Protein AF-0000000085372656 (afdb_homodimer)

Secondary structure (DSSP, 8-state):
-------------------------------------------------SS-HHHHHHHHHHHHHHHHHHHHHHHHHHS-TT-HHHHHHHHSTTHHHHHHHHHHHHHHHHHHHHHHHHHHHHHHHHHHTT-EEGGGHHHHHHHTT----TTTTHHHHHH-TTS-HHHHHHHHHHHHHHHHGGGHHHHHHTTEEEEEEEPPPEEEE-EEE--SGGGGGTPPPHHHH-----GGGS-------EEEEE-PPPP-TTEEE--SEEEEE-----HHHHHHEEEEEEEEEEEE--EEEEPEEEEEEEEESEEEEEEEE-TT-THHHHTT----TT--EEEEE-----TT----EEEEEEEEEE----SSSS-SS--EEEEEEEE-HHHHHTT--S--TT-EEEEEEEEEETTEEEEEEEEEEE-SSS-EEEEEEEEEEEEEEE----TTS--EEEEEEE-SS-------EEETTTTEEE-HHHHHHHT-STTGGGS-TTTTT-EEE-HHHHHHHHHHHHT-TTGGGTS--GGGHHHHHHHH-SSSTT--EEE-TT----TTSS-EE--HHHHHHHHHHHHHH--HHHHHHHHHHHHHHHHHHHTGGG-EE-TTSTTSSEEEEEEEEEEEEE---HHHHHHHHHHHHHHHHHHHHHHHHHT-SS--TT-HHHHHHHHHT-GGGHHHHHHGGG--HHHHHHHHHTS-S-EEEEETTEEEE--TTHHHHHHHHHHHHHHHHHHTTT-/-------------------------------------------------SS-HHHHHHHHHHHHHHHHHHHHHHHHHHS-TT-HHHHHHHHSTTHHHHHHHHHHHHHHHHHHHHHHHHHHHHHHHHHHTT-EEGGGHHHHHHHTT----TTTTHHHHHH-TTS-HHHHHHHHHHHHHHHHGGGHHHHHHTTEEEEEEEPPPEEEE---B---GGGGGTPPPHHHH-----GGGSPP-----EEEEE-PPPP-TTEEE--SEEEEE-----HHHHHHEEEEEEEEEEEE--EEEEPEEEEEEEEESEEEEEEEE-TT-THHHHTT----TT--EEEEEE----TT----EEEEEEEEEE----SSSSBSS--EEEEEEEE-THHHHTT--S--TT-EEEEEEEEEETTEEEEEEEEEEE-SSS-EEEEEEEEEEEEEEE----TTB--EEEEEEE-SS-------EEETTTTEEE-HHHHHHHT-STTGGGS-TTTTT-EEE-HHHHHHHHHHHHT-TTGGGTS--TTHHHHHHHHH-SSSTT--EEE-TT----TTSS-EE--HHHHHHHHHHHHHH--HHHHHHHHHHHHHHHHHHHTGGG-B--TTSTTSSEEEEEEEEEEEEE---HHHHHHHHHHHHHHHHHHHHHHHHHT-SS--TT-HHHHHHHHHT-GGGHHHHHHGGG--HHHHHHHHHTTTT-EEEEETTEEEE--TTHHHHHHHHHHHHHHHHHHTTT-

Solvent-accessible surface area (backbone atoms only — not comparable to full-atom values): 78106 Å² total; per-residue (Å²): 133,88,76,79,88,74,89,76,72,94,74,78,81,76,92,80,89,76,86,73,90,77,87,86,82,86,71,79,84,72,80,76,78,69,84,67,71,80,62,72,78,65,72,75,81,66,77,65,75,51,66,52,71,66,58,52,49,53,49,53,50,27,52,48,48,33,51,51,38,50,51,50,52,48,44,67,60,65,50,58,84,80,38,65,70,58,40,57,47,50,70,37,84,70,41,54,62,43,49,44,36,49,36,32,41,46,40,43,52,25,49,50,55,49,39,23,52,34,38,13,32,40,33,41,34,40,34,47,62,75,9,28,34,74,70,45,43,45,50,45,41,46,25,18,42,33,30,46,24,32,64,69,48,40,60,50,52,71,68,44,83,42,52,54,68,70,60,31,52,42,42,50,48,43,31,51,32,58,57,54,45,62,43,38,41,43,34,44,56,67,14,48,39,80,41,77,40,75,50,69,77,41,80,40,81,26,31,54,39,69,61,63,74,52,57,76,72,71,53,71,49,48,88,66,40,43,48,30,58,55,60,53,30,46,75,80,80,71,49,78,64,39,27,37,31,77,49,76,46,64,84,47,76,46,39,32,41,58,15,56,28,41,36,31,49,60,64,60,88,49,65,69,58,54,26,26,42,29,32,40,38,29,55,22,38,43,41,54,55,30,20,40,18,28,32,48,37,81,40,75,63,37,58,43,70,26,44,30,28,35,37,32,73,42,78,83,49,64,50,42,49,72,74,42,48,73,78,56,92,81,59,64,41,77,39,54,35,62,50,72,76,28,80,81,42,71,21,57,38,28,41,26,34,61,48,79,39,83,40,74,72,63,83,83,46,62,50,72,75,81,36,52,30,37,35,32,34,38,32,37,44,22,60,36,48,78,61,55,72,83,62,28,80,68,34,49,66,44,83,73,47,81,46,75,57,49,30,29,24,39,40,32,34,40,32,39,32,36,40,93,69,82,52,72,44,83,38,77,43,58,39,45,34,30,34,30,38,34,47,54,69,50,78,71,14,51,36,38,37,57,39,54,28,39,44,92,56,76,43,68,69,49,56,67,39,49,36,75,89,79,39,40,76,41,50,64,59,46,27,44,49,65,48,36,46,70,63,33,89,77,47,47,49,66,76,30,44,32,26,35,33,48,67,68,50,51,51,52,33,48,52,59,50,62,69,48,83,63,35,71,73,21,29,59,60,92,66,39,57,50,58,51,35,52,60,60,32,44,100,48,71,63,47,26,37,34,35,27,50,56,24,50,62,42,77,88,40,79,51,39,45,31,19,50,66,54,35,49,47,33,49,53,20,34,71,66,50,66,40,64,17,41,21,49,32,45,45,52,48,52,45,42,50,48,60,54,62,69,44,48,63,56,28,29,44,37,76,85,44,84,76,40,30,35,23,40,36,23,35,52,41,82,37,67,39,63,71,51,56,66,25,56,49,51,49,52,50,42,48,49,54,35,50,52,35,41,49,51,24,52,58,54,30,68,76,52,86,77,58,49,51,70,19,36,41,25,43,46,16,18,54,54,67,10,74,85,44,45,67,56,36,66,64,19,31,83,34,51,48,71,56,46,34,59,62,38,54,76,68,58,91,55,28,32,15,49,54,96,44,22,51,39,77,51,64,80,57,64,64,45,53,60,47,40,54,54,43,52,54,51,52,57,59,58,58,59,68,74,108,132,86,87,74,87,85,80,90,78,87,85,79,77,78,88,72,87,72,87,77,82,78,72,81,76,82,71,76,81,76,80,76,76,71,82,68,69,78,62,73,75,65,72,76,80,64,78,64,74,51,66,50,70,65,59,54,48,51,50,52,49,28,53,48,48,31,51,51,38,49,50,50,52,47,45,67,62,64,50,58,84,82,38,65,69,57,40,58,46,49,68,36,84,69,41,53,62,44,49,45,36,50,37,32,40,47,40,43,52,25,50,51,54,50,41,21,53,33,38,14,33,39,35,42,32,40,34,46,62,76,9,28,32,73,72,46,42,45,51,45,40,45,25,19,40,34,30,46,24,33,64,70,50,39,59,51,52,70,68,45,84,42,53,53,68,70,59,31,52,42,43,50,48,44,30,52,32,57,58,54,46,62,42,39,42,44,34,46,57,68,14,48,39,80,41,75,39,74,51,68,77,40,82,39,80,26,31,56,38,69,60,62,73,51,57,76,72,71,54,70,50,47,88,66,40,41,47,31,57,56,60,50,31,45,74,80,78,73,51,79,66,39,28,37,32,77,50,78,45,64,84,46,74,46,40,32,42,60,16,57,28,42,37,30,49,60,63,59,86,48,66,69,57,53,26,27,42,29,32,40,37,29,53,22,39,44,43,54,54,30,21,40,18,28,32,48,36,80,41,75,62,37,56,45,63,29,43,30,28,34,37,31,73,43,78,85,50,63,51,44,50,72,74,37,46,76,77,56,94,80,58,63,43,77,39,52,36,62,43,68,75,28,80,80,40,72,22,55,39,29,41,25,34,58,47,80,39,83,41,75,66,57,86,78,49,68,52,74,77,84,38,51,30,39,36,34,33,40,31,36,43,24,65,35,45,80,69,59,72,79,64,25,79,69,33,49,62,42,81,73,46,80,46,75,56,50,30,29,23,38,39,31,34,39,33,40,34,36,41,90,69,83,54,71,42,84,41,82,43,59,40,43,34,29,34,30,38,35,47,56,71,51,75,72,14,51,35,39,36,56,41,54,28,37,42,95,56,77,42,67,69,48,56,67,39,50,35,77,88,79,40,40,76,42,49,64,59,46,28,44,50,66,47,36,44,73,65,34,90,77,47,49,48,67,77,28,45,32,25,34,34,49,70,68,50,50,53,51,32,49,50,59,52,60,69,46,86,61,37,72,73,21,27,54,59,90,65,39,56,51,57,52,35,52,59,60,36,40,102,48,69,62,47,26,38,34,35,24,50,56,25,51,62,41,74,89,39,79,49,39,44,30,18,48,66,53,34,48,47,32,50,53,20,34,70,67,50,67,40,64,19,42,21,50,32,47,46,52,48,52,45,41,52,49,60,54,62,70,44,48,63,56,29,30,43,37,75,86,45,85,78,40,30,36,24,39,36,23,35,51,41,82,37,69,38,64,71,51,56,66,24,55,50,52,49,52,48,42,49,51,55,35,52,52,36,42,48,51,24,54,60,54,31,67,75,53,84,76,58,49,52,69,19,36,41,24,45,46,15,18,53,54,67,8,74,85,42,44,69,56,36,68,63,20,30,81,35,51,48,68,57,46,34,58,61,37,54,77,69,56,89,52,29,32,14,49,53,95,44,21,51,38,76,50,63,80,54,66,64,43,52,59,45,41,53,52,43,51,52,50,52,56,57,56,58,57,69,73,106

Organism: NCBI:txid359342

Foldseek 3Di:
DDDDDDPPDDDDPDDDDDDDDDDDDPDDPPPPPDPPPPPPPDPPPPQPDQADPVLVVLLVVLVVLQVVLLVVVCCQQPPDLPDPVNQVQFPDPCNVLVSQVVSLVSNLVSLQSLQLQLQLLLLLLQFFPLFFAPLCQLVSLQSNAGNSGLVSCLVVLVPPPGGDPVSSVLSPLSVVLSVVSNCLSVLQVVLKDWDWGWDDWDKDFAFAFFACVCVVVVDFDPVLNDPPAALQAPDQFFQAFKAKDFDDFFDDQFKFKRGWMKIWDGLDQDQVFRLFFFKKWFKTFIWGLIKMKGEWDWDPWADALATKTKIDGDPVRPCCVVQQNDGDPPPIDIFGAHLPPQVVFQFFKKWAFKDKDFGADRVPFLAQHTWIKIKIKMKGSSQVSVFDDNQAPPKDKDWDDWDGGHRKTKTWIWIFGCHPPRDTDITIGIMIMMMMIGGTAPQRGQGMWRFIWGHDDGAHTDGQDADPVVRATDCVLVCLLLLLAQPSVVADNVNSSHTYTDPVRVVVRSVVCNVPPPVPVRGDPVNVCSLCCNLQPDVHNTEMETATPNGDPPPVHSHHYGHNVLSCQLVVSCVRHVRNRSSSSSNSVSSSNCSSSVCSVSGAAHPVDPPNRIMITMGIDTGIGRDGCSSVVSSVVSVVSNVVSSVVSVVSSVPRSQHRRNDSCLSVVQACPAPVCPVLVVVCPPDDSVVSVVVSCVVPDWGWHDDPSHTDTSPPCVVVVVVVVVVVVVVVVVVVVVD/DDDDDDDDDDDDDDDDDDDDDDDPDPDDPDPPPPPPPPPPPDPPPPQPDQADPVLVVLLVVLVVLLVVLLVVVCCQQPPDLPDPVNQVQQPDPCNVLVSQVVSLVSNLVSLQSLQLQLQLLLLLLQFFPQFFAPLCQLVSLQSNAGNSGLVSCLVVLVPPPRGDPVSSVLSPLSVVLSVVSNCLSVLQVVLKDWDWGWDDWDKDFAFAFFACVVVVVVDDDPVLNDPPAALQAPDQFFQAFKAKDFDDFFDDQFKFKRGWMKIWDGLDQDQVFRLFFFKKWFKTFIWGLIKMKGEWDWDPWADALATKTKIDGDPVRPCCVVQQNDGDPPPIDIFDAHLPPLVVFQFFKKWAFKDKDFRADRPDFLAQHTWIKIKIKMKGSSQVSVFDDRQAPPKDKDWDDWDGGHRKTKTWIWIFGCHPPRDTDITIGIMIMMMMIGGTAPQRGFGMWRFIWGHDDGADTDGQDADPVVRATDCVLVCLLLLLAQPSVVDDNVNSSHTYTDPVRVVVRSVVCNVPPPVVVRGDPVCVCSLCCNLQPDVHNTEMETATPSGDPPPVDSHHYGHNVLSCQLVVSCVRHVRNRSSSSSNSVSSSNCSSSVCSVSGAAHPVDPPNRIMITMGIDTGIGRDGCSSVVSSVVSVVSNVVSSVVSVVSSVPRSQRRRNDSCLSVVQACPAPVCPVLVVVCPPDDSVVSCVVSCVVPDWGWHDDPSHTDTPPPCVVVVVVVVVVVVVVVVVVVVVD

Sequence (1478 aa):
MYQPLDRDTSNRSPLNTNKSQQLSQVRPIEGQHGDASRKSKRIPNQAPKRLSLFLKSSLVASLLFLAGAVAFISWLWWAPHQDVRWRKWVLAPNRLQLSITLSAVVIRTAIGILATAATAMITSVAVERRGVYLHDIAQVSVARFSSDGPLSLSLLALTSSSLQPLVRVVFALLAITTIATQFTSTLLVADLEQRRVVTFPDSVSNAYTFMTGNLLSGRPPEAVSGYAHNYWIQRPRLTETFAEYTGTAAEGKELDDTGPTVRAFLPVASQQERESLLEFQGMARVLDTRFVCTRPQLSNVRPCNGTDGSIRLDPDVDVAAAVGLMWTDNMNFNFSCPVTGYMGSQYDWQICAYETLNWTSFDWSLHNTTRMTTMRIVWDAGRLQRNMSSDSLRSTVKVLSSTGIGPWTRESLHIRLVDSDTAEKDQYINFNMTMCAQFYNYPDSVQYLNVSATSSSNRTEPTYEWDVEREIYDTSAVRRQLGAVKDASSLSHEDRQILSISKDSLDSALSEARDGSQWQQYAADRSLTWFFDRVTYFRMPSMPIAFCLYCAPNFDSQDGTSDVVYERLFGDTIDETGYPARAMQAVYFTLARLVYYDFLSAFSPNYAAPGTDTADVVTFELTSIPWRFRGYLAVVGILVVFLASFAAAAVLFRSTRYSLPENAWHTVAQISESPELANLLHDARVATDDDVGRLAKASKSDRFAVRDGVFTRASGVGLDMELESNQSRHRLTTHEQVLMYQPLDRDTSNRSPLNTNKSQQLSQVRPIEGQHGDASRKSKRIPNQAPKRLSLFLKSSLVASLLFLAGAVAFISWLWWAPHQDVRWRKWVLAPNRLQLSITLSAVVIRTAIGILATAATAMITSVAVERRGVYLHDIAQVSVARFSSDGPLSLSLLALTSSSLQPLVRVVFALLAITTIATQFTSTLLVADLEQRRVVTFPDSVSNAYTFMTGNLLSGRPPEAVSGYAHNYWIQRPRLTETFAEYTGTAAEGKELDDTGPTVRAFLPVASQQERESLLEFQGMARVLDTRFVCTRPQLSNVRPCNGTDGSIRLDPDVDVAAAVGLMWTDNMNFNFSCPVTGYMGSQYDWQICAYETLNWTSFDWSLHNTTRMTTMRIVWDAGRLQRNMSSDSLRSTVKVLSSTGIGPWTRESLHIRLVDSDTAEKDQYINFNMTMCAQFYNYPDSVQYLNVSATSSSNRTEPTYEWDVEREIYDTSAVRRQLGAVKDASSLSHEDRQILSISKDSLDSALSEARDGSQWQQYAADRSLTWFFDRVTYFRMPSMPIAFCLYCAPNFDSQDGTSDVVYERLFGDTIDETGYPARAMQAVYFTLARLVYYDFLSAFSPNYAAPGTDTADVVTFELTSIPWRFRGYLAVVGILVVFLASFAAAAVLFRSTRYSLPENAWHTVAQISESPELANLLHDARVATDDDVGRLAKASKSDRFAVRDGVFTRASGVGLDMELESNQSRHRLTTHEQVL

Radius of gyration: 49.95 Å; Cα contacts (8 Å, |Δi|>4): 2845; chains: 2; bounding box: 103×166×126 Å

Structure (mmCIF, N/CA/C/O backbone):
data_AF-0000000085372656-model_v1
#
loop_
_entity.id
_entity.type
_entity.pdbx_description
1 polymer 'Uncharacterized protein'
#
loop_
_atom_site.group_PDB
_atom_site.id
_atom_site.type_symbol
_atom_site.label_atom_id
_atom_site.label_alt_id
_atom_site.label_comp_id
_atom_site.label_asym_id
_atom_site.label_entity_id
_atom_site.label_seq_id
_atom_site.pdbx_PDB_ins_code
_atom_site.Cartn_x
_atom_site.Cartn_y
_atom_site.Cartn_z
_atom_site.occupancy
_atom_site.B_iso_or_equiv
_atom_site.auth_seq_id
_atom_site.auth_comp_id
_atom_site.auth_asym_id
_atom_site.auth_atom_id
_atom_site.pdbx_PDB_model_num
ATOM 1 N N . MET A 1 1 ? -28.875 26.906 -33.656 1 18.41 1 MET A N 1
ATOM 2 C CA . MET A 1 1 ? -28.938 28.188 -34.344 1 18.41 1 MET A CA 1
ATOM 3 C C . MET A 1 1 ? -29.719 29.203 -33.5 1 18.41 1 MET A C 1
ATOM 5 O O . MET A 1 1 ? -29.578 30.406 -33.688 1 18.41 1 MET A O 1
ATOM 9 N N . TYR A 1 2 ? -30.844 28.797 -32.812 1 16.97 2 TYR A N 1
ATOM 10 C CA . TYR A 1 2 ? -32.031 29.609 -32.688 1 16.97 2 TYR A CA 1
ATOM 11 C C . TYR A 1 2 ? -31.766 30.859 -31.859 1 16.97 2 TYR A C 1
ATOM 13 O O . TYR A 1 2 ? -30.859 30.875 -31.047 1 16.97 2 TYR A O 1
ATOM 21 N N . GLN A 1 3 ? -32.531 31.891 -32.062 1 18.41 3 GLN A N 1
ATOM 22 C CA . GLN A 1 3 ? -32.844 33.312 -32.25 1 18.41 3 GLN A CA 1
ATOM 23 C C . GLN A 1 3 ? -33.344 33.969 -30.969 1 18.41 3 GLN A C 1
ATOM 25 O O . GLN A 1 3 ? -33.688 35.156 -30.969 1 18.41 3 GLN A O 1
ATOM 30 N N . PRO A 1 4 ? -33.438 33.312 -29.891 1 16.28 4 PRO A N 1
ATOM 31 C CA . PRO A 1 4 ? -34.625 33.781 -29.172 1 16.28 4 PRO A CA 1
ATOM 32 C C . PRO A 1 4 ? -34.562 35.281 -28.859 1 16.28 4 PRO A C 1
ATOM 34 O O . PRO A 1 4 ? -33.5 35.875 -28.922 1 16.28 4 PRO A O 1
ATOM 37 N N . LEU A 1 5 ? -35.125 35.688 -27.688 1 16.36 5 LEU A N 1
ATOM 38 C CA . LEU A 1 5 ? -36.281 36.531 -27.344 1 16.36 5 LEU A CA 1
ATOM 39 C C . LEU A 1 5 ? -35.844 37.938 -27.062 1 16.36 5 LEU A C 1
ATOM 41 O O . LEU A 1 5 ? -34.75 38.188 -26.531 1 16.36 5 LEU A O 1
ATOM 45 N N . ASP A 1 6 ? -36.562 39.031 -27.375 1 17.86 6 ASP A N 1
ATOM 46 C CA . ASP A 1 6 ? -36.906 40.375 -27.781 1 17.86 6 ASP A CA 1
ATOM 47 C C . ASP A 1 6 ? -37.062 41.281 -26.562 1 17.86 6 ASP A C 1
ATOM 49 O O . ASP A 1 6 ? -37.312 42.5 -26.703 1 17.86 6 ASP A O 1
ATOM 53 N N . ARG A 1 7 ? -37 40.812 -25.281 1 16.64 7 ARG A N 1
ATOM 54 C CA . ARG A 1 7 ? -38.031 41.469 -24.469 1 16.64 7 ARG A CA 1
ATOM 55 C C . ARG A 1 7 ? -37.719 42.969 -24.281 1 16.64 7 ARG A C 1
ATOM 57 O O . ARG A 1 7 ? -36.656 43.312 -23.781 1 16.64 7 ARG A O 1
ATOM 64 N N . ASP A 1 8 ? -38.375 43.938 -24.859 1 17.22 8 ASP A N 1
ATOM 65 C CA . ASP A 1 8 ? -38.531 45.344 -25.188 1 17.22 8 ASP A CA 1
ATOM 66 C C . ASP A 1 8 ? -38.844 46.156 -23.938 1 17.22 8 ASP A C 1
ATOM 68 O O . ASP A 1 8 ? -38.688 47.375 -23.938 1 17.22 8 ASP A O 1
ATOM 72 N N . THR A 1 9 ? -39.531 45.594 -22.922 1 15.65 9 THR A N 1
ATOM 73 C CA . THR A 1 9 ? -40.75 46.312 -22.516 1 15.65 9 THR A CA 1
ATOM 74 C C . THR A 1 9 ? -40.375 47.656 -21.875 1 15.65 9 THR A C 1
ATOM 76 O O . THR A 1 9 ? -41 48.688 -22.188 1 15.65 9 THR A O 1
ATOM 79 N N . SER A 1 10 ? -39.812 47.812 -20.625 1 16.45 10 SER A N 1
ATOM 80 C CA . SER A 1 10 ? -40.688 48.438 -19.625 1 16.45 10 SER A CA 1
ATOM 81 C C . SER A 1 10 ? -40.625 49.969 -19.719 1 16.45 10 SER A C 1
ATOM 83 O O . SER A 1 10 ? -39.594 50.531 -20.094 1 16.45 10 SER A O 1
ATOM 85 N N . ASN A 1 11 ? -41.75 50.719 -19.594 1 16.88 11 ASN A N 1
ATOM 86 C CA . ASN A 1 11 ? -42.625 51.875 -19.766 1 16.88 11 ASN A CA 1
ATOM 87 C C . ASN A 1 11 ? -42.156 53.094 -18.953 1 16.88 11 ASN A C 1
ATOM 89 O O . ASN A 1 11 ? -42.031 54.188 -19.469 1 16.88 11 ASN A O 1
ATOM 93 N N . ARG A 1 12 ? -42.188 53.125 -17.641 1 17.28 12 ARG A N 1
ATOM 94 C CA . ARG A 1 12 ? -43.094 54.094 -17.016 1 17.28 12 ARG A CA 1
ATOM 95 C C . ARG A 1 12 ? -42.406 55.406 -16.734 1 17.28 12 ARG A C 1
ATOM 97 O O . ARG A 1 12 ? -41.938 55.625 -15.609 1 17.28 12 ARG A O 1
ATOM 104 N N . SER A 1 13 ? -41.562 55.875 -17.406 1 17.69 13 SER A N 1
ATOM 105 C CA . SER A 1 13 ? -40.875 56.906 -16.609 1 17.69 13 SER A CA 1
ATOM 106 C C . SER A 1 13 ? -41.812 58.062 -16.312 1 17.69 13 SER A C 1
ATOM 108 O O . SER A 1 13 ? -42.25 58.781 -17.234 1 17.69 13 SER A O 1
ATOM 110 N N . PRO A 1 14 ? -42.594 58.031 -15.273 1 15.76 14 PRO A N 1
ATOM 111 C CA . PRO A 1 14 ? -43.75 58.875 -14.945 1 15.76 14 PRO A CA 1
ATOM 112 C C . PRO A 1 14 ? -43.406 60.375 -14.859 1 15.76 14 PRO A C 1
ATOM 114 O O . PRO A 1 14 ? -43.812 61.156 -15.719 1 15.76 14 PRO A O 1
ATOM 117 N N . LEU A 1 15 ? -43.375 60.969 -13.617 1 16.47 15 LEU A N 1
ATOM 118 C CA . LEU A 1 15 ? -44.375 61.844 -12.992 1 16.47 15 LEU A CA 1
ATOM 119 C C . LEU A 1 15 ? -44 63.312 -13.156 1 16.47 15 LEU A C 1
ATOM 121 O O . LEU A 1 15 ? -42.812 63.656 -13.242 1 16.47 15 LEU A O 1
ATOM 125 N N . ASN A 1 16 ? -45 64.25 -13.102 1 16.22 16 ASN A N 1
ATOM 126 C CA . ASN A 1 16 ? -45.625 65.562 -13.445 1 16.22 16 ASN A CA 1
ATOM 127 C C . ASN A 1 16 ? -45.125 66.688 -12.523 1 16.22 16 ASN A C 1
ATOM 129 O O . ASN A 1 16 ? -44.938 67.812 -12.969 1 16.22 16 ASN A O 1
ATOM 133 N N . THR A 1 17 ? -45 66.562 -11.188 1 16.61 17 THR A N 1
ATOM 134 C CA . THR A 1 17 ? -45.875 67.562 -10.484 1 16.61 17 THR A CA 1
ATOM 135 C C . THR A 1 17 ? -45.25 68.938 -10.508 1 16.61 17 THR A C 1
ATOM 137 O O . THR A 1 17 ? -44.031 69.062 -10.609 1 16.61 17 THR A O 1
ATOM 140 N N . ASN A 1 18 ? -46.094 70.062 -10.25 1 17.09 18 ASN A N 1
ATOM 141 C CA . ASN A 1 18 ? -46.5 71.438 -10.445 1 17.09 18 ASN A CA 1
ATOM 142 C C . ASN A 1 18 ? -45.812 72.375 -9.438 1 17.09 18 ASN A C 1
ATOM 144 O O . ASN A 1 18 ? -45.75 73.625 -9.625 1 17.09 18 ASN A O 1
ATOM 148 N N . LYS A 1 19 ? -45.312 72.062 -8.289 1 18.41 19 LYS A N 1
ATOM 149 C CA . LYS A 1 19 ? -45.75 73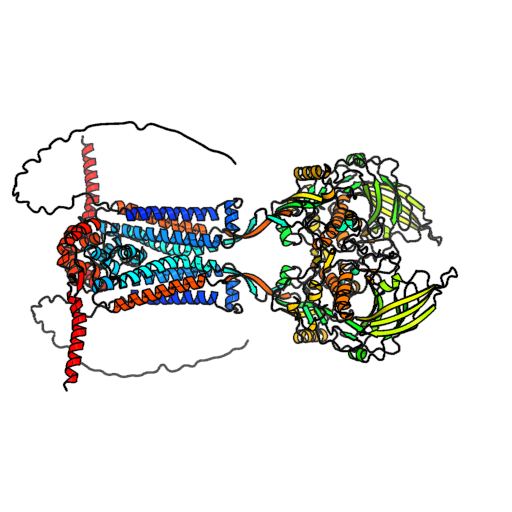 -7.254 1 18.41 19 LYS A CA 1
ATOM 150 C C . LYS A 1 19 ? -45.062 74.375 -7.402 1 18.41 19 LYS A C 1
ATOM 152 O O . LYS A 1 19 ? -43.906 74.438 -7.742 1 18.41 19 LYS A O 1
ATOM 157 N N . SER A 1 20 ? -45.781 75.5 -7.195 1 18.81 20 SER A N 1
ATOM 158 C CA . SER A 1 20 ? -45.906 76.938 -7.375 1 18.81 20 SER A CA 1
ATOM 159 C C . SER A 1 20 ? -45.094 77.688 -6.34 1 18.81 20 SER A C 1
ATOM 161 O O . SER A 1 20 ? -44.906 78.875 -6.441 1 18.81 20 SER A O 1
ATOM 163 N N . GLN A 1 21 ? -44.531 77.062 -5.199 1 17.14 21 GLN A N 1
ATOM 164 C CA . GLN A 1 21 ? -44.719 77.938 -4.035 1 17.14 21 GLN A CA 1
ATOM 165 C C . GLN A 1 21 ? -43.875 79.188 -4.168 1 17.14 21 GLN A C 1
ATOM 167 O O . GLN A 1 21 ? -42.781 79.188 -4.746 1 17.14 21 GLN A O 1
ATOM 172 N N . GLN A 1 22 ? -44.344 80.438 -3.631 1 18.38 22 GLN A N 1
ATOM 173 C CA . GLN A 1 22 ? -44.438 81.875 -3.648 1 18.38 22 GLN A CA 1
ATOM 174 C C . GLN A 1 22 ? -43.25 82.5 -2.939 1 18.38 22 GLN A C 1
ATOM 176 O O . GLN A 1 22 ? -42.719 83.5 -3.408 1 18.38 22 GLN A O 1
ATOM 181 N N . LEU A 1 23 ? -42.938 82.062 -1.646 1 16.45 23 LEU A N 1
ATOM 182 C CA . LEU A 1 23 ? -43.031 83.125 -0.607 1 16.45 23 LEU A CA 1
ATOM 183 C C . LEU A 1 23 ? -41.938 84.188 -0.747 1 16.45 23 LEU A C 1
ATOM 185 O O . LEU A 1 23 ? -40.938 83.938 -1.432 1 16.45 23 LEU A O 1
ATOM 189 N N . SER A 1 24 ? -41.312 84.688 0.539 1 18.86 24 SER A N 1
ATOM 190 C CA . SER A 1 24 ? -41.375 85.812 1.454 1 18.86 24 SER A CA 1
ATOM 191 C C . SER A 1 24 ? -40.125 86.688 1.318 1 18.86 24 SER A C 1
ATOM 193 O O . SER A 1 24 ? -39.062 86.25 0.875 1 18.86 24 SER A O 1
ATOM 195 N N . GLN A 1 25 ? -40.25 88 1.643 1 22.09 25 GLN A N 1
ATOM 196 C CA . GLN A 1 25 ? -39.75 89.375 1.578 1 22.09 25 GLN A CA 1
ATOM 197 C C . GLN A 1 25 ? -38.5 89.5 2.412 1 22.09 25 GLN A C 1
ATOM 199 O O . GLN A 1 25 ? -38.5 89.25 3.611 1 22.09 25 GLN A O 1
ATOM 204 N N . VAL A 1 26 ? -37.344 89.375 1.861 1 21.5 26 VAL A N 1
ATOM 205 C CA . VAL A 1 26 ? -36.031 89.5 2.523 1 21.5 26 VAL A CA 1
ATOM 206 C C . VAL A 1 26 ? -35.844 90.875 3.119 1 21.5 26 VAL A C 1
ATOM 208 O O . VAL A 1 26 ? -35.844 91.875 2.391 1 21.5 26 VAL A O 1
ATOM 211 N N . ARG A 1 27 ? -36.438 91.125 4.355 1 25.23 27 ARG A N 1
ATOM 212 C CA . ARG A 1 27 ? -36.375 92.312 5.172 1 25.23 27 ARG A CA 1
ATOM 213 C C . ARG A 1 27 ? -34.938 92.812 5.305 1 25.23 27 ARG A C 1
ATOM 215 O O . ARG A 1 27 ? -34 92.062 5.188 1 25.23 27 ARG A O 1
ATOM 222 N N . PRO A 1 28 ? -34.969 94.062 5.672 1 25 28 PRO A N 1
ATOM 223 C CA . PRO A 1 28 ? -33.938 95.125 5.676 1 25 28 PRO A CA 1
ATOM 224 C C . PRO A 1 28 ? -32.844 94.875 6.723 1 25 28 PRO A C 1
ATOM 226 O O . PRO A 1 28 ? -33.156 94.5 7.867 1 25 28 PRO A O 1
ATOM 229 N N . ILE A 1 29 ? -31.719 94.375 6.422 1 23.69 29 ILE A N 1
ATOM 230 C CA . ILE A 1 29 ? -30.625 94 7.297 1 23.69 29 ILE A CA 1
ATOM 231 C C . ILE A 1 29 ? -30.094 95.188 8.039 1 23.69 29 ILE A C 1
ATOM 233 O O . ILE A 1 29 ? -29.484 96.062 7.43 1 23.69 29 ILE A O 1
ATOM 237 N N . GLU A 1 30 ? -30.969 95.875 8.875 1 23.86 30 GLU A N 1
ATOM 238 C CA . GLU A 1 30 ? -30.547 97 9.633 1 23.86 30 GLU A CA 1
ATOM 239 C C . GLU A 1 30 ? -29.281 96.75 10.43 1 23.86 30 GLU A C 1
ATOM 241 O O . GLU A 1 30 ? -29.094 95.625 10.922 1 23.86 30 GLU A O 1
ATOM 246 N N . GLY A 1 31 ? -28.25 97.625 10.375 1 24.22 31 GLY A N 1
ATOM 247 C CA . GLY A 1 31 ? -26.844 97.688 10.75 1 24.22 31 GLY A CA 1
ATOM 248 C C . GLY A 1 31 ? -26.625 97.688 12.25 1 24.22 31 GLY A C 1
ATOM 249 O O . GLY A 1 31 ? -25.547 98.062 12.727 1 24.22 31 GLY A O 1
ATOM 250 N N . GLN A 1 32 ? -27.609 97.125 13.023 1 25.5 32 GLN A N 1
ATOM 251 C CA . GLN A 1 32 ? -27.547 97.438 14.438 1 25.5 32 GLN A CA 1
ATOM 252 C C . GLN A 1 32 ? -26.188 97.125 15.039 1 25.5 32 GLN A C 1
ATOM 254 O O . GLN A 1 32 ? -25.625 96.062 14.719 1 25.5 32 GLN A O 1
ATOM 259 N N . HIS A 1 33 ? -25.5 98.125 15.594 1 27.28 33 HIS A N 1
ATOM 260 C CA . HIS A 1 33 ? -24.203 98.312 16.234 1 27.28 33 HIS A CA 1
ATOM 261 C C . HIS A 1 33 ? -24.047 97.438 17.453 1 27.28 33 HIS A C 1
ATOM 263 O O . HIS A 1 33 ? -23.109 97.562 18.234 1 27.28 33 HIS A O 1
ATOM 269 N N . GLY A 1 34 ? -24.859 96.375 17.594 1 23.75 34 GLY A N 1
ATOM 270 C CA . GLY A 1 34 ? -24.969 95.812 18.938 1 23.75 34 GLY A CA 1
ATOM 271 C C . GLY A 1 34 ? -23.641 95.312 19.5 1 23.75 34 GLY A C 1
ATOM 272 O O . GLY A 1 34 ? -22.688 95.062 18.75 1 23.75 34 GLY A O 1
ATOM 273 N N . ASP A 1 35 ? -23.266 95.938 20.703 1 29.12 35 ASP A N 1
ATOM 274 C CA . ASP A 1 35 ? -22.234 95.562 21.672 1 29.12 35 ASP A CA 1
ATOM 275 C C . ASP A 1 35 ? -22.109 94.062 21.812 1 29.12 35 ASP A C 1
ATOM 277 O O . ASP A 1 35 ? -22.969 93.375 22.422 1 29.12 35 ASP A O 1
ATOM 281 N N . ALA A 1 36 ? -21.797 93.375 20.828 1 28.06 36 ALA A N 1
ATOM 282 C CA . ALA A 1 36 ? -21.812 91.875 20.828 1 28.06 36 ALA A CA 1
ATOM 283 C C . ALA A 1 36 ? -20.828 91.312 21.844 1 28.06 36 ALA A C 1
ATOM 285 O O . ALA A 1 36 ? -19.625 91.5 21.734 1 28.06 36 ALA A O 1
ATOM 286 N N . SER A 1 37 ? -21.25 91.438 23.094 1 29.89 37 SER A N 1
ATOM 287 C CA . SER A 1 37 ? -20.594 90.562 24.109 1 29.89 37 SER A CA 1
ATOM 288 C C . SER A 1 37 ? -20.156 89.25 23.5 1 29.89 37 SER A C 1
ATOM 290 O O . SER A 1 37 ? -20.953 88.562 22.859 1 29.89 37 SER A O 1
ATOM 292 N N . ARG A 1 38 ? -18.938 89.188 23.109 1 31.7 38 ARG A N 1
ATOM 293 C CA . ARG A 1 38 ? -18.297 88 22.609 1 31.7 38 ARG A CA 1
ATOM 294 C C . ARG A 1 38 ? -18.734 86.75 23.406 1 31.7 38 ARG A C 1
ATOM 296 O O . ARG A 1 38 ? -18.281 86.562 24.547 1 31.7 38 ARG A O 1
ATOM 303 N N . LYS A 1 39 ? -19.969 86.5 23.328 1 33.38 39 LYS A N 1
ATOM 304 C CA . LYS A 1 39 ? -20.5 85.25 23.891 1 33.38 39 LYS A CA 1
ATOM 305 C C . LYS A 1 39 ? -19.609 84.062 23.531 1 33.38 39 LYS A C 1
ATOM 307 O O . LYS A 1 39 ? -19.297 83.875 22.359 1 33.38 39 LYS A O 1
ATOM 312 N N . SER A 1 40 ? -18.812 83.75 24.422 1 33.88 40 SER A N 1
ATOM 313 C CA . SER A 1 40 ? -18.094 82.5 24.312 1 33.88 40 SER A CA 1
ATOM 314 C C . SER A 1 40 ? -18.922 81.438 23.625 1 33.88 40 SER A C 1
ATOM 316 O O . SER A 1 40 ? -20.062 81.188 24.031 1 33.88 40 SER A O 1
ATOM 318 N N . LYS A 1 41 ? -18.969 81.5 22.375 1 37.81 41 LYS A N 1
ATOM 319 C CA . LYS A 1 41 ? -19.688 80.5 21.594 1 37.81 41 LYS A CA 1
ATOM 320 C C . LYS A 1 41 ? -19.672 79.125 22.312 1 37.81 41 LYS A C 1
ATOM 322 O O . LYS A 1 41 ? -18.625 78.5 22.406 1 37.81 41 LYS A O 1
ATOM 327 N N . ARG A 1 42 ? -20.562 79.062 23.234 1 40.81 42 ARG A N 1
ATOM 328 C CA . ARG A 1 42 ? -20.781 77.75 23.906 1 40.81 42 ARG A CA 1
ATOM 329 C C . ARG A 1 42 ? -21 76.625 22.906 1 40.81 42 ARG A C 1
ATOM 331 O O . ARG A 1 42 ? -21.75 76.812 21.938 1 40.81 42 ARG A O 1
ATOM 338 N N . ILE A 1 43 ? -20.156 75.875 22.594 1 45.56 43 ILE A N 1
ATOM 339 C CA . ILE A 1 43 ? -20.344 74.625 21.859 1 45.56 43 ILE A CA 1
ATOM 340 C C . ILE A 1 43 ? -21.75 74.125 22.125 1 45.56 43 ILE A C 1
ATOM 342 O O . ILE A 1 43 ? -22.188 74 23.281 1 45.56 43 ILE A O 1
ATOM 346 N N . PRO A 1 44 ? -22.781 74.375 21.219 1 42.59 44 PRO A N 1
ATOM 347 C CA . PRO A 1 44 ? -24.125 73.875 21.469 1 42.59 44 PRO A CA 1
ATOM 348 C C . PRO A 1 44 ? -24.109 72.562 22.297 1 42.59 44 PRO A C 1
ATOM 350 O O . PRO A 1 44 ? -23.156 71.812 22.219 1 42.59 44 PRO A O 1
ATOM 353 N N . ASN A 1 45 ? -24.828 72.5 23.469 1 42.94 45 ASN A N 1
ATOM 354 C CA . ASN A 1 45 ? -25.062 71.438 24.469 1 42.94 45 ASN A CA 1
ATOM 355 C C . ASN A 1 45 ? -25.438 70.125 23.797 1 42.94 45 ASN A C 1
ATOM 357 O O . ASN A 1 45 ? -26.297 69.375 24.297 1 42.94 45 ASN A O 1
ATOM 361 N N . GLN A 1 46 ? -25.438 70 22.547 1 45.22 46 GLN A N 1
ATOM 362 C CA . GLN A 1 46 ? -25.891 68.625 22.219 1 45.22 46 GLN A CA 1
ATOM 363 C C . GLN A 1 46 ? -25 67.562 22.844 1 45.22 46 GLN A C 1
ATOM 365 O O . GLN A 1 46 ? -23.766 67.75 22.891 1 45.22 46 GLN A O 1
ATOM 370 N N . ALA A 1 47 ? -25.625 66.812 23.703 1 52 47 ALA A N 1
ATOM 371 C CA . ALA A 1 47 ? -24.969 65.688 24.391 1 52 47 ALA A CA 1
ATOM 372 C C . ALA A 1 47 ? -24.031 64.938 23.438 1 52 47 ALA A C 1
ATOM 374 O O . ALA A 1 47 ? -24.438 64.5 22.359 1 52 47 ALA A O 1
ATOM 375 N N . PRO A 1 48 ? -22.781 65.25 23.375 1 58.06 48 PRO A N 1
ATOM 376 C CA . PRO A 1 48 ? -21.812 64.625 22.453 1 58.06 48 PRO A CA 1
ATOM 377 C C . PRO A 1 48 ? -21.984 63.094 22.328 1 58.06 48 PRO A C 1
ATOM 379 O O . PRO A 1 48 ? -22.422 62.438 23.297 1 58.06 48 PRO A O 1
ATOM 382 N N . LYS A 1 49 ? -22.25 62.719 21.172 1 63.09 49 LYS A N 1
ATOM 383 C CA . LYS A 1 49 ? -22.344 61.281 20.906 1 63.09 49 LYS A CA 1
ATOM 384 C C . LYS A 1 49 ? -21.156 60.531 21.5 1 63.09 49 LYS A C 1
ATOM 386 O O . LYS A 1 49 ? -20 60.875 21.234 1 63.09 49 LYS A O 1
ATOM 391 N N . ARG A 1 50 ? -21.422 59.625 22.5 1 72.75 50 ARG A N 1
ATOM 392 C CA . ARG A 1 50 ? -20.469 58.969 23.375 1 72.75 50 ARG A CA 1
ATOM 393 C C . ARG A 1 50 ? -19.484 58.125 22.578 1 72.75 50 ARG A C 1
ATOM 395 O O . ARG A 1 50 ? -18.297 58.031 22.906 1 72.75 50 ARG A O 1
ATOM 402 N N . LEU A 1 51 ? -20.031 57.438 21.422 1 78.06 51 LEU A N 1
ATOM 403 C CA . LEU A 1 51 ? -19.156 56.594 20.594 1 78.06 51 LEU A CA 1
ATOM 404 C C . LEU A 1 51 ? -19.109 57.094 19.156 1 78.06 51 LEU A C 1
ATOM 406 O O . LEU A 1 51 ? -20.141 57.438 18.594 1 78.06 51 LEU A O 1
ATOM 410 N N . SER A 1 52 ? -17.938 57.281 18.625 1 76.94 52 SER A N 1
ATOM 411 C CA . SER A 1 52 ? -17.766 57.719 17.25 1 76.94 52 SER A CA 1
ATOM 412 C C . SER A 1 52 ? -18.359 56.719 16.266 1 76.94 52 SER A C 1
ATOM 414 O O . SER A 1 52 ? -18.484 55.531 16.578 1 76.94 52 SER A O 1
ATOM 416 N N . LEU A 1 53 ? -18.734 57.156 15.156 1 81.94 53 LEU A N 1
ATOM 417 C CA . LEU A 1 53 ? -19.281 56.281 14.125 1 81.94 53 LEU A CA 1
ATOM 418 C C . LEU A 1 53 ? -18.25 55.281 13.641 1 81.94 53 LEU A C 1
ATOM 420 O O . LEU A 1 53 ? -18.594 54.156 13.297 1 81.94 53 LEU A O 1
ATOM 424 N N . PHE A 1 54 ? -17.016 55.594 13.602 1 79.38 54 PHE A N 1
ATOM 425 C CA . PHE A 1 54 ? -15.945 54.688 13.18 1 79.38 54 PHE A CA 1
ATOM 426 C C . PHE A 1 54 ? -15.766 53.562 14.172 1 79.38 54 PHE A C 1
ATOM 428 O O . PHE A 1 54 ? -15.602 52.406 13.773 1 79.38 54 PHE A O 1
ATOM 435 N N . LEU A 1 55 ? -15.805 53.844 15.414 1 81.69 55 LEU A N 1
ATOM 436 C CA . LEU A 1 55 ? -15.656 52.812 16.438 1 81.69 55 LEU A CA 1
ATOM 437 C C . LEU A 1 55 ? -16.844 51.875 16.422 1 81.69 55 LEU A C 1
ATOM 439 O O . LEU A 1 55 ? -16.688 50.656 16.578 1 81.69 55 LEU A O 1
ATOM 443 N N . LYS A 1 56 ? -17.984 52.469 16.234 1 87.19 56 LYS A N 1
ATOM 444 C CA . LYS A 1 56 ? -19.172 51.625 16.172 1 87.19 56 LYS A CA 1
ATOM 445 C C . LYS A 1 56 ? -19.125 50.688 14.953 1 87.19 56 LYS A C 1
ATOM 447 O O . LYS A 1 56 ? -19.438 49.5 15.062 1 87.19 56 LYS A O 1
ATOM 452 N N . SER A 1 57 ? -18.609 51.219 13.867 1 90.31 57 SER A N 1
ATOM 453 C CA . SER A 1 57 ? -18.531 50.406 12.664 1 90.31 57 SER A CA 1
ATOM 454 C C . SER A 1 57 ? -17.469 49.312 12.805 1 90.31 57 SER A C 1
ATOM 456 O O . SER A 1 57 ? -17.641 48.219 12.312 1 90.31 57 SER A O 1
ATOM 458 N N . SER A 1 58 ? -16.375 49.625 13.414 1 87.56 58 SER A N 1
ATOM 459 C CA . SER A 1 58 ? -15.312 48.656 13.625 1 87.56 58 SER A CA 1
ATOM 460 C C . SER A 1 58 ? -15.758 47.531 14.562 1 87.56 58 SER A C 1
ATOM 462 O O . SER A 1 58 ? -15.375 46.375 14.391 1 87.56 58 SER A O 1
ATOM 464 N N . LEU A 1 59 ? -16.562 47.906 15.516 1 91.44 59 LEU A N 1
ATOM 465 C CA . LEU A 1 59 ? -17.062 46.906 16.453 1 91.44 59 LEU A CA 1
ATOM 466 C C . LEU A 1 59 ? -18.047 45.969 15.758 1 91.44 59 LEU A C 1
ATOM 468 O O . LEU A 1 59 ? -17.953 44.719 15.914 1 91.44 59 LEU A O 1
ATOM 472 N N . VAL A 1 60 ? -18.875 46.562 14.953 1 93.81 60 VAL A N 1
ATOM 473 C CA . VAL A 1 60 ? -19.844 45.75 14.242 1 93.81 60 VAL A CA 1
ATOM 474 C C . VAL A 1 60 ? -19.141 44.875 13.219 1 93.81 60 VAL A C 1
ATOM 476 O O . VAL A 1 60 ? -19.469 43.688 13.078 1 93.81 60 VAL A O 1
ATOM 479 N N . ALA A 1 61 ? -18.188 45.375 12.539 1 94.12 61 ALA A N 1
ATOM 480 C CA . ALA A 1 61 ? -17.422 44.594 11.562 1 94.12 61 ALA A CA 1
ATOM 481 C C . ALA A 1 61 ? -16.672 43.469 12.234 1 94.12 61 ALA A C 1
ATOM 483 O O . ALA A 1 61 ? -16.641 42.344 11.711 1 94.12 61 ALA A O 1
ATOM 484 N N . SER A 1 62 ? -16.094 43.719 13.344 1 94.44 62 SER A N 1
ATOM 485 C CA . SER A 1 62 ? -15.344 42.719 14.055 1 94.44 62 SER A CA 1
ATOM 486 C C . SER A 1 62 ? -16.266 41.594 14.547 1 94.44 62 SER A C 1
ATOM 488 O O . SER A 1 62 ? -15.906 40.406 14.5 1 94.44 62 SER A O 1
ATOM 490 N N . LEU A 1 63 ? -17.359 42 15 1 95.56 63 LEU A N 1
ATOM 491 C CA . LEU A 1 63 ? -18.312 40.969 15.453 1 95.56 63 LEU A CA 1
ATOM 492 C C . LEU A 1 63 ? -18.812 40.125 14.281 1 95.56 63 LEU A C 1
ATOM 494 O O . LEU A 1 63 ? -19.016 38.938 14.422 1 95.56 63 LEU A O 1
ATOM 498 N N . LEU A 1 64 ? -18.906 40.781 13.164 1 96.31 64 LEU A N 1
ATOM 499 C CA . LEU A 1 64 ? -19.344 40.031 11.984 1 96.31 64 LEU A CA 1
ATOM 500 C C . LEU A 1 64 ? -18.25 39.094 11.516 1 96.31 64 LEU A C 1
ATOM 502 O O . LEU A 1 64 ? -18.531 37.938 11.156 1 96.31 64 LEU A O 1
ATOM 506 N N . PHE A 1 65 ? -17.016 39.531 11.5 1 95.44 65 PHE A N 1
ATOM 507 C CA . PHE A 1 65 ? -15.906 38.656 11.109 1 95.44 65 PHE A CA 1
ATOM 508 C C . PHE A 1 65 ? -15.734 37.531 12.102 1 95.44 65 PHE A C 1
ATOM 510 O O . PHE A 1 65 ? -15.398 36.406 11.711 1 95.44 65 PHE A O 1
ATOM 517 N N . LEU A 1 66 ? -15.914 37.844 13.273 1 96.56 66 LEU A N 1
ATOM 518 C CA . LEU A 1 66 ? -15.828 36.812 14.297 1 96.56 66 LEU A CA 1
ATOM 519 C C . LEU A 1 66 ? -16.922 35.75 14.109 1 96.56 66 LEU A C 1
ATOM 521 O O . LEU A 1 66 ? -16.656 34.562 14.172 1 96.56 66 LEU A O 1
ATOM 525 N N . ALA A 1 67 ? -18.094 36.219 13.891 1 96.56 67 ALA A N 1
ATOM 526 C CA . ALA A 1 67 ? -19.219 35.312 13.656 1 96.56 67 ALA A CA 1
ATOM 527 C C . ALA A 1 67 ? -18.984 34.469 12.391 1 96.56 67 ALA A C 1
ATOM 529 O O . ALA A 1 67 ? -19.266 33.281 12.367 1 96.56 67 ALA A O 1
ATOM 530 N N . GLY A 1 68 ? -18.469 35.125 11.391 1 96.31 68 GLY A N 1
ATOM 531 C CA . GLY A 1 68 ? -18.172 34.406 10.156 1 96.31 68 GLY A CA 1
ATOM 532 C C . GLY A 1 68 ? -17.094 33.344 10.336 1 96.31 68 GLY A C 1
ATOM 533 O O . GLY A 1 68 ? -17.234 32.219 9.836 1 96.31 68 GLY A O 1
ATOM 534 N N . ALA A 1 69 ? -16.016 33.688 11.023 1 96.62 69 ALA A N 1
ATOM 535 C CA . ALA A 1 69 ? -14.938 32.75 11.258 1 96.62 69 ALA A CA 1
ATOM 536 C C . ALA A 1 69 ? -15.398 31.578 12.117 1 96.62 69 ALA A C 1
ATOM 538 O O . ALA A 1 69 ? -15.055 30.422 11.844 1 96.62 69 ALA A O 1
ATOM 539 N N . VAL A 1 70 ? -16.172 31.891 13.117 1 95.75 70 VAL A N 1
ATOM 540 C CA . VAL A 1 70 ? -16.672 30.844 14 1 95.75 70 VAL A CA 1
ATOM 541 C C . VAL A 1 70 ? -17.641 29.953 13.242 1 95.75 70 VAL A C 1
ATOM 543 O O . VAL A 1 70 ? -17.641 28.734 13.414 1 95.75 70 VAL A O 1
ATOM 546 N N . ALA A 1 71 ? -18.438 30.547 12.438 1 96.25 71 ALA A N 1
ATOM 547 C CA . ALA A 1 71 ? -19.375 29.766 11.617 1 96.25 71 ALA A CA 1
ATOM 548 C C . ALA A 1 71 ? -18.625 28.844 10.664 1 96.25 71 ALA A C 1
ATOM 550 O O . ALA A 1 71 ? -19.016 27.688 10.477 1 96.25 71 ALA A O 1
ATOM 551 N N . PHE A 1 72 ? -17.656 29.328 10.109 1 95.62 72 PHE A N 1
ATOM 552 C CA . PHE A 1 72 ? -16.859 28.547 9.164 1 95.62 72 PHE A CA 1
ATOM 553 C C . PHE A 1 72 ? -16.172 27.375 9.867 1 95.62 72 PHE A C 1
ATOM 555 O O . PHE A 1 72 ? -16.203 26.25 9.375 1 95.62 72 PHE A O 1
ATOM 562 N N . ILE A 1 73 ? -15.562 27.656 10.977 1 95.38 73 ILE A N 1
ATOM 563 C CA . ILE A 1 73 ? -14.898 26.594 11.727 1 95.38 73 ILE A CA 1
ATOM 564 C C . ILE A 1 73 ? -15.922 25.578 12.211 1 95.38 73 ILE A C 1
ATOM 566 O O . ILE A 1 73 ? -15.656 24.375 12.211 1 95.38 73 ILE A O 1
ATOM 570 N N . SER A 1 74 ? -17.047 26.141 12.688 1 95.56 74 SER A N 1
ATOM 571 C CA . SER A 1 74 ? -18.109 25.219 13.117 1 95.56 74 SER A CA 1
ATOM 572 C C . SER A 1 74 ? -18.594 24.344 11.961 1 95.56 74 SER A C 1
ATOM 574 O O . SER A 1 74 ? -18.906 23.172 12.156 1 95.56 74 SER A O 1
ATOM 576 N N . TRP A 1 75 ? -18.672 24.922 10.805 1 95.19 75 TRP A N 1
ATOM 577 C CA . TRP A 1 75 ? -19.031 24.141 9.633 1 95.19 75 TRP A CA 1
ATOM 578 C C . TRP A 1 75 ? -17.984 23.062 9.352 1 95.19 75 TRP A C 1
ATOM 580 O O . TRP A 1 75 ? -18.328 21.922 9.023 1 95.19 75 TRP A O 1
ATOM 590 N N . LEU A 1 76 ? -16.781 23.312 9.484 1 94.12 76 LEU A N 1
ATOM 591 C CA . LEU A 1 76 ? -15.695 22.359 9.25 1 94.12 76 LEU A CA 1
ATOM 592 C C . LEU A 1 76 ? -15.766 21.203 10.234 1 94.12 76 LEU A C 1
ATOM 594 O O . LEU A 1 76 ? -15.469 20.062 9.883 1 94.12 76 LEU A O 1
ATOM 598 N N . TRP A 1 77 ? -16.125 21.453 11.492 1 94.44 77 TRP A N 1
ATOM 599 C CA . TRP A 1 77 ? -16.109 20.438 12.539 1 94.44 77 TRP A CA 1
ATOM 600 C C . TRP A 1 77 ? -17.422 19.656 12.555 1 94.44 77 TRP A C 1
ATOM 602 O O . TRP A 1 77 ? -17.438 18.484 12.914 1 94.44 77 TRP A O 1
ATOM 612 N N . TRP A 1 78 ? -18.531 20.312 12.195 1 92.81 78 TRP A N 1
ATOM 613 C CA . TRP A 1 78 ? -19.828 19.672 12.438 1 92.81 78 TRP A CA 1
ATOM 614 C C . TRP A 1 78 ? -20.5 19.297 11.125 1 92.81 78 TRP A C 1
ATOM 616 O O . TRP A 1 78 ? -21.516 18.609 11.117 1 92.81 78 TRP A O 1
ATOM 626 N N . ALA A 1 79 ? -19.953 19.719 10.055 1 90.62 79 ALA A N 1
ATOM 627 C CA . ALA A 1 79 ? -20.578 19.328 8.789 1 90.62 79 ALA A CA 1
ATOM 628 C C . ALA A 1 79 ? -20.547 17.828 8.602 1 90.62 79 ALA A C 1
ATOM 630 O O . ALA A 1 79 ? -19.594 17.156 8.992 1 90.62 79 ALA A O 1
ATOM 631 N N . PRO A 1 80 ? -21.703 17.312 8.117 1 87.88 80 PRO A N 1
ATOM 632 C CA . PRO A 1 80 ? -21.703 15.867 7.855 1 87.88 80 PRO A CA 1
ATOM 633 C C . PRO A 1 80 ? -20.641 15.453 6.836 1 87.88 80 PRO A C 1
ATOM 635 O O . PRO A 1 80 ? -20.406 16.172 5.859 1 87.88 80 PRO A O 1
ATOM 638 N N . HIS A 1 81 ? -20.094 14.398 7.098 1 84.81 81 HIS A N 1
ATOM 639 C CA . HIS A 1 81 ? -18.984 13.922 6.281 1 84.81 81 HIS A CA 1
ATOM 640 C C . HIS A 1 81 ? -19.453 13.516 4.891 1 84.81 81 HIS A C 1
ATOM 642 O O . HIS A 1 81 ? -18.656 13.359 3.973 1 84.81 81 HIS A O 1
ATOM 648 N N . GLN A 1 82 ? -20.75 13.5 4.66 1 82.5 82 GLN A N 1
ATOM 649 C CA . GLN A 1 82 ? -21.297 13.109 3.367 1 82.5 82 GLN A CA 1
ATOM 650 C C . GLN A 1 82 ? -21.547 14.336 2.486 1 82.5 82 GLN A C 1
ATOM 652 O O . GLN A 1 82 ? -21.75 14.203 1.277 1 82.5 82 GLN A O 1
ATOM 657 N N . ASP A 1 83 ? -21.375 15.469 3.1 1 88.94 83 ASP A N 1
ATOM 658 C CA . ASP A 1 83 ? -21.594 16.703 2.348 1 88.94 83 ASP A CA 1
ATOM 659 C C . ASP A 1 83 ? -20.531 16.891 1.274 1 88.94 83 ASP A C 1
ATOM 661 O O . ASP A 1 83 ? -19.328 16.734 1.546 1 88.94 83 ASP A O 1
ATOM 665 N N . VAL A 1 84 ? -20.969 17.219 0.042 1 89.81 84 VAL A N 1
ATOM 666 C CA . VAL A 1 84 ? -20.094 17.312 -1.122 1 89.81 84 VAL A CA 1
ATOM 667 C C . VAL A 1 84 ? -19.125 18.484 -0.941 1 89.81 84 VAL A C 1
ATOM 669 O O . VAL A 1 84 ? -17.938 18.375 -1.259 1 89.81 84 VAL A O 1
ATOM 672 N N . ARG A 1 85 ? -19.656 19.609 -0.494 1 90.62 85 ARG A N 1
ATOM 673 C CA . ARG A 1 85 ? -18.812 20.781 -0.323 1 90.62 85 ARG A CA 1
ATOM 674 C C . ARG A 1 85 ? -17.75 20.547 0.732 1 90.62 85 ARG A C 1
ATOM 676 O O . ARG A 1 85 ? -16.594 20.953 0.557 1 90.62 85 ARG A O 1
ATOM 683 N N . TRP A 1 86 ? -18.156 19.984 1.789 1 92.62 86 TRP A N 1
ATOM 684 C CA . TRP A 1 86 ? -17.203 19.672 2.857 1 92.62 86 TRP A CA 1
ATOM 685 C C . TRP A 1 86 ? -16.125 18.719 2.369 1 92.62 86 TRP A C 1
ATOM 687 O O . TRP A 1 86 ? -14.93 18.938 2.619 1 92.62 86 TRP A O 1
ATOM 697 N N . ARG A 1 87 ? -16.5 17.734 1.556 1 90.38 87 ARG A N 1
ATOM 698 C CA . ARG A 1 87 ? -15.555 16.734 1.067 1 90.38 87 ARG A CA 1
ATOM 699 C C . ARG A 1 87 ? -14.57 17.359 0.087 1 90.38 87 ARG A C 1
ATOM 701 O O . ARG A 1 87 ? -13.375 17.047 0.121 1 90.38 87 ARG A O 1
ATOM 708 N N . LYS A 1 88 ? -15.055 18.141 -0.714 1 89.5 88 LYS A N 1
ATOM 709 C CA . LYS A 1 88 ? -14.172 18.812 -1.664 1 89.5 88 LYS A CA 1
ATOM 710 C C . LYS A 1 88 ? -13.141 19.672 -0.941 1 89.5 88 LYS A C 1
ATOM 712 O O . LYS A 1 88 ? -11.992 19.766 -1.373 1 89.5 88 LYS A O 1
ATOM 717 N N . TRP A 1 89 ? -13.586 20.25 0.117 1 90.44 89 TRP A N 1
ATOM 718 C CA . TRP A 1 89 ? -12.703 21.141 0.878 1 90.44 89 TRP A CA 1
ATOM 719 C C . TRP A 1 89 ? -11.625 20.328 1.6 1 90.44 89 TRP A C 1
ATOM 721 O O . TRP A 1 89 ? -10.453 20.719 1.6 1 90.44 89 TRP A O 1
ATOM 731 N N . VAL A 1 90 ? -11.961 19.25 2.143 1 88.94 90 VAL A N 1
ATOM 732 C CA . VAL A 1 90 ? -11.055 18.484 2.992 1 88.94 90 VAL A CA 1
ATOM 733 C C . VAL A 1 90 ? -10.117 17.656 2.123 1 88.94 90 VAL A C 1
ATOM 735 O O . VAL A 1 90 ? -8.969 17.391 2.51 1 88.94 90 VAL A O 1
ATOM 738 N N . LEU A 1 91 ? -10.508 17.266 0.954 1 89 91 LEU A N 1
ATOM 739 C CA . LEU A 1 91 ? -9.703 16.391 0.095 1 89 91 LEU A CA 1
ATOM 740 C C . LEU A 1 91 ? -8.625 17.203 -0.621 1 89 91 LEU A C 1
ATOM 742 O O . LEU A 1 91 ? -7.648 16.641 -1.115 1 89 91 LEU A O 1
ATOM 746 N N . ALA A 1 92 ? -8.75 18.438 -0.624 1 85.75 92 ALA A N 1
ATOM 747 C CA . ALA A 1 92 ? -7.703 19.281 -1.204 1 85.75 92 ALA A CA 1
ATOM 748 C C . ALA A 1 92 ? -6.469 19.312 -0.309 1 85.75 92 ALA A C 1
ATOM 750 O O . ALA A 1 92 ? -6.582 19.469 0.909 1 85.75 92 ALA A O 1
ATOM 751 N N . PRO A 1 93 ? -5.359 19.109 -0.955 1 79 93 PRO A N 1
ATOM 752 C CA . PRO A 1 93 ? -4.148 19.047 -0.137 1 79 93 PRO A CA 1
ATOM 753 C C . PRO A 1 93 ? -3.879 20.344 0.63 1 79 93 PRO A C 1
ATOM 755 O O . PRO A 1 93 ? -3.953 21.422 0.055 1 79 93 PRO A O 1
ATOM 758 N N . ASN A 1 94 ? -3.605 20.375 1.912 1 78.44 94 ASN A N 1
ATOM 759 C CA . ASN A 1 94 ? -3.166 21.422 2.824 1 78.44 94 ASN A CA 1
ATOM 760 C C . ASN A 1 94 ? -4.215 22.531 2.959 1 78.44 94 ASN A C 1
ATOM 762 O O . ASN A 1 94 ? -3.92 23.609 3.455 1 78.44 94 ASN A O 1
ATOM 766 N N . ARG A 1 95 ? -5.398 22.328 2.449 1 87.5 95 ARG A N 1
ATOM 767 C CA . ARG A 1 95 ? -6.422 23.375 2.508 1 87.5 95 ARG A CA 1
ATOM 768 C C . ARG A 1 95 ? -7.027 23.469 3.906 1 87.5 95 ARG A C 1
ATOM 770 O O . ARG A 1 95 ? -7.344 24.562 4.379 1 87.5 95 ARG A O 1
ATOM 777 N N . LEU A 1 96 ? -7.133 22.375 4.508 1 90.31 96 LEU A N 1
ATOM 778 C CA . LEU A 1 96 ? -7.711 22.375 5.848 1 90.31 96 LEU A CA 1
ATOM 779 C C . LEU A 1 96 ? -6.801 23.094 6.832 1 90.31 96 LEU A C 1
ATOM 781 O O . LEU A 1 96 ? -7.266 23.922 7.617 1 90.31 96 LEU A O 1
ATOM 785 N N . GLN A 1 97 ? -5.508 22.844 6.793 1 87.94 97 GLN A N 1
ATOM 786 C CA . GLN A 1 97 ? -4.555 23.5 7.684 1 87.94 97 GLN A CA 1
ATOM 787 C C . GLN A 1 97 ? -4.484 25 7.406 1 87.94 97 GLN A C 1
ATOM 789 O O . GLN A 1 97 ? -4.441 25.812 8.336 1 87.94 97 GLN A O 1
ATOM 794 N N . LEU A 1 98 ? -4.555 25.328 6.172 1 89.62 98 LEU A N 1
ATOM 795 C CA . LEU A 1 98 ? -4.547 26.734 5.789 1 89.62 98 LEU A CA 1
ATOM 796 C C . LEU A 1 98 ? -5.82 27.438 6.246 1 89.62 98 LEU A C 1
ATOM 798 O O . LEU A 1 98 ? -5.781 28.594 6.688 1 89.62 98 LEU A O 1
ATOM 802 N N . SER A 1 99 ? -6.902 26.734 6.117 1 93.06 99 SER A N 1
ATOM 803 C CA . SER A 1 99 ? -8.172 27.312 6.539 1 93.06 99 SER A CA 1
ATOM 804 C C . SER A 1 99 ? -8.203 27.547 8.047 1 93.06 99 SER A C 1
ATOM 806 O O . SER A 1 99 ? -8.734 28.547 8.516 1 93.06 99 SER A O 1
ATOM 808 N N . ILE A 1 100 ? -7.617 26.672 8.812 1 93.25 100 ILE A N 1
ATOM 809 C CA . ILE A 1 100 ? -7.59 26.797 10.266 1 93.25 100 ILE A CA 1
ATOM 810 C C . ILE A 1 100 ? -6.723 28 10.656 1 93.25 100 ILE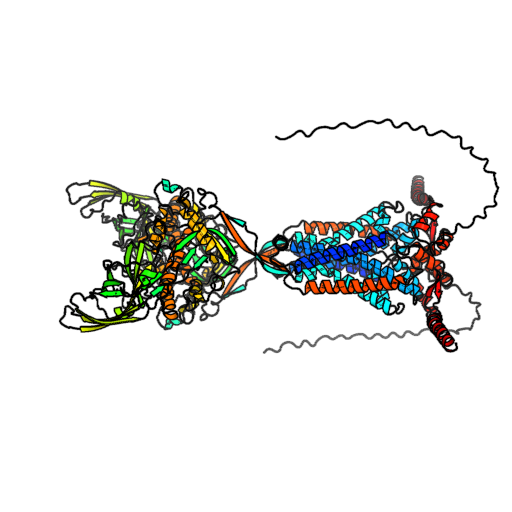 A C 1
ATOM 812 O O . ILE A 1 100 ? -7.137 28.828 11.469 1 93.25 100 ILE A O 1
ATOM 816 N N . THR A 1 101 ? -5.566 28.078 10 1 91.06 101 THR A N 1
ATOM 817 C CA . THR A 1 101 ? -4.66 29.156 10.352 1 91.06 101 THR A CA 1
ATOM 818 C C . THR A 1 101 ? -5.219 30.5 9.898 1 91.06 101 THR A C 1
ATOM 820 O O . THR A 1 101 ? -5.094 31.5 10.609 1 91.06 101 THR A O 1
ATOM 823 N N . LEU A 1 102 ? -5.859 30.562 8.828 1 92.25 102 LEU A N 1
ATOM 824 C CA . LEU A 1 102 ? -6.461 31.812 8.352 1 92.25 102 LEU A CA 1
ATOM 825 C C . LEU A 1 102 ? -7.641 32.219 9.227 1 92.25 102 LEU A C 1
ATOM 827 O O . LEU A 1 102 ? -7.812 33.406 9.539 1 92.25 102 LEU A O 1
ATOM 831 N N . SER A 1 103 ? -8.461 31.281 9.57 1 94.44 103 SER A N 1
ATOM 832 C CA . SER A 1 103 ? -9.57 31.578 10.469 1 94.44 103 SER A CA 1
ATOM 833 C C . SER A 1 103 ? -9.062 32.062 11.828 1 94.44 103 SER A C 1
ATOM 835 O O . SER A 1 103 ? -9.664 32.938 12.453 1 94.44 103 SER A O 1
ATOM 837 N N . ALA A 1 104 ? -8 31.438 12.242 1 93.88 104 ALA A N 1
ATOM 838 C CA . ALA A 1 104 ? -7.426 31.844 13.523 1 93.88 104 ALA A CA 1
ATOM 839 C C . ALA A 1 104 ? -6.926 33.281 13.469 1 93.88 104 ALA A C 1
ATOM 841 O O . ALA A 1 104 ? -7.055 34.031 14.438 1 93.88 104 ALA A O 1
ATOM 842 N N . VAL A 1 105 ? -6.395 33.688 12.32 1 91.56 105 VAL A N 1
ATOM 843 C CA . VAL A 1 105 ? -5.938 35.062 12.148 1 91.56 105 VAL A CA 1
ATOM 844 C C . VAL A 1 105 ? -7.129 36.031 12.219 1 91.56 105 VAL A C 1
ATOM 846 O O . VAL A 1 105 ? -7.055 37.094 12.852 1 91.56 105 VAL A O 1
ATOM 849 N N . VAL A 1 106 ? -8.188 35.625 11.641 1 93.5 106 VAL A N 1
ATOM 850 C CA . VAL A 1 106 ? -9.383 36.469 11.648 1 93.5 106 VAL A CA 1
ATOM 851 C C . VAL A 1 106 ? -9.938 36.562 13.07 1 93.5 106 VAL A C 1
ATOM 853 O O . VAL A 1 106 ? -10.289 37.656 13.523 1 93.5 106 VAL A O 1
ATOM 856 N N . ILE A 1 107 ? -9.945 35.5 13.789 1 94.38 107 ILE A N 1
ATOM 857 C CA . ILE A 1 107 ? -10.453 35.5 15.156 1 94.38 107 ILE A CA 1
ATOM 858 C C . ILE A 1 107 ? -9.562 36.344 16.047 1 94.38 107 ILE A C 1
ATOM 860 O O . ILE A 1 107 ? -10.047 37.219 16.797 1 94.38 107 ILE A O 1
ATOM 864 N N . ARG A 1 108 ? -8.367 36.188 15.914 1 89.25 108 ARG A N 1
ATOM 865 C CA . ARG A 1 108 ? -7.426 36.938 16.75 1 89.25 108 ARG A CA 1
ATOM 866 C C . ARG A 1 108 ? -7.508 38.406 16.484 1 89.25 108 ARG A C 1
ATOM 868 O O . ARG A 1 108 ? -7.422 39.219 17.406 1 89.25 108 ARG A O 1
ATOM 875 N N . THR A 1 109 ? -7.617 38.75 15.242 1 86.81 109 THR A N 1
ATOM 876 C CA . THR A 1 109 ? -7.723 40.156 14.875 1 86.81 109 THR A CA 1
ATOM 877 C C . THR A 1 109 ? -9.023 40.75 15.391 1 86.81 109 THR A C 1
ATOM 879 O O . THR A 1 109 ? -9.031 41.844 15.93 1 86.81 109 THR A O 1
ATOM 882 N N . ALA A 1 110 ? -10.078 40.031 15.234 1 92.12 110 ALA A N 1
ATOM 883 C CA . ALA A 1 110 ? -11.375 40.5 15.719 1 92.12 110 ALA A CA 1
ATOM 884 C C . ALA A 1 110 ? -11.383 40.656 17.234 1 92.12 110 ALA A C 1
ATOM 886 O O . ALA A 1 110 ? -11.836 41.656 17.766 1 92.12 110 ALA A O 1
ATOM 887 N N . ILE A 1 111 ? -10.859 39.719 17.922 1 92.06 111 ILE A N 1
ATOM 888 C CA . ILE A 1 111 ? -10.812 39.75 19.375 1 92.06 111 ILE A CA 1
ATOM 889 C C . ILE A 1 111 ? -9.891 40.875 19.828 1 92.06 111 ILE A C 1
ATOM 891 O O . ILE A 1 111 ? -10.164 41.531 20.828 1 92.06 111 ILE A O 1
ATOM 895 N N . GLY A 1 112 ? -8.797 41.125 19.078 1 85.88 112 GLY A N 1
ATOM 896 C CA . GLY A 1 112 ? -7.91 42.219 19.406 1 85.88 112 GLY A CA 1
ATOM 897 C C . GLY A 1 112 ? -8.594 43.562 19.359 1 85.88 112 GLY A C 1
ATOM 898 O O . GLY A 1 112 ? -8.422 44.375 20.281 1 85.88 112 GLY A O 1
ATOM 899 N N . ILE A 1 113 ? -9.367 43.781 18.406 1 86.38 113 ILE A N 1
ATOM 900 C CA . ILE A 1 113 ? -10.086 45.031 18.25 1 86.38 113 ILE A CA 1
ATOM 901 C C . ILE A 1 113 ? -11.148 45.156 19.328 1 86.38 113 ILE A C 1
ATOM 903 O O . ILE A 1 113 ? -11.273 46.219 19.969 1 86.38 113 ILE A O 1
ATOM 907 N N . LEU A 1 114 ? -11.891 44.094 19.594 1 91.19 114 LEU A N 1
ATOM 908 C CA . LEU A 1 114 ? -12.953 44.125 20.594 1 91.19 114 LEU A CA 1
ATOM 909 C C . LEU A 1 114 ? -12.375 44.281 22 1 91.19 114 LEU A C 1
ATOM 911 O O . LEU A 1 114 ? -12.953 45 22.828 1 91.19 114 LEU A O 1
ATOM 915 N N . ALA A 1 115 ? -11.305 43.625 22.234 1 88.88 115 ALA A N 1
ATOM 916 C CA . ALA A 1 115 ? -10.68 43.719 23.547 1 88.88 115 ALA A CA 1
ATOM 917 C C . ALA A 1 115 ? -10.18 45.125 23.812 1 88.88 115 ALA A C 1
ATOM 919 O O . ALA A 1 115 ? -10.281 45.625 24.953 1 88.88 115 ALA A O 1
ATOM 920 N N . THR A 1 116 ? -9.633 45.812 22.812 1 84.06 116 THR A N 1
ATOM 921 C CA . THR A 1 116 ? -9.172 47.188 22.969 1 84.06 116 THR A CA 1
ATOM 922 C C . THR A 1 116 ? -10.336 48.125 23.266 1 84.06 116 THR A C 1
ATOM 924 O O . THR A 1 116 ? -10.227 48.969 24.141 1 84.06 116 THR A O 1
ATOM 927 N N . ALA A 1 117 ? -11.391 47.938 22.594 1 86.88 117 ALA A N 1
ATOM 928 C CA . ALA A 1 117 ? -12.586 48.75 22.844 1 86.88 117 ALA A CA 1
ATOM 929 C C . ALA A 1 117 ? -13.172 48.469 24.219 1 86.88 117 ALA A C 1
ATOM 931 O O . ALA A 1 117 ? -13.586 49.375 24.922 1 86.88 117 ALA A O 1
ATOM 932 N N . ALA A 1 118 ? -13.203 47.219 24.609 1 88.88 118 ALA A N 1
ATOM 933 C CA . ALA A 1 118 ? -13.75 46.812 25.906 1 88.88 118 ALA A CA 1
ATOM 934 C C . ALA A 1 118 ? -12.898 47.375 27.047 1 88.88 118 ALA A C 1
ATOM 936 O O . ALA A 1 118 ? -13.422 47.75 28.094 1 88.88 118 ALA A O 1
ATOM 937 N N . THR A 1 119 ? -11.656 47.375 26.859 1 86 119 THR A N 1
ATOM 938 C CA . THR A 1 119 ? -10.773 47.938 27.891 1 86 119 THR A CA 1
ATOM 939 C C . THR A 1 119 ? -11.031 49.438 28.078 1 86 119 THR A C 1
ATOM 941 O O . THR A 1 119 ? -11.047 49.938 29.203 1 86 119 THR A O 1
ATOM 944 N N . ALA A 1 120 ? -11.234 50.125 26.969 1 85.19 120 ALA A N 1
ATOM 945 C CA . ALA A 1 120 ? -11.562 51.562 27.047 1 85.19 120 ALA A CA 1
ATOM 946 C C . ALA A 1 120 ? -12.898 51.781 27.766 1 85.19 120 ALA A C 1
ATOM 948 O O . ALA A 1 120 ? -13.031 52.688 28.562 1 85.19 120 ALA A O 1
ATOM 949 N N . MET A 1 121 ? -13.836 50.969 27.547 1 87.25 121 MET A N 1
ATOM 950 C CA . MET A 1 121 ? -15.156 51.094 28.156 1 87.25 121 MET A CA 1
ATOM 951 C C . MET A 1 121 ? -15.102 50.781 29.641 1 87.25 121 MET A C 1
ATOM 953 O O . MET A 1 121 ? -15.68 51.5 30.453 1 87.25 121 MET A O 1
ATOM 957 N N . ILE A 1 122 ? -14.422 49.781 29.969 1 87.06 122 ILE A N 1
ATOM 958 C CA . ILE A 1 122 ? -14.398 49.344 31.359 1 87.06 122 ILE A CA 1
ATOM 959 C C . ILE A 1 122 ? -13.602 50.375 32.188 1 87.06 122 ILE A C 1
ATOM 961 O O . ILE A 1 122 ? -13.922 50.625 33.375 1 87.06 122 ILE A O 1
ATOM 965 N N . THR A 1 123 ? -12.602 50.938 31.609 1 86.12 123 THR A N 1
ATOM 966 C CA . THR A 1 123 ? -11.844 51.969 32.312 1 86.12 123 THR A CA 1
ATOM 967 C C . THR A 1 123 ? -12.703 53.188 32.531 1 86.12 123 THR A C 1
ATOM 969 O O . THR A 1 123 ? -12.57 53.875 33.531 1 86.12 123 THR A O 1
ATOM 972 N N . SER A 1 124 ? -13.531 53.5 31.594 1 86.38 124 SER A N 1
ATOM 973 C CA . SER A 1 124 ? -14.461 54.625 31.75 1 86.38 124 SER A CA 1
ATOM 974 C C . SER A 1 124 ? -15.422 54.375 32.906 1 86.38 124 SER A C 1
ATOM 976 O O . SER A 1 124 ? -15.773 55.312 33.625 1 86.38 124 SER A O 1
ATOM 978 N N . VAL A 1 125 ? -15.766 53.188 33.031 1 87.19 125 VAL A N 1
ATOM 979 C CA . VAL A 1 125 ? -16.672 52.844 34.125 1 87.19 125 VAL A CA 1
ATOM 980 C C . VAL A 1 125 ? -15.938 52.938 35.469 1 87.19 125 VAL A C 1
ATOM 982 O O . VAL A 1 125 ? -16.5 53.375 36.469 1 87.19 125 VAL A O 1
ATOM 985 N N . ALA A 1 126 ? -14.742 52.562 35.5 1 85.06 126 ALA A N 1
ATOM 986 C CA . ALA A 1 126 ? -13.953 52.594 36.75 1 85.06 126 ALA A CA 1
ATOM 987 C C . ALA A 1 126 ? -13.758 54.031 37.219 1 85.06 126 ALA A C 1
ATOM 989 O O . ALA A 1 126 ? -13.789 54.312 38.438 1 85.06 126 ALA A O 1
ATOM 990 N N . VAL A 1 127 ? -13.68 55 36.312 1 86.31 127 VAL A N 1
ATOM 991 C CA . VAL A 1 127 ? -13.391 56.375 36.656 1 86.31 127 VAL A CA 1
ATOM 992 C C . VAL A 1 127 ? -14.68 57.094 37.094 1 86.31 127 VAL A C 1
ATOM 994 O O . VAL A 1 127 ? -14.648 58 37.938 1 86.31 127 VAL A O 1
ATOM 997 N N . GLU A 1 128 ? -15.773 56.75 36.625 1 86.75 128 GLU A N 1
ATOM 998 C CA . GLU A 1 128 ? -17.016 57.469 36.906 1 86.75 128 GLU A CA 1
ATOM 999 C C . GLU A 1 128 ? -17.734 56.844 38.125 1 86.75 128 GLU A C 1
ATOM 1001 O O . GLU A 1 128 ? -18.484 57.531 38.812 1 86.75 128 GLU A O 1
ATOM 1006 N N . ARG A 1 129 ? -17.609 55.656 38.312 1 83.38 129 ARG A N 1
ATOM 1007 C CA . ARG A 1 129 ? -18.391 55.031 39.375 1 83.38 129 ARG A CA 1
ATOM 1008 C C . ARG A 1 129 ? -17.719 55.219 40.719 1 83.38 129 ARG A C 1
ATOM 1010 O O . ARG A 1 129 ? -17.812 56.281 41.344 1 83.38 129 ARG A O 1
ATOM 1017 N N . ARG A 1 130 ? -16.844 54.312 41.156 1 78.06 130 ARG A N 1
ATOM 1018 C CA . ARG A 1 130 ? -16.25 54.375 42.5 1 78.06 130 ARG A CA 1
ATOM 1019 C C . ARG A 1 130 ? -14.977 55.219 42.469 1 78.06 130 ARG A C 1
ATOM 1021 O O . ARG A 1 130 ? -14.492 55.656 43.531 1 78.06 130 ARG A O 1
ATOM 1028 N N . GLY A 1 131 ? -14.578 55.5 41.344 1 81.25 131 GLY A N 1
ATOM 1029 C CA . GLY A 1 131 ? -13.383 56.344 41.25 1 81.25 131 GLY A CA 1
ATOM 1030 C C . GLY A 1 131 ? -12.094 55.562 41.438 1 81.25 131 GLY A C 1
ATOM 1031 O O . GLY A 1 131 ? -12.133 54.375 41.719 1 81.25 131 GLY A O 1
ATOM 1032 N N . VAL A 1 132 ? -10.961 56.188 41.188 1 82.69 132 VAL A N 1
ATOM 1033 C CA . VAL A 1 132 ? -9.641 55.562 41.281 1 82.69 132 VAL A CA 1
ATOM 1034 C C . VAL A 1 132 ? -8.766 56.375 42.25 1 82.69 132 VAL A C 1
ATOM 1036 O O . VAL A 1 132 ? -9.102 57.469 42.625 1 82.69 132 VAL A O 1
ATOM 1039 N N . TYR A 1 133 ? -7.781 55.688 42.719 1 82.88 133 TYR A N 1
ATOM 1040 C CA . TYR A 1 133 ? -6.852 56.375 43.594 1 82.88 133 TYR A CA 1
ATOM 1041 C C . TYR A 1 133 ? -6.051 57.438 42.875 1 82.88 133 TYR A C 1
ATOM 1043 O O . TYR A 1 133 ? -5.914 57.406 41.656 1 82.88 133 TYR A O 1
ATOM 1051 N N . LEU A 1 134 ? -5.578 58.375 43.594 1 82.06 134 LEU A N 1
ATOM 1052 C CA . LEU A 1 134 ? -4.898 59.562 43.031 1 82.06 134 LEU A CA 1
ATOM 1053 C C . LEU A 1 134 ? -3.709 59.125 42.188 1 82.06 134 LEU A C 1
ATOM 1055 O O . LEU A 1 134 ? -3.475 59.719 41.125 1 82.06 134 LEU A O 1
ATOM 1059 N N . HIS A 1 135 ? -2.977 58.156 42.562 1 78.69 135 HIS A N 1
ATOM 1060 C CA . HIS A 1 135 ? -1.762 57.75 41.875 1 78.69 135 HIS A CA 1
ATOM 1061 C C . HIS A 1 135 ? -2.09 57.094 40.531 1 78.69 135 HIS A C 1
ATOM 1063 O O . HIS A 1 135 ? -1.257 57.062 39.625 1 78.69 135 HIS A O 1
ATOM 1069 N N . ASP A 1 136 ? -3.371 56.594 40.344 1 80.81 136 ASP A N 1
ATOM 1070 C CA . ASP A 1 136 ? -3.713 55.812 39.156 1 80.81 136 ASP A CA 1
ATOM 1071 C C . ASP A 1 136 ? -4.605 56.594 38.188 1 80.81 136 ASP A C 1
ATOM 1073 O O . ASP A 1 136 ? -5 56.094 37.156 1 80.81 136 ASP A O 1
ATOM 1077 N N . ILE A 1 137 ? -4.824 57.812 38.5 1 83.19 137 ILE A N 1
ATOM 1078 C CA . ILE A 1 137 ? -5.781 58.594 37.719 1 83.19 137 ILE A CA 1
ATOM 1079 C C . ILE A 1 137 ? -5.254 58.781 36.281 1 83.19 137 ILE A C 1
ATOM 1081 O O . ILE A 1 137 ? -5.988 58.594 35.312 1 83.19 137 ILE A O 1
ATOM 1085 N N . ALA A 1 138 ? -4 59.125 36.219 1 82.69 138 ALA A N 1
ATOM 1086 C CA . ALA A 1 138 ? -3.445 59.406 34.875 1 82.69 138 ALA A CA 1
ATOM 1087 C C . ALA A 1 138 ? -3.443 58.156 34.031 1 82.69 138 ALA A C 1
ATOM 1089 O O . ALA A 1 138 ? -3.807 58.219 32.844 1 82.69 138 ALA A O 1
ATOM 1090 N N . GLN A 1 139 ? -3.156 57.031 34.562 1 80.94 139 GLN A N 1
ATOM 1091 C CA . GLN A 1 139 ? -3.084 55.781 33.812 1 80.94 139 GLN A CA 1
ATOM 1092 C C . GLN A 1 139 ? -4.473 55.312 33.375 1 80.94 139 GLN A C 1
ATOM 1094 O O . GLN A 1 139 ? -4.668 54.875 32.25 1 80.94 139 GLN A O 1
ATOM 1099 N N . VAL A 1 140 ? -5.328 55.344 34.25 1 80.19 140 VAL A N 1
ATOM 1100 C CA . VAL A 1 140 ? -6.676 54.875 33.969 1 80.19 140 VAL A CA 1
ATOM 1101 C C . VAL A 1 140 ? -7.375 55.812 33 1 80.19 140 VAL A C 1
ATOM 1103 O O . VAL A 1 140 ? -8.141 55.375 32.156 1 80.19 140 VAL A O 1
ATOM 1106 N N . SER A 1 141 ? -7.102 57.094 33.125 1 83.12 141 SER A N 1
ATOM 1107 C CA . SER A 1 141 ? -7.734 58.062 32.25 1 83.12 141 SER A CA 1
ATOM 1108 C C . SER A 1 141 ? -7.203 57.938 30.812 1 83.12 141 SER A C 1
ATOM 1110 O O . SER A 1 141 ? -7.961 58.062 29.844 1 83.12 141 SER A O 1
ATOM 1112 N N . VAL A 1 142 ? -5.945 57.688 30.703 1 80.12 142 VAL A N 1
ATOM 1113 C CA . VAL A 1 142 ? -5.352 57.562 29.375 1 80.12 142 VAL A CA 1
ATOM 1114 C C . VAL A 1 142 ? -5.824 56.25 28.734 1 80.12 142 VAL A C 1
ATOM 1116 O O . VAL A 1 142 ? -5.957 56.156 27.516 1 80.12 142 VAL A O 1
ATOM 1119 N N . ALA A 1 143 ? -6.07 55.281 29.516 1 78.88 143 ALA A N 1
ATOM 1120 C CA . ALA A 1 143 ? -6.527 53.969 29.016 1 78.88 143 ALA A CA 1
ATOM 1121 C C . ALA A 1 143 ? -7.914 54.094 28.391 1 78.88 143 ALA A C 1
ATOM 1123 O O . ALA A 1 143 ? -8.32 53.219 27.609 1 78.88 143 ALA A O 1
ATOM 1124 N N . ARG A 1 144 ? -8.602 55.094 28.703 1 80.56 144 ARG A N 1
ATOM 1125 C CA . ARG A 1 144 ? -9.906 55.312 28.109 1 80.56 144 ARG A CA 1
ATOM 1126 C C . ARG A 1 144 ? -9.781 55.656 26.625 1 80.56 144 ARG A C 1
ATOM 1128 O O . ARG A 1 144 ? -10.727 55.469 25.859 1 80.56 144 ARG A O 1
ATOM 1135 N N . PHE A 1 145 ? -8.656 56.25 26.312 1 75.38 145 PHE A N 1
ATOM 1136 C CA . PHE A 1 145 ? -8.438 56.594 24.906 1 75.38 145 PHE A CA 1
ATOM 1137 C C . PHE A 1 145 ? -7.672 55.5 24.188 1 75.38 145 PHE A C 1
ATOM 1139 O O . PHE A 1 145 ? -8.094 55.031 23.125 1 75.38 145 PHE A O 1
ATOM 1146 N N . SER A 1 146 ? -6.457 55.312 24.672 1 63.94 146 SER A N 1
ATOM 1147 C CA . SER A 1 146 ? -5.605 54.375 23.953 1 63.94 146 SER A CA 1
ATOM 1148 C C . SER A 1 146 ? -5.152 53.25 24.844 1 63.94 146 SER A C 1
ATOM 1150 O O . SER A 1 146 ? -4.551 53.469 25.906 1 63.94 146 SER A O 1
ATOM 1152 N N . SER A 1 147 ? -5.93 52.125 24.75 1 58.88 147 SER A N 1
ATOM 1153 C CA . SER A 1 147 ? -5.445 51 25.562 1 58.88 147 SER A CA 1
ATOM 1154 C C . SER A 1 147 ? -4.891 49.875 24.688 1 58.88 147 SER A C 1
ATOM 1156 O O . SER A 1 147 ? -5.379 49.656 23.578 1 58.88 147 SER A O 1
ATOM 1158 N N . ASP A 1 148 ? -3.607 49.594 24.938 1 57.31 148 ASP A N 1
ATOM 1159 C CA . ASP A 1 148 ? -2.936 48.438 24.328 1 57.31 148 ASP A CA 1
ATOM 1160 C C . ASP A 1 148 ? -3.664 47.125 24.641 1 57.31 148 ASP A C 1
ATOM 1162 O O . ASP A 1 148 ? -3.049 46.062 24.672 1 57.31 148 ASP A O 1
ATOM 1166 N N . GLY A 1 149 ? -4.891 47.25 24.891 1 56.34 149 GLY A N 1
ATOM 1167 C CA . GLY A 1 149 ? -5.59 46.031 25.266 1 56.34 149 GLY A CA 1
ATOM 1168 C C . GLY A 1 149 ? -5.605 45.812 26.766 1 56.34 149 GLY A C 1
ATOM 1169 O O . GLY A 1 149 ? -5.059 46.594 27.531 1 56.34 149 GLY A O 1
ATOM 1170 N N . PRO A 1 150 ? -6.27 44.812 27.109 1 51.69 150 PRO A N 1
ATOM 1171 C CA . PRO A 1 150 ? -6.426 44.531 28.531 1 51.69 150 PRO A CA 1
ATOM 1172 C C . PRO A 1 150 ? -5.102 44.219 29.219 1 51.69 150 PRO A C 1
ATOM 1174 O O . PRO A 1 150 ? -5.008 44.281 30.453 1 51.69 150 PRO A O 1
ATOM 1177 N N . LEU A 1 151 ? -4.047 44.062 28.375 1 63.22 151 LEU A N 1
ATOM 1178 C CA . LEU A 1 151 ? -2.781 43.656 28.984 1 63.22 151 LEU A CA 1
ATOM 1179 C C . LEU A 1 151 ? -2.08 44.875 29.594 1 63.22 151 LEU A C 1
ATOM 1181 O O . LEU A 1 151 ? -1.299 44.719 30.547 1 63.22 151 LEU A O 1
ATOM 1185 N N . SER A 1 152 ? -2.33 46.094 29.109 1 61.41 152 SER A N 1
ATOM 1186 C CA . SER A 1 152 ? -1.666 47.281 29.609 1 61.41 152 SER A CA 1
ATOM 1187 C C . SER A 1 152 ? -2.096 47.594 31.031 1 61.41 152 SER A C 1
ATOM 1189 O O . SER A 1 152 ? -1.303 48.125 31.828 1 61.41 152 SER A O 1
ATOM 1191 N N . LEU A 1 153 ? -3.383 47.281 31.297 1 57.12 153 LEU A N 1
ATOM 1192 C CA . LEU A 1 153 ? -3.916 47.625 32.625 1 57.12 153 LEU A CA 1
ATOM 1193 C C . LEU A 1 153 ? -4.004 46.406 33.5 1 57.12 153 LEU A C 1
ATOM 1195 O O . LEU A 1 153 ? -4.5 46.469 34.625 1 57.12 153 LEU A O 1
ATOM 1199 N N . SER A 1 154 ? -3.58 45.312 32.906 1 58.16 154 SER A N 1
ATOM 1200 C CA . SER A 1 154 ? -3.748 44.062 33.656 1 58.16 154 SER A CA 1
ATOM 1201 C C . SER A 1 154 ? -2.924 44.094 34.938 1 58.16 154 SER A C 1
ATOM 1203 O O . SER A 1 154 ? -3.369 43.594 35.969 1 58.16 154 SER A O 1
ATOM 1205 N N . LEU A 1 155 ? -1.782 44.812 34.75 1 59.25 155 LEU A N 1
ATOM 1206 C CA . LEU A 1 155 ? -0.975 44.875 35.969 1 59.25 155 LEU A CA 1
ATOM 1207 C C . LEU A 1 155 ? -1.644 45.75 37.031 1 59.25 155 LEU A C 1
ATOM 1209 O O . LEU A 1 155 ? -1.6 45.406 38.219 1 59.25 155 LEU A O 1
ATOM 1213 N N . LEU A 1 156 ? -2.299 46.812 36.562 1 60.78 156 LEU A N 1
ATOM 1214 C CA . LEU A 1 156 ? -2.992 47.688 37.531 1 60.78 156 LEU A CA 1
ATOM 1215 C C . LEU A 1 156 ? -4.207 46.969 38.125 1 60.78 156 LEU A C 1
ATOM 1217 O O . LEU A 1 156 ? -4.488 47.125 39.312 1 60.78 156 LEU A O 1
ATOM 1221 N N . ALA A 1 157 ? -4.844 46.188 37.312 1 60.25 157 ALA A N 1
ATOM 1222 C CA . ALA A 1 157 ? -6.035 45.469 37.75 1 60.25 157 ALA A CA 1
ATOM 1223 C C . ALA A 1 157 ? -5.68 44.406 38.781 1 60.25 157 ALA A C 1
ATOM 1225 O O . ALA A 1 157 ? -6.469 44.094 39.688 1 60.25 157 ALA A O 1
ATOM 1226 N N . LEU A 1 158 ? -4.473 43.875 38.594 1 58.69 158 LEU A N 1
ATOM 1227 C CA . LEU A 1 158 ? -4.074 42.812 39.5 1 58.69 158 LEU A CA 1
ATOM 1228 C C . LEU A 1 158 ? -3.496 43.344 40.781 1 58.69 158 LEU A C 1
ATOM 1230 O O . LEU A 1 158 ? -3.598 42.719 41.844 1 58.69 158 LEU A O 1
ATOM 1234 N N . THR A 1 159 ? -2.76 44.469 40.719 1 57.72 159 THR A N 1
ATOM 1235 C CA . THR A 1 159 ? -2.045 44.938 41.906 1 57.72 159 THR A CA 1
ATOM 1236 C C . THR A 1 159 ? -2.875 45.938 42.688 1 57.72 159 THR A C 1
ATOM 1238 O O . THR A 1 159 ? -2.746 46.062 43.906 1 57.72 159 THR A O 1
ATOM 1241 N N . SER A 1 160 ? -3.535 46.938 41.906 1 59.62 160 SER A N 1
ATOM 1242 C CA . SER A 1 160 ? -3.986 48.125 42.656 1 59.62 160 SER A CA 1
ATOM 1243 C C . SER A 1 160 ? -5.445 47.969 43.094 1 59.62 160 SER A C 1
ATOM 1245 O O . SER A 1 160 ? -6.262 47.406 42.344 1 59.62 160 SER A O 1
ATOM 1247 N N . SER A 1 161 ? -5.727 47.844 44.344 1 63.25 161 SER A N 1
ATOM 1248 C CA . SER A 1 161 ? -7.027 47.906 45 1 63.25 161 SER A CA 1
ATOM 1249 C C . SER A 1 161 ? -7.816 49.125 44.562 1 63.25 161 SER A C 1
ATOM 1251 O O . SER A 1 161 ? -8.875 49.438 45.125 1 63.25 161 SER A O 1
ATOM 1253 N N . SER A 1 162 ? -7.355 49.781 43.531 1 65.38 162 SER A N 1
ATOM 1254 C CA . SER A 1 162 ? -7.98 51.031 43.188 1 65.38 162 SER A CA 1
ATOM 1255 C C . SER A 1 162 ? -9.242 50.812 42.344 1 65.38 162 SER A C 1
ATOM 1257 O O . SER A 1 162 ? -10.125 51.688 42.312 1 65.38 162 SER A O 1
ATOM 1259 N N . LEU A 1 163 ? -9.367 49.562 41.844 1 75.62 163 LEU A N 1
ATOM 1260 C CA . LEU A 1 163 ? -10.523 49.344 40.969 1 75.62 163 LEU A CA 1
ATOM 1261 C C . LEU A 1 163 ? -11.602 48.531 41.719 1 75.62 163 LEU A C 1
ATOM 1263 O O . LEU A 1 163 ? -11.289 47.719 42.594 1 75.62 163 LEU A O 1
ATOM 1267 N N . GLN A 1 164 ? -12.844 48.844 41.469 1 81.44 164 GLN A N 1
ATOM 1268 C CA . GLN A 1 164 ? -13.961 48.094 42 1 81.44 164 GLN A CA 1
ATOM 1269 C C . GLN A 1 164 ? -13.828 46.594 41.656 1 81.44 164 GLN A C 1
ATOM 1271 O O . GLN A 1 164 ? -13.328 46.25 40.562 1 81.44 164 GLN A O 1
ATOM 1276 N N . PRO A 1 165 ? -14.148 45.781 42.562 1 83.62 165 PRO A N 1
ATOM 1277 C CA . PRO A 1 165 ? -13.977 44.344 42.344 1 83.62 165 PRO A CA 1
ATOM 1278 C C . PRO A 1 165 ? -14.641 43.875 41.062 1 83.62 165 PRO A C 1
ATOM 1280 O O . PRO A 1 165 ? -14.086 43.031 40.375 1 83.62 165 PRO A O 1
ATOM 1283 N N . LEU A 1 166 ? -15.812 44.375 40.719 1 85.31 166 LEU A N 1
ATOM 1284 C CA . LEU A 1 166 ? -16.5 43.938 39.5 1 85.31 166 LEU A CA 1
ATOM 1285 C C . LEU A 1 166 ? -15.695 44.344 38.25 1 85.31 166 LEU A C 1
ATOM 1287 O O . LEU A 1 166 ? -15.586 43.562 37.312 1 85.31 166 LEU A O 1
ATOM 1291 N N . VAL A 1 167 ? -15.141 45.5 38.281 1 86.31 167 VAL A N 1
ATOM 1292 C CA . VAL A 1 167 ? -14.352 46 37.156 1 86.31 167 VAL A CA 1
ATOM 1293 C C . VAL A 1 167 ? -13.047 45.188 37.062 1 86.31 167 VAL A C 1
ATOM 1295 O O . VAL A 1 167 ? -12.594 44.906 35.938 1 86.31 167 VAL A O 1
ATOM 1298 N N . ARG A 1 168 ? -12.562 44.781 38.156 1 86.88 168 ARG A N 1
ATOM 1299 C CA . ARG A 1 168 ? -11.336 44 38.188 1 86.88 168 ARG A CA 1
ATOM 1300 C C . ARG A 1 168 ? -11.555 42.625 37.562 1 86.88 168 ARG A C 1
ATOM 1302 O O . ARG A 1 168 ? -10.703 42.125 36.844 1 86.88 168 ARG A O 1
ATOM 1309 N N . VAL A 1 169 ? -12.641 42.062 37.875 1 88.5 169 VAL A N 1
ATOM 1310 C CA . VAL A 1 169 ? -12.945 40.719 37.375 1 88.5 169 VAL A CA 1
ATOM 1311 C C . VAL A 1 169 ? -13.141 40.75 35.875 1 88.5 169 VAL A C 1
ATOM 1313 O O . VAL A 1 169 ? -12.633 39.906 35.156 1 88.5 169 VAL A O 1
ATOM 1316 N N . VAL A 1 170 ? -13.789 41.688 35.344 1 88.75 170 VAL A N 1
ATOM 1317 C CA . VAL A 1 170 ? -14.047 41.812 33.906 1 88.75 170 VAL A CA 1
ATOM 1318 C C . VAL A 1 170 ? -12.734 42.062 33.188 1 88.75 170 VAL A C 1
ATOM 1320 O O . VAL A 1 170 ? -12.492 41.469 32.125 1 88.75 170 VAL A O 1
ATOM 1323 N N . PHE A 1 171 ? -11.906 42.812 33.781 1 87.19 171 PHE A N 1
ATOM 1324 C CA . PHE A 1 171 ? -10.609 43.094 33.188 1 87.19 171 PHE A CA 1
ATOM 1325 C C . PHE A 1 171 ? -9.75 41.844 33.125 1 87.19 171 PHE A C 1
ATOM 1327 O O . PHE A 1 171 ? -9.078 41.594 32.125 1 87.19 171 PHE A O 1
ATOM 1334 N N . ALA A 1 172 ? -9.719 41.156 34.188 1 87.38 172 ALA A N 1
ATOM 1335 C CA . ALA A 1 172 ? -8.922 39.938 34.25 1 87.38 172 ALA A CA 1
ATOM 1336 C C . ALA A 1 172 ? -9.406 38.906 33.219 1 87.38 172 ALA A C 1
ATOM 1338 O O . ALA A 1 172 ? -8.594 38.25 32.562 1 87.38 172 ALA A O 1
ATOM 1339 N N . LEU A 1 173 ? -10.664 38.781 33.094 1 90.62 173 LEU A N 1
ATOM 1340 C CA . LEU A 1 173 ? -11.219 37.812 32.156 1 90.62 173 LEU A CA 1
ATOM 1341 C C . LEU A 1 173 ? -10.922 38.219 30.719 1 90.62 173 LEU A C 1
ATOM 1343 O O . LEU A 1 173 ? -10.625 37.375 29.875 1 90.62 173 LEU A O 1
ATOM 1347 N N . LEU A 1 174 ? -11 39.5 30.484 1 90.56 174 LEU A N 1
ATOM 1348 C CA . LEU A 1 174 ? -10.688 40 29.156 1 90.56 174 LEU A CA 1
ATOM 1349 C C . LEU A 1 174 ? -9.227 39.75 28.812 1 90.56 174 LEU A C 1
ATOM 1351 O O . LEU A 1 174 ? -8.906 39.344 27.688 1 90.56 174 LEU A O 1
ATOM 1355 N N . ALA A 1 175 ? -8.375 39.938 29.75 1 88.12 175 ALA A N 1
ATOM 1356 C CA . ALA A 1 175 ? -6.949 39.75 29.531 1 88.12 175 ALA A CA 1
ATOM 1357 C C . ALA A 1 175 ? -6.629 38.281 29.312 1 88.12 175 ALA A C 1
ATOM 1359 O O . ALA A 1 175 ? -5.926 37.906 28.375 1 88.12 175 ALA A O 1
ATOM 1360 N N . ILE A 1 176 ? -7.188 37.438 30.078 1 89.88 176 ILE A N 1
ATOM 1361 C CA . ILE A 1 176 ? -6.914 36 30 1 89.88 176 ILE A CA 1
ATOM 1362 C C . ILE A 1 176 ? -7.457 35.438 28.703 1 89.88 176 ILE A C 1
ATOM 1364 O O . ILE A 1 176 ? -6.785 34.656 28.016 1 89.88 176 ILE A O 1
ATOM 1368 N N . THR A 1 177 ? -8.586 35.812 28.328 1 92.5 177 THR A N 1
ATOM 1369 C CA . THR A 1 177 ? -9.195 35.281 27.125 1 92.5 177 THR A CA 1
ATOM 1370 C C . THR A 1 177 ? -8.484 35.812 25.875 1 92.5 177 THR A C 1
ATOM 1372 O O . THR A 1 177 ? -8.391 35.125 24.859 1 92.5 177 THR A O 1
ATOM 1375 N N . THR A 1 178 ? -8.016 36.969 25.906 1 89.12 178 THR A N 1
ATOM 1376 C CA . THR A 1 178 ? -7.273 37.531 24.766 1 89.12 178 THR A CA 1
ATOM 1377 C C . THR A 1 178 ? -5.957 36.781 24.578 1 89.12 178 THR A C 1
ATOM 1379 O O . THR A 1 178 ? -5.57 36.469 23.453 1 89.12 178 THR A O 1
ATOM 1382 N N . ILE A 1 179 ? -5.344 36.406 25.656 1 87.06 179 ILE A N 1
ATOM 1383 C CA . ILE A 1 179 ? -4.117 35.625 25.578 1 87.06 179 ILE A CA 1
ATOM 1384 C C . ILE A 1 179 ? -4.438 34.219 25.094 1 87.06 179 ILE A C 1
ATOM 1386 O O . ILE A 1 179 ? -3.725 33.656 24.266 1 87.06 179 ILE A O 1
ATOM 1390 N N . ALA A 1 180 ? -5.426 33.719 25.578 1 92.25 180 ALA A N 1
ATOM 1391 C CA . ALA A 1 180 ? -5.816 32.344 25.234 1 92.25 180 ALA A CA 1
ATOM 1392 C C . ALA A 1 180 ? -6.164 32.219 23.766 1 92.25 180 ALA A C 1
ATOM 1394 O O . ALA A 1 180 ? -5.926 31.188 23.141 1 92.25 180 ALA A O 1
ATOM 1395 N N . THR A 1 181 ? -6.676 33.25 23.172 1 91.75 181 THR A N 1
ATOM 1396 C CA . THR A 1 181 ? -7.102 33.219 21.781 1 91.75 181 THR A CA 1
ATOM 1397 C C . THR A 1 181 ? -5.895 33.156 20.844 1 91.75 181 THR A C 1
ATOM 1399 O O . THR A 1 181 ? -6.02 32.781 19.688 1 91.75 181 THR A O 1
ATOM 1402 N N . GLN A 1 182 ? -4.73 33.438 21.375 1 89.19 182 GLN A N 1
ATOM 1403 C CA . GLN A 1 182 ? -3.525 33.344 20.562 1 89.19 182 GLN A CA 1
ATOM 1404 C C . GLN A 1 182 ? -3.209 31.875 20.234 1 89.19 182 GLN A C 1
ATOM 1406 O O . GLN A 1 182 ? -2.516 31.594 19.25 1 89.19 182 GLN A O 1
ATOM 1411 N N . PHE A 1 183 ? -3.783 31 21 1 92.06 183 PHE A N 1
ATOM 1412 C CA . PHE A 1 183 ? -3.514 29.578 20.828 1 92.06 183 PHE A CA 1
ATOM 1413 C C . PHE A 1 183 ? -4.629 28.922 20.031 1 92.06 183 PHE A C 1
ATOM 1415 O O . PHE A 1 183 ? -4.738 27.688 20.016 1 92.06 183 PHE A O 1
ATOM 1422 N N . THR A 1 184 ? -5.414 29.719 19.391 1 93.44 184 THR A N 1
ATOM 1423 C CA . THR A 1 184 ? -6.559 29.188 18.672 1 93.44 184 THR A CA 1
ATOM 1424 C C . THR A 1 184 ? -6.109 28.203 17.594 1 93.44 184 THR A C 1
ATOM 1426 O O . THR A 1 184 ? -6.66 27.094 17.484 1 93.44 184 THR A O 1
ATOM 1429 N N . SER A 1 185 ? -5.117 28.5 16.812 1 91.56 185 SER A N 1
ATOM 1430 C CA . SER A 1 185 ? -4.656 27.609 15.734 1 91.56 185 SER A CA 1
ATOM 1431 C C . SER A 1 185 ? -4.07 26.328 16.297 1 91.56 185 SER A C 1
ATOM 1433 O O . SER A 1 185 ? -4.289 25.25 15.75 1 91.56 185 SER A O 1
ATOM 1435 N N . THR A 1 186 ? -3.338 26.438 17.406 1 90.25 186 THR A N 1
ATOM 1436 C CA . THR A 1 186 ? -2.721 25.281 18.031 1 90.25 186 THR A CA 1
ATOM 1437 C C . THR A 1 186 ? -3.785 24.328 18.578 1 90.25 186 THR A C 1
ATOM 1439 O O . THR A 1 186 ? -3.672 23.109 18.406 1 90.25 186 THR A O 1
ATOM 1442 N N . LEU A 1 187 ? -4.734 24.906 19.188 1 94.12 187 LEU A N 1
ATOM 1443 C CA . LEU A 1 187 ? -5.805 24.109 19.75 1 94.12 187 LEU A CA 1
ATOM 1444 C C . LEU A 1 187 ? -6.602 23.406 18.656 1 94.12 187 LEU A C 1
ATOM 1446 O O . LEU A 1 187 ? -6.961 22.234 18.781 1 94.12 187 LEU A O 1
ATOM 1450 N N . LEU A 1 188 ? -6.848 24.047 17.594 1 94.44 188 LEU A N 1
ATOM 1451 C CA . LEU A 1 188 ? -7.645 23.484 16.516 1 94.44 188 LEU A CA 1
ATOM 1452 C C . LEU A 1 188 ? -6.855 22.422 15.75 1 94.44 188 LEU A C 1
ATOM 1454 O O . LEU A 1 188 ? -7.406 21.406 15.352 1 94.44 188 LEU A O 1
ATOM 1458 N N . VAL A 1 189 ? -5.598 22.625 15.516 1 90.88 189 VAL A N 1
ATOM 1459 C CA . VAL A 1 189 ? -4.77 21.688 14.781 1 90.88 189 VAL A CA 1
ATOM 1460 C C . VAL A 1 189 ? -4.602 20.406 15.594 1 90.88 189 VAL A C 1
ATOM 1462 O O . VAL A 1 189 ? -4.465 19.312 15.031 1 90.88 189 VAL A O 1
ATOM 1465 N N . ALA A 1 190 ? -4.652 20.5 16.875 1 90.31 190 ALA A N 1
ATOM 1466 C CA . ALA A 1 190 ? -4.531 19.344 17.734 1 90.31 190 ALA A CA 1
ATOM 1467 C C . ALA A 1 190 ? -5.707 18.391 17.547 1 90.31 190 ALA A C 1
ATOM 1469 O O . ALA A 1 190 ? -5.625 17.203 17.906 1 90.31 190 ALA A O 1
ATOM 1470 N N . ASP A 1 191 ? -6.777 18.891 16.984 1 93.5 191 ASP A N 1
ATOM 1471 C CA . ASP A 1 191 ? -7.98 18.094 16.766 1 93.5 191 ASP A CA 1
ATOM 1472 C C . ASP A 1 191 ? -7.883 17.266 15.484 1 93.5 191 ASP A C 1
ATOM 1474 O O . ASP A 1 191 ? -8.719 16.406 15.234 1 93.5 191 ASP A O 1
ATOM 1478 N N . LEU A 1 192 ? -6.902 17.531 14.734 1 90.06 192 LEU A N 1
ATOM 1479 C CA . LEU A 1 192 ? -6.812 16.875 13.438 1 90.06 192 LEU A CA 1
ATOM 1480 C C . LEU A 1 192 ? -6.238 15.469 13.57 1 90.06 192 LEU A C 1
ATOM 1482 O O . LEU A 1 192 ? -5.324 15.242 14.367 1 90.06 192 LEU A O 1
ATOM 1486 N N . GLU A 1 193 ? -6.922 14.57 12.969 1 87.94 193 GLU A N 1
ATOM 1487 C CA . GLU A 1 193 ? -6.496 13.18 12.914 1 87.94 193 GLU A CA 1
ATOM 1488 C C . GLU A 1 193 ? -6.625 12.625 11.492 1 87.94 193 GLU A C 1
ATOM 1490 O O . GLU A 1 193 ? -7.461 13.086 10.711 1 87.94 193 GLU A O 1
ATOM 1495 N N . GLN A 1 194 ? -5.812 11.688 11.211 1 84.38 194 GLN A N 1
ATOM 1496 C CA . GLN A 1 194 ? -5.887 11.055 9.891 1 84.38 194 GLN A CA 1
ATOM 1497 C C . GLN A 1 194 ? -7 10.016 9.844 1 84.38 194 GLN A C 1
ATOM 1499 O O . GLN A 1 194 ? -7.035 9.094 10.656 1 84.38 194 GLN A O 1
ATOM 1504 N N . ARG A 1 195 ? -7.949 10.32 8.945 1 83.94 195 ARG A N 1
ATOM 1505 C CA . ARG A 1 195 ? -9.062 9.391 8.766 1 83.94 195 ARG A CA 1
ATOM 1506 C C . ARG A 1 195 ? -9.367 9.188 7.289 1 83.94 195 ARG A C 1
ATOM 1508 O O . ARG A 1 195 ? -8.898 9.945 6.441 1 83.94 195 ARG A O 1
ATOM 1515 N N . ARG A 1 196 ? -10.172 8.156 7.059 1 84.38 196 ARG A N 1
ATOM 1516 C CA . ARG A 1 196 ? -10.539 7.832 5.684 1 84.38 196 ARG A CA 1
ATOM 1517 C C . ARG A 1 196 ? -11.781 8.602 5.25 1 84.38 196 ARG A C 1
ATOM 1519 O O . ARG A 1 196 ? -12.781 8.641 5.977 1 84.38 196 ARG A O 1
ATOM 1526 N N . VAL A 1 197 ? -11.648 9.242 4.043 1 88.25 197 VAL A N 1
ATOM 1527 C CA . VAL A 1 197 ? -12.758 10.008 3.477 1 88.25 197 VAL A CA 1
ATOM 1528 C C . VAL A 1 197 ? -13.07 9.5 2.072 1 88.25 197 VAL A C 1
ATOM 1530 O O . VAL A 1 197 ? -12.172 9.102 1.332 1 88.25 197 VAL A O 1
ATOM 1533 N N . VAL A 1 198 ? -14.398 9.531 1.73 1 88.75 198 VAL A N 1
ATOM 1534 C CA . VAL A 1 198 ? -14.859 9.047 0.433 1 88.75 198 VAL A CA 1
ATOM 1535 C C . VAL A 1 198 ? -14.484 10.047 -0.656 1 88.75 198 VAL A C 1
ATOM 1537 O O . VAL A 1 198 ? -14.719 11.25 -0.512 1 88.75 198 VAL A O 1
ATOM 1540 N N . THR A 1 199 ? -13.867 9.656 -1.666 1 89.31 199 THR A N 1
ATOM 1541 C CA . THR A 1 199 ? -13.477 10.508 -2.781 1 89.31 199 THR A CA 1
ATOM 1542 C C . THR A 1 199 ? -14.633 10.68 -3.764 1 89.31 199 THR A C 1
ATOM 1544 O O . THR A 1 199 ? -15.695 10.094 -3.584 1 89.31 199 THR A O 1
ATOM 1547 N N . PHE A 1 200 ? -14.344 11.594 -4.684 1 88.69 200 PHE A N 1
ATOM 1548 C CA . PHE A 1 200 ? -15.281 11.758 -5.785 1 88.69 200 PHE A CA 1
ATOM 1549 C C . PHE A 1 200 ? -14.992 10.75 -6.895 1 88.69 200 PHE A C 1
ATOM 1551 O O . PHE A 1 200 ? -13.883 10.211 -6.98 1 88.69 200 PHE A O 1
ATOM 1558 N N . PRO A 1 201 ? -16.062 10.453 -7.645 1 89.69 201 PRO A N 1
ATOM 1559 C CA . PRO A 1 201 ? -15.836 9.508 -8.742 1 89.69 201 PRO A CA 1
ATOM 1560 C C . PRO A 1 201 ? -14.766 9.992 -9.719 1 89.69 201 PRO A C 1
ATOM 1562 O O . PRO A 1 201 ? -14.773 11.164 -10.117 1 89.69 201 PRO A O 1
ATOM 1565 N N . ASP A 1 202 ? -13.828 9.258 -9.891 1 89.5 202 ASP A N 1
ATOM 1566 C CA . ASP A 1 202 ? -12.742 9.531 -10.82 1 89.5 202 ASP A CA 1
ATOM 1567 C C . ASP A 1 202 ? -12.703 8.492 -11.945 1 89.5 202 ASP A C 1
ATOM 1569 O O . ASP A 1 202 ? -12.961 7.309 -11.711 1 89.5 202 ASP A O 1
ATOM 1573 N N . SER A 1 203 ? -12.5 8.922 -13.164 1 91.75 203 SER A N 1
ATOM 1574 C CA . SER A 1 203 ? -12.406 8.016 -14.312 1 91.75 203 SER A CA 1
ATOM 1575 C C . SER A 1 203 ? -10.977 7.535 -14.523 1 91.75 203 SER A C 1
ATOM 1577 O O . SER A 1 203 ? -10.086 8.328 -14.836 1 91.75 203 SER A O 1
ATOM 1579 N N . VAL A 1 204 ? -10.805 6.285 -14.32 1 91.06 204 VAL A N 1
ATOM 1580 C CA . VAL A 1 204 ? -9.477 5.707 -14.453 1 91.06 204 VAL A CA 1
ATOM 1581 C C . VAL A 1 204 ? -9.438 4.762 -15.656 1 91.06 204 VAL A C 1
ATOM 1583 O O . VAL A 1 204 ? -10.484 4.312 -16.125 1 91.06 204 VAL A O 1
ATOM 1586 N N . SER A 1 205 ? -8.227 4.547 -16.188 1 90.12 205 SER A N 1
ATOM 1587 C CA . SER A 1 205 ? -8.062 3.578 -17.266 1 90.12 205 SER A CA 1
ATOM 1588 C C . SER A 1 205 ? -8.469 2.178 -16.812 1 90.12 205 SER A C 1
ATOM 1590 O O . SER A 1 205 ? -8.07 1.728 -15.742 1 90.12 205 SER A O 1
ATOM 1592 N N . ASN A 1 206 ? -9.266 1.535 -17.656 1 92.12 206 ASN A N 1
ATOM 1593 C CA . ASN A 1 206 ? -9.789 0.22 -17.297 1 92.12 206 ASN A CA 1
ATOM 1594 C C . ASN A 1 206 ? -9.172 -0.88 -18.156 1 92.12 206 ASN A C 1
ATOM 1596 O O . ASN A 1 206 ? -9.641 -1.146 -19.266 1 92.12 206 ASN A O 1
ATOM 1600 N N . ALA A 1 207 ? -8.133 -1.553 -17.641 1 88.56 207 ALA A N 1
ATOM 1601 C CA . ALA A 1 207 ? -7.504 -2.695 -18.297 1 88.56 207 ALA A CA 1
ATOM 1602 C C . ALA A 1 207 ? -8.109 -4.008 -17.828 1 88.56 207 ALA A C 1
ATOM 1604 O O . ALA A 1 207 ? -7.641 -4.602 -16.844 1 88.56 207 ALA A O 1
ATOM 1605 N N . TYR A 1 208 ? -9.125 -4.477 -18.578 1 89.06 208 TYR A N 1
ATOM 1606 C CA . TYR A 1 208 ? -9.891 -5.598 -18.031 1 89.06 208 TYR A CA 1
ATOM 1607 C C . TYR A 1 208 ? -9.719 -6.836 -18.906 1 89.06 208 TYR A C 1
ATOM 1609 O O . TYR A 1 208 ? -10.148 -7.93 -18.531 1 89.06 208 TYR A O 1
ATOM 1617 N N . THR A 1 209 ? -9.141 -6.742 -20.094 1 82.38 209 THR A N 1
ATOM 1618 C CA . THR A 1 209 ? -8.961 -7.879 -20.984 1 82.38 209 THR A CA 1
ATOM 1619 C C . THR A 1 209 ? -7.754 -7.66 -21.891 1 82.38 209 THR A C 1
ATOM 1621 O O . THR A 1 209 ? -7.059 -6.648 -21.781 1 82.38 209 THR A O 1
ATOM 1624 N N . PHE A 1 210 ? -7.52 -8.727 -22.75 1 79.19 210 PHE A N 1
ATOM 1625 C CA . PHE A 1 210 ? -6.461 -8.609 -23.75 1 79.19 210 PHE A CA 1
ATOM 1626 C C . PHE A 1 210 ? -6.922 -7.77 -24.938 1 79.19 210 PHE A C 1
ATOM 1628 O O . PHE A 1 210 ? -8.102 -7.781 -25.281 1 79.19 210 PHE A O 1
ATOM 1635 N N . MET A 1 211 ? -5.992 -6.867 -25.422 1 66.69 211 MET A N 1
ATOM 1636 C CA . MET A 1 211 ? -6.34 -6.059 -26.578 1 66.69 211 MET A CA 1
ATOM 1637 C C . MET A 1 211 ? -6.645 -6.938 -27.797 1 66.69 211 MET A C 1
ATOM 1639 O O . MET A 1 211 ? -5.961 -7.938 -28.031 1 66.69 211 MET A O 1
ATOM 1643 N N . THR A 1 212 ? -7.859 -6.828 -28.328 1 55.56 212 THR A N 1
ATOM 1644 C CA . THR A 1 212 ? -8.383 -7.578 -29.469 1 55.56 212 THR A CA 1
ATOM 1645 C C . THR A 1 212 ? -7.531 -7.344 -30.719 1 55.56 212 THR A C 1
ATOM 1647 O O . THR A 1 212 ? -7.734 -7.992 -31.75 1 55.56 212 THR A O 1
ATOM 1650 N N . GLY A 1 213 ? -6.879 -6.277 -30.828 1 50.88 213 GLY A N 1
ATOM 1651 C CA . GLY A 1 213 ? -6.477 -5.965 -32.188 1 50.88 213 GLY A CA 1
ATOM 1652 C C . GLY A 1 213 ? -5.797 -7.125 -32.906 1 50.88 213 GLY A C 1
ATOM 1653 O O . GLY A 1 213 ? -5.914 -7.273 -34.125 1 50.88 213 GLY A O 1
ATOM 1654 N N . ASN A 1 214 ? -4.891 -7.812 -32.25 1 46.53 214 ASN A N 1
ATOM 1655 C CA . ASN A 1 214 ? -4.211 -8.742 -33.156 1 46.53 214 ASN A CA 1
ATOM 1656 C C . ASN A 1 214 ? -5.02 -10.023 -33.344 1 46.53 214 ASN A C 1
ATOM 1658 O O . ASN A 1 214 ? -4.461 -11.078 -33.656 1 46.53 214 ASN A O 1
ATOM 1662 N N . LEU A 1 215 ? -6.156 -9.969 -32.812 1 46.59 215 LEU A N 1
ATOM 1663 C CA . LEU A 1 215 ? -7.066 -11.039 -33.219 1 46.59 215 LEU A CA 1
ATOM 1664 C C . LEU A 1 215 ? -7.023 -11.281 -34.719 1 46.59 215 LEU A C 1
ATOM 1666 O O . LEU A 1 215 ? -7.367 -12.359 -35.188 1 46.59 215 LEU A O 1
ATOM 1670 N N . LEU A 1 216 ? -6.723 -10.219 -35.344 1 45.28 216 LEU A N 1
ATOM 1671 C CA . LEU A 1 216 ? -6.66 -10.367 -36.812 1 45.28 216 LEU A CA 1
ATOM 1672 C C . LEU A 1 216 ? -5.512 -11.281 -37.219 1 45.28 216 LEU A C 1
ATOM 1674 O O . LEU A 1 216 ? -5.523 -11.859 -38.281 1 45.28 216 LEU A O 1
ATOM 1678 N N . SER A 1 217 ? -4.527 -11.227 -36.406 1 50 217 SER A N 1
ATOM 1679 C CA . SER A 1 217 ? -3.428 -12.062 -36.875 1 50 217 SER A CA 1
ATOM 1680 C C . SER A 1 217 ? -3.656 -13.523 -36.5 1 50 217 SER A C 1
ATOM 1682 O O . SER A 1 217 ? -2.936 -14.406 -36.969 1 50 217 SER A O 1
ATOM 1684 N N . GLY A 1 218 ? -4.855 -13.859 -35.938 1 54.66 218 GLY A N 1
ATOM 1685 C CA . GLY A 1 218 ? -5.223 -15.234 -35.625 1 54.66 218 GLY A CA 1
ATOM 1686 C C . GLY A 1 218 ? -4.375 -15.844 -34.531 1 54.66 218 GLY A C 1
ATOM 1687 O O . GLY A 1 218 ? -4.602 -16.984 -34.125 1 54.66 218 GLY A O 1
ATOM 1688 N N . ARG A 1 219 ? -3.352 -15.156 -34.062 1 61.72 219 ARG A N 1
ATOM 1689 C CA . ARG A 1 219 ? -2.512 -15.773 -33.031 1 61.72 219 ARG A CA 1
ATOM 1690 C C . ARG A 1 219 ? -2.865 -15.242 -31.656 1 61.72 219 ARG A C 1
ATOM 1692 O O . ARG A 1 219 ? -3.051 -14.039 -31.469 1 61.72 219 ARG A O 1
ATOM 1699 N N . PRO A 1 220 ? -3.051 -16.094 -30.688 1 72.06 220 PRO A N 1
ATOM 1700 C CA . PRO A 1 220 ? -3.303 -15.648 -29.328 1 72.06 220 PRO A CA 1
ATOM 1701 C C . PRO A 1 220 ? -2.131 -14.859 -28.734 1 72.06 220 PRO A C 1
ATOM 1703 O O . PRO A 1 220 ? -0.985 -15.047 -29.156 1 72.06 220 PRO A O 1
ATOM 1706 N N . PRO A 1 221 ? -2.473 -13.852 -27.938 1 76.5 221 PRO A N 1
ATOM 1707 C CA . PRO A 1 221 ? -1.384 -13.156 -27.25 1 76.5 221 PRO A CA 1
ATOM 1708 C C . PRO A 1 221 ? -0.406 -14.117 -26.562 1 76.5 221 PRO A C 1
ATOM 1710 O O . PRO A 1 221 ? -0.8 -15.203 -26.141 1 76.5 221 PRO A O 1
ATOM 1713 N N . GLU A 1 222 ? 0.812 -13.727 -26.438 1 78.25 222 GLU A N 1
ATOM 1714 C CA . GLU A 1 222 ? 1.87 -14.562 -25.875 1 78.25 222 GLU A CA 1
ATOM 1715 C C . GLU A 1 222 ? 1.529 -15.016 -24.469 1 78.25 222 GLU A C 1
ATOM 1717 O O . GLU A 1 222 ? 1.856 -16.141 -24.062 1 78.25 222 GLU A O 1
ATOM 1722 N N . ALA A 1 223 ? 0.853 -14.172 -23.828 1 77.62 223 ALA A N 1
ATOM 1723 C CA . ALA A 1 223 ? 0.546 -14.453 -22.422 1 77.62 223 ALA A CA 1
ATOM 1724 C C . ALA A 1 223 ? -0.306 -15.711 -22.297 1 77.62 223 ALA A C 1
ATOM 1726 O O . ALA A 1 223 ? -0.212 -16.422 -21.297 1 77.62 223 ALA A O 1
ATOM 1727 N N . VAL A 1 224 ? -1.112 -15.961 -23.344 1 78.25 224 VAL A N 1
ATOM 1728 C CA . VAL A 1 224 ? -2.029 -17.094 -23.219 1 78.25 224 VAL A CA 1
ATOM 1729 C C . VAL A 1 224 ? -1.643 -18.172 -24.234 1 78.25 224 VAL A C 1
ATOM 1731 O O . VAL A 1 224 ? -2.404 -19.125 -24.453 1 78.25 224 VAL A O 1
ATOM 1734 N N . SER A 1 225 ? -0.562 -18.047 -24.922 1 69.88 225 SER A N 1
ATOM 1735 C CA . SER A 1 225 ? -0.154 -19.016 -25.938 1 69.88 225 SER A CA 1
ATOM 1736 C C . SER A 1 225 ? 0.465 -20.25 -25.297 1 69.88 225 SER A C 1
ATOM 1738 O O . SER A 1 225 ? 0.459 -21.328 -25.891 1 69.88 225 SER A O 1
ATOM 1740 N N . GLY A 1 226 ? 0.832 -20.234 -24.141 1 64.31 226 GLY A N 1
ATOM 1741 C CA . GLY A 1 226 ? 1.521 -21.375 -23.562 1 64.31 226 GLY A CA 1
ATOM 1742 C C . GLY A 1 226 ? 0.575 -22.438 -23.016 1 64.31 226 GLY A C 1
ATOM 1743 O O . GLY A 1 226 ? -0.522 -22.125 -22.562 1 64.31 226 GLY A O 1
ATOM 1744 N N . TYR A 1 227 ? 0.894 -23.719 -23.406 1 62.88 227 TYR A N 1
ATOM 1745 C CA . TYR A 1 227 ? 0.087 -24.844 -22.953 1 62.88 227 TYR A CA 1
ATOM 1746 C C . TYR A 1 227 ? 0.56 -25.328 -21.594 1 62.88 227 TYR A C 1
ATOM 1748 O O . TYR A 1 227 ? -0.051 -26.234 -21 1 62.88 227 TYR A O 1
ATOM 1756 N N . ALA A 1 228 ? 1.59 -24.703 -21.172 1 65.5 228 ALA A N 1
ATOM 1757 C CA . ALA A 1 228 ? 2.162 -25.172 -19.906 1 65.5 228 ALA A CA 1
ATOM 1758 C C . ALA A 1 228 ? 1.493 -24.484 -18.719 1 65.5 228 ALA A C 1
ATOM 1760 O O . ALA A 1 228 ? 2.057 -23.562 -18.125 1 65.5 228 ALA A O 1
ATOM 1761 N N . HIS A 1 229 ? 0.2 -24.953 -18.484 1 73.75 229 HIS A N 1
ATOM 1762 C CA . HIS A 1 229 ? -0.451 -24.375 -17.312 1 73.75 229 HIS A CA 1
ATOM 1763 C C . HIS A 1 229 ? -1.26 -25.422 -16.562 1 73.75 229 HIS A C 1
ATOM 1765 O O . HIS A 1 229 ? -1.812 -26.344 -17.172 1 73.75 229 HIS A O 1
ATOM 1771 N N . ASN A 1 230 ? -1.134 -25.484 -15.25 1 80.75 230 ASN A N 1
ATOM 1772 C CA . ASN A 1 230 ? -1.964 -26.25 -14.32 1 80.75 230 ASN A CA 1
ATOM 1773 C C . ASN A 1 230 ? -2.25 -25.453 -13.047 1 80.75 230 ASN A C 1
ATOM 1775 O O . ASN A 1 230 ? -1.419 -25.406 -12.133 1 80.75 230 ASN A O 1
ATOM 1779 N N . TYR A 1 231 ? -3.412 -24.938 -13.078 1 87.06 231 TYR A N 1
ATOM 1780 C CA . TYR A 1 231 ? -3.727 -24.031 -11.977 1 87.06 231 TYR A CA 1
ATOM 1781 C C . TYR A 1 231 ? -4.172 -24.812 -10.742 1 87.06 231 TYR A C 1
ATOM 1783 O O . TYR A 1 231 ? -4.242 -24.25 -9.641 1 87.06 231 TYR A O 1
ATOM 1791 N N . TRP A 1 232 ? -4.414 -26.141 -10.828 1 86.56 232 TRP A N 1
ATOM 1792 C CA . TRP A 1 232 ? -4.781 -26.953 -9.68 1 86.56 232 TRP A CA 1
ATOM 1793 C C . TRP A 1 232 ? -3.592 -27.141 -8.742 1 86.56 232 TRP A C 1
ATOM 1795 O O . TRP A 1 232 ? -3.77 -27.406 -7.551 1 86.56 232 TRP A O 1
ATOM 1805 N N . ILE A 1 233 ? -2.41 -26.984 -9.32 1 84 233 ILE A N 1
ATOM 1806 C CA . ILE A 1 233 ? -1.238 -27.219 -8.484 1 84 233 ILE A CA 1
ATOM 1807 C C . ILE A 1 233 ? -0.601 -25.875 -8.102 1 84 233 ILE A C 1
ATOM 1809 O O . ILE A 1 233 ? 0.46 -25.844 -7.473 1 84 233 ILE A O 1
ATOM 1813 N N . GLN A 1 234 ? -1.234 -24.828 -8.531 1 86.81 234 GLN A N 1
ATOM 1814 C CA . GLN A 1 234 ? -0.75 -23.516 -8.156 1 86.81 234 GLN A CA 1
ATOM 1815 C C . GLN A 1 234 ? -1.452 -23 -6.898 1 86.81 234 GLN A C 1
ATOM 1817 O O . GLN A 1 234 ? -2.682 -23.031 -6.812 1 86.81 234 GLN A O 1
ATOM 1822 N N . ARG A 1 235 ? -0.686 -22.547 -6.031 1 88.06 235 ARG A N 1
ATOM 1823 C CA . ARG A 1 235 ? -1.238 -22.078 -4.766 1 88.06 235 ARG A CA 1
ATOM 1824 C C . ARG A 1 235 ? -1.865 -20.688 -4.926 1 88.06 235 ARG A C 1
ATOM 1826 O O . ARG A 1 235 ? -1.225 -19.766 -5.434 1 88.06 235 ARG A O 1
ATOM 1833 N N . PRO A 1 236 ? -3.076 -20.578 -4.5 1 90.44 236 PRO A N 1
ATOM 1834 C CA . PRO A 1 236 ? -3.654 -19.234 -4.453 1 90.44 236 PRO A CA 1
ATOM 1835 C C . PRO A 1 236 ? -3.125 -18.406 -3.285 1 90.44 236 PRO A C 1
ATOM 1837 O O . PRO A 1 236 ? -3.422 -18.719 -2.127 1 90.44 236 PRO A O 1
ATOM 1840 N N . ARG A 1 237 ? -2.41 -17.344 -3.527 1 85.56 237 ARG A N 1
ATOM 1841 C CA . ARG A 1 237 ? -1.765 -16.562 -2.48 1 85.56 237 ARG A CA 1
ATOM 1842 C C . ARG A 1 237 ? -2.604 -15.336 -2.113 1 85.56 237 ARG A C 1
ATOM 1844 O O . ARG A 1 237 ? -2.533 -14.844 -0.986 1 85.56 237 ARG A O 1
ATOM 1851 N N . LEU A 1 238 ? -3.352 -14.922 -3.016 1 87.81 238 LEU A N 1
ATOM 1852 C CA . LEU A 1 238 ? -4.094 -13.68 -2.809 1 87.81 238 LEU A CA 1
ATOM 1853 C C . LEU A 1 238 ? -5.594 -13.938 -2.836 1 87.81 238 LEU A C 1
ATOM 1855 O O . LEU A 1 238 ? -6.051 -14.945 -3.373 1 87.81 238 LEU A O 1
ATOM 1859 N N . THR A 1 239 ? -6.254 -13.125 -2.094 1 93.75 239 THR A N 1
ATOM 1860 C CA . THR A 1 239 ? -7.711 -13.18 -2.025 1 93.75 239 THR A CA 1
ATOM 1861 C C . THR A 1 239 ? -8.32 -11.859 -2.49 1 93.75 239 THR A C 1
ATOM 1863 O O . THR A 1 239 ? -9.008 -11.18 -1.723 1 93.75 239 THR A O 1
ATOM 1866 N N . GLU A 1 240 ? -8.156 -11.633 -3.742 1 95 240 GLU A N 1
ATOM 1867 C CA . GLU A 1 240 ? -8.602 -10.375 -4.324 1 95 240 GLU A CA 1
ATOM 1868 C C . GLU A 1 240 ? -10.102 -10.172 -4.125 1 95 240 GLU A C 1
ATOM 1870 O O . GLU A 1 240 ? -10.883 -11.117 -4.25 1 95 240 GLU A O 1
ATOM 1875 N N . THR A 1 241 ? -10.414 -8.938 -3.855 1 95.94 241 THR A N 1
ATOM 1876 C CA . THR A 1 241 ? -11.82 -8.578 -3.68 1 95.94 241 THR A CA 1
ATOM 1877 C C . THR A 1 241 ? -12.57 -8.672 -5.004 1 95.94 241 THR A C 1
ATOM 1879 O O . THR A 1 241 ? -12.031 -8.328 -6.055 1 95.94 241 THR A O 1
ATOM 1882 N N . PHE A 1 242 ? -13.812 -9.086 -4.934 1 97.25 242 PHE A N 1
ATOM 1883 C CA . PHE A 1 242 ? -14.672 -9.219 -6.102 1 97.25 242 PHE A CA 1
ATOM 1884 C C . PHE A 1 242 ? -16.062 -8.68 -5.809 1 97.25 242 PHE A C 1
ATOM 1886 O O . PHE A 1 242 ? -16.359 -8.289 -4.676 1 97.25 242 PHE A O 1
ATOM 1893 N N . ALA A 1 243 ? -16.828 -8.539 -6.844 1 97.56 243 ALA A N 1
ATOM 1894 C CA . ALA A 1 243 ? -18.234 -8.148 -6.707 1 97.56 243 ALA A CA 1
ATOM 1895 C C . ALA A 1 243 ? -19.156 -9.32 -6.992 1 97.56 243 ALA A C 1
ATOM 1897 O O . ALA A 1 243 ? -18.812 -10.219 -7.77 1 97.56 243 ALA A O 1
ATOM 1898 N N . GLU A 1 244 ? -20.25 -9.289 -6.293 1 96.81 244 GLU A N 1
ATOM 1899 C CA . GLU A 1 244 ? -21.125 -10.461 -6.422 1 96.81 244 GLU A CA 1
ATOM 1900 C C . GLU A 1 244 ? -22.594 -10.055 -6.422 1 96.81 244 GLU A C 1
ATOM 1902 O O . GLU A 1 244 ? -22.984 -9.117 -5.723 1 96.81 244 GLU A O 1
ATOM 1907 N N . TYR A 1 245 ? -23.375 -10.688 -7.273 1 94.56 245 TYR A N 1
ATOM 1908 C CA . TYR A 1 245 ? -24.828 -10.766 -7.18 1 94.56 245 TYR A CA 1
ATOM 1909 C C . TYR A 1 245 ? -25.281 -12.172 -6.777 1 94.56 245 TYR A C 1
ATOM 1911 O O . TYR A 1 245 ? -24.797 -13.164 -7.32 1 94.56 245 TYR A O 1
ATOM 1919 N N . THR A 1 246 ? -26.078 -12.203 -5.785 1 91.69 246 THR A N 1
ATOM 1920 C CA . THR A 1 246 ? -26.594 -13.492 -5.352 1 91.69 246 THR A CA 1
ATOM 1921 C C . THR A 1 246 ? -28.125 -13.516 -5.41 1 91.69 246 THR A C 1
ATOM 1923 O O . THR A 1 246 ? -28.781 -12.633 -4.855 1 91.69 246 THR A O 1
ATOM 1926 N N . GLY A 1 247 ? -28.609 -14.484 -6.133 1 87.88 247 GLY A N 1
ATOM 1927 C CA . GLY A 1 247 ? -30.047 -14.711 -6.18 1 87.88 247 GLY A CA 1
ATOM 1928 C C . GLY A 1 247 ? -30.531 -15.766 -5.203 1 87.88 247 GLY A C 1
ATOM 1929 O O . GLY A 1 247 ? -29.75 -16.25 -4.371 1 87.88 247 GLY A O 1
ATOM 1930 N N . THR A 1 248 ? -31.797 -16.109 -5.336 1 85.56 248 THR A N 1
ATOM 1931 C CA . THR A 1 248 ? -32.375 -17.078 -4.422 1 85.56 248 THR A CA 1
ATOM 1932 C C . THR A 1 248 ? -32.094 -18.516 -4.887 1 85.56 248 THR A C 1
ATOM 1934 O O . THR A 1 248 ? -32.281 -18.844 -6.062 1 85.56 248 THR A O 1
ATOM 1937 N N . ALA A 1 249 ? -31.578 -19.281 -3.953 1 85.88 249 ALA A N 1
ATOM 1938 C CA . ALA A 1 249 ? -31.281 -20.688 -4.246 1 85.88 249 ALA A CA 1
ATOM 1939 C C . ALA A 1 249 ? -32.562 -21.5 -4.332 1 85.88 249 ALA A C 1
ATOM 1941 O O . ALA A 1 249 ? -33.562 -21.172 -3.695 1 85.88 249 ALA A O 1
ATOM 1942 N N . ALA A 1 250 ? -32.5 -22.5 -5.137 1 81.38 250 ALA A N 1
ATOM 1943 C CA . ALA A 1 250 ? -33.625 -23.438 -5.188 1 81.38 250 ALA A CA 1
ATOM 1944 C C . ALA A 1 250 ? -33.656 -24.312 -3.943 1 81.38 250 ALA A C 1
ATOM 1946 O O . ALA A 1 250 ? -32.625 -24.719 -3.43 1 81.38 250 ALA A O 1
ATOM 1947 N N . GLU A 1 251 ? -34.938 -24.469 -3.422 1 77.69 251 GLU A N 1
ATOM 1948 C CA . GLU A 1 251 ? -35.062 -25.266 -2.213 1 77.69 251 GLU A CA 1
ATOM 1949 C C . GLU A 1 251 ? -35.5 -26.688 -2.547 1 77.69 251 GLU A C 1
ATOM 1951 O O . GLU A 1 251 ? -36.312 -26.906 -3.461 1 77.69 251 GLU A O 1
ATOM 1956 N N . GLY A 1 252 ? -34.75 -27.656 -2.02 1 75.12 252 GLY A N 1
ATOM 1957 C CA . GLY A 1 252 ? -35.094 -29.062 -2.15 1 75.12 252 GLY A CA 1
ATOM 1958 C C . GLY A 1 252 ? -34.281 -29.953 -1.219 1 75.12 252 GLY A C 1
ATOM 1959 O O . GLY A 1 252 ? -33.125 -29.672 -0.925 1 75.12 252 GLY A O 1
ATOM 1960 N N . LYS A 1 253 ? -35.031 -30.938 -0.653 1 74.25 253 LYS A N 1
ATOM 1961 C CA . LYS A 1 253 ? -34.375 -31.828 0.299 1 74.25 253 LYS A CA 1
ATOM 1962 C C . LYS A 1 253 ? -33.25 -32.594 -0.363 1 74.25 253 LYS A C 1
ATOM 1964 O O . LYS A 1 253 ? -32.281 -32.969 0.298 1 74.25 253 LYS A O 1
ATOM 1969 N N . GLU A 1 254 ? -33.344 -32.781 -1.648 1 79.69 254 GLU A N 1
ATOM 1970 C CA . GLU A 1 254 ? -32.344 -33.625 -2.324 1 79.69 254 GLU A CA 1
ATOM 1971 C C . GLU A 1 254 ? -31.391 -32.812 -3.164 1 79.69 254 GLU A C 1
ATOM 1973 O O . GLU A 1 254 ? -30.672 -33.344 -4.008 1 79.69 254 GLU A O 1
ATOM 1978 N N . LEU A 1 255 ? -31.484 -31.5 -2.914 1 84.75 255 LEU A N 1
ATOM 1979 C CA . LEU A 1 255 ? -30.656 -30.641 -3.752 1 84.75 255 LEU A CA 1
ATOM 1980 C C . LEU A 1 255 ? -29.922 -29.594 -2.91 1 84.75 255 LEU A C 1
ATOM 1982 O O . LEU A 1 255 ? -30.438 -29.156 -1.874 1 84.75 255 LEU A O 1
ATOM 1986 N N . ASP A 1 256 ? -28.703 -29.406 -3.234 1 89.31 256 ASP A N 1
ATOM 1987 C CA . ASP A 1 256 ? -27.922 -28.281 -2.725 1 89.31 256 ASP A CA 1
ATOM 1988 C C . ASP A 1 256 ? -27.609 -27.281 -3.834 1 89.31 256 ASP A C 1
ATOM 1990 O O . ASP A 1 256 ? -26.906 -27.594 -4.789 1 89.31 256 ASP A O 1
ATOM 1994 N N . ASP A 1 257 ? -28.203 -26.125 -3.74 1 88.81 257 ASP A N 1
ATOM 1995 C CA . ASP A 1 257 ? -28.094 -25.078 -4.75 1 88.81 257 ASP A CA 1
ATOM 1996 C C . ASP A 1 257 ? -27.516 -23.797 -4.145 1 88.81 257 ASP A C 1
ATOM 1998 O O . ASP A 1 257 ? -28 -23.328 -3.111 1 88.81 257 ASP A O 1
ATOM 2002 N N . THR A 1 258 ? -26.484 -23.312 -4.742 1 90.44 258 THR A N 1
ATOM 2003 C CA . THR A 1 258 ? -25.922 -22.047 -4.262 1 90.44 258 THR A CA 1
ATOM 2004 C C . THR A 1 258 ? -26.781 -20.875 -4.703 1 90.44 258 THR A C 1
ATOM 2006 O O . THR A 1 258 ? -26.656 -19.766 -4.168 1 90.44 258 THR A O 1
ATOM 2009 N N . GLY A 1 259 ? -27.688 -21.109 -5.707 1 86.75 259 GLY A N 1
ATOM 2010 C CA . GLY A 1 259 ? -28.469 -20.031 -6.289 1 86.75 259 GLY A CA 1
ATOM 2011 C C . GLY A 1 259 ? -27.734 -19.297 -7.395 1 86.75 259 GLY A C 1
ATOM 2012 O O . GLY A 1 259 ? -26.516 -19.422 -7.516 1 86.75 259 GLY A O 1
ATOM 2013 N N . PRO A 1 260 ? -28.484 -18.594 -8.219 1 86.38 260 PRO A N 1
ATOM 2014 C CA . PRO A 1 260 ? -27.812 -17.781 -9.234 1 86.38 260 PRO A CA 1
ATOM 2015 C C . PRO A 1 260 ? -26.828 -16.781 -8.633 1 86.38 260 PRO A C 1
ATOM 2017 O O . PRO A 1 260 ? -27.234 -15.906 -7.859 1 86.38 260 PRO A O 1
ATOM 2020 N N . THR A 1 261 ? -25.641 -16.969 -8.945 1 91.44 261 THR A N 1
ATOM 2021 C CA . THR A 1 261 ? -24.578 -16.109 -8.422 1 91.44 261 THR A CA 1
ATOM 2022 C C . THR A 1 261 ? -23.641 -15.656 -9.539 1 91.44 261 THR A C 1
ATOM 2024 O O . THR A 1 261 ? -23.078 -16.484 -10.258 1 91.44 261 THR A O 1
ATOM 2027 N N . VAL A 1 262 ? -23.562 -14.359 -9.695 1 92.56 262 VAL A N 1
ATOM 2028 C CA . VAL A 1 262 ? -22.641 -13.773 -10.664 1 92.56 262 VAL A CA 1
ATOM 2029 C C . VAL A 1 262 ? -21.531 -13.008 -9.93 1 92.56 262 VAL A C 1
ATOM 2031 O O . VAL A 1 262 ? -21.828 -12.125 -9.117 1 92.56 262 VAL A O 1
ATOM 2034 N N . ARG A 1 263 ? -20.375 -13.414 -10.164 1 94.88 263 ARG A N 1
ATOM 2035 C CA . ARG A 1 263 ? -19.219 -12.734 -9.562 1 94.88 263 ARG A CA 1
ATOM 2036 C C . ARG A 1 263 ? -18.406 -11.992 -10.625 1 94.88 263 ARG A C 1
ATOM 2038 O O . ARG A 1 263 ? -18.234 -12.484 -11.734 1 94.88 263 ARG A O 1
ATOM 2045 N N . ALA A 1 264 ? -18.016 -10.789 -10.305 1 96.12 264 ALA A N 1
ATOM 2046 C CA . ALA A 1 264 ? -17.219 -9.961 -11.211 1 96.12 264 ALA A CA 1
ATOM 2047 C C . ALA A 1 264 ? -15.805 -9.75 -10.672 1 96.12 264 ALA A C 1
ATOM 2049 O O . ALA A 1 264 ? -15.625 -9.43 -9.492 1 96.12 264 ALA A O 1
ATOM 2050 N N . PHE A 1 265 ? -14.844 -9.961 -11.578 1 96.19 265 PHE A N 1
ATOM 2051 C CA . PHE A 1 265 ? -13.461 -9.648 -11.234 1 96.19 265 PHE A CA 1
ATOM 2052 C C . PHE A 1 265 ? -13.164 -8.172 -11.477 1 96.19 265 PHE A C 1
ATOM 2054 O O . PHE A 1 265 ? -13.352 -7.672 -12.586 1 96.19 265 PHE A O 1
ATOM 2061 N N . LEU A 1 266 ? -12.688 -7.531 -10.492 1 96.19 266 LEU A N 1
ATOM 2062 C CA . LEU A 1 266 ? -12.375 -6.117 -10.641 1 96.19 266 LEU A CA 1
ATOM 2063 C C . LEU A 1 266 ? -10.953 -5.93 -11.18 1 96.19 266 LEU A C 1
ATOM 2065 O O . LEU A 1 266 ? -9.992 -6.43 -10.594 1 96.19 266 LEU A O 1
ATOM 2069 N N . PRO A 1 267 ? -10.82 -5.234 -12.297 1 94.56 267 PRO A N 1
ATOM 2070 C CA . PRO A 1 267 ? -9.492 -5.074 -12.914 1 94.56 267 PRO A CA 1
ATOM 2071 C C . PRO A 1 267 ? -8.641 -4.035 -12.195 1 94.56 267 PRO A C 1
ATOM 2073 O O . PRO A 1 267 ? -8.203 -3.057 -12.812 1 94.56 267 PRO A O 1
ATOM 2076 N N . VAL A 1 268 ? -8.375 -4.176 -10.922 1 90.44 268 VAL A N 1
ATOM 2077 C CA . VAL A 1 268 ? -7.531 -3.324 -10.086 1 90.44 268 VAL A CA 1
ATOM 2078 C C . VAL A 1 268 ? -6.359 -4.137 -9.539 1 90.44 268 VAL A C 1
ATOM 2080 O O . VAL A 1 268 ? -6.562 -5.129 -8.836 1 90.44 268 VAL A O 1
ATOM 2083 N N . ALA A 1 269 ? -5.176 -3.697 -9.805 1 82.81 269 ALA A N 1
ATOM 2084 C CA . ALA A 1 269 ? -3.99 -4.5 -9.523 1 82.81 269 ALA A CA 1
ATOM 2085 C C . ALA A 1 269 ? -3.576 -4.367 -8.062 1 82.81 269 ALA A C 1
ATOM 2087 O O . ALA A 1 269 ? -3.258 -5.363 -7.406 1 82.81 269 ALA A O 1
ATOM 2088 N N . SER A 1 270 ? -3.637 -3.225 -7.543 1 84.31 270 SER A N 1
ATOM 2089 C CA . SER A 1 270 ? -3.113 -2.977 -6.203 1 84.31 270 SER A CA 1
ATOM 2090 C C . SER A 1 270 ? -4.117 -3.393 -5.133 1 84.31 270 SER A C 1
ATOM 2092 O O . SER A 1 270 ? -5.305 -3.078 -5.23 1 84.31 270 SER A O 1
ATOM 2094 N N . GLN A 1 271 ? -3.604 -4.133 -4.145 1 87.19 271 GLN A N 1
ATOM 2095 C CA . GLN A 1 271 ? -4.438 -4.555 -3.025 1 87.19 271 GLN A CA 1
ATOM 2096 C C . GLN A 1 271 ? -4.984 -3.352 -2.262 1 87.19 271 GLN A C 1
ATOM 2098 O O . GLN A 1 271 ? -6.148 -3.338 -1.867 1 87.19 271 GLN A O 1
ATOM 2103 N N . GLN A 1 272 ? -4.18 -2.361 -2.068 1 83.44 272 GLN A N 1
ATOM 2104 C CA . GLN A 1 272 ? -4.594 -1.168 -1.338 1 83.44 272 GLN A CA 1
ATOM 2105 C C . GLN A 1 272 ? -5.754 -0.47 -2.041 1 83.44 272 GLN A C 1
ATOM 2107 O O . GLN A 1 272 ? -6.699 -0.019 -1.391 1 83.44 272 GLN A O 1
ATOM 2112 N N . GLU A 1 273 ? -5.676 -0.428 -3.316 1 87.25 273 GLU A N 1
ATOM 2113 C CA . GLU A 1 273 ? -6.742 0.2 -4.086 1 87.25 273 GLU A CA 1
ATOM 2114 C C . GLU A 1 273 ? -8.031 -0.621 -4.02 1 87.25 273 GLU A C 1
ATOM 2116 O O . GLU A 1 273 ? -9.125 -0.064 -3.904 1 87.25 273 GLU A O 1
ATOM 2121 N N . ARG A 1 274 ? -7.871 -1.862 -4.023 1 92.19 274 ARG A N 1
ATOM 2122 C CA . ARG A 1 274 ? -9.047 -2.725 -3.973 1 92.19 274 ARG A CA 1
ATOM 2123 C C . ARG A 1 274 ? -9.734 -2.633 -2.613 1 92.19 274 ARG A C 1
ATOM 2125 O O . ARG A 1 274 ? -10.961 -2.627 -2.533 1 92.19 274 ARG A O 1
ATOM 2132 N N . GLU A 1 275 ? -8.953 -2.564 -1.62 1 91.38 275 GLU A N 1
ATOM 2133 C CA . GLU A 1 275 ? -9.508 -2.51 -0.27 1 91.38 275 GLU A CA 1
ATOM 2134 C C . GLU A 1 275 ? -10.172 -1.166 0 1 91.38 275 GLU A C 1
ATOM 2136 O O . GLU A 1 275 ? -11.047 -1.064 0.862 1 91.38 275 GLU A O 1
ATOM 2141 N N . SER A 1 276 ? -9.812 -0.143 -0.739 1 90.62 276 SER A N 1
ATOM 2142 C CA . SER A 1 276 ? -10.359 1.191 -0.528 1 90.62 276 SER A CA 1
ATOM 2143 C C . SER A 1 276 ? -11.5 1.478 -1.502 1 90.62 276 SER A C 1
ATOM 2145 O O . SER A 1 276 ? -12.125 2.539 -1.441 1 90.62 276 SER A O 1
ATOM 2147 N N . LEU A 1 277 ? -11.828 0.536 -2.367 1 93.31 277 LEU A N 1
ATOM 2148 C CA . LEU A 1 277 ? -12.828 0.726 -3.41 1 93.31 277 LEU A CA 1
ATOM 2149 C C . LEU A 1 277 ? -14.234 0.704 -2.822 1 93.31 277 LEU A C 1
ATOM 2151 O O . LEU A 1 277 ? -14.617 -0.258 -2.152 1 93.31 277 LEU A O 1
ATOM 2155 N N . LEU A 1 278 ? -15.039 1.731 -3.08 1 93.25 278 LEU A N 1
ATOM 2156 C CA . LEU A 1 278 ? -16.422 1.8 -2.619 1 93.25 278 LEU A CA 1
ATOM 2157 C C . LEU A 1 278 ? -17.391 1.53 -3.766 1 93.25 278 LEU A C 1
ATOM 2159 O O . LEU A 1 278 ? -18.391 0.847 -3.584 1 93.25 278 LEU A O 1
ATOM 2163 N N . GLU A 1 279 ? -17.047 2.16 -4.836 1 94.81 279 GLU A N 1
ATOM 2164 C CA . GLU A 1 279 ? -17.875 1.972 -6.027 1 94.81 279 GLU A CA 1
ATOM 2165 C C . GLU A 1 279 ? -17 1.741 -7.262 1 94.81 279 GLU A C 1
ATOM 2167 O O . GLU A 1 279 ? -15.953 2.367 -7.418 1 94.81 279 GLU A O 1
ATOM 2172 N N . PHE A 1 280 ? -17.359 0.839 -8.078 1 96.19 280 PHE A N 1
ATOM 2173 C CA . PHE A 1 280 ? -16.75 0.556 -9.367 1 96.19 280 PHE A CA 1
ATOM 2174 C C . PHE A 1 280 ? -17.797 0.443 -10.469 1 96.19 280 PHE A C 1
ATOM 2176 O O . PHE A 1 280 ? -18.719 -0.365 -10.359 1 96.19 280 PHE A O 1
ATOM 2183 N N . GLN A 1 281 ? -17.688 1.24 -11.406 1 94.69 281 GLN A N 1
ATOM 2184 C CA . GLN A 1 281 ? -18.547 1.15 -12.578 1 94.69 281 GLN A CA 1
ATOM 2185 C C . GLN A 1 281 ? -17.734 1.055 -13.859 1 94.69 281 GLN A C 1
ATOM 2187 O O . GLN A 1 281 ? -17.016 1.998 -14.227 1 94.69 281 GLN A O 1
ATOM 2192 N N . GLY A 1 282 ? -17.766 0.004 -14.438 1 93.25 282 GLY A N 1
ATOM 2193 C CA . GLY A 1 282 ? -17 -0.236 -15.664 1 93.25 282 GLY A CA 1
ATOM 2194 C C . GLY A 1 282 ? -17.062 -1.681 -16.125 1 93.25 282 GLY A C 1
ATOM 2195 O O . GLY A 1 282 ? -17.688 -2.521 -15.477 1 93.25 282 GLY A O 1
ATOM 2196 N N . MET A 1 283 ? -16.375 -1.902 -17.234 1 91.12 283 MET A N 1
ATOM 2197 C CA . MET A 1 283 ? -16.328 -3.252 -17.781 1 91.12 283 MET A CA 1
ATOM 2198 C C . MET A 1 283 ? -15.492 -4.176 -16.906 1 91.12 283 MET A C 1
ATOM 2200 O O . MET A 1 283 ? -14.398 -3.801 -16.469 1 91.12 283 MET A O 1
ATOM 2204 N N . ALA A 1 284 ? -16.016 -5.289 -16.594 1 92.81 284 ALA A N 1
ATOM 2205 C CA . ALA A 1 284 ? -15.336 -6.316 -15.805 1 92.81 284 ALA A CA 1
ATOM 2206 C C . ALA A 1 284 ? -15.719 -7.715 -16.281 1 92.81 284 ALA A C 1
ATOM 2208 O O . ALA A 1 284 ? -16.812 -7.914 -16.828 1 92.81 284 ALA A O 1
ATOM 2209 N N . ARG A 1 285 ? -14.82 -8.586 -16.094 1 91.12 285 ARG A N 1
ATOM 2210 C CA . ARG A 1 285 ? -15.164 -9.969 -16.391 1 91.12 285 ARG A CA 1
ATOM 2211 C C . ARG A 1 285 ? -16.109 -10.547 -15.352 1 91.12 285 ARG A C 1
ATOM 2213 O O . ARG A 1 285 ? -15.898 -10.367 -14.148 1 91.12 285 ARG A O 1
ATOM 2220 N N . VAL A 1 286 ? -17.109 -11.227 -15.93 1 91 286 VAL A N 1
ATOM 2221 C CA . VAL A 1 286 ? -18.109 -11.82 -15.039 1 91 286 VAL A CA 1
ATOM 2222 C C . VAL A 1 286 ? -18.125 -13.336 -15.211 1 91 286 VAL A C 1
ATOM 2224 O O . VAL A 1 286 ? -17.766 -13.852 -16.281 1 91 286 VAL A O 1
ATOM 2227 N N . LEU A 1 287 ? -18.438 -14.031 -14.125 1 89.5 287 LEU A N 1
ATOM 2228 C CA . LEU A 1 287 ? -18.516 -15.492 -14.109 1 89.5 287 LEU A CA 1
ATOM 2229 C C . LEU A 1 287 ? -19.75 -15.969 -13.344 1 89.5 287 LEU A C 1
ATOM 2231 O O . LEU A 1 287 ? -20.047 -15.453 -12.273 1 89.5 287 LEU A O 1
ATOM 2235 N N . ASP A 1 288 ? -20.422 -16.844 -14.031 1 88.19 288 ASP A N 1
ATOM 2236 C CA . ASP A 1 288 ? -21.484 -17.547 -13.32 1 88.19 288 ASP A CA 1
ATOM 2237 C C . ASP A 1 288 ? -20.906 -18.656 -12.43 1 88.19 288 ASP A C 1
ATOM 2239 O O . ASP A 1 288 ? -20.328 -19.625 -12.93 1 88.19 288 ASP A O 1
ATOM 2243 N N . THR A 1 289 ? -21.109 -18.5 -11.125 1 90.88 289 THR A N 1
ATOM 2244 C CA . THR A 1 289 ? -20.469 -19.438 -10.203 1 90.88 289 THR A CA 1
ATOM 2245 C C . THR A 1 289 ? -21.516 -20.328 -9.523 1 90.88 289 THR A C 1
ATOM 2247 O O . THR A 1 289 ? -21.266 -20.875 -8.453 1 90.88 289 THR A O 1
ATOM 2250 N N . ARG A 1 290 ? -22.594 -20.484 -10.109 1 88.31 290 ARG A N 1
ATOM 2251 C CA . ARG A 1 290 ? -23.641 -21.312 -9.523 1 88.31 290 ARG A CA 1
ATOM 2252 C C . ARG A 1 290 ? -23.297 -22.797 -9.617 1 88.31 290 ARG A C 1
ATOM 2254 O O . ARG A 1 290 ? -22.812 -23.266 -10.648 1 88.31 290 ARG A O 1
ATOM 2261 N N . PHE A 1 291 ? -23.484 -23.453 -8.539 1 90.19 291 PHE A N 1
ATOM 2262 C CA . PHE A 1 291 ? -23.375 -24.906 -8.508 1 90.19 291 PHE A CA 1
ATOM 2263 C C . PHE A 1 291 ? -24.656 -25.516 -7.945 1 90.19 291 PHE A C 1
ATOM 2265 O O . PHE A 1 291 ? -25.234 -25 -6.984 1 90.19 291 PHE A O 1
ATOM 2272 N N . VAL A 1 292 ? -25.031 -26.562 -8.609 1 87.56 292 VAL A N 1
ATOM 2273 C CA . VAL A 1 292 ? -26.156 -27.375 -8.125 1 87.56 292 VAL A CA 1
ATOM 2274 C C . VAL A 1 292 ? -25.719 -28.828 -7.977 1 87.56 292 VAL A C 1
ATOM 2276 O O . VAL A 1 292 ? -25.281 -29.453 -8.945 1 87.56 292 VAL A O 1
ATOM 2279 N N . CYS A 1 293 ? -25.766 -29.281 -6.762 1 90.25 293 CYS A N 1
ATOM 2280 C CA . CYS A 1 293 ? -25.406 -30.672 -6.512 1 90.25 293 CYS A CA 1
ATOM 2281 C C . CYS A 1 293 ? -26.641 -31.484 -6.125 1 90.25 293 CYS A C 1
ATOM 2283 O O . CYS A 1 293 ? -27.469 -31.016 -5.34 1 90.25 293 CYS A O 1
ATOM 2285 N N . THR A 1 294 ? -26.797 -32.625 -6.707 1 85.81 294 THR A N 1
ATOM 2286 C CA . THR A 1 294 ? -27.938 -33.5 -6.465 1 85.81 294 THR A CA 1
ATOM 2287 C C . THR A 1 294 ? -27.5 -34.938 -6.262 1 85.81 294 THR A C 1
ATOM 2289 O O . THR A 1 294 ? -26.391 -35.312 -6.648 1 85.81 294 THR A O 1
ATOM 2292 N N . ARG A 1 295 ? -28.422 -35.656 -5.742 1 85.56 295 ARG A N 1
ATOM 2293 C CA . ARG A 1 295 ? -28.172 -37.062 -5.469 1 85.56 295 ARG A CA 1
ATOM 2294 C C . ARG A 1 295 ? -28.234 -37.906 -6.746 1 85.56 295 ARG A C 1
ATOM 2296 O O . ARG A 1 295 ? -29.234 -37.875 -7.457 1 85.56 295 ARG A O 1
ATOM 2303 N N . PRO A 1 296 ? -27.109 -38.594 -6.953 1 84.69 296 PRO A N 1
ATOM 2304 C CA . PRO A 1 296 ? -27.141 -39.5 -8.125 1 84.69 296 PRO A CA 1
ATOM 2305 C C . PRO A 1 296 ? -27.672 -40.875 -7.793 1 84.69 296 PRO A C 1
ATOM 2307 O O . PRO A 1 296 ? -27.656 -41.281 -6.629 1 84.69 296 PRO A O 1
ATOM 2310 N N . GLN A 1 297 ? -28.219 -41.5 -8.805 1 82.12 297 GLN A N 1
ATOM 2311 C CA . GLN A 1 297 ? -28.531 -42.906 -8.711 1 82.12 297 GLN A CA 1
ATOM 2312 C C . GLN A 1 297 ? -27.484 -43.75 -9.438 1 82.12 297 GLN A C 1
ATOM 2314 O O . GLN A 1 297 ? -27.203 -43.531 -10.617 1 82.12 297 GLN A O 1
ATOM 2319 N N . LEU A 1 298 ? -26.953 -44.656 -8.68 1 83.25 298 LEU A N 1
ATOM 2320 C CA . LEU A 1 298 ? -25.891 -45.469 -9.242 1 83.25 298 LEU A CA 1
ATOM 2321 C C . LEU A 1 298 ? -26.422 -46.812 -9.711 1 83.25 298 LEU A C 1
ATOM 2323 O O . LEU A 1 298 ? -27.297 -47.406 -9.062 1 83.25 298 LEU A O 1
ATOM 2327 N N . SER A 1 299 ? -25.969 -47.094 -10.914 1 80.12 299 SER A N 1
ATOM 2328 C CA . SER A 1 299 ? -26.297 -48.406 -11.422 1 80.12 299 SER A CA 1
ATOM 2329 C C . SER A 1 299 ? -25.062 -49.094 -12.039 1 80.12 299 SER A C 1
ATOM 2331 O O . SER A 1 299 ? -24.141 -48.406 -12.477 1 80.12 299 SER A O 1
ATOM 2333 N N . ASN A 1 300 ? -24.984 -50.375 -12.031 1 79.38 300 ASN A N 1
ATOM 2334 C CA . ASN A 1 300 ? -23.938 -51.156 -12.648 1 79.38 300 ASN A CA 1
ATOM 2335 C C . ASN A 1 300 ? -22.547 -50.812 -12.094 1 79.38 300 ASN A C 1
ATOM 2337 O O . ASN A 1 300 ? -21.625 -50.531 -12.859 1 79.38 300 ASN A O 1
ATOM 2341 N N . VAL A 1 301 ? -22.578 -50.688 -10.836 1 77.38 301 VAL A N 1
ATOM 2342 C CA . VAL A 1 301 ? -21.328 -50.312 -10.195 1 77.38 301 VAL A CA 1
ATOM 2343 C C . VAL A 1 301 ? -20.359 -51.469 -10.227 1 77.38 301 VAL A C 1
ATOM 2345 O O . VAL A 1 301 ? -20.719 -52.594 -9.875 1 77.38 301 VAL A O 1
ATOM 2348 N N . ARG A 1 302 ? -19.125 -51.219 -10.805 1 72.19 302 ARG A N 1
ATOM 2349 C CA . ARG A 1 302 ? -18.078 -52.219 -10.883 1 72.19 302 ARG A CA 1
ATOM 2350 C C . ARG A 1 302 ? -16.766 -51.688 -10.312 1 72.19 302 ARG A C 1
ATOM 2352 O O . ARG A 1 302 ? -16.453 -50.531 -10.461 1 72.19 302 ARG A O 1
ATOM 2359 N N . PRO A 1 303 ? -16.109 -52.594 -9.555 1 64.81 303 PRO A N 1
ATOM 2360 C CA . PRO A 1 303 ? -14.781 -52.188 -9.109 1 64.81 303 PRO A CA 1
ATOM 2361 C C . PRO A 1 303 ? -13.758 -52.156 -10.242 1 64.81 303 PRO A C 1
ATOM 2363 O O . PRO A 1 303 ? -13.727 -53.094 -11.062 1 64.81 303 PRO A O 1
ATOM 2366 N N . CYS A 1 304 ? -13.289 -51.125 -10.555 1 61.84 304 CYS A N 1
ATOM 2367 C CA . CYS A 1 304 ? -12.117 -51 -11.398 1 61.84 304 CYS A CA 1
ATOM 2368 C C . CYS A 1 304 ? -10.969 -50.344 -10.641 1 61.84 304 CYS A C 1
ATOM 2370 O O . CYS A 1 304 ? -10.938 -50.375 -9.406 1 61.84 304 CYS A O 1
ATOM 2372 N N . ASN A 1 305 ? -9.766 -49.906 -11.234 1 59.91 305 ASN A N 1
ATOM 2373 C CA . ASN A 1 305 ? -8.82 -49.062 -10.531 1 59.91 305 ASN A CA 1
ATOM 2374 C C . ASN A 1 305 ? -9.508 -47.812 -9.992 1 59.91 305 ASN A C 1
ATOM 2376 O O . ASN A 1 305 ? -9.07 -46.688 -10.281 1 59.91 305 ASN A O 1
ATOM 2380 N N . GLY A 1 306 ? -10.727 -48.156 -9.305 1 62.06 306 GLY A N 1
ATOM 2381 C CA . GLY A 1 306 ? -11.727 -47.219 -8.82 1 62.06 306 GLY A CA 1
ATOM 2382 C C . GLY A 1 306 ? -13.148 -47.75 -8.945 1 62.06 306 GLY A C 1
ATOM 2383 O O . GLY A 1 306 ? -13.43 -48.875 -8.57 1 62.06 306 GLY A O 1
ATOM 2384 N N . THR A 1 307 ? -14.102 -46.906 -9.07 1 64.88 307 THR A N 1
ATOM 2385 C CA . THR A 1 307 ? -15.484 -47.312 -9.266 1 64.88 307 THR A CA 1
ATOM 2386 C C . THR A 1 307 ? -16 -46.844 -10.625 1 64.88 307 THR A C 1
ATOM 2388 O O . THR A 1 307 ? -15.867 -45.656 -10.977 1 64.88 307 THR A O 1
ATOM 2391 N N . ASP A 1 308 ? -16.266 -47.75 -11.438 1 71.06 308 ASP A N 1
ATOM 2392 C CA . ASP A 1 308 ? -16.969 -47.438 -12.68 1 71.06 308 ASP A CA 1
ATOM 2393 C C . ASP A 1 308 ? -18.453 -47.812 -12.586 1 71.06 308 ASP A C 1
ATOM 2395 O O . ASP A 1 308 ? -18.844 -48.625 -11.773 1 71.06 308 ASP A O 1
ATOM 2399 N N . GLY A 1 309 ? -19.203 -47.094 -13.195 1 75.19 309 GLY A N 1
ATOM 2400 C CA . GLY A 1 309 ? -20.641 -47.375 -13.227 1 75.19 309 GLY A CA 1
ATOM 2401 C C . GLY A 1 309 ? -21.422 -46.375 -14.07 1 75.19 309 GLY A C 1
ATOM 2402 O O . GLY A 1 309 ? -20.844 -45.688 -14.914 1 75.19 309 GLY A O 1
ATOM 2403 N N . SER A 1 310 ? -22.641 -46.562 -13.953 1 77.06 310 SER A N 1
ATOM 2404 C CA . SER A 1 310 ? -23.562 -45.656 -14.609 1 77.06 310 SER A CA 1
ATOM 2405 C C . SER A 1 310 ? -24.312 -44.812 -13.586 1 77.06 310 SER A C 1
ATOM 2407 O O . SER A 1 310 ? -24.609 -45.281 -12.484 1 77.06 310 SER A O 1
ATOM 2409 N N . ILE A 1 311 ? -24.344 -43.594 -13.984 1 77.44 311 ILE A N 1
ATOM 2410 C CA . ILE A 1 311 ? -25 -42.656 -13.062 1 77.44 311 ILE A CA 1
ATOM 2411 C C . ILE A 1 311 ? -26.156 -41.938 -13.781 1 77.44 311 ILE A C 1
ATOM 2413 O O . ILE A 1 311 ? -26.062 -41.625 -14.969 1 77.44 311 ILE A O 1
ATOM 2417 N N . ARG A 1 312 ? -27.234 -41.906 -13.094 1 73.12 312 ARG A N 1
ATOM 2418 C CA . ARG A 1 312 ? -28.359 -41.094 -13.562 1 73.12 312 ARG A CA 1
ATOM 2419 C C . ARG A 1 312 ? -28.875 -40.188 -12.453 1 73.12 312 ARG A C 1
ATOM 2421 O O . ARG A 1 312 ? -28.625 -40.406 -11.273 1 73.12 312 ARG A O 1
ATOM 2428 N N . LEU A 1 313 ? -29.422 -39.094 -12.961 1 69.19 313 LEU A N 1
ATOM 2429 C CA . LEU A 1 313 ? -30.094 -38.25 -11.977 1 69.19 313 LEU A CA 1
ATOM 2430 C C . LEU A 1 313 ? -31.328 -38.938 -11.422 1 69.19 313 LEU A C 1
ATOM 2432 O O . LEU A 1 313 ? -32.062 -39.562 -12.156 1 69.19 313 LEU A O 1
ATOM 2436 N N . ASP A 1 314 ? -31.453 -38.906 -10.109 1 61.31 314 ASP A N 1
ATOM 2437 C CA . ASP A 1 314 ? -32.656 -39.469 -9.477 1 61.31 314 ASP A CA 1
ATOM 2438 C C . ASP A 1 314 ? -33.906 -38.844 -10.039 1 61.31 314 ASP A C 1
ATOM 2440 O O . ASP A 1 314 ? -34.125 -37.625 -9.945 1 61.31 314 ASP A O 1
ATOM 2444 N N . PRO A 1 315 ? -34.688 -39.594 -10.859 1 58.25 315 PRO A N 1
ATOM 2445 C CA . PRO A 1 315 ? -35.906 -39.062 -11.453 1 58.25 315 PRO A CA 1
ATOM 2446 C C . PRO A 1 315 ? -36.844 -38.469 -10.414 1 58.25 315 PRO A C 1
ATOM 2448 O O . PRO A 1 315 ? -37.688 -37.625 -10.75 1 58.25 315 PRO A O 1
ATOM 2451 N N . ASP A 1 316 ? -36.844 -39.031 -9.211 1 54.91 316 ASP A N 1
ATOM 2452 C CA . ASP A 1 316 ? -37.75 -38.531 -8.188 1 54.91 316 ASP A CA 1
ATOM 2453 C C . ASP A 1 316 ? -37.375 -37.125 -7.727 1 54.91 316 ASP A C 1
ATOM 2455 O O . ASP A 1 316 ? -38.062 -36.531 -6.914 1 54.91 316 ASP A O 1
ATOM 2459 N N . VAL A 1 317 ? -36.219 -36.781 -8.156 1 53.19 317 VAL A N 1
ATOM 2460 C CA . VAL A 1 317 ? -35.812 -35.469 -7.707 1 53.19 317 VAL A CA 1
ATOM 2461 C C . VAL A 1 317 ? -36.5 -34.406 -8.555 1 53.19 317 VAL A C 1
ATOM 2463 O O . VAL A 1 317 ? -36.188 -34.219 -9.734 1 53.19 317 VAL A O 1
ATOM 2466 N N . ASP A 1 318 ? -37.719 -34.094 -8.414 1 53 318 ASP A N 1
ATOM 2467 C CA . ASP A 1 318 ? -38.562 -33.031 -8.992 1 53 318 ASP A CA 1
ATOM 2468 C C . ASP A 1 318 ? -37.75 -31.75 -9.188 1 53 318 ASP A C 1
ATOM 2470 O O . ASP A 1 318 ? -37.969 -31 -10.141 1 53 318 ASP A O 1
ATOM 2474 N N . VAL A 1 319 ? -36.812 -31.547 -8.398 1 54.75 319 VAL A N 1
ATOM 2475 C CA . VAL A 1 319 ? -36.188 -30.234 -8.227 1 54.75 319 VAL A CA 1
ATOM 2476 C C . VAL A 1 319 ? -35.188 -29.984 -9.344 1 54.75 319 VAL A C 1
ATOM 2478 O O . VAL A 1 319 ? -34.938 -28.844 -9.742 1 54.75 319 VAL A O 1
ATOM 2481 N N . ALA A 1 320 ? -34.656 -31.078 -9.891 1 57.22 320 ALA A N 1
ATOM 2482 C CA . ALA A 1 320 ? -33.719 -30.797 -10.984 1 57.22 320 ALA A CA 1
ATOM 2483 C C . ALA A 1 320 ? -34.406 -30 -12.094 1 57.22 320 ALA A C 1
ATOM 2485 O O . ALA A 1 320 ? -33.812 -29.078 -12.664 1 57.22 320 ALA A O 1
ATOM 2486 N N . ALA A 1 321 ? -35.625 -30.344 -12.312 1 56.59 321 ALA A N 1
ATOM 2487 C CA . ALA A 1 321 ? -36.406 -29.594 -13.289 1 56.59 321 ALA A CA 1
ATOM 2488 C C . ALA A 1 321 ? -36.562 -28.141 -12.852 1 56.59 321 ALA A C 1
ATOM 2490 O O . ALA A 1 321 ? -36.562 -27.234 -13.68 1 56.59 321 ALA A O 1
ATOM 2491 N N . ALA A 1 322 ? -36.688 -28.094 -11.578 1 56.91 322 ALA A N 1
ATOM 2492 C CA . ALA A 1 322 ? -36.938 -26.75 -11.07 1 56.91 322 ALA A CA 1
ATOM 2493 C C . ALA A 1 322 ? -35.719 -25.844 -11.305 1 56.91 322 ALA A C 1
ATOM 2495 O O . ALA A 1 322 ? -35.875 -24.625 -11.461 1 56.91 322 ALA A O 1
ATOM 2496 N N . VAL A 1 323 ? -34.625 -26.469 -11.266 1 61.62 323 VAL A N 1
ATOM 2497 C CA . VAL A 1 323 ? -33.438 -25.625 -11.445 1 61.62 323 VAL A CA 1
ATOM 2498 C C . VAL A 1 323 ? -33 -25.656 -12.906 1 61.62 323 VAL A C 1
ATOM 2500 O O . VAL A 1 323 ? -31.938 -25.156 -13.25 1 61.62 323 VAL A O 1
ATOM 2503 N N . GLY A 1 324 ? -33.969 -26.188 -13.734 1 60.94 324 GLY A N 1
ATOM 2504 C CA . GLY A 1 324 ? -33.719 -26.141 -15.172 1 60.94 324 GLY A CA 1
ATOM 2505 C C . GLY A 1 324 ? -32.875 -27.312 -15.672 1 60.94 324 GLY A C 1
ATOM 2506 O O . GLY A 1 324 ? -32.406 -27.281 -16.797 1 60.94 324 GLY A O 1
ATOM 2507 N N . LEU A 1 325 ? -32.594 -28.234 -14.828 1 62.38 325 LEU A N 1
ATOM 2508 C CA . LEU A 1 325 ? -31.844 -29.422 -15.258 1 62.38 325 LEU A CA 1
ATOM 2509 C C . LEU A 1 325 ? -32.812 -30.516 -15.734 1 62.38 325 LEU A C 1
ATOM 2511 O O . LEU A 1 325 ? -33.531 -31.094 -14.938 1 62.38 325 LEU A O 1
ATOM 2515 N N . MET A 1 326 ? -33.281 -30.359 -17 1 59.81 326 MET A N 1
ATOM 2516 C CA . MET A 1 326 ? -34.188 -31.391 -17.5 1 59.81 326 MET A CA 1
ATOM 2517 C C . MET A 1 326 ? -33.438 -32.656 -17.891 1 59.81 326 MET A C 1
ATOM 2519 O O . MET A 1 326 ? -32.562 -32.594 -18.75 1 59.81 326 MET A O 1
ATOM 2523 N N . TRP A 1 327 ? -33.438 -33.531 -16.984 1 56.97 327 TRP A N 1
ATOM 2524 C CA . TRP A 1 327 ? -32.781 -34.781 -17.266 1 56.97 327 TRP A CA 1
ATOM 2525 C C . TRP A 1 327 ? -33.688 -35.719 -18.047 1 56.97 327 TRP A C 1
ATOM 2527 O O . TRP A 1 327 ? -34.875 -35.844 -17.703 1 56.97 327 TRP A O 1
ATOM 2537 N N . THR A 1 328 ? -33.312 -35.969 -19.312 1 56.5 328 THR A N 1
ATOM 2538 C CA . THR A 1 328 ? -34.062 -36.969 -20.031 1 56.5 328 THR A CA 1
ATOM 2539 C C . THR A 1 328 ? -33.531 -38.375 -19.75 1 56.5 328 THR A C 1
ATOM 2541 O O . THR A 1 328 ? -32.375 -38.5 -19.344 1 56.5 328 THR A O 1
ATOM 2544 N N . ASP A 1 329 ? -34.344 -39.406 -19.578 1 53.19 329 ASP A N 1
ATOM 2545 C CA . ASP A 1 329 ? -34.031 -40.812 -19.328 1 53.19 329 ASP A CA 1
ATOM 2546 C C . ASP A 1 329 ? -32.812 -41.219 -20.109 1 53.19 329 ASP A C 1
ATOM 2548 O O . ASP A 1 329 ? -32.062 -4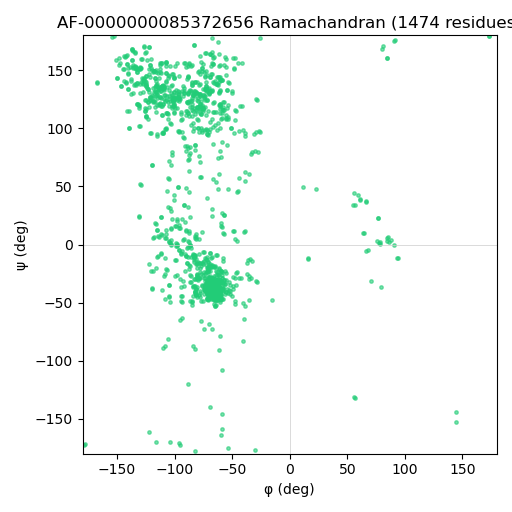2.125 -19.688 1 53.19 329 ASP A O 1
ATOM 2552 N N . ASN A 1 330 ? -32.531 -40.594 -21.156 1 52.47 330 ASN A N 1
ATOM 2553 C CA . ASN A 1 330 ? -31.453 -41 -22.031 1 52.47 330 ASN A CA 1
ATOM 2554 C C . ASN A 1 330 ? -30.109 -40.375 -21.594 1 52.47 330 ASN A C 1
ATOM 2556 O O . ASN A 1 330 ? -29.094 -40.594 -22.25 1 52.47 330 ASN A O 1
ATOM 2560 N N . MET A 1 331 ? -30.172 -39.781 -20.422 1 60.53 331 MET A N 1
ATOM 2561 C CA . MET A 1 331 ? -28.922 -39.094 -20.062 1 60.53 331 MET A CA 1
ATOM 2562 C C . MET A 1 331 ? -28.109 -39.938 -19.078 1 60.53 331 MET A C 1
ATOM 2564 O O . MET A 1 331 ? -27.453 -39.375 -18.203 1 60.53 331 MET A O 1
ATOM 2568 N N . ASN A 1 332 ? -28.094 -41.219 -19.25 1 62.66 332 ASN A N 1
ATOM 2569 C CA . ASN A 1 332 ? -27.172 -42.062 -18.5 1 62.66 332 ASN A CA 1
ATOM 2570 C C . ASN A 1 332 ? -25.734 -41.906 -19.016 1 62.66 332 ASN A C 1
ATOM 2572 O O . ASN A 1 332 ? -25.5 -41.906 -20.219 1 62.66 332 ASN A O 1
ATOM 2576 N N . PHE A 1 333 ? -24.938 -41.406 -18 1 71.38 333 PHE A N 1
ATOM 2577 C CA . PHE A 1 333 ? -23.578 -41.406 -18.5 1 71.38 333 PHE A CA 1
ATOM 2578 C C . PHE A 1 333 ? -22.672 -42.25 -17.625 1 71.38 333 PHE A C 1
ATOM 2580 O O . PHE A 1 333 ? -22.969 -42.469 -16.438 1 71.38 333 PHE A O 1
ATOM 2587 N N . ASN A 1 334 ? -21.781 -42.875 -18.234 1 70.56 334 ASN A N 1
ATOM 2588 C CA . ASN A 1 334 ? -20.781 -43.719 -17.562 1 70.56 334 ASN A CA 1
ATOM 2589 C C . ASN A 1 334 ? -19.719 -42.844 -16.875 1 70.56 334 ASN A C 1
ATOM 2591 O O . ASN A 1 334 ? -19.297 -41.844 -17.406 1 70.56 334 ASN A O 1
ATOM 2595 N N . PHE A 1 335 ? -19.641 -43.281 -15.617 1 74.69 335 PHE A N 1
ATOM 2596 C CA . PHE A 1 335 ? -18.594 -42.562 -14.898 1 74.69 335 PHE A CA 1
ATOM 2597 C C . PHE A 1 335 ? -17.469 -43.5 -14.516 1 74.69 335 PHE A C 1
ATOM 2599 O O . PHE A 1 335 ? -17.672 -44.719 -14.438 1 74.69 335 PHE A O 1
ATOM 2606 N N . SER A 1 336 ? -16.219 -42.969 -14.492 1 73.62 336 SER A N 1
ATOM 2607 C CA . SER A 1 336 ? -15.039 -43.656 -13.953 1 73.62 336 SER A CA 1
ATOM 2608 C C . SER A 1 336 ? -14.352 -42.781 -12.898 1 73.62 336 SER A C 1
ATOM 2610 O O . SER A 1 336 ? -13.961 -41.656 -13.172 1 73.62 336 SER A O 1
ATOM 2612 N N . CYS A 1 337 ? -14.406 -43.344 -11.672 1 78.5 337 CYS A N 1
ATOM 2613 C CA . CYS A 1 337 ? -13.703 -42.656 -10.578 1 78.5 337 CYS A CA 1
ATOM 2614 C C . CYS A 1 337 ? -12.562 -43.531 -10.055 1 78.5 337 CYS A C 1
ATOM 2616 O O . CYS A 1 337 ? -12.766 -44.344 -9.148 1 78.5 337 CYS A O 1
ATOM 2618 N N . PRO A 1 338 ? -11.43 -43.312 -10.594 1 69.62 338 PRO A N 1
ATOM 2619 C CA . PRO A 1 338 ? -10.297 -44.125 -10.164 1 69.62 338 PRO A CA 1
ATOM 2620 C C . PRO A 1 338 ? -9.828 -43.812 -8.75 1 69.62 338 PRO A C 1
ATOM 2622 O O . PRO A 1 338 ? -9.906 -42.656 -8.328 1 69.62 338 PRO A O 1
ATOM 2625 N N . VAL A 1 339 ? -9.688 -44.875 -7.922 1 64.56 339 VAL A N 1
ATOM 2626 C CA . VAL A 1 339 ? -9.023 -44.688 -6.637 1 64.56 339 VAL A CA 1
ATOM 2627 C C . VAL A 1 339 ? -7.512 -44.75 -6.82 1 64.56 339 VAL A C 1
ATOM 2629 O O . VAL A 1 339 ? -6.973 -45.812 -7.199 1 64.56 339 VAL A O 1
ATOM 2632 N N . THR A 1 340 ? -6.922 -43.719 -7.227 1 57.03 340 THR A N 1
ATOM 2633 C CA . THR A 1 340 ? -5.496 -43.656 -7.531 1 57.03 340 THR A CA 1
ATOM 2634 C C . THR A 1 340 ? -4.668 -43.969 -6.289 1 57.03 340 THR A C 1
ATOM 2636 O O . THR A 1 340 ? -5.008 -43.562 -5.184 1 57.03 340 THR A O 1
ATOM 2639 N N . GLY A 1 341 ? -4.148 -45.188 -6.129 1 53.56 341 GLY A N 1
ATOM 2640 C CA . GLY A 1 341 ? -3.23 -45.562 -5.062 1 53.56 341 GLY A CA 1
ATOM 2641 C C . GLY A 1 341 ? -2.119 -44.562 -4.855 1 53.56 341 GLY A C 1
ATOM 2642 O O . GLY A 1 341 ? -0.954 -44.844 -5.137 1 53.56 341 GLY A O 1
ATOM 2643 N N . TYR A 1 342 ? -2.48 -43.25 -4.844 1 52.03 342 TYR A N 1
ATOM 2644 C CA . TYR A 1 342 ? -1.388 -42.344 -4.516 1 52.03 342 TYR A CA 1
ATOM 2645 C C . TYR A 1 342 ? -0.628 -42.844 -3.285 1 52.03 342 TYR A C 1
ATOM 2647 O O . TYR A 1 342 ? -1.216 -43.031 -2.217 1 52.03 342 TYR A O 1
ATOM 2655 N N . MET A 1 343 ? 0.522 -43.344 -3.475 1 49.91 343 MET A N 1
ATOM 2656 C CA . MET A 1 343 ? 1.517 -43.906 -2.572 1 49.91 343 MET A CA 1
ATOM 2657 C C . MET A 1 343 ? 0.938 -44.125 -1.175 1 49.91 343 MET A C 1
ATOM 2659 O O . MET A 1 343 ? 1.565 -43.75 -0.182 1 49.91 343 MET A O 1
ATOM 2663 N N . GLY A 1 344 ? -0.196 -44.75 -1.061 1 51.44 344 GLY A N 1
ATOM 2664 C CA . GLY A 1 344 ? -0.678 -45.031 0.277 1 51.44 344 GLY A CA 1
ATOM 2665 C C . GLY A 1 344 ? -1.253 -43.844 0.996 1 51.44 344 GLY A C 1
ATOM 2666 O O . GLY A 1 344 ? -1.563 -43.906 2.188 1 51.44 344 GLY A O 1
ATOM 2667 N N . SER A 1 345 ? -1.3 -42.75 0.308 1 55.78 345 SER A N 1
ATOM 2668 C CA . SER A 1 345 ? -1.713 -41.531 1.023 1 55.78 345 SER A CA 1
ATOM 2669 C C . SER A 1 345 ? -3.232 -41.438 1.097 1 55.78 345 SER A C 1
ATOM 2671 O O . SER A 1 345 ? -3.936 -41.875 0.181 1 55.78 345 SER A O 1
ATOM 2673 N N . GLN A 1 346 ? -3.738 -41.156 2.266 1 60.81 346 GLN A N 1
ATOM 2674 C CA . GLN A 1 346 ? -5.16 -41 2.553 1 60.81 346 GLN A CA 1
ATOM 2675 C C . GLN A 1 346 ? -5.664 -39.625 2.066 1 60.81 346 GLN A C 1
ATOM 2677 O O . GLN A 1 346 ? -4.961 -38.625 2.188 1 60.81 346 GLN A O 1
ATOM 2682 N N . TYR A 1 347 ? -6.555 -39.656 0.997 1 63.28 347 TYR A N 1
ATOM 2683 C CA . TYR A 1 347 ? -7.273 -38.438 0.645 1 63.28 347 TYR A CA 1
ATOM 2684 C C . TYR A 1 347 ? -8.766 -38.594 0.928 1 63.28 347 TYR A C 1
ATOM 2686 O O . TYR A 1 347 ? -9.289 -39.719 0.976 1 63.28 347 TYR A O 1
ATOM 2694 N N . ASP A 1 348 ? -9.297 -37.375 1.213 1 73.94 348 ASP A N 1
ATOM 2695 C CA . ASP A 1 348 ? -10.68 -37.438 1.682 1 73.94 348 ASP A CA 1
ATOM 2696 C C . ASP A 1 348 ? -11.664 -37.312 0.519 1 73.94 348 ASP A C 1
ATOM 2698 O O . ASP A 1 348 ? -12.641 -38.062 0.439 1 73.94 348 ASP A O 1
ATOM 2702 N N . TRP A 1 349 ? -11.305 -36.5 -0.476 1 86.75 349 TRP A N 1
ATOM 2703 C CA . TRP A 1 349 ? -12.305 -36.188 -1.486 1 86.75 349 TRP A CA 1
ATOM 2704 C C . TRP A 1 349 ? -11.703 -36.25 -2.887 1 86.75 349 TRP A C 1
ATOM 2706 O O . TRP A 1 349 ? -10.5 -36.031 -3.061 1 86.75 349 TRP A O 1
ATOM 2716 N N . GLN A 1 350 ? -12.508 -36.5 -3.891 1 86.25 350 GLN A N 1
ATOM 2717 C CA . GLN A 1 350 ? -12.078 -36.531 -5.285 1 86.25 350 GLN A CA 1
ATOM 2718 C C . GLN A 1 350 ? -13.195 -36.031 -6.207 1 86.25 350 GLN A C 1
ATOM 2720 O O . GLN A 1 350 ? -14.359 -36.375 -6 1 86.25 350 GLN A O 1
ATOM 2725 N N . ILE A 1 351 ? -12.789 -35.219 -7.129 1 86.31 351 ILE A N 1
ATOM 2726 C CA . ILE A 1 351 ? -13.656 -34.906 -8.258 1 86.31 351 ILE A CA 1
ATOM 2727 C C . ILE A 1 351 ? -13.32 -35.844 -9.438 1 86.31 351 ILE A C 1
ATOM 2729 O O . ILE A 1 351 ? -12.227 -35.781 -9.992 1 86.31 351 ILE A O 1
ATOM 2733 N N . CYS A 1 352 ? -13.961 -36.812 -9.906 1 79.25 352 CYS A N 1
ATOM 2734 C CA . CYS A 1 352 ? -13.492 -37.875 -10.773 1 79.25 352 CYS A CA 1
ATOM 2735 C C . CYS A 1 352 ? -14.055 -37.719 -12.188 1 79.25 352 CYS A C 1
ATOM 2737 O O . CYS A 1 352 ? -13.469 -38.219 -13.148 1 79.25 352 CYS A O 1
ATOM 2739 N N . ALA A 1 353 ? -15.383 -37.469 -12.438 1 66.25 353 ALA A N 1
ATOM 2740 C CA . ALA A 1 353 ? -15.906 -37.5 -13.797 1 66.25 353 ALA A CA 1
ATOM 2741 C C . ALA A 1 353 ? -16.672 -36.219 -14.133 1 66.25 353 ALA A C 1
ATOM 2743 O O . ALA A 1 353 ? -17.125 -35.531 -13.234 1 66.25 353 ALA A O 1
ATOM 2744 N N . TYR A 1 354 ? -16.359 -35.812 -15.445 1 65.5 354 TYR A N 1
ATOM 2745 C CA . TYR A 1 354 ? -17.266 -34.75 -15.859 1 65.5 354 TYR A CA 1
ATOM 2746 C C . TYR A 1 354 ? -17.891 -35.062 -17.203 1 65.5 354 TYR A C 1
ATOM 2748 O O . TYR A 1 354 ? -17.344 -35.844 -18 1 65.5 354 TYR A O 1
ATOM 2756 N N . GLU A 1 355 ? -19.078 -34.812 -17.406 1 65.5 355 GLU A N 1
ATOM 2757 C CA . GLU A 1 355 ? -19.812 -34.875 -18.656 1 65.5 355 GLU A CA 1
ATOM 2758 C C . GLU A 1 355 ? -20.5 -33.531 -18.969 1 65.5 355 GLU A C 1
ATOM 2760 O O . GLU A 1 355 ? -21.016 -32.875 -18.062 1 65.5 355 GLU A O 1
ATOM 2765 N N . THR A 1 356 ? -20.094 -33.125 -20.203 1 65.88 356 THR A N 1
ATOM 2766 C CA . THR A 1 356 ? -20.766 -31.891 -20.625 1 65.88 356 THR A CA 1
ATOM 2767 C C . THR A 1 356 ? -22.094 -32.188 -21.312 1 65.88 356 THR A C 1
ATOM 2769 O O . THR A 1 356 ? -22.141 -33 -22.234 1 65.88 356 THR A O 1
ATOM 2772 N N . LEU A 1 357 ? -23.125 -31.719 -20.75 1 63 357 LEU A N 1
ATOM 2773 C CA . LEU A 1 357 ? -24.453 -31.953 -21.281 1 63 357 LEU A CA 1
ATOM 2774 C C . LEU A 1 357 ? -25.078 -30.656 -21.812 1 63 357 LEU A C 1
ATOM 2776 O O . LEU A 1 357 ? -24.812 -29.578 -21.281 1 63 357 LEU A O 1
ATOM 2780 N N . ASN A 1 358 ? -25.562 -30.656 -23.094 1 57.88 358 ASN A N 1
ATOM 2781 C CA . ASN A 1 358 ? -26.312 -29.516 -23.625 1 57.88 358 ASN A CA 1
ATOM 2782 C C . ASN A 1 358 ? -27.625 -29.328 -22.875 1 57.88 358 ASN A C 1
ATOM 2784 O O . ASN A 1 358 ? -28.453 -30.234 -22.797 1 57.88 358 ASN A O 1
ATOM 2788 N N . TRP A 1 359 ? -27.547 -28.359 -22.047 1 54.44 359 TRP A N 1
ATOM 2789 C CA . TRP A 1 359 ? -28.812 -28.125 -21.359 1 54.44 359 TRP A CA 1
ATOM 2790 C C . TRP A 1 359 ? -29.5 -26.875 -21.906 1 54.44 359 TRP A C 1
ATOM 2792 O O . TRP A 1 359 ? -28.844 -25.906 -22.297 1 54.44 359 TRP A O 1
ATOM 2802 N N . THR A 1 360 ? -30.812 -26.938 -22.391 1 47.19 360 THR A N 1
ATOM 2803 C CA . THR A 1 360 ? -31.594 -25.906 -23.047 1 47.19 360 THR A CA 1
ATOM 2804 C C . THR A 1 360 ? -31.797 -24.703 -22.125 1 47.19 360 THR A C 1
ATOM 2806 O O . THR A 1 360 ? -31.531 -23.562 -22.516 1 47.19 360 THR A O 1
ATOM 2809 N N . SER A 1 361 ? -32.938 -24.578 -21.219 1 45.75 361 SER A N 1
ATOM 2810 C CA . SER A 1 361 ? -33.844 -23.469 -20.891 1 45.75 361 SER A CA 1
ATOM 2811 C C . SER A 1 361 ? -33.281 -22.625 -19.75 1 45.75 361 SER A C 1
ATOM 2813 O O . SER A 1 361 ? -33.938 -22.453 -18.719 1 45.75 361 SER A O 1
ATOM 2815 N N . PHE A 1 362 ? -32.094 -22.453 -19.562 1 48.78 362 PHE A N 1
ATOM 2816 C CA . PHE A 1 362 ? -31.922 -21.688 -18.328 1 48.78 362 PHE A CA 1
ATOM 2817 C C . PHE A 1 362 ? -32.062 -20.188 -18.609 1 48.78 362 PHE A C 1
ATOM 2819 O O . PHE A 1 362 ? -31.344 -19.656 -19.469 1 48.78 362 PHE A O 1
ATOM 2826 N N . ASP A 1 363 ? -33.156 -19.578 -18.266 1 48.53 363 ASP A N 1
ATOM 2827 C CA . ASP A 1 363 ? -33.469 -18.156 -18.438 1 48.53 363 ASP A CA 1
ATOM 2828 C C . ASP A 1 363 ? -32.344 -17.281 -17.859 1 48.53 363 ASP A C 1
ATOM 2830 O O . ASP A 1 363 ? -32.125 -16.172 -18.344 1 48.53 363 ASP A O 1
ATOM 2834 N N . TRP A 1 364 ? -31.812 -17.531 -16.797 1 51.81 364 TRP A N 1
ATOM 2835 C CA . TRP A 1 364 ? -31.094 -16.531 -16.016 1 51.81 364 TRP A CA 1
ATOM 2836 C C . TRP A 1 364 ? -29.641 -16.422 -16.469 1 51.81 364 TRP A C 1
ATOM 2838 O O . TRP A 1 364 ? -28.922 -15.523 -16.031 1 51.81 364 TRP A O 1
ATOM 2848 N N . SER A 1 365 ? -29.156 -17.359 -17.312 1 58.44 365 SER A N 1
ATOM 2849 C CA . SER A 1 365 ? -27.703 -17.578 -17.328 1 58.44 365 SER A CA 1
ATOM 2850 C C . SER A 1 365 ? -27.016 -16.547 -18.219 1 58.44 365 SER A C 1
ATOM 2852 O O . SER A 1 365 ? -27.656 -15.867 -19.016 1 58.44 365 SER A O 1
ATOM 2854 N N . LEU A 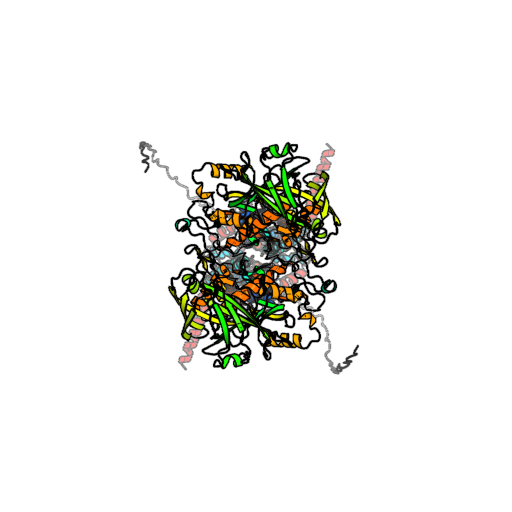1 366 ? -25.688 -16 -17.688 1 65.75 366 LEU A N 1
ATOM 2855 C CA . LEU A 1 366 ? -24.812 -15.258 -18.578 1 65.75 366 LEU A CA 1
ATOM 2856 C C . LEU A 1 366 ? -24.812 -15.867 -19.969 1 65.75 366 LEU A C 1
ATOM 2858 O O . LEU A 1 366 ? -24.094 -15.398 -20.859 1 65.75 366 LEU A O 1
ATOM 2862 N N . HIS A 1 367 ? -25.828 -16.812 -20.156 1 61.03 367 HIS A N 1
ATOM 2863 C CA . HIS A 1 367 ? -25.797 -17.547 -21.422 1 61.03 367 HIS A CA 1
ATOM 2864 C C . HIS A 1 367 ? -26.672 -16.844 -22.469 1 61.03 367 HIS A C 1
ATOM 2866 O O . HIS A 1 367 ? -27.719 -16.297 -22.141 1 61.03 367 HIS A O 1
ATOM 2872 N N . ASN A 1 368 ? -26.141 -16.547 -23.672 1 53.97 368 ASN A N 1
ATOM 2873 C CA . ASN A 1 368 ? -26.938 -16.031 -24.781 1 53.97 368 ASN A CA 1
ATOM 2874 C C . ASN A 1 368 ? -27.797 -17.125 -25.406 1 53.97 368 ASN A C 1
ATOM 2876 O O . ASN A 1 368 ? -29.031 -17.016 -25.453 1 53.97 368 ASN A O 1
ATOM 2880 N N . THR A 1 369 ? -27.078 -18.141 -26.234 1 49.19 369 THR A N 1
ATOM 2881 C CA . THR A 1 369 ? -27.797 -19.078 -27.078 1 49.19 369 THR A CA 1
ATOM 2882 C C . THR A 1 369 ? -27.781 -20.484 -26.453 1 49.19 369 THR A C 1
ATOM 2884 O O . THR A 1 369 ? -28.844 -21.031 -26.125 1 49.19 369 THR A O 1
ATOM 2887 N N . THR A 1 370 ? -26.531 -21.156 -26.75 1 53.28 370 THR A N 1
ATOM 2888 C CA . THR A 1 370 ? -26.375 -22.578 -26.438 1 53.28 370 THR A CA 1
ATOM 2889 C C . THR A 1 370 ? -25.938 -22.766 -24.984 1 53.28 370 THR A C 1
ATOM 2891 O O . THR A 1 370 ? -25.031 -22.078 -24.516 1 53.28 370 THR A O 1
ATOM 2894 N N . ARG A 1 371 ? -26.75 -23.531 -24.109 1 57.22 371 ARG A N 1
ATOM 2895 C CA . ARG A 1 371 ? -26.531 -23.719 -22.672 1 57.22 371 ARG A CA 1
ATOM 2896 C C . ARG A 1 371 ? -25.797 -25.016 -22.406 1 57.22 371 ARG A C 1
ATOM 2898 O O . ARG A 1 371 ? -26.266 -26.094 -22.75 1 57.22 371 ARG A O 1
ATOM 2905 N N . MET A 1 372 ? -24.484 -25 -22.219 1 61.06 372 MET A N 1
ATOM 2906 C CA . MET A 1 372 ? -23.75 -26.219 -21.844 1 61.06 372 MET A CA 1
ATOM 2907 C C . MET A 1 372 ? -23.469 -26.234 -20.344 1 61.06 372 MET A C 1
ATOM 2909 O O . MET A 1 372 ? -23.219 -25.203 -19.734 1 61.06 372 MET A O 1
ATOM 2913 N N . THR A 1 373 ? -23.922 -27.422 -19.719 1 69.56 373 THR A N 1
ATOM 2914 C CA . THR A 1 373 ? -23.625 -27.641 -18.312 1 69.56 373 THR A CA 1
ATOM 2915 C C . THR A 1 373 ? -22.625 -28.797 -18.156 1 69.56 373 THR A C 1
ATOM 2917 O O . THR A 1 373 ? -22.703 -29.781 -18.891 1 69.56 373 THR A O 1
ATOM 2920 N N . THR A 1 374 ? -21.656 -28.531 -17.281 1 75.81 374 THR A N 1
ATOM 2921 C CA . THR A 1 374 ? -20.719 -29.594 -16.969 1 75.81 374 THR A CA 1
ATOM 2922 C C . THR A 1 374 ? -21.062 -30.266 -15.648 1 75.81 374 THR A C 1
ATOM 2924 O O . THR A 1 374 ? -21.219 -29.594 -14.625 1 75.81 374 THR A O 1
ATOM 2927 N N . MET A 1 375 ? -21.297 -31.578 -15.82 1 79.38 375 MET A N 1
ATOM 2928 C CA . MET A 1 375 ? -21.578 -32.375 -14.617 1 79.38 375 MET A CA 1
ATOM 2929 C C . MET A 1 375 ? -20.297 -32.969 -14.047 1 79.38 375 MET A C 1
ATOM 2931 O O . MET A 1 375 ? -19.453 -33.469 -14.797 1 79.38 375 MET A O 1
ATOM 2935 N N . ARG A 1 376 ? -20.234 -32.812 -12.703 1 85.12 376 ARG A N 1
ATOM 2936 C CA . ARG A 1 376 ? -19.078 -33.375 -12 1 85.12 376 ARG A CA 1
ATOM 2937 C C . ARG A 1 376 ? -19.516 -34.281 -10.852 1 85.12 376 ARG A C 1
ATOM 2939 O O . ARG A 1 376 ? -20.5 -34 -10.172 1 85.12 376 ARG A O 1
ATOM 2946 N N . ILE A 1 377 ? -18.734 -35.312 -10.711 1 87.62 377 ILE A N 1
ATOM 2947 C CA . ILE A 1 377 ? -19 -36.219 -9.609 1 87.62 377 ILE A CA 1
ATOM 2948 C C . ILE A 1 377 ? -17.984 -36.031 -8.5 1 87.62 377 ILE A C 1
ATOM 2950 O O . ILE A 1 377 ? -16.781 -35.969 -8.75 1 87.62 377 ILE A O 1
ATOM 2954 N N . VAL A 1 378 ? -18.547 -35.844 -7.328 1 90.5 378 VAL A N 1
ATOM 2955 C CA . VAL A 1 378 ? -17.703 -35.688 -6.137 1 90.5 378 VAL A CA 1
ATOM 2956 C C . VAL A 1 378 ? -17.938 -36.875 -5.199 1 90.5 378 VAL A C 1
ATOM 2958 O O . VAL A 1 378 ? -19.078 -37.281 -4.965 1 90.5 378 VAL A O 1
ATOM 2961 N N . TRP A 1 379 ? -16.875 -37.438 -4.699 1 87.75 379 TRP A N 1
ATOM 2962 C CA . TRP A 1 379 ? -17.062 -38.562 -3.785 1 87.75 379 TRP A CA 1
ATOM 2963 C C . TRP A 1 379 ? -15.938 -38.594 -2.756 1 87.75 379 TRP A C 1
ATOM 2965 O O . TRP A 1 379 ? -14.898 -37.969 -2.926 1 87.75 379 TRP A O 1
ATOM 2975 N N . ASP A 1 380 ? -16.172 -39.281 -1.655 1 86.06 380 ASP A N 1
ATOM 2976 C CA . ASP A 1 380 ? -15.188 -39.438 -0.595 1 86.06 380 ASP A CA 1
ATOM 2977 C C . ASP A 1 380 ? -14.273 -40.656 -0.883 1 86.06 380 ASP A C 1
ATOM 2979 O O . ASP A 1 380 ? -14.438 -41.719 -0.288 1 86.06 380 ASP A O 1
ATOM 2983 N N . ALA A 1 381 ? -13.242 -40.469 -1.672 1 73.44 381 ALA A N 1
ATOM 2984 C CA . ALA A 1 381 ? -12.359 -41.5 -2.188 1 73.44 381 ALA A CA 1
ATOM 2985 C C . ALA A 1 381 ? -11.414 -42 -1.102 1 73.44 381 ALA A C 1
ATOM 2987 O O . ALA A 1 381 ? -10.992 -43.156 -1.126 1 73.44 381 ALA A O 1
ATOM 2988 N N . GLY A 1 382 ? -10.977 -41.156 -0.204 1 63.78 382 GLY A N 1
ATOM 2989 C CA . GLY A 1 382 ? -10.016 -41.531 0.822 1 63.78 382 GLY A CA 1
ATOM 2990 C C . GLY A 1 382 ? -10.484 -42.719 1.658 1 63.78 382 GLY A C 1
ATOM 2991 O O . GLY A 1 382 ? -9.719 -43.625 1.928 1 63.78 382 GLY A O 1
ATOM 2992 N N . ARG A 1 383 ? -11.703 -42.781 1.849 1 65.06 383 ARG A N 1
ATOM 2993 C CA . ARG A 1 383 ? -12.266 -43.875 2.631 1 65.06 383 ARG A CA 1
ATOM 2994 C C . ARG A 1 383 ? -12.281 -45.188 1.821 1 65.06 383 ARG A C 1
ATOM 2996 O O . ARG A 1 383 ? -12.086 -46.25 2.371 1 65.06 383 ARG A O 1
ATOM 3003 N N . LEU A 1 384 ? -12.266 -44.969 0.53 1 68.06 384 LEU A N 1
ATOM 3004 C CA . LEU A 1 384 ? -12.297 -46.125 -0.347 1 68.06 384 LEU A CA 1
ATOM 3005 C C . LEU A 1 384 ? -10.898 -46.75 -0.475 1 68.06 384 LEU A C 1
ATOM 3007 O O . LEU A 1 384 ? -10.758 -47.969 -0.467 1 68.06 384 LEU A O 1
ATOM 3011 N N . GLN A 1 385 ? -9.945 -45.844 -0.669 1 63.12 385 GLN A N 1
ATOM 3012 C CA . GLN A 1 385 ? -8.57 -46.281 -0.847 1 63.12 385 GLN A CA 1
ATOM 3013 C C . GLN A 1 385 ? -8.133 -47.188 0.307 1 63.12 385 GLN A C 1
ATOM 3015 O O . GLN A 1 385 ? -7.445 -48.188 0.095 1 63.12 385 GLN A O 1
ATOM 3020 N N . ARG A 1 386 ? -8.523 -46.781 1.402 1 60.28 386 ARG A N 1
ATOM 3021 C CA . ARG A 1 386 ? -8.164 -47.562 2.588 1 60.28 386 ARG A CA 1
ATOM 3022 C C . ARG A 1 386 ? -8.664 -49 2.482 1 60.28 386 ARG A C 1
ATOM 3024 O O . ARG A 1 386 ? -8.055 -49.906 3.033 1 60.28 386 ARG A O 1
ATOM 3031 N N . ASN A 1 387 ? -9.547 -49.156 1.533 1 59.62 387 ASN A N 1
ATOM 3032 C CA . ASN A 1 387 ? -10.219 -50.438 1.518 1 59.62 387 ASN A CA 1
ATOM 3033 C C . ASN A 1 387 ? -9.898 -51.219 0.244 1 59.62 387 ASN A C 1
ATOM 3035 O O . ASN A 1 387 ? -10.18 -52.406 0.158 1 59.62 387 ASN A O 1
ATOM 3039 N N . MET A 1 388 ? -9.422 -50.438 -0.862 1 59.19 388 MET A N 1
ATOM 3040 C CA . MET A 1 388 ? -9.344 -51.125 -2.15 1 59.19 388 MET A CA 1
ATOM 3041 C C . MET A 1 388 ? -7.891 -51.438 -2.508 1 59.19 388 MET A C 1
ATOM 3043 O O . MET A 1 388 ? -7.012 -50.594 -2.348 1 59.19 388 MET A O 1
ATOM 3047 N N . SER A 1 389 ? -7.465 -52.594 -2.467 1 51.78 389 SER A N 1
ATOM 3048 C CA . SER A 1 389 ? -6.195 -53.031 -3.059 1 51.78 389 SER A CA 1
ATOM 3049 C C . SER A 1 389 ? -6.289 -53.062 -4.578 1 51.78 389 SER A C 1
ATOM 3051 O O . SER A 1 389 ? -7.383 -53.188 -5.137 1 51.78 389 SER A O 1
ATOM 3053 N N . SER A 1 390 ? -5.281 -52.781 -5.508 1 48.91 390 SER A N 1
ATOM 3054 C CA . SER A 1 390 ? -5.117 -52.594 -6.941 1 48.91 390 SER A CA 1
ATOM 3055 C C . SER A 1 390 ? -5.773 -53.719 -7.734 1 48.91 390 SER A C 1
ATOM 3057 O O . SER A 1 390 ? -6.035 -53.562 -8.93 1 48.91 390 SER A O 1
ATOM 3059 N N . ASP A 1 391 ? -5.863 -54.938 -7.457 1 49.31 391 ASP A N 1
ATOM 3060 C CA . ASP A 1 391 ? -5.992 -56.062 -8.375 1 49.31 391 ASP A CA 1
ATOM 3061 C C . ASP A 1 391 ? -7.461 -56.375 -8.656 1 49.31 391 ASP A C 1
ATOM 3063 O O . ASP A 1 391 ? -7.988 -57.375 -8.172 1 49.31 391 ASP A O 1
ATOM 3067 N N . SER A 1 392 ? -8.328 -55.469 -8.977 1 53 392 SER A N 1
ATOM 3068 C CA . SER A 1 392 ? -9.719 -55.812 -8.711 1 53 392 SER A CA 1
ATOM 3069 C C . SER A 1 392 ? -10.445 -56.219 -9.984 1 53 392 SER A C 1
ATOM 3071 O O . SER A 1 392 ? -11.68 -56.156 -10.055 1 53 392 SER A O 1
ATOM 3073 N N . LEU A 1 393 ? -9.852 -56.656 -11.055 1 52.19 393 LEU A N 1
ATOM 3074 C CA . LEU A 1 393 ? -10.609 -56.812 -12.289 1 52.19 393 LEU A CA 1
ATOM 3075 C C . LEU A 1 393 ? -11.641 -57.938 -12.164 1 52.19 393 LEU A C 1
ATOM 3077 O O . LEU A 1 393 ? -12.648 -57.938 -12.875 1 52.19 393 LEU A O 1
ATOM 3081 N N . ARG A 1 394 ? -11.398 -59.125 -11.445 1 60.66 394 ARG A N 1
ATOM 3082 C CA . ARG A 1 394 ? -12.344 -60.219 -11.367 1 60.66 394 ARG A CA 1
ATOM 3083 C C . ARG A 1 394 ? -13.234 -60.125 -10.133 1 60.66 394 ARG A C 1
ATOM 3085 O O . ARG A 1 394 ? -13.867 -61.094 -9.727 1 60.66 394 ARG A O 1
ATOM 3092 N N . SER A 1 395 ? -13.336 -58.938 -9.617 1 65.75 395 SER A N 1
ATOM 3093 C CA . SER A 1 395 ? -14.07 -58.781 -8.367 1 65.75 395 SER A CA 1
ATOM 3094 C C . SER A 1 395 ? -15.555 -58.562 -8.625 1 65.75 395 SER A C 1
ATOM 3096 O O . SER A 1 395 ? -15.93 -58.062 -9.695 1 65.75 395 SER A O 1
ATOM 3098 N N . THR A 1 396 ? -16.438 -59.312 -7.906 1 71.56 396 THR A N 1
ATOM 3099 C CA . THR A 1 396 ? -17.875 -59.062 -7.973 1 71.56 396 THR A CA 1
ATOM 3100 C C . THR A 1 396 ? -18.297 -58.031 -6.93 1 71.56 396 THR A C 1
ATOM 3102 O O . THR A 1 396 ? -17.719 -57.969 -5.844 1 71.56 396 THR A O 1
ATOM 3105 N N . VAL A 1 397 ? -19.297 -57.219 -7.348 1 77.12 397 VAL A N 1
ATOM 3106 C CA . VAL A 1 397 ? -19.766 -56.156 -6.465 1 77.12 397 VAL A CA 1
ATOM 3107 C C . VAL A 1 397 ? -21.266 -56.344 -6.184 1 77.12 397 VAL A C 1
ATOM 3109 O O . VAL A 1 397 ? -22.047 -56.625 -7.102 1 77.12 397 VAL A O 1
ATOM 3112 N N . LYS A 1 398 ? -21.625 -56.375 -4.895 1 80.25 398 LYS A N 1
ATOM 3113 C CA . LYS A 1 398 ? -23.016 -56.375 -4.469 1 80.25 398 LYS A CA 1
ATOM 3114 C C . LYS A 1 398 ? -23.344 -55.094 -3.686 1 80.25 398 LYS A C 1
ATOM 3116 O O . LYS A 1 398 ? -22.625 -54.75 -2.748 1 80.25 398 LYS A O 1
ATOM 3121 N N . VAL A 1 399 ? -24.422 -54.438 -4.113 1 83.5 399 VAL A N 1
ATOM 3122 C CA . VAL A 1 399 ? -24.875 -53.25 -3.391 1 83.5 399 VAL A CA 1
ATOM 3123 C C . VAL A 1 399 ? -25.656 -53.656 -2.15 1 83.5 399 VAL A C 1
ATOM 3125 O O . VAL A 1 399 ? -26.672 -54.344 -2.254 1 83.5 399 VAL A O 1
ATOM 3128 N N . LEU A 1 400 ? -25.172 -53.281 -1.01 1 86.81 400 LEU A N 1
ATOM 3129 C CA . LEU A 1 400 ? -25.828 -53.625 0.249 1 86.81 400 LEU A CA 1
ATOM 3130 C C . LEU A 1 400 ? -26.922 -52.625 0.597 1 86.81 400 LEU A C 1
ATOM 3132 O O . LEU A 1 400 ? -28 -53 1.033 1 86.81 400 LEU A O 1
ATOM 3136 N N . SER A 1 401 ? -26.547 -51.406 0.525 1 86.81 401 SER A N 1
ATOM 3137 C CA . SER A 1 401 ? -27.516 -50.375 0.831 1 86.81 401 SER A CA 1
ATOM 3138 C C . SER A 1 401 ? -27.219 -49.094 0.045 1 86.81 401 SER A C 1
ATOM 3140 O O . SER A 1 401 ? -26.062 -48.812 -0.281 1 86.81 401 SER A O 1
ATOM 3142 N N . SER A 1 402 ? -28.234 -48.406 -0.385 1 86.75 402 SER A N 1
ATOM 3143 C CA . SER A 1 402 ? -28.203 -47.094 -1.02 1 86.75 402 SER A CA 1
ATOM 3144 C C . SER A 1 402 ? -29.188 -46.125 -0.366 1 86.75 402 SER A C 1
ATOM 3146 O O . SER A 1 402 ? -30.406 -46.281 -0.519 1 86.75 402 SER A O 1
ATOM 3148 N N . THR A 1 403 ? -28.625 -45.219 0.492 1 87.38 403 THR A N 1
ATOM 3149 C CA . THR A 1 403 ? -29.469 -44.281 1.192 1 87.38 403 THR A CA 1
ATOM 3150 C C . THR A 1 403 ? -29.141 -42.844 0.773 1 87.38 403 THR A C 1
ATOM 3152 O O . THR A 1 403 ? -28 -42.531 0.458 1 87.38 403 THR A O 1
ATOM 3155 N N . GLY A 1 404 ? -30.141 -42.094 0.654 1 84.44 404 GLY A N 1
ATOM 3156 C CA . GLY A 1 404 ? -29.953 -40.688 0.321 1 84.44 404 GLY A CA 1
ATOM 3157 C C . GLY A 1 404 ? -30.047 -39.781 1.528 1 84.44 404 GLY A C 1
ATOM 3158 O O . GLY A 1 404 ? -30.953 -39.906 2.352 1 84.44 404 GLY A O 1
ATOM 3159 N N . ILE A 1 405 ? -29.031 -39 1.736 1 85.06 405 ILE A N 1
ATOM 3160 C CA . ILE A 1 405 ? -29.031 -37.969 2.766 1 85.06 405 ILE A CA 1
ATOM 3161 C C . ILE A 1 405 ? -28.734 -36.594 2.135 1 85.06 405 ILE A C 1
ATOM 3163 O O . ILE A 1 405 ? -27.578 -36.281 1.843 1 85.06 405 ILE A O 1
ATOM 3167 N N . GLY A 1 406 ? -29.781 -35.781 2.092 1 86.62 406 GLY A N 1
ATOM 3168 C CA . GLY A 1 406 ? -29.578 -34.531 1.394 1 86.62 406 GLY A CA 1
ATOM 3169 C C . GLY A 1 406 ? -29.109 -34.719 -0.038 1 86.62 406 GLY A C 1
ATOM 3170 O O . GLY A 1 406 ? -29.688 -35.5 -0.785 1 86.62 406 GLY A O 1
ATOM 3171 N N . PRO A 1 407 ? -28.062 -33.969 -0.399 1 90 407 PRO A N 1
ATOM 3172 C CA . PRO A 1 407 ? -27.578 -34.094 -1.775 1 90 407 PRO A CA 1
ATOM 3173 C C . PRO A 1 407 ? -26.656 -35.312 -1.962 1 90 407 PRO A C 1
ATOM 3175 O O . PRO A 1 407 ? -26.172 -35.562 -3.072 1 90 407 PRO A O 1
ATOM 3178 N N . TRP A 1 408 ? -26.453 -36.156 -0.991 1 90.88 408 TRP A N 1
ATOM 3179 C CA . TRP A 1 408 ? -25.484 -37.219 -1.027 1 90.88 408 TRP A CA 1
ATOM 3180 C C . TRP A 1 408 ? -26.188 -38.594 -1.173 1 90.88 408 TRP A C 1
ATOM 3182 O O . TRP A 1 408 ? -27.234 -38.812 -0.562 1 90.88 408 TRP A O 1
ATOM 3192 N N . THR A 1 409 ? -25.562 -39.375 -1.955 1 89.44 409 THR A N 1
ATOM 3193 C CA . THR A 1 409 ? -25.891 -40.812 -1.942 1 89.44 409 THR A CA 1
ATOM 3194 C C . THR A 1 409 ? -24.844 -41.594 -1.155 1 89.44 409 THR A C 1
ATOM 3196 O O . THR A 1 409 ? -23.641 -41.531 -1.454 1 89.44 409 THR A O 1
ATOM 3199 N N . ARG A 1 410 ? -25.312 -42.281 -0.152 1 88.94 410 ARG A N 1
ATOM 3200 C CA . ARG A 1 410 ? -24.438 -43.156 0.619 1 88.94 410 ARG A CA 1
ATOM 3201 C C . ARG A 1 410 ? -24.562 -44.594 0.16 1 88.94 410 ARG A C 1
ATOM 3203 O O . ARG A 1 410 ? -25.641 -45.188 0.261 1 88.94 410 ARG A O 1
ATOM 3210 N N . GLU A 1 411 ? -23.453 -45.062 -0.318 1 86 411 GLU A N 1
ATOM 3211 C CA . GLU A 1 411 ? -23.453 -46.406 -0.854 1 86 411 GLU A CA 1
ATOM 3212 C C . GLU A 1 411 ? -22.578 -47.344 -0.007 1 86 411 GLU A C 1
ATOM 3214 O O . GLU A 1 411 ? -21.516 -46.938 0.464 1 86 411 GLU A O 1
ATOM 3219 N N . SER A 1 412 ? -23.156 -48.469 0.258 1 85.75 412 SER A N 1
ATOM 3220 C CA . SER A 1 412 ? -22.406 -49.531 0.886 1 85.75 412 SER A CA 1
ATOM 3221 C C . SER A 1 412 ? -22.281 -50.75 -0.044 1 85.75 412 SER A C 1
ATOM 3223 O O . SER A 1 412 ? -23.297 -51.281 -0.489 1 85.75 412 SER A O 1
ATOM 3225 N N . LEU A 1 413 ? -21.047 -51.094 -0.359 1 82.44 413 LEU A N 1
ATOM 3226 C CA . LEU A 1 413 ? -20.812 -52.156 -1.3 1 82.44 413 LEU A CA 1
ATOM 3227 C C . LEU A 1 413 ? -20.078 -53.312 -0.619 1 82.44 413 LEU A C 1
ATOM 3229 O O . LEU A 1 413 ? -19.219 -53.094 0.242 1 82.44 413 LEU A O 1
ATOM 3233 N N . HIS A 1 414 ? -20.438 -54.438 -1.018 1 82.44 414 HIS A N 1
ATOM 3234 C CA . HIS A 1 414 ? -19.688 -55.656 -0.724 1 82.44 414 HIS A CA 1
ATOM 3235 C C . HIS A 1 414 ? -18.938 -56.156 -1.954 1 82.44 414 HIS A C 1
ATOM 3237 O O . HIS A 1 414 ? -19.547 -56.438 -2.982 1 82.44 414 HIS A O 1
ATOM 3243 N N . ILE A 1 415 ? -17.641 -56.062 -1.847 1 76.62 415 ILE A N 1
ATOM 3244 C CA . ILE A 1 415 ? -16.812 -56.469 -2.979 1 76.62 415 ILE A CA 1
ATOM 3245 C C . ILE A 1 415 ? -16.109 -57.781 -2.652 1 76.62 415 ILE A C 1
ATOM 3247 O O . ILE A 1 415 ? -15.445 -57.906 -1.623 1 76.62 415 ILE A O 1
ATOM 3251 N N . ARG A 1 416 ? -16.297 -58.656 -3.414 1 76.94 416 ARG A N 1
ATOM 3252 C CA . ARG A 1 416 ? -15.547 -59.906 -3.336 1 76.94 416 ARG A CA 1
ATOM 3253 C C . ARG A 1 416 ? -14.359 -59.906 -4.293 1 76.94 416 ARG A C 1
ATOM 3255 O O . ARG A 1 416 ? -14.531 -60 -5.508 1 76.94 416 ARG A O 1
ATOM 3262 N N . LEU A 1 417 ? -13.227 -59.562 -3.699 1 68.25 417 LEU A N 1
ATOM 3263 C CA . LEU A 1 417 ? -12 -59.469 -4.488 1 68.25 417 LEU A CA 1
ATOM 3264 C C . LEU A 1 417 ? -11.461 -60.844 -4.828 1 68.25 417 LEU A C 1
ATOM 3266 O O . LEU A 1 417 ? -11.352 -61.719 -3.949 1 68.25 417 LEU A O 1
ATOM 3270 N N . VAL A 1 418 ? -11.398 -61.094 -6.074 1 62.38 418 VAL A N 1
ATOM 3271 C CA . VAL A 1 418 ? -10.773 -62.312 -6.5 1 62.38 418 VAL A CA 1
ATOM 3272 C C . VAL A 1 418 ? -9.367 -62.031 -7.023 1 62.38 418 VAL A C 1
ATOM 3274 O O . VAL A 1 418 ? -9.203 -61.344 -8.031 1 62.38 418 VAL A O 1
ATOM 3277 N N . ASP A 1 419 ? -8.453 -61.875 -6.164 1 56 419 ASP A N 1
ATOM 3278 C CA . ASP A 1 419 ? -7.074 -61.75 -6.613 1 56 419 ASP A CA 1
ATOM 3279 C C . ASP A 1 419 ? -6.637 -62.938 -7.445 1 56 419 ASP A C 1
ATOM 3281 O O . ASP A 1 419 ? -7.301 -63.969 -7.445 1 56 419 ASP A O 1
ATOM 3285 N N . SER A 1 420 ? -5.656 -62.75 -8.312 1 54.62 420 SER A N 1
ATOM 3286 C CA . SER A 1 420 ? -5.102 -63.906 -9.031 1 54.62 420 SER A CA 1
ATOM 3287 C C . SER A 1 420 ? -4.949 -65.125 -8.125 1 54.62 420 SER A C 1
ATOM 3289 O O . SER A 1 420 ? -5.039 -66.25 -8.578 1 54.62 420 SER A O 1
ATOM 3291 N N . ASP A 1 421 ? -4.293 -64.875 -6.957 1 49.16 421 ASP A N 1
ATOM 3292 C CA . ASP A 1 421 ? -4.059 -66 -6.113 1 49.16 421 ASP A CA 1
ATOM 3293 C C . ASP A 1 421 ? -5.266 -66.312 -5.223 1 49.16 421 ASP A C 1
ATOM 3295 O O . ASP A 1 421 ? -5.656 -65.438 -4.41 1 49.16 421 ASP A O 1
ATOM 3299 N N . THR A 1 422 ? -6.07 -67.188 -5.539 1 55.19 422 THR A N 1
ATOM 3300 C CA . THR A 1 422 ? -7.211 -68 -5.156 1 55.19 422 THR A CA 1
ATOM 3301 C C . THR A 1 422 ? -7.906 -67.438 -3.926 1 55.19 422 THR A C 1
ATOM 3303 O O . THR A 1 422 ? -8.875 -68 -3.432 1 55.19 422 THR A O 1
ATOM 3306 N N . ALA A 1 423 ? -7.262 -66.5 -3.26 1 56.94 423 ALA A N 1
ATOM 3307 C CA . ALA A 1 423 ? -7.965 -66.188 -2.012 1 56.94 423 ALA A CA 1
ATOM 3308 C C . ALA A 1 423 ? -9.031 -65.125 -2.217 1 56.94 423 ALA A C 1
ATOM 3310 O O . ALA A 1 423 ? -8.781 -64.125 -2.857 1 56.94 423 ALA A O 1
ATOM 3311 N N . GLU A 1 424 ? -10.211 -65.5 -2.119 1 63.25 424 GLU A N 1
ATOM 3312 C CA . GLU A 1 424 ? -11.406 -64.625 -2.117 1 63.25 424 GLU A CA 1
ATOM 3313 C C . GLU A 1 424 ? -11.477 -63.812 -0.853 1 63.25 424 GLU A C 1
ATOM 3315 O O . GLU A 1 424 ? -11.359 -64.312 0.259 1 63.25 424 GLU A O 1
ATOM 3320 N N . LYS A 1 425 ? -11.141 -62.5 -1.023 1 71.81 425 LYS A N 1
ATOM 3321 C CA . LYS A 1 425 ? -11.273 -61.625 0.131 1 71.81 425 LYS A CA 1
ATOM 3322 C C . LYS A 1 425 ? -12.5 -60.719 -0.008 1 71.81 425 LYS A C 1
ATOM 3324 O O . LYS A 1 425 ? -12.719 -60.125 -1.062 1 71.81 425 LYS A O 1
ATOM 3329 N N . ASP A 1 426 ? -13.398 -60.875 1.098 1 73.44 426 ASP A N 1
ATOM 3330 C CA . ASP A 1 426 ? -14.555 -60 1.172 1 73.44 426 ASP A CA 1
ATOM 3331 C C . ASP A 1 426 ? -14.164 -58.625 1.741 1 73.44 426 ASP A C 1
ATOM 3333 O O . ASP A 1 426 ? -13.453 -58.531 2.742 1 73.44 426 ASP A O 1
ATOM 3337 N N . GLN A 1 427 ? -14.531 -57.562 0.872 1 77.12 427 GLN A N 1
ATOM 3338 C CA . GLN A 1 427 ? -14.297 -56.219 1.337 1 77.12 427 GLN A CA 1
ATOM 3339 C C . GLN A 1 427 ? -15.586 -55.406 1.323 1 77.12 427 GLN A C 1
ATOM 3341 O O . GLN A 1 427 ? -16.406 -55.531 0.408 1 77.12 427 GLN A O 1
ATOM 3346 N N . TYR A 1 428 ? -15.812 -54.656 2.473 1 77.25 428 TYR A N 1
ATOM 3347 C CA . TYR A 1 428 ? -16.938 -53.75 2.576 1 77.25 428 TYR A CA 1
ATOM 3348 C C . TYR A 1 428 ? -16.484 -52.281 2.438 1 77.25 428 TYR A C 1
ATOM 3350 O O . TYR A 1 428 ? -15.555 -51.875 3.129 1 77.25 428 TYR A O 1
ATOM 3358 N N . ILE A 1 429 ? -17.031 -51.656 1.404 1 78.25 429 ILE A N 1
ATOM 3359 C CA . ILE A 1 429 ? -16.672 -50.25 1.183 1 78.25 429 ILE A CA 1
ATOM 3360 C C . ILE A 1 429 ? -17.891 -49.375 1.317 1 78.25 429 ILE A C 1
ATOM 3362 O O . ILE A 1 429 ? -18.984 -49.719 0.864 1 78.25 429 ILE A O 1
ATOM 3366 N N . ASN A 1 430 ? -17.766 -48.281 2.074 1 80.06 430 ASN A N 1
ATOM 3367 C CA . ASN A 1 430 ? -18.766 -47.25 2.205 1 80.06 430 ASN A CA 1
ATOM 3368 C C . ASN A 1 430 ? -18.266 -45.906 1.666 1 80.06 430 ASN A C 1
ATOM 3370 O O . ASN A 1 430 ? -17.109 -45.531 1.878 1 80.06 430 ASN A O 1
ATOM 3374 N N . PHE A 1 431 ? -19.094 -45.281 0.826 1 83.25 431 PHE A N 1
ATOM 3375 C CA . PHE A 1 431 ? -18.703 -43.969 0.325 1 83.25 431 PHE A CA 1
ATOM 3376 C C . PHE A 1 431 ? -19.922 -43.094 0.087 1 83.25 431 PHE A C 1
ATOM 3378 O O . PHE A 1 431 ? -21.047 -43.594 0.004 1 83.25 431 PHE A O 1
ATOM 3385 N N . ASN A 1 432 ? -19.688 -41.812 0.108 1 87.75 432 ASN A N 1
ATOM 3386 C CA . ASN A 1 432 ? -20.656 -40.781 -0.275 1 87.75 432 ASN A CA 1
ATOM 3387 C C . ASN A 1 432 ? -20.359 -40.219 -1.657 1 87.75 432 ASN A C 1
ATOM 3389 O O . ASN A 1 432 ? -19.203 -40.031 -2.016 1 87.75 432 ASN A O 1
ATOM 3393 N N . MET A 1 433 ? -21.375 -40.062 -2.43 1 88.88 433 MET A N 1
ATOM 3394 C CA . MET A 1 433 ? -21.203 -39.5 -3.775 1 88.88 433 MET A CA 1
ATOM 3395 C C . MET A 1 433 ? -22.297 -38.5 -4.102 1 88.88 433 MET A C 1
ATOM 3397 O O . MET A 1 433 ? -23.438 -38.656 -3.676 1 88.88 433 MET A O 1
ATOM 3401 N N . THR A 1 434 ? -21.922 -37.469 -4.785 1 90.19 434 THR A N 1
ATOM 3402 C CA . THR A 1 434 ? -22.875 -36.469 -5.27 1 90.19 434 THR A CA 1
ATOM 3403 C C . THR A 1 434 ? -22.516 -36 -6.68 1 90.19 434 THR A C 1
ATOM 3405 O O . THR A 1 434 ? -21.391 -36.25 -7.148 1 90.19 434 THR A O 1
ATOM 3408 N N . MET A 1 435 ? -23.469 -35.594 -7.41 1 88.12 435 MET A N 1
ATOM 3409 C CA . MET A 1 435 ? -23.281 -35.031 -8.75 1 88.12 435 MET A CA 1
ATOM 3410 C C . MET A 1 435 ? -23.562 -33.531 -8.781 1 88.12 435 MET A C 1
ATOM 3412 O O . MET A 1 435 ? -24.625 -33.094 -8.32 1 88.12 435 MET A O 1
ATOM 3416 N N . CYS A 1 436 ? -22.625 -32.812 -9.234 1 88.5 436 CYS A N 1
ATOM 3417 C CA . CYS A 1 436 ? -22.734 -31.359 -9.211 1 88.5 436 CYS A CA 1
ATOM 3418 C C . CYS A 1 436 ? -22.719 -30.781 -10.625 1 88.5 436 CYS A C 1
ATOM 3420 O O . CYS A 1 436 ? -21.891 -31.188 -11.445 1 88.5 436 CYS A O 1
ATOM 3422 N N . ALA A 1 437 ? -23.594 -29.859 -10.898 1 83.5 437 ALA A N 1
ATOM 3423 C CA . ALA A 1 437 ? -23.672 -29.156 -12.18 1 83.5 437 ALA A CA 1
ATOM 3424 C C . ALA A 1 437 ? -23.031 -27.766 -12.086 1 83.5 437 ALA A C 1
ATOM 3426 O O . ALA A 1 437 ? -23.312 -27.016 -11.148 1 83.5 437 ALA A O 1
ATOM 3427 N N . GLN A 1 438 ? -22.141 -27.562 -12.984 1 81.12 438 GLN A N 1
ATOM 3428 C CA . GLN A 1 438 ? -21.531 -26.234 -13.117 1 81.12 438 GLN A CA 1
ATOM 3429 C C . GLN A 1 438 ? -22 -25.531 -14.383 1 81.12 438 GLN A C 1
ATOM 3431 O O . GLN A 1 438 ? -22.031 -26.141 -15.461 1 81.12 438 GLN A O 1
ATOM 3436 N N . PHE A 1 439 ? -22.375 -24.281 -14.25 1 69.5 439 PHE A N 1
ATOM 3437 C CA . PHE A 1 439 ? -22.938 -23.531 -15.367 1 69.5 439 PHE A CA 1
ATOM 3438 C C . PHE A 1 439 ? -21.922 -22.562 -15.953 1 69.5 439 PHE A C 1
ATOM 3440 O O . PHE A 1 439 ? -21.703 -21.484 -15.414 1 69.5 439 PHE A O 1
ATOM 3447 N N . TYR A 1 440 ? -20.875 -23.172 -16.594 1 61.31 440 TYR A N 1
ATOM 3448 C CA . TYR A 1 440 ? -19.812 -22.312 -17.109 1 61.31 440 TYR A CA 1
ATOM 3449 C C . TYR A 1 440 ? -20.25 -21.609 -18.391 1 61.31 440 TYR A C 1
ATOM 3451 O O . TYR A 1 440 ? -21.078 -22.125 -19.141 1 61.31 440 TYR A O 1
ATOM 3459 N N . ASN A 1 441 ? -19.672 -20.453 -18.484 1 57.94 441 ASN A N 1
ATOM 3460 C CA . ASN A 1 441 ? -19.891 -19.609 -19.656 1 57.94 441 ASN A CA 1
ATOM 3461 C C . ASN A 1 441 ? -19.094 -20.109 -20.859 1 57.94 441 ASN A C 1
ATOM 3463 O O . ASN A 1 441 ? -17.875 -20.266 -20.797 1 57.94 441 ASN A O 1
ATOM 3467 N N . TYR A 1 442 ? -19.719 -20.828 -21.734 1 59.38 442 TYR A N 1
ATOM 3468 C CA . TYR A 1 442 ? -19.078 -21.234 -23 1 59.38 442 TYR A CA 1
ATOM 3469 C C . TYR A 1 442 ? -18.844 -20.016 -23.891 1 59.38 442 TYR A C 1
ATOM 3471 O O . TYR A 1 442 ? -19.391 -18.938 -23.641 1 59.38 442 TYR A O 1
ATOM 3479 N N . PRO A 1 443 ? -18 -20.203 -24.859 1 57.28 443 PRO A N 1
ATOM 3480 C CA . PRO A 1 443 ? -17.531 -19.109 -25.703 1 57.28 443 PRO A CA 1
ATOM 3481 C C . PRO A 1 443 ? -18.672 -18.203 -26.172 1 57.28 443 PRO A C 1
ATOM 3483 O O . PRO A 1 443 ? -18.453 -17.016 -26.438 1 57.28 443 PRO A O 1
ATOM 3486 N N . ASP A 1 444 ? -19.859 -18.688 -26.203 1 60.62 444 ASP A N 1
ATOM 3487 C CA . ASP A 1 444 ? -20.922 -17.812 -26.703 1 60.62 444 ASP A CA 1
ATOM 3488 C C . ASP A 1 444 ? -21.656 -17.125 -25.547 1 60.62 444 ASP A C 1
ATOM 3490 O O . ASP A 1 444 ? -22.703 -16.516 -25.75 1 60.62 444 ASP A O 1
ATOM 3494 N N . SER A 1 445 ? -21.016 -17.156 -24.391 1 70.12 445 SER A N 1
ATOM 3495 C CA . SER A 1 445 ? -21.656 -16.562 -23.219 1 70.12 445 SER A CA 1
ATOM 3496 C C . SER A 1 445 ? -21.094 -15.164 -22.953 1 70.12 445 SER A C 1
ATOM 3498 O O . SER A 1 445 ? -20.062 -14.773 -23.516 1 70.12 445 SER A O 1
ATOM 3500 N N . VAL A 1 446 ? -21.922 -14.383 -22.328 1 78.69 446 VAL A N 1
ATOM 3501 C CA . VAL A 1 446 ? -21.484 -13.07 -21.875 1 78.69 446 VAL A CA 1
ATOM 3502 C C . VAL A 1 446 ? -20.328 -13.227 -20.891 1 78.69 446 VAL A C 1
ATOM 3504 O O . VAL A 1 446 ? -20.453 -13.898 -19.859 1 78.69 446 VAL A O 1
ATOM 3507 N N . GLN A 1 447 ? -19.25 -12.672 -21.281 1 83.12 447 GLN A N 1
ATOM 3508 C CA . GLN A 1 447 ? -18.062 -12.844 -20.453 1 83.12 447 GLN A CA 1
ATOM 3509 C C . GLN A 1 447 ? -17.688 -11.547 -19.734 1 83.12 447 GLN A C 1
ATOM 3511 O O . GLN A 1 447 ? -17 -11.562 -18.719 1 83.12 447 GLN A O 1
ATOM 3516 N N . TYR A 1 448 ? -18.141 -10.43 -20.406 1 86.88 448 TYR A N 1
ATOM 3517 C CA . TYR A 1 448 ? -17.859 -9.117 -19.828 1 86.88 448 TYR A CA 1
ATOM 3518 C C . TYR A 1 448 ? -19.141 -8.305 -19.703 1 86.88 448 TYR A C 1
ATOM 3520 O O . TYR A 1 448 ? -20.016 -8.383 -20.578 1 86.88 448 TYR A O 1
ATOM 3528 N N . LEU A 1 449 ? -19.203 -7.578 -18.625 1 88.75 449 LEU A N 1
ATOM 3529 C CA . LEU A 1 449 ? -20.344 -6.688 -18.422 1 88.75 449 LEU A CA 1
ATOM 3530 C C . LEU A 1 449 ? -19.891 -5.363 -17.812 1 88.75 449 LEU A C 1
ATOM 3532 O O . LEU A 1 449 ? -18.875 -5.312 -17.109 1 88.75 449 LEU A O 1
ATOM 3536 N N . ASN A 1 450 ? -20.609 -4.348 -18.203 1 90.25 450 ASN A N 1
ATOM 3537 C CA . ASN A 1 450 ? -20.469 -3.1 -17.469 1 90.25 450 ASN A CA 1
ATOM 3538 C C . ASN A 1 450 ? -21.141 -3.18 -16.094 1 90.25 450 ASN A C 1
ATOM 3540 O O . ASN A 1 450 ? -22.344 -2.926 -15.977 1 90.25 450 ASN A O 1
ATOM 3544 N N . VAL A 1 451 ? -20.344 -3.418 -15.125 1 93 451 VAL A N 1
ATOM 3545 C CA . VAL A 1 451 ? -20.891 -3.723 -13.812 1 93 451 VAL A CA 1
ATOM 3546 C C . VAL A 1 451 ? -20.828 -2.482 -12.922 1 93 451 VAL A C 1
ATOM 3548 O O . VAL A 1 451 ? -19.891 -1.682 -13.031 1 93 451 VAL A O 1
ATOM 3551 N N . SER A 1 452 ? -21.875 -2.389 -12.141 1 94.88 452 SER A N 1
ATOM 3552 C CA . SER A 1 452 ? -21.906 -1.412 -11.055 1 94.88 452 SER A CA 1
ATOM 3553 C C . SER A 1 452 ? -21.766 -2.09 -9.695 1 94.88 452 SER A C 1
ATOM 3555 O O . SER A 1 452 ? -22.734 -2.627 -9.164 1 94.88 452 SER A O 1
ATOM 3557 N N . ALA A 1 453 ? -20.516 -2.037 -9.141 1 96.06 453 ALA A N 1
ATOM 3558 C CA . ALA A 1 453 ? -20.219 -2.65 -7.848 1 96.06 453 ALA A CA 1
ATOM 3559 C C . ALA A 1 453 ? -20.125 -1.598 -6.75 1 96.06 453 ALA A C 1
ATOM 3561 O O . ALA A 1 453 ? -19.438 -0.585 -6.91 1 96.06 453 ALA A O 1
ATOM 3562 N N . THR A 1 454 ? -20.844 -1.842 -5.641 1 94.56 454 THR A N 1
ATOM 3563 C CA . THR A 1 454 ? -20.891 -0.843 -4.578 1 94.56 454 THR A CA 1
ATOM 3564 C C . THR A 1 454 ? -20.641 -1.489 -3.217 1 94.56 454 THR A C 1
ATOM 3566 O O . THR A 1 454 ? -20.875 -2.689 -3.043 1 94.56 454 THR A O 1
ATOM 3569 N N . SER A 1 455 ? -20.047 -0.749 -2.33 1 91.81 455 SER A N 1
ATOM 3570 C CA . SER A 1 455 ? -19.875 -1.126 -0.932 1 91.81 455 SER A CA 1
ATOM 3571 C C . SER A 1 455 ? -20.062 0.073 -0.008 1 91.81 455 SER A C 1
ATOM 3573 O O . SER A 1 455 ? -19.953 1.221 -0.441 1 91.81 455 SER A O 1
ATOM 3575 N N . SER A 1 456 ? -20.438 -0.189 1.245 1 82.5 456 SER A N 1
ATOM 3576 C CA . SER A 1 456 ? -20.672 0.902 2.186 1 82.5 456 SER A CA 1
ATOM 3577 C C . SER A 1 456 ? -19.469 1.127 3.088 1 82.5 456 SER A C 1
ATOM 3579 O O . SER A 1 456 ? -19.391 2.137 3.791 1 82.5 456 SER A O 1
ATOM 3581 N N . SER A 1 457 ? -18.594 0.206 3.08 1 82 457 SER A N 1
ATOM 3582 C CA . SER A 1 457 ? -17.484 0.327 4.004 1 82 457 SER A CA 1
ATOM 3583 C C . SER A 1 457 ? -16.188 -0.174 3.369 1 82 457 SER A C 1
ATOM 3585 O O . SER A 1 457 ? -16.203 -0.812 2.314 1 82 457 SER A O 1
ATOM 3587 N N . ASN A 1 458 ? -15.117 0.287 4.039 1 78.5 458 ASN A N 1
ATOM 3588 C CA . ASN A 1 458 ? -13.82 -0.263 3.654 1 78.5 458 ASN A CA 1
ATOM 3589 C C . ASN A 1 458 ? -13.688 -1.728 4.062 1 78.5 458 ASN A C 1
ATOM 3591 O O . ASN A 1 458 ? -14.523 -2.246 4.805 1 78.5 458 ASN A O 1
ATOM 3595 N N . ARG A 1 459 ? -12.602 -2.26 3.34 1 88.94 459 ARG A N 1
ATOM 3596 C CA . ARG A 1 459 ? -12.461 -3.691 3.584 1 88.94 459 ARG A CA 1
ATOM 3597 C C . ARG A 1 459 ? -10.992 -4.094 3.664 1 88.94 459 ARG A C 1
ATOM 3599 O O . ARG A 1 459 ? -10.109 -3.277 3.4 1 88.94 459 ARG A O 1
ATOM 3606 N N . THR A 1 460 ? -10.859 -5.262 4.238 1 89 460 THR A N 1
ATOM 3607 C CA . THR A 1 460 ? -9.539 -5.895 4.273 1 89 460 THR A CA 1
ATOM 3608 C C . THR A 1 460 ? -9.594 -7.273 3.623 1 89 460 THR A C 1
ATOM 3610 O O . THR A 1 460 ? -10.445 -8.094 3.959 1 89 460 THR A O 1
ATOM 3613 N N . GLU A 1 461 ? -8.734 -7.445 2.586 1 92.75 461 GLU A N 1
ATOM 3614 C CA . GLU A 1 461 ? -8.656 -8.758 1.961 1 92.75 461 GLU A CA 1
ATOM 3615 C C . GLU A 1 461 ? -8.102 -9.797 2.93 1 92.75 461 GLU A C 1
ATOM 3617 O O . GLU A 1 461 ? -7.035 -9.602 3.518 1 92.75 461 GLU A O 1
ATOM 3622 N N . PRO A 1 462 ? -8.906 -10.828 3.135 1 93.19 462 PRO A N 1
ATOM 3623 C CA . PRO A 1 462 ? -8.398 -11.859 4.039 1 93.19 462 PRO A CA 1
ATOM 3624 C C . PRO A 1 462 ? -7.184 -12.594 3.479 1 93.19 462 PRO A C 1
ATOM 3626 O O . PRO A 1 462 ? -6.891 -12.492 2.285 1 93.19 462 PRO A O 1
ATOM 3629 N N . THR A 1 463 ? -6.445 -13.219 4.336 1 87.31 463 THR A N 1
ATOM 3630 C CA . THR A 1 463 ? -5.293 -14.023 3.941 1 87.31 463 THR A CA 1
ATOM 3631 C C . THR A 1 463 ? -5.453 -15.469 4.406 1 87.31 463 THR A C 1
ATOM 3633 O O . THR A 1 463 ? -6.281 -15.758 5.273 1 87.31 463 THR A O 1
ATOM 3636 N N . TYR A 1 464 ? -4.773 -16.297 3.662 1 88.62 464 TYR A N 1
ATOM 3637 C CA . TYR A 1 464 ? -4.68 -17.656 4.152 1 88.62 464 TYR A CA 1
ATOM 3638 C C . TYR A 1 464 ? -3.754 -17.75 5.359 1 88.62 464 TYR A C 1
ATOM 3640 O O . TYR A 1 464 ? -2.537 -17.875 5.207 1 88.62 464 TYR A O 1
ATOM 3648 N N . GLU A 1 465 ? -4.34 -17.688 6.496 1 86.31 465 GLU A N 1
ATOM 3649 C CA . GLU A 1 465 ? -3.555 -17.656 7.727 1 86.31 465 GLU A CA 1
ATOM 3650 C C . GLU A 1 465 ? -2.955 -19.016 8.039 1 86.31 465 GLU A C 1
ATOM 3652 O O . GLU A 1 465 ? -3.553 -20.047 7.73 1 86.31 465 GLU A O 1
ATOM 3657 N N . TRP A 1 466 ? -1.796 -18.875 8.586 1 86.88 466 TRP A N 1
ATOM 3658 C CA . TRP A 1 466 ? -1.091 -20.094 8.984 1 86.88 466 TRP A CA 1
ATOM 3659 C C . TRP A 1 466 ? -1.222 -20.328 10.484 1 86.88 466 TRP A C 1
ATOM 3661 O O . TRP A 1 466 ? -0.891 -19.453 11.289 1 86.88 466 TRP A O 1
ATOM 3671 N N . ASP A 1 467 ? -1.83 -21.469 10.773 1 86.38 467 ASP A N 1
ATOM 3672 C CA . ASP A 1 467 ? -1.856 -21.891 12.164 1 86.38 467 ASP A CA 1
ATOM 3673 C C . ASP A 1 467 ? -0.534 -22.547 12.57 1 86.38 467 ASP A C 1
ATOM 3675 O O . ASP A 1 467 ? -0.275 -23.703 12.227 1 86.38 467 ASP A O 1
ATOM 3679 N N . VAL A 1 468 ? 0.165 -21.859 13.32 1 78.06 468 VAL A N 1
ATOM 3680 C CA . VAL A 1 468 ? 1.521 -22.281 13.648 1 78.06 468 VAL A CA 1
ATOM 3681 C C . VAL A 1 468 ? 1.471 -23.516 14.539 1 78.06 468 VAL A C 1
ATOM 3683 O O . VAL A 1 468 ? 2.312 -24.406 14.422 1 78.06 468 VAL A O 1
ATOM 3686 N N . GLU A 1 469 ? 0.536 -23.625 15.383 1 76.69 469 GLU A N 1
ATOM 3687 C CA . GLU A 1 469 ? 0.431 -24.75 16.312 1 76.69 469 GLU A CA 1
ATOM 3688 C C . GLU A 1 469 ? 0.031 -26.031 15.602 1 76.69 469 GLU A C 1
ATOM 3690 O O . GLU A 1 469 ? 0.64 -27.078 15.82 1 76.69 469 GLU A O 1
ATOM 3695 N N . ARG A 1 470 ? -0.947 -25.969 14.773 1 82.38 470 ARG A N 1
ATOM 3696 C CA . ARG A 1 470 ? -1.447 -27.156 14.094 1 82.38 470 ARG A CA 1
ATOM 3697 C C . ARG A 1 470 ? -0.705 -27.391 12.781 1 82.38 470 ARG A C 1
ATOM 3699 O O . ARG A 1 470 ? -0.801 -28.453 12.18 1 82.38 470 ARG A O 1
ATOM 3706 N N . GLU A 1 471 ? 0.034 -26.344 12.273 1 80.75 471 GLU A N 1
ATOM 3707 C CA . GLU A 1 471 ? 0.797 -26.375 11.031 1 80.75 471 GLU A CA 1
ATOM 3708 C C . GLU A 1 471 ? -0.111 -26.641 9.828 1 80.75 471 GLU A C 1
ATOM 3710 O O . GLU A 1 471 ? 0.186 -27.484 8.992 1 80.75 471 GLU A O 1
ATOM 3715 N N . ILE A 1 472 ? -1.312 -26 9.914 1 85.56 472 ILE A N 1
ATOM 3716 C CA . ILE A 1 472 ? -2.273 -26.094 8.82 1 85.56 472 ILE A CA 1
ATOM 3717 C C . ILE A 1 472 ? -2.73 -24.688 8.422 1 85.56 472 ILE A C 1
ATOM 3719 O O . ILE A 1 472 ? -2.623 -23.75 9.211 1 85.56 472 ILE A O 1
ATOM 3723 N N . TYR A 1 473 ? -3.236 -24.609 7.25 1 88.5 473 TYR A N 1
ATOM 3724 C CA . TYR A 1 473 ? -3.832 -23.344 6.809 1 88.5 473 TYR A CA 1
ATOM 3725 C C . TYR A 1 473 ? -5.223 -23.172 7.402 1 88.5 473 TYR A C 1
ATOM 3727 O O . TYR A 1 473 ? -6.027 -24.109 7.418 1 88.5 473 TYR A O 1
ATOM 3735 N N . ASP A 1 474 ? -5.391 -22.031 7.969 1 91.44 474 ASP A N 1
ATOM 3736 C CA . ASP A 1 474 ? -6.73 -21.641 8.391 1 91.44 474 ASP A CA 1
ATOM 3737 C C . ASP A 1 474 ? -7.469 -20.906 7.281 1 91.44 474 ASP A C 1
ATOM 3739 O O . ASP A 1 474 ? -7.098 -19.797 6.918 1 91.44 474 ASP A O 1
ATOM 3743 N N . THR A 1 475 ? -8.562 -21.516 6.77 1 94.38 475 THR A N 1
ATOM 3744 C CA . THR A 1 475 ? -9.273 -20.938 5.633 1 94.38 475 THR A CA 1
ATOM 3745 C C . THR A 1 475 ? -10.562 -20.25 6.09 1 94.38 475 THR A C 1
ATOM 3747 O O . THR A 1 475 ? -11.406 -19.906 5.266 1 94.38 475 THR A O 1
ATOM 3750 N N . SER A 1 476 ? -10.758 -20.016 7.375 1 94.62 476 SER A N 1
ATOM 3751 C CA . SER A 1 476 ? -12.023 -19.516 7.906 1 94.62 476 SER A CA 1
ATOM 3752 C C . SER A 1 476 ? -12.344 -18.141 7.336 1 94.62 476 SER A C 1
ATOM 3754 O O . SER A 1 476 ? -13.461 -17.891 6.867 1 94.62 476 SER A O 1
ATOM 3756 N N . ALA A 1 477 ? -11.352 -17.234 7.344 1 94.56 477 ALA A N 1
ATOM 3757 C CA . ALA A 1 477 ? -11.578 -15.883 6.852 1 94.56 477 ALA A CA 1
ATOM 3758 C C . ALA A 1 477 ? -11.867 -15.883 5.355 1 94.56 477 ALA A C 1
ATOM 3760 O O . ALA A 1 477 ? -12.734 -15.141 4.883 1 94.56 477 ALA A O 1
ATOM 3761 N N . VAL A 1 478 ? -11.195 -16.703 4.645 1 96.44 478 VAL A N 1
ATOM 3762 C CA . VAL A 1 478 ? -11.391 -16.781 3.199 1 96.44 478 VAL A CA 1
ATOM 3763 C C . VAL A 1 478 ? -12.742 -17.406 2.889 1 96.44 478 VAL A C 1
ATOM 3765 O O . VAL A 1 478 ? -13.445 -16.969 1.972 1 96.44 478 VAL A O 1
ATOM 3768 N N . ARG A 1 479 ? -13.156 -18.406 3.598 1 97.12 479 ARG A N 1
ATOM 3769 C CA . ARG A 1 479 ? -14.461 -19.031 3.408 1 97.12 479 ARG A CA 1
ATOM 3770 C C . ARG A 1 479 ? -15.586 -18.047 3.686 1 97.12 479 ARG A C 1
ATOM 3772 O O . ARG A 1 479 ? -16.609 -18.062 3.004 1 97.12 479 ARG A O 1
ATOM 3779 N N . ARG A 1 480 ? -15.375 -17.266 4.613 1 96.19 480 ARG A N 1
ATOM 3780 C CA . ARG A 1 480 ? -16.359 -16.25 4.898 1 96.19 480 ARG A CA 1
ATOM 3781 C C . ARG A 1 480 ? -16.5 -15.273 3.727 1 96.19 480 ARG A C 1
ATOM 3783 O O . ARG A 1 480 ? -17.609 -14.891 3.357 1 96.19 480 ARG A O 1
ATOM 3790 N N . GLN A 1 481 ? -15.406 -14.859 3.168 1 96.75 481 GLN A N 1
ATOM 3791 C CA . GLN A 1 481 ? -15.438 -13.984 2.004 1 96.75 481 GLN A CA 1
ATOM 3792 C C . GLN A 1 481 ? -16.203 -14.625 0.85 1 96.75 481 GLN A C 1
ATOM 3794 O O . GLN A 1 481 ? -16.953 -13.953 0.141 1 96.75 481 GLN A O 1
ATOM 3799 N N . LEU A 1 482 ? -16 -15.93 0.666 1 97.31 482 LEU A N 1
ATOM 3800 C CA . LEU A 1 482 ? -16.562 -16.656 -0.467 1 97.31 482 LEU A CA 1
ATOM 3801 C C . LEU A 1 482 ? -18 -17.078 -0.19 1 97.31 482 LEU A C 1
ATOM 3803 O O . LEU A 1 482 ? -18.688 -17.578 -1.08 1 97.31 482 LEU A O 1
ATOM 3807 N N . GLY A 1 483 ? -18.453 -16.922 0.967 1 95.81 483 GLY A N 1
ATOM 3808 C CA . GLY A 1 483 ? -19.781 -17.359 1.343 1 95.81 483 GLY A CA 1
ATOM 3809 C C . GLY A 1 483 ? -19.891 -18.859 1.562 1 95.81 483 GLY A C 1
ATOM 3810 O O . GLY A 1 483 ? -20.953 -19.453 1.398 1 95.81 483 GLY A O 1
ATOM 3811 N N . ALA A 1 484 ? -18.781 -19.453 1.846 1 96.56 484 ALA A N 1
ATOM 3812 C CA . ALA A 1 484 ? -18.734 -20.891 2.061 1 96.56 484 ALA A CA 1
ATOM 3813 C C . ALA A 1 484 ? -18.797 -21.234 3.549 1 96.56 484 ALA A C 1
ATOM 3815 O O . ALA A 1 484 ? -17.969 -22 4.055 1 96.56 484 ALA A O 1
ATOM 3816 N N . VAL A 1 485 ? -19.75 -20.641 4.164 1 95.38 485 VAL A N 1
ATOM 3817 C CA . VAL A 1 485 ? -19.969 -20.844 5.59 1 95.38 485 VAL A CA 1
ATOM 3818 C C . VAL A 1 485 ? -21.406 -21.297 5.828 1 95.38 485 VAL A C 1
ATOM 3820 O O . VAL A 1 485 ? -22.234 -21.25 4.914 1 95.38 485 VAL A O 1
ATOM 3823 N N . LYS A 1 486 ? -21.688 -21.797 7.004 1 90.44 486 LYS A N 1
ATOM 3824 C CA . LYS A 1 486 ? -22.984 -22.359 7.34 1 90.44 486 LYS A CA 1
ATOM 3825 C C . LYS A 1 486 ? -24.078 -21.297 7.23 1 90.44 486 LYS A C 1
ATOM 3827 O O . LYS A 1 486 ? -25.141 -21.547 6.641 1 90.44 486 LYS A O 1
ATOM 3832 N N . ASP A 1 487 ? -23.906 -20.078 7.762 1 85.31 487 ASP A N 1
ATOM 3833 C CA . ASP A 1 487 ? -24.922 -19.016 7.742 1 85.31 487 ASP A CA 1
ATOM 3834 C C . ASP A 1 487 ? -24.547 -17.938 6.727 1 85.31 487 ASP A C 1
ATOM 3836 O O . ASP A 1 487 ? -24.594 -16.75 7.039 1 85.31 487 ASP A O 1
ATOM 3840 N N . ALA A 1 488 ? -24.391 -18.453 5.5 1 85.81 488 ALA A N 1
ATOM 3841 C CA . ALA A 1 488 ? -23.938 -17.5 4.477 1 85.81 488 ALA A CA 1
ATOM 3842 C C . ALA A 1 488 ? -25.062 -16.531 4.105 1 85.81 488 ALA A C 1
ATOM 3844 O O . ALA A 1 488 ? -24.797 -15.375 3.764 1 85.81 488 ALA A O 1
ATOM 3845 N N . SER A 1 489 ? -26.312 -17.016 4.141 1 81.88 489 SER A N 1
ATOM 3846 C CA . SER A 1 489 ? -27.453 -16.188 3.74 1 81.88 489 SER A CA 1
ATOM 3847 C C . SER A 1 489 ? -27.672 -15.047 4.723 1 81.88 489 SER A C 1
ATOM 3849 O O . SER A 1 489 ? -28.281 -14.031 4.375 1 81.88 489 SER A O 1
ATOM 3851 N N . SER A 1 490 ? -27.109 -15.188 5.867 1 86.88 490 SER A N 1
ATOM 3852 C CA . SER A 1 490 ? -27.297 -14.156 6.883 1 86.88 490 SER A CA 1
ATOM 3853 C C . SER A 1 490 ? -26.203 -13.086 6.785 1 86.88 490 SER A C 1
ATOM 3855 O O . SER A 1 490 ? -26.328 -12.008 7.359 1 86.88 490 SER A O 1
ATOM 3857 N N . LEU A 1 491 ? -25.234 -13.398 5.98 1 91.56 491 LEU A N 1
ATOM 3858 C CA . LEU A 1 491 ? -24.125 -12.461 5.848 1 91.56 491 LEU A CA 1
ATOM 3859 C C . LEU A 1 491 ? -24.328 -11.555 4.637 1 91.56 491 LEU A C 1
ATOM 3861 O O . LEU A 1 491 ? -24.578 -12.039 3.529 1 91.56 491 LEU A O 1
ATOM 3865 N N . SER A 1 492 ? -24.281 -10.297 4.934 1 91.31 492 SER A N 1
ATOM 3866 C CA . SER A 1 492 ? -24.312 -9.352 3.826 1 91.31 492 SER A CA 1
ATOM 3867 C C . SER A 1 492 ? -22.984 -9.344 3.07 1 91.31 492 SER A C 1
ATOM 3869 O O . SER A 1 492 ? -22 -9.891 3.543 1 91.31 492 SER A O 1
ATOM 3871 N N . HIS A 1 493 ? -23.031 -8.773 1.898 1 94.06 493 HIS A N 1
ATOM 3872 C CA . HIS A 1 493 ? -21.797 -8.656 1.123 1 94.06 493 HIS A CA 1
ATOM 3873 C C . HIS A 1 493 ? -20.75 -7.824 1.865 1 94.06 493 HIS A C 1
ATOM 3875 O O . HIS A 1 493 ? -19.562 -8.094 1.763 1 94.06 493 HIS A O 1
ATOM 3881 N N . GLU A 1 494 ? -21.203 -6.914 2.631 1 90.81 494 GLU A N 1
ATOM 3882 C CA . GLU A 1 494 ? -20.297 -6.082 3.418 1 90.81 494 GLU A CA 1
ATOM 3883 C C . GLU A 1 494 ? -19.641 -6.883 4.547 1 90.81 494 GLU A C 1
ATOM 3885 O O . GLU A 1 494 ? -18.469 -6.699 4.852 1 90.81 494 GLU A O 1
ATOM 3890 N N . ASP A 1 495 ? -20.453 -7.715 5.121 1 90.94 495 ASP A N 1
ATOM 3891 C CA . ASP A 1 495 ? -19.922 -8.578 6.168 1 90.94 495 ASP A CA 1
ATOM 3892 C C . ASP A 1 495 ? -18.828 -9.5 5.621 1 90.94 495 ASP A C 1
ATOM 3894 O O . ASP A 1 495 ? -17.891 -9.836 6.336 1 90.94 495 ASP A O 1
ATOM 3898 N N . ARG A 1 496 ? -19.047 -9.852 4.402 1 94.5 496 ARG A N 1
ATOM 3899 C CA . ARG A 1 496 ? -18.094 -10.75 3.752 1 94.5 496 ARG A CA 1
ATOM 3900 C C . ARG A 1 496 ? -16.938 -9.961 3.121 1 94.5 496 ARG A C 1
ATOM 3902 O O . ARG A 1 496 ? -16.062 -10.547 2.484 1 94.5 496 ARG A O 1
ATOM 3909 N N . GLN A 1 497 ? -16.938 -8.68 3.217 1 92.62 497 GLN A N 1
ATOM 3910 C CA . GLN A 1 497 ? -15.875 -7.793 2.75 1 92.62 497 GLN A CA 1
ATOM 3911 C C . GLN A 1 497 ? -15.758 -7.828 1.229 1 92.62 497 GLN A C 1
ATOM 3913 O O . GLN A 1 497 ? -14.656 -7.883 0.687 1 92.62 497 GLN A O 1
ATOM 3918 N N . ILE A 1 498 ? -16.875 -7.922 0.533 1 96.44 498 ILE A N 1
ATOM 3919 C CA . ILE A 1 498 ? -16.906 -7.879 -0.925 1 96.44 498 ILE A CA 1
ATOM 3920 C C . ILE A 1 498 ? -17.891 -6.805 -1.389 1 96.44 498 ILE A C 1
ATOM 3922 O O . ILE A 1 498 ? -18.594 -6.211 -0.574 1 96.44 498 ILE A O 1
ATOM 3926 N N . LEU A 1 499 ? -17.859 -6.512 -2.688 1 96.88 499 LEU A N 1
ATOM 3927 C CA . LEU A 1 499 ? -18.797 -5.535 -3.25 1 96.88 499 LEU A CA 1
ATOM 3928 C C . LEU A 1 499 ? -20.062 -6.215 -3.742 1 96.88 499 LEU A C 1
ATOM 3930 O O . LEU A 1 499 ? -20.062 -7.41 -4.039 1 96.88 499 LEU A O 1
ATOM 3934 N N . SER A 1 500 ? -21.125 -5.41 -3.793 1 96.19 500 SER A N 1
ATOM 3935 C CA . SER A 1 500 ? -22.422 -5.938 -4.219 1 96.19 500 SER A CA 1
ATOM 3936 C C . SER A 1 500 ? -22.812 -5.406 -5.598 1 96.19 500 SER A C 1
ATOM 3938 O O . SER A 1 500 ? -22.547 -4.242 -5.91 1 96.19 500 SER A O 1
ATOM 3940 N N . ILE A 1 501 ? -23.297 -6.301 -6.379 1 96 501 ILE A N 1
ATOM 3941 C CA . ILE A 1 501 ? -23.922 -5.926 -7.641 1 96 501 ILE A CA 1
ATOM 3942 C C . ILE A 1 501 ? -25.438 -5.969 -7.492 1 96 501 ILE A C 1
ATOM 3944 O O . ILE A 1 501 ? -26.016 -7 -7.117 1 96 501 ILE A O 1
ATOM 3948 N N . SER A 1 502 ? -26.125 -4.918 -7.793 1 91.06 502 SER A N 1
ATOM 3949 C CA . SER A 1 502 ? -27.578 -4.902 -7.68 1 91.06 502 SER A CA 1
ATOM 3950 C C . SER A 1 502 ? -28.234 -5.656 -8.836 1 91.06 502 SER A C 1
ATOM 3952 O O . SER A 1 502 ? -27.672 -5.715 -9.938 1 91.06 502 SER A O 1
ATOM 3954 N N . LYS A 1 503 ? -29.375 -6.176 -8.539 1 90.62 503 LYS A N 1
ATOM 3955 C CA . LYS A 1 503 ? -30.109 -6.93 -9.555 1 90.62 503 LYS A CA 1
ATOM 3956 C C . LYS A 1 503 ? -30.469 -6.047 -10.742 1 90.62 503 LYS A C 1
ATOM 3958 O O . LYS A 1 503 ? -30.312 -6.457 -11.898 1 90.62 503 LYS A O 1
ATOM 3963 N N . ASP A 1 504 ? -30.875 -4.848 -10.422 1 90 504 ASP A N 1
ATOM 3964 C CA . ASP A 1 504 ? -31.266 -3.916 -11.469 1 90 504 ASP A CA 1
ATOM 3965 C C . ASP A 1 504 ? -30.094 -3.586 -12.383 1 90 504 ASP A C 1
ATOM 3967 O O . ASP A 1 504 ? -30.234 -3.543 -13.609 1 90 504 ASP A O 1
ATOM 3971 N N . SER A 1 505 ? -29.016 -3.383 -11.75 1 89.56 505 SER A N 1
ATOM 3972 C CA . SER A 1 505 ? -27.828 -3.061 -12.523 1 89.56 505 SER A CA 1
ATOM 3973 C C . SER A 1 505 ? -27.391 -4.246 -13.383 1 89.56 505 SER A C 1
ATOM 3975 O O . SER A 1 505 ? -26.984 -4.07 -14.531 1 89.56 505 SER A O 1
ATOM 3977 N N . LEU A 1 506 ? -27.438 -5.375 -12.812 1 91.19 506 LEU A N 1
ATOM 3978 C CA . LEU A 1 506 ? -27.047 -6.582 -13.539 1 91.19 506 LEU A CA 1
ATOM 3979 C C . LEU A 1 506 ? -27.984 -6.82 -14.719 1 91.19 506 LEU A C 1
ATOM 3981 O O . LEU A 1 506 ? -27.531 -7.113 -15.828 1 91.19 506 LEU A O 1
ATOM 3985 N N . ASP A 1 507 ? -29.266 -6.703 -14.547 1 87.88 507 ASP A N 1
ATOM 3986 C CA . ASP A 1 507 ? -30.266 -6.918 -15.594 1 87.88 507 ASP A CA 1
ATOM 3987 C C . ASP A 1 507 ? -30.094 -5.906 -16.719 1 87.88 507 ASP A C 1
ATOM 3989 O O . ASP A 1 507 ? -30.219 -6.254 -17.906 1 87.88 507 ASP A O 1
ATOM 3993 N N . SER A 1 508 ? -29.859 -4.734 -16.344 1 86.94 508 SER A N 1
ATOM 3994 C CA . SER A 1 508 ? -29.641 -3.697 -17.344 1 86.94 508 SER A CA 1
ATOM 3995 C C . SER A 1 508 ? -28.406 -3.992 -18.172 1 86.94 508 SER A C 1
ATOM 3997 O O . SER A 1 508 ? -28.422 -3.857 -19.406 1 86.94 508 SER A O 1
ATOM 3999 N N . ALA A 1 509 ? -27.359 -4.348 -17.531 1 86.81 509 ALA A N 1
ATOM 4000 C CA . ALA A 1 509 ? -26.125 -4.672 -18.234 1 86.81 509 ALA A CA 1
ATOM 4001 C C . ALA A 1 509 ? -26.312 -5.875 -19.141 1 86.81 509 ALA A C 1
ATOM 4003 O O . ALA A 1 509 ? -25.797 -5.898 -20.266 1 86.81 509 ALA A O 1
ATOM 4004 N N . LEU A 1 510 ? -27.031 -6.844 -18.688 1 84.75 510 LEU A N 1
ATOM 4005 C CA . LEU A 1 510 ? -27.297 -8.047 -19.469 1 84.75 510 LEU A CA 1
ATOM 4006 C C . LEU A 1 510 ? -28.156 -7.738 -20.688 1 84.75 510 LEU A C 1
ATOM 4008 O O . LEU A 1 510 ? -27.953 -8.289 -21.766 1 84.75 510 LEU A O 1
ATOM 4012 N N . SER A 1 511 ? -29.141 -6.957 -20.484 1 81.75 511 SER A N 1
ATOM 4013 C CA . SER A 1 511 ? -30 -6.559 -21.594 1 81.75 511 SER A CA 1
ATOM 4014 C C . SER A 1 511 ? -29.203 -5.828 -22.672 1 81.75 511 SER A C 1
ATOM 4016 O O . SER A 1 511 ? -29.438 -6.031 -23.859 1 81.75 511 SER A O 1
ATOM 4018 N N . GLU A 1 512 ? -28.359 -5.055 -22.234 1 80.12 512 GLU A N 1
ATOM 4019 C CA . GLU A 1 512 ? -27.516 -4.344 -23.188 1 80.12 512 GLU A CA 1
ATOM 4020 C C . GLU A 1 512 ? -26.594 -5.309 -23.922 1 80.12 512 GLU A C 1
ATOM 4022 O O . GLU A 1 512 ? -26.391 -5.168 -25.141 1 80.12 512 GLU A O 1
ATOM 4027 N N . ALA A 1 513 ? -26.094 -6.219 -23.219 1 78.38 513 ALA A N 1
ATOM 4028 C CA . ALA A 1 513 ? -25.172 -7.188 -23.812 1 78.38 513 ALA A CA 1
ATOM 4029 C C . ALA A 1 513 ? -25.891 -8.078 -24.812 1 78.38 513 ALA A C 1
ATOM 4031 O O . ALA A 1 513 ? -25.312 -8.492 -25.828 1 78.38 513 ALA A O 1
ATOM 4032 N N . ARG A 1 514 ? -27.078 -8.359 -24.578 1 75.94 514 ARG A N 1
ATOM 4033 C CA . ARG A 1 514 ? -27.859 -9.266 -25.422 1 75.94 514 ARG A CA 1
ATOM 4034 C C . ARG A 1 514 ? -28.406 -8.555 -26.641 1 75.94 514 ARG A C 1
ATOM 4036 O O . ARG A 1 514 ? -28.656 -9.18 -27.672 1 75.94 514 ARG A O 1
ATOM 4043 N N . ASP A 1 515 ? -28.828 -7.34 -26.531 1 68.38 515 ASP A N 1
ATOM 4044 C CA . ASP A 1 515 ? -29.438 -6.617 -27.641 1 68.38 515 ASP A CA 1
ATOM 4045 C C . ASP A 1 515 ? -28.469 -6.5 -28.812 1 68.38 515 ASP A C 1
ATOM 4047 O O . ASP A 1 515 ? -28.859 -6.117 -29.922 1 68.38 515 ASP A O 1
ATOM 4051 N N . GLY A 1 516 ? -27.359 -7.289 -28.891 1 58.19 516 GLY A N 1
ATOM 4052 C CA . GLY A 1 516 ? -26.578 -7.711 -30.047 1 58.19 516 GLY A CA 1
ATOM 4053 C C . GLY A 1 516 ? -25.766 -6.586 -30.672 1 58.19 516 GLY A C 1
ATOM 4054 O O . GLY A 1 516 ? -24.953 -6.82 -31.562 1 58.19 516 GLY A O 1
ATOM 4055 N N . SER A 1 517 ? -26.203 -5.312 -30.641 1 53.84 517 SER A N 1
ATOM 4056 C CA . SER A 1 517 ? -25.578 -4.434 -31.625 1 53.84 517 SER A CA 1
ATOM 4057 C C . SER A 1 517 ? -24.062 -4.383 -31.422 1 53.84 517 SER A C 1
ATOM 4059 O O . SER A 1 517 ? -23.312 -4.273 -32.406 1 53.84 517 SER A O 1
ATOM 4061 N N . GLN A 1 518 ? -23.609 -4.492 -30.203 1 56.72 518 GLN A N 1
ATOM 4062 C CA . GLN A 1 518 ? -22.156 -4.375 -30.016 1 56.72 518 GLN A CA 1
ATOM 4063 C C . GLN A 1 518 ? -21.609 -5.547 -29.203 1 56.72 518 GLN A C 1
ATOM 4065 O O . GLN A 1 518 ? -21 -5.348 -28.156 1 56.72 518 GLN A O 1
ATOM 4070 N N . TRP A 1 519 ? -22.016 -6.801 -29.719 1 56.44 519 TRP A N 1
ATOM 4071 C CA . TRP A 1 519 ? -21.703 -8.031 -29 1 56.44 519 TRP A CA 1
ATOM 4072 C C . TRP A 1 519 ? -20.203 -8.172 -28.781 1 56.44 519 TRP A C 1
ATOM 4074 O O . TRP A 1 519 ? -19.766 -8.781 -27.797 1 56.44 519 TRP A O 1
ATOM 4084 N N . GLN A 1 520 ? -19.516 -7.629 -29.703 1 57.12 520 GLN A N 1
ATOM 4085 C CA . GLN A 1 520 ? -18.062 -7.812 -29.688 1 57.12 520 GLN A CA 1
ATOM 4086 C C . GLN A 1 520 ? -17.453 -7.277 -28.391 1 57.12 520 GLN A C 1
ATOM 4088 O O . GLN A 1 520 ? -16.406 -7.762 -27.953 1 57.12 520 GLN A O 1
ATOM 4093 N N . GLN A 1 521 ? -18.328 -6.312 -27.844 1 61.53 521 GLN A N 1
ATOM 4094 C CA . GLN A 1 521 ? -17.766 -5.688 -26.656 1 61.53 521 GLN A CA 1
ATOM 4095 C C . GLN A 1 521 ? -17.891 -6.602 -25.438 1 61.53 521 GLN A C 1
ATOM 4097 O O . GLN A 1 521 ? -17.125 -6.469 -24.469 1 61.53 521 GLN A O 1
ATOM 4102 N N . TYR A 1 522 ? -18.797 -7.512 -25.578 1 60.16 522 TYR A N 1
ATOM 4103 C CA . TYR A 1 522 ? -19.141 -8.305 -24.406 1 60.16 522 TYR A CA 1
ATOM 4104 C C . TYR A 1 522 ? -18.594 -9.719 -24.516 1 60.16 522 TYR A C 1
ATOM 4106 O O . TYR A 1 522 ? -18.641 -10.484 -23.562 1 60.16 522 TYR A O 1
ATOM 4114 N N . ALA A 1 523 ? -18.344 -10.031 -25.812 1 58.94 523 ALA A N 1
ATOM 4115 C CA . ALA A 1 523 ? -17.844 -11.383 -26.047 1 58.94 523 ALA A CA 1
ATOM 4116 C C . ALA A 1 523 ? -16.328 -11.398 -26.141 1 58.94 523 ALA A C 1
ATOM 4118 O O . ALA A 1 523 ? -15.711 -10.398 -26.516 1 58.94 523 ALA A O 1
ATOM 4119 N N . ALA A 1 524 ? -15.703 -12.148 -25.344 1 54.34 524 ALA A N 1
ATOM 4120 C CA . ALA A 1 524 ? -14.258 -12.289 -25.516 1 54.34 524 ALA A CA 1
ATOM 4121 C C . ALA A 1 524 ? -13.93 -12.828 -26.906 1 54.34 524 ALA A C 1
ATOM 4123 O O . ALA A 1 524 ? -14.703 -13.586 -27.484 1 54.34 524 ALA A O 1
ATOM 4124 N N . ASP A 1 525 ? -13.406 -12.109 -27.781 1 49.59 525 ASP A N 1
ATOM 4125 C CA . ASP A 1 525 ? -12.906 -12.75 -28.984 1 49.59 525 ASP A CA 1
ATOM 4126 C C . ASP A 1 525 ? -12.539 -14.211 -28.719 1 49.59 525 ASP A C 1
ATOM 4128 O O . ASP A 1 525 ? -12.555 -14.664 -27.578 1 49.59 525 ASP A O 1
ATOM 4132 N N . ARG A 1 526 ? -12.078 -15.016 -29.766 1 48.25 526 ARG A N 1
ATOM 4133 C CA . ARG A 1 526 ? -11.523 -16.359 -29.797 1 48.25 526 ARG A CA 1
ATOM 4134 C C . ARG A 1 526 ? -10.633 -16.609 -28.578 1 48.25 526 ARG A C 1
ATOM 4136 O O . ARG A 1 526 ? -10.219 -17.75 -28.312 1 48.25 526 ARG A O 1
ATOM 4143 N N . SER A 1 527 ? -10.258 -15.594 -27.938 1 47.66 527 SER A N 1
ATOM 4144 C CA . SER A 1 527 ? -9.312 -15.602 -26.812 1 47.66 527 SER A CA 1
ATOM 4145 C C . SER A 1 527 ? -9.953 -16.188 -25.562 1 47.66 527 SER A C 1
ATOM 4147 O O . SER A 1 527 ? -9.312 -16.266 -24.516 1 47.66 527 SER A O 1
ATOM 4149 N N . LEU A 1 528 ? -11.391 -16.359 -25.625 1 52.19 528 LEU A N 1
ATOM 4150 C CA . LEU A 1 528 ? -12.234 -16.906 -24.562 1 52.19 528 LEU A CA 1
ATOM 4151 C C . LEU A 1 528 ? -11.75 -18.281 -24.125 1 52.19 528 LEU A C 1
ATOM 4153 O O . LEU A 1 528 ? -11.906 -18.656 -22.969 1 52.19 528 LEU A O 1
ATOM 4157 N N . THR A 1 529 ? -11.094 -18.844 -25.047 1 64.81 529 THR A N 1
ATOM 4158 C CA . THR A 1 529 ? -10.719 -20.234 -24.812 1 64.81 529 THR A CA 1
ATOM 4159 C C . THR A 1 529 ? -9.562 -20.312 -23.828 1 64.81 529 THR A C 1
ATOM 4161 O O . THR A 1 529 ? -9.43 -21.312 -23.094 1 64.81 529 THR A O 1
ATOM 4164 N N . TRP A 1 530 ? -9.109 -19.016 -23.562 1 75.56 530 TRP A N 1
ATOM 4165 C CA . TRP A 1 530 ? -7.953 -19.109 -22.688 1 75.56 530 TRP A CA 1
ATOM 4166 C C . TRP A 1 530 ? -8.391 -19.281 -21.234 1 75.56 530 TRP A C 1
ATOM 4168 O O . TRP A 1 530 ? -7.762 -20.016 -20.469 1 75.56 530 TRP A O 1
ATOM 4178 N N . PHE A 1 531 ? -9.484 -18.547 -20.922 1 81.06 531 PHE A N 1
ATOM 4179 C CA . PHE A 1 531 ? -9.914 -18.5 -19.531 1 81.06 531 PHE A CA 1
ATOM 4180 C C . PHE A 1 531 ? -10.602 -19.812 -19.141 1 81.06 531 PHE A C 1
ATOM 4182 O O . PHE A 1 531 ? -10.227 -20.438 -18.141 1 81.06 531 PHE A O 1
ATOM 4189 N N . PHE A 1 532 ? -11.484 -20.234 -19.922 1 76.88 532 PHE A N 1
ATOM 4190 C CA . PHE A 1 532 ? -12.266 -21.422 -19.609 1 76.88 532 PHE A CA 1
ATOM 4191 C C . PHE A 1 532 ? -11.391 -22.672 -19.641 1 76.88 532 PHE A C 1
ATOM 4193 O O . PHE A 1 532 ? -11.539 -23.562 -18.797 1 76.88 532 PHE A O 1
ATOM 4200 N N . ASP A 1 533 ? -10.5 -22.688 -20.531 1 74.31 533 ASP A N 1
ATOM 4201 C CA . ASP A 1 533 ? -9.602 -23.828 -20.656 1 74.31 533 ASP A CA 1
ATOM 4202 C C . ASP A 1 533 ? -8.703 -23.969 -19.422 1 74.31 533 ASP A C 1
ATOM 4204 O O . ASP A 1 533 ? -8.406 -25.078 -18.969 1 74.31 533 ASP A O 1
ATOM 4208 N N . ARG A 1 534 ? -8.414 -22.922 -18.906 1 80.62 534 ARG A N 1
ATOM 4209 C CA . ARG A 1 534 ? -7.48 -22.938 -17.781 1 80.62 534 ARG A CA 1
ATOM 4210 C C . ARG A 1 534 ? -8.211 -23.188 -16.469 1 80.62 534 ARG A C 1
ATOM 4212 O O . ARG A 1 534 ? -7.629 -23.734 -15.531 1 80.62 534 ARG A O 1
ATOM 4219 N N . VAL A 1 535 ? -9.43 -22.797 -16.5 1 79.81 535 VAL A N 1
ATOM 4220 C CA . VAL A 1 535 ? -10.211 -23.062 -15.297 1 79.81 535 VAL A CA 1
ATOM 4221 C C . VAL A 1 535 ? -10.703 -24.5 -15.297 1 79.81 535 VAL A C 1
ATOM 4223 O O . VAL A 1 535 ? -10.711 -25.172 -14.258 1 79.81 535 VAL A O 1
ATOM 4226 N N . THR A 1 536 ? -11.172 -24.906 -16.5 1 68.19 536 THR A N 1
ATOM 4227 C CA . THR A 1 536 ? -11.828 -26.203 -16.578 1 68.19 536 THR A CA 1
ATOM 4228 C C . THR A 1 536 ? -10.836 -27.281 -16.984 1 68.19 536 THR A C 1
ATOM 4230 O O . THR A 1 536 ? -10.938 -28.422 -16.516 1 68.19 536 THR A O 1
ATOM 4233 N N . TYR A 1 537 ? -10.07 -26.812 -18.172 1 57.97 537 TYR A N 1
ATOM 4234 C CA . TYR A 1 537 ? -9.297 -27.859 -18.828 1 57.97 537 TYR A CA 1
ATOM 4235 C C . TYR A 1 537 ? -7.887 -27.938 -18.266 1 57.97 537 TYR A C 1
ATOM 4237 O O . TYR A 1 537 ? -7.133 -26.969 -18.312 1 57.97 537 TYR A O 1
ATOM 4245 N N . PHE A 1 538 ? -8 -28.734 -17.172 1 54.94 538 PHE A N 1
ATOM 4246 C CA . PHE A 1 538 ? -6.617 -29.125 -16.906 1 54.94 538 PHE A CA 1
ATOM 4247 C C . PHE A 1 538 ? -6.023 -29.859 -18.094 1 54.94 538 PHE A C 1
ATOM 4249 O O . PHE A 1 538 ? -6.688 -30.031 -19.125 1 54.94 538 PHE A O 1
ATOM 4256 N N . ARG A 1 539 ? -4.914 -30.609 -18.062 1 52.5 539 ARG A N 1
ATOM 4257 C CA . ARG A 1 539 ? -4.18 -31.406 -19.031 1 52.5 539 ARG A CA 1
ATOM 4258 C C . ARG A 1 539 ? -5.125 -32.094 -20.016 1 52.5 539 ARG A C 1
ATOM 4260 O O . ARG A 1 539 ? -4.949 -31.984 -21.234 1 52.5 539 ARG A O 1
ATOM 4267 N N . MET A 1 540 ? -6.262 -32.781 -19.391 1 50.34 540 MET A N 1
ATOM 4268 C CA . MET A 1 540 ? -7.324 -33.438 -20.156 1 50.34 540 MET A CA 1
ATOM 4269 C C . MET A 1 540 ? -8.688 -33.188 -19.516 1 50.34 540 MET A C 1
ATOM 4271 O O . MET A 1 540 ? -8.812 -33.219 -18.281 1 50.34 540 MET A O 1
ATOM 4275 N N . PRO A 1 541 ? -9.617 -32.438 -20.25 1 49.5 541 PRO A N 1
ATOM 4276 C CA . PRO A 1 541 ? -10.938 -32.094 -19.719 1 49.5 541 PRO A CA 1
ATOM 4277 C C . PRO A 1 541 ? -11.453 -33.125 -18.719 1 49.5 541 PRO A C 1
ATOM 4279 O O . PRO A 1 541 ? -12.203 -32.812 -17.797 1 49.5 541 PRO A O 1
ATOM 4282 N N . SER A 1 542 ? -11.094 -34.406 -18.906 1 55.69 542 SER A N 1
ATOM 4283 C CA . SER A 1 542 ? -11.75 -35.469 -18.172 1 55.69 542 SER A CA 1
ATOM 4284 C C . SER A 1 542 ? -10.867 -36 -17.031 1 55.69 542 SER A C 1
ATOM 4286 O O . SER A 1 542 ? -11.117 -37.062 -16.484 1 55.69 542 SER A O 1
ATOM 4288 N N . MET A 1 543 ? -10.062 -35.062 -16.5 1 65.81 543 MET A N 1
ATOM 4289 C CA . MET A 1 543 ? -9.141 -35.656 -15.547 1 65.81 543 MET A CA 1
ATOM 4290 C C . MET A 1 543 ? -9.664 -35.531 -14.117 1 65.81 543 MET A C 1
ATOM 4292 O O . MET A 1 543 ? -10.148 -34.438 -13.734 1 65.81 543 MET A O 1
ATOM 4296 N N . PRO A 1 544 ? -9.703 -36.656 -13.336 1 77.56 544 PRO A N 1
ATOM 4297 C CA . PRO A 1 544 ? -10.062 -36.594 -11.922 1 77.56 544 PRO A CA 1
ATOM 4298 C C . PRO A 1 544 ? -9.047 -35.812 -11.094 1 77.56 544 PRO A C 1
ATOM 4300 O O . PRO A 1 544 ? -7.855 -35.812 -11.398 1 77.56 544 PRO A O 1
ATOM 4303 N N . ILE A 1 545 ? -9.555 -35.031 -10.156 1 82.56 545 ILE A N 1
ATOM 4304 C CA . ILE A 1 545 ? -8.711 -34.281 -9.219 1 82.56 545 ILE A CA 1
ATOM 4305 C C . ILE A 1 545 ? -8.883 -34.844 -7.812 1 82.56 545 ILE A C 1
ATOM 4307 O O . ILE A 1 545 ? -10 -34.906 -7.293 1 82.56 545 ILE A O 1
ATOM 4311 N N . ALA A 1 546 ? -7.789 -35.344 -7.223 1 81.81 546 ALA A N 1
ATOM 4312 C CA . ALA A 1 546 ? -7.809 -35.844 -5.852 1 81.81 546 ALA A CA 1
ATOM 4313 C C . ALA A 1 546 ? -7.312 -34.781 -4.875 1 81.81 546 ALA A C 1
ATOM 4315 O O . ALA A 1 546 ? -6.289 -34.156 -5.113 1 81.81 546 ALA A O 1
ATOM 4316 N N . PHE A 1 547 ? -8.125 -34.562 -3.898 1 85.25 547 PHE A N 1
ATOM 4317 C CA . PHE A 1 547 ? -7.68 -33.719 -2.805 1 85.25 547 PHE A CA 1
ATOM 4318 C C . PHE A 1 547 ? -6.848 -34.5 -1.801 1 85.25 547 PHE A C 1
ATOM 4320 O O . PHE A 1 547 ? -7.379 -35.031 -0.819 1 85.25 547 PHE A O 1
ATOM 4327 N N . CYS A 1 548 ? -5.57 -34.562 -2.146 1 76.94 548 CYS A N 1
ATOM 4328 C CA . CYS A 1 548 ? -4.676 -35.406 -1.368 1 76.94 548 CYS A CA 1
ATOM 4329 C C . CYS A 1 548 ? -3.412 -34.656 -0.972 1 76.94 548 CYS A C 1
ATOM 4331 O O . CYS A 1 548 ? -2.615 -34.281 -1.832 1 76.94 548 CYS A O 1
ATOM 4333 N N . LEU A 1 549 ? -3.254 -34.562 0.307 1 70.94 549 LEU A N 1
ATOM 4334 C CA . LEU A 1 549 ? -2.127 -33.781 0.845 1 70.94 549 LEU A CA 1
ATOM 4335 C C . LEU A 1 549 ? -0.811 -34.5 0.573 1 70.94 549 LEU A C 1
ATOM 4337 O O . LEU A 1 549 ? 0.211 -33.875 0.318 1 70.94 549 LEU A O 1
ATOM 4341 N N . TYR A 1 550 ? -0.83 -35.812 0.594 1 68.19 550 TYR A N 1
ATOM 4342 C CA . TYR A 1 550 ? 0.428 -36.562 0.587 1 68.19 550 TYR A CA 1
ATOM 4343 C C . TYR A 1 550 ? 0.554 -37.406 -0.671 1 68.19 550 TYR A C 1
ATOM 4345 O O . TYR A 1 550 ? 1.373 -38.312 -0.726 1 68.19 550 TYR A O 1
ATOM 4353 N N . CYS A 1 551 ? -0.271 -37.031 -1.67 1 68.25 551 CYS A N 1
ATOM 4354 C CA . CYS A 1 551 ? -0.247 -37.844 -2.873 1 68.25 551 CYS A CA 1
ATOM 4355 C C . CYS A 1 551 ? 0.815 -37.344 -3.85 1 68.25 551 CYS A C 1
ATOM 4357 O O . CYS A 1 551 ? 0.901 -36.156 -4.129 1 68.25 551 CYS A O 1
ATOM 4359 N N . ALA A 1 552 ? 1.692 -38.281 -4.137 1 61.03 552 ALA A N 1
ATOM 4360 C CA . ALA A 1 552 ? 2.639 -37.969 -5.211 1 61.03 552 ALA A CA 1
ATOM 4361 C C . ALA A 1 552 ? 1.942 -37.969 -6.566 1 61.03 552 ALA A C 1
ATOM 4363 O O . ALA A 1 552 ? 1.006 -38.719 -6.801 1 61.03 552 ALA A O 1
ATOM 4364 N N . PRO A 1 553 ? 2.221 -36.969 -7.34 1 57.09 553 PRO A N 1
ATOM 4365 C CA . PRO A 1 553 ? 1.605 -37 -8.672 1 57.09 553 PRO A CA 1
ATOM 4366 C C . PRO A 1 553 ? 1.882 -38.281 -9.438 1 57.09 553 PRO A C 1
ATOM 4368 O O . PRO A 1 553 ? 2.988 -38.812 -9.367 1 57.09 553 PRO A O 1
ATOM 4371 N N . ASN A 1 554 ? 0.884 -39.062 -9.602 1 54.06 554 ASN A N 1
ATOM 4372 C CA . ASN A 1 554 ? 1.092 -40.188 -10.5 1 54.06 554 ASN A CA 1
ATOM 4373 C C . ASN A 1 554 ? 1.21 -39.75 -11.953 1 54.06 554 ASN A C 1
ATOM 4375 O O . ASN A 1 554 ? 0.213 -39.375 -12.578 1 54.06 554 ASN A O 1
ATOM 4379 N N . PHE A 1 555 ? 2.453 -39.625 -12.328 1 50.69 555 PHE A N 1
ATOM 4380 C CA . PHE A 1 555 ? 2.723 -39.094 -13.656 1 50.69 555 PHE A CA 1
ATOM 4381 C C . PHE A 1 555 ? 2.148 -40 -14.734 1 50.69 555 PHE A C 1
ATOM 4383 O O . PHE A 1 555 ? 1.9 -39.562 -15.859 1 50.69 555 PHE A O 1
ATOM 4390 N N . ASP A 1 556 ? 2.068 -41.281 -14.273 1 48.31 556 ASP A N 1
ATOM 4391 C CA . ASP A 1 556 ? 1.562 -42.25 -15.234 1 48.31 556 ASP A CA 1
ATOM 4392 C C . ASP A 1 556 ? 0.038 -42.219 -15.305 1 48.31 556 ASP A C 1
ATOM 4394 O O . ASP A 1 556 ? -0.564 -42.844 -16.188 1 48.31 556 ASP A O 1
ATOM 4398 N N . SER A 1 557 ? -0.39 -41.594 -14.234 1 51.34 557 SER A N 1
ATOM 4399 C CA . SER A 1 557 ? -1.847 -41.531 -14.227 1 51.34 557 SER A CA 1
ATOM 4400 C C . SER A 1 557 ? -2.326 -40.125 -14.594 1 51.34 557 SER A C 1
ATOM 4402 O O . SER A 1 557 ? -1.626 -39.125 -14.359 1 51.34 557 SER A O 1
ATOM 4404 N N . GLN A 1 558 ? -3.283 -40.156 -15.484 1 53.03 558 GLN A N 1
ATOM 4405 C CA . GLN A 1 558 ? -3.951 -38.906 -15.867 1 53.03 558 GLN A CA 1
ATOM 4406 C C . GLN A 1 558 ? -4.555 -38.219 -14.656 1 53.03 558 GLN A C 1
ATOM 4408 O O . GLN A 1 558 ? -5.164 -37.156 -14.789 1 53.03 558 GLN A O 1
ATOM 4413 N N . ASP A 1 559 ? -4.172 -38.812 -13.461 1 61.34 559 ASP A N 1
ATOM 4414 C CA . ASP A 1 559 ? -4.793 -38.25 -12.25 1 61.34 559 ASP A CA 1
ATOM 4415 C C . ASP A 1 559 ? -4.043 -37.031 -11.75 1 61.34 559 ASP A C 1
ATOM 4417 O O . ASP A 1 559 ? -2.814 -36.969 -11.82 1 61.34 559 ASP A O 1
ATOM 4421 N N . GLY A 1 560 ? -4.992 -36 -11.586 1 71.75 560 GLY A N 1
ATOM 4422 C CA . GLY A 1 560 ? -4.395 -34.781 -11.086 1 71.75 560 GLY A CA 1
ATOM 4423 C C . GLY A 1 560 ? -4.59 -34.562 -9.594 1 71.75 560 GLY A C 1
ATOM 4424 O O . GLY A 1 560 ? -5.43 -35.219 -8.977 1 71.75 560 GLY A O 1
ATOM 4425 N N . THR A 1 561 ? -3.648 -34 -8.867 1 79.25 561 THR A N 1
ATOM 4426 C CA . THR A 1 561 ? -3.764 -33.562 -7.48 1 79.25 561 THR A CA 1
ATOM 4427 C C . THR A 1 561 ? -3.816 -32.031 -7.398 1 79.25 561 THR A C 1
ATOM 4429 O O . THR A 1 561 ? -3.48 -31.344 -8.367 1 79.25 561 THR A O 1
ATOM 4432 N N . SER A 1 562 ? -4.406 -31.625 -6.305 1 84.31 562 SER A N 1
ATOM 4433 C CA . SER A 1 562 ? -4.535 -30.172 -6.125 1 84.31 562 SER A CA 1
ATOM 4434 C C . SER A 1 562 ? -3.582 -29.672 -5.047 1 84.31 562 SER A C 1
ATOM 4436 O O . SER A 1 562 ? -3.082 -30.453 -4.234 1 84.31 562 SER A O 1
ATOM 4438 N N . ASP A 1 563 ? -3.252 -28.438 -5.094 1 86.75 563 ASP A N 1
ATOM 4439 C CA . ASP A 1 563 ? -2.521 -27.797 -4.008 1 86.75 563 ASP A CA 1
ATOM 4440 C C . ASP A 1 563 ? -3.266 -27.953 -2.682 1 86.75 563 ASP A C 1
ATOM 4442 O O . ASP A 1 563 ? -4.492 -28.078 -2.662 1 86.75 563 ASP A O 1
ATOM 4446 N N . VAL A 1 564 ? -2.619 -27.781 -1.648 1 87.81 564 VAL A N 1
ATOM 4447 C CA . VAL A 1 564 ? -3.133 -28.047 -0.31 1 87.81 564 VAL A CA 1
ATOM 4448 C C . VAL A 1 564 ? -4.219 -27.047 0.04 1 87.81 564 VAL A C 1
ATOM 4450 O O . VAL A 1 564 ? -5.18 -27.359 0.744 1 87.81 564 VAL A O 1
ATOM 4453 N N . VAL A 1 565 ? -4.098 -25.859 -0.436 1 90.94 565 VAL A N 1
ATOM 4454 C CA . VAL A 1 565 ? -5.062 -24.828 -0.092 1 90.94 565 VAL A CA 1
ATOM 4455 C C . VAL A 1 565 ? -6.438 -25.203 -0.644 1 90.94 565 VAL A C 1
ATOM 4457 O O . VAL A 1 565 ? -7.457 -24.969 0.007 1 90.94 565 VAL A O 1
ATOM 4460 N N . TYR A 1 566 ? -6.48 -25.781 -1.831 1 92.12 566 TYR A N 1
ATOM 4461 C CA . TYR A 1 566 ? -7.754 -26.219 -2.396 1 92.12 566 TYR A CA 1
ATOM 4462 C C . TYR A 1 566 ? -8.359 -27.359 -1.577 1 92.12 566 TYR A C 1
ATOM 4464 O O . TYR A 1 566 ? -9.57 -27.391 -1.344 1 92.12 566 TYR A O 1
ATOM 4472 N N . GLU A 1 567 ? -7.496 -28.219 -1.211 1 89.62 567 GLU A N 1
ATOM 4473 C CA . GLU A 1 567 ? -7.945 -29.328 -0.386 1 89.62 567 GLU A CA 1
ATOM 4474 C C . GLU A 1 567 ? -8.531 -28.844 0.937 1 89.62 567 GLU A C 1
ATOM 4476 O O . GLU A 1 567 ? -9.586 -29.297 1.364 1 89.62 567 GLU A O 1
ATOM 4481 N N . ARG A 1 568 ? -7.809 -27.984 1.545 1 91.5 568 ARG A N 1
ATOM 4482 C CA . ARG A 1 568 ? -8.25 -27.438 2.824 1 91.5 568 ARG A CA 1
ATOM 4483 C C . ARG A 1 568 ? -9.539 -26.641 2.662 1 91.5 568 ARG A C 1
ATOM 4485 O O . ARG A 1 568 ? -10.43 -26.703 3.506 1 91.5 568 ARG A O 1
ATOM 4492 N N . LEU A 1 569 ? -9.586 -25.844 1.665 1 95.06 569 LEU A N 1
ATOM 4493 C CA . LEU A 1 569 ? -10.781 -25.062 1.399 1 95.06 569 LEU A CA 1
ATOM 4494 C C . LEU A 1 569 ? -12 -25.953 1.209 1 95.06 569 LEU A C 1
ATOM 4496 O O . LEU A 1 569 ? -13.062 -25.703 1.789 1 95.06 569 LEU A O 1
ATOM 4500 N N . PHE A 1 570 ? -11.844 -26.984 0.407 1 94.81 570 PHE A N 1
ATOM 4501 C CA . PHE A 1 570 ? -12.93 -27.922 0.153 1 94.81 570 PHE A CA 1
ATOM 4502 C C . PHE A 1 570 ? -13.312 -28.672 1.425 1 94.81 570 PHE A C 1
ATOM 4504 O O . PHE A 1 570 ? -14.477 -28.688 1.821 1 94.81 570 PHE A O 1
ATOM 4511 N N . GLY A 1 571 ? -12.352 -29.266 2.047 1 91.88 571 GLY A N 1
ATOM 4512 C CA . GLY A 1 571 ? -12.578 -30.047 3.244 1 91.88 571 GLY A CA 1
ATOM 4513 C C . GLY A 1 571 ? -13.18 -29.25 4.383 1 91.88 571 GLY A C 1
ATOM 4514 O O . GLY A 1 571 ? -14.133 -29.703 5.023 1 91.88 571 GLY A O 1
ATOM 4515 N N . ASP A 1 572 ? -12.648 -28.078 4.668 1 93.44 572 ASP A N 1
ATOM 4516 C CA . ASP A 1 572 ? -13.164 -27.219 5.734 1 93.44 572 ASP A CA 1
ATOM 4517 C C . ASP A 1 572 ? -14.609 -26.812 5.457 1 93.44 572 ASP A C 1
ATOM 4519 O O . ASP A 1 572 ? -15.414 -26.703 6.387 1 93.44 572 ASP A O 1
ATOM 4523 N N . THR A 1 573 ? -14.914 -26.531 4.207 1 95.75 573 THR A N 1
ATOM 4524 C CA . THR A 1 573 ? -16.266 -26.156 3.844 1 95.75 573 THR A CA 1
ATOM 4525 C C . THR A 1 573 ? -17.234 -27.312 4.074 1 95.75 573 THR A C 1
ATOM 4527 O O . THR A 1 573 ? -18.312 -27.109 4.641 1 95.75 573 THR A O 1
ATOM 4530 N N . ILE A 1 574 ? -16.859 -28.484 3.656 1 93.75 574 ILE A N 1
ATOM 4531 C CA . ILE A 1 574 ? -17.703 -29.656 3.83 1 93.75 574 ILE A CA 1
ATOM 4532 C C . ILE A 1 574 ? -17.906 -29.938 5.32 1 93.75 574 ILE A C 1
ATOM 4534 O O . ILE A 1 574 ? -19.016 -30.219 5.762 1 93.75 574 ILE A O 1
ATOM 4538 N N . ASP A 1 575 ? -16.906 -29.797 6.047 1 91.12 575 ASP A N 1
ATOM 4539 C CA . ASP A 1 575 ? -16.969 -30.078 7.477 1 91.12 575 ASP A CA 1
ATOM 4540 C C . ASP A 1 575 ? -17.875 -29.094 8.195 1 91.12 575 ASP A C 1
ATOM 4542 O O . ASP A 1 575 ? -18.625 -29.484 9.102 1 91.12 575 ASP A O 1
ATOM 4546 N N . GLU A 1 576 ? -17.797 -27.938 7.789 1 93.12 576 GLU A N 1
ATOM 4547 C CA . GLU A 1 576 ? -18.562 -26.906 8.477 1 93.12 576 GLU A CA 1
ATOM 4548 C C . GLU A 1 576 ? -20.016 -26.875 8 1 93.12 576 GLU A C 1
ATOM 4550 O O . GLU A 1 576 ? -20.922 -26.672 8.797 1 93.12 576 GLU A O 1
ATOM 4555 N N . THR A 1 577 ? -20.234 -27 6.711 1 93.25 577 THR A N 1
ATOM 4556 C CA . THR A 1 577 ? -21.562 -26.734 6.156 1 93.25 577 THR A CA 1
ATOM 4557 C C . THR A 1 577 ? -22.266 -28.047 5.797 1 93.25 577 THR A C 1
ATOM 4559 O O . THR A 1 577 ? -23.484 -28.125 5.781 1 93.25 577 THR A O 1
ATOM 4562 N N . GLY A 1 578 ? -21.5 -29.016 5.348 1 90.12 578 GLY A N 1
ATOM 4563 C CA . GLY A 1 578 ? -22.062 -30.25 4.82 1 90.12 578 GLY A CA 1
ATOM 4564 C C . GLY A 1 578 ? -22.594 -30.094 3.406 1 90.12 578 GLY A C 1
ATOM 4565 O O . GLY A 1 578 ? -23.156 -31.047 2.848 1 90.12 578 GLY A O 1
ATOM 4566 N N . TYR A 1 579 ? -22.484 -28.953 2.816 1 92.31 579 TYR A N 1
ATOM 4567 C CA . TYR A 1 579 ? -23.062 -28.656 1.509 1 92.31 579 TYR A CA 1
ATOM 4568 C C . TYR A 1 579 ? -22 -28.734 0.42 1 92.31 579 TYR A C 1
ATOM 4570 O O . TYR A 1 579 ? -21.109 -27.875 0.343 1 92.31 579 TYR A O 1
ATOM 4578 N N . PRO A 1 580 ? -22.094 -29.703 -0.536 1 94.94 580 PRO A N 1
ATOM 4579 C CA . PRO A 1 580 ? -21.062 -29.875 -1.565 1 94.94 580 PRO A CA 1
ATOM 4580 C C . PRO A 1 580 ? -21.078 -28.75 -2.602 1 94.94 580 PRO A C 1
ATOM 4582 O O . PRO A 1 580 ? -20.031 -28.422 -3.172 1 94.94 580 PRO A O 1
ATOM 4585 N N . ALA A 1 581 ? -22.25 -28.172 -2.902 1 94.44 581 ALA A N 1
ATOM 4586 C CA . ALA A 1 581 ? -22.312 -27.094 -3.896 1 94.44 581 ALA A CA 1
ATOM 4587 C C . ALA A 1 581 ? -21.484 -25.891 -3.467 1 94.44 581 ALA A C 1
ATOM 4589 O O . ALA A 1 581 ? -20.766 -25.297 -4.281 1 94.44 581 ALA A O 1
ATOM 4590 N N . ARG A 1 582 ? -21.578 -25.609 -2.197 1 95.44 582 ARG A N 1
ATOM 4591 C CA . ARG A 1 582 ? -20.812 -24.484 -1.67 1 95.44 582 ARG A CA 1
ATOM 4592 C C . ARG A 1 582 ? -19.312 -24.766 -1.73 1 95.44 582 ARG A C 1
ATOM 4594 O O . ARG A 1 582 ? -18.516 -23.875 -2.004 1 95.44 582 ARG A O 1
ATOM 4601 N N . ALA A 1 583 ? -18.953 -25.953 -1.422 1 96.62 583 ALA A N 1
ATOM 4602 C CA . ALA A 1 583 ? -17.547 -26.328 -1.479 1 96.62 583 ALA A CA 1
ATOM 4603 C C . ALA A 1 583 ? -17.016 -26.25 -2.906 1 96.62 583 ALA A C 1
ATOM 4605 O O . ALA A 1 583 ? -15.922 -25.734 -3.139 1 96.62 583 ALA A O 1
ATOM 4606 N N . MET A 1 584 ? -17.828 -26.719 -3.828 1 95.12 584 MET A N 1
ATOM 4607 C CA . MET A 1 584 ? -17.438 -26.672 -5.23 1 95.12 584 MET A CA 1
ATOM 4608 C C . MET A 1 584 ? -17.344 -25.234 -5.727 1 95.12 584 MET A C 1
ATOM 4610 O O . MET A 1 584 ? -16.406 -24.875 -6.441 1 95.12 584 MET A O 1
ATOM 4614 N N . GLN A 1 585 ? -18.266 -24.453 -5.355 1 95.5 585 GLN A N 1
ATOM 4615 C CA . GLN A 1 585 ? -18.266 -23.047 -5.75 1 95.5 585 GLN A CA 1
ATOM 4616 C C . GLN A 1 585 ? -17.031 -22.344 -5.23 1 95.5 585 GLN A C 1
ATOM 4618 O O . GLN A 1 585 ? -16.391 -21.578 -5.961 1 95.5 585 GLN A O 1
ATOM 4623 N N . ALA A 1 586 ? -16.672 -22.594 -3.965 1 97.19 586 ALA A N 1
ATOM 4624 C CA . ALA A 1 586 ? -15.508 -21.953 -3.35 1 97.19 586 ALA A CA 1
ATOM 4625 C C . ALA A 1 586 ? -14.219 -22.328 -4.078 1 97.19 586 ALA A C 1
ATOM 4627 O O . ALA A 1 586 ? -13.406 -21.453 -4.402 1 97.19 586 ALA A O 1
ATOM 4628 N N . VAL A 1 587 ? -14.047 -23.547 -4.387 1 95.5 587 VAL A N 1
ATOM 4629 C CA . VAL A 1 587 ? -12.812 -24.031 -4.988 1 95.5 587 VAL A CA 1
ATOM 4630 C C . VAL A 1 587 ? -12.711 -23.547 -6.43 1 95.5 587 VAL A C 1
ATOM 4632 O O . VAL A 1 587 ? -11.68 -23 -6.84 1 95.5 587 VAL A O 1
ATOM 4635 N N . TYR A 1 588 ? -13.773 -23.672 -7.191 1 92.94 588 TYR A N 1
ATOM 4636 C CA . TYR A 1 588 ? -13.711 -23.312 -8.602 1 92.94 588 TYR A CA 1
ATOM 4637 C C . TYR A 1 588 ? -13.617 -21.812 -8.789 1 92.94 588 TYR A C 1
ATOM 4639 O O . TYR A 1 588 ? -12.977 -21.328 -9.719 1 92.94 588 TYR A O 1
ATOM 4647 N N . PHE A 1 589 ? -14.281 -21.047 -7.984 1 95.5 589 PHE A N 1
ATOM 4648 C CA . PHE A 1 589 ? -14.117 -19.609 -8.086 1 95.5 589 PHE A CA 1
ATOM 4649 C C . PHE A 1 589 ? -12.688 -19.203 -7.73 1 95.5 589 PHE A C 1
ATOM 4651 O O . PHE A 1 589 ? -12.133 -18.266 -8.328 1 95.5 589 PHE A O 1
ATOM 4658 N N . THR A 1 590 ? -12.109 -19.812 -6.617 1 96.69 590 THR A N 1
ATOM 4659 C CA . THR A 1 590 ? -10.727 -19.531 -6.266 1 96.69 590 THR A CA 1
ATOM 4660 C C . THR A 1 590 ? -9.797 -19.828 -7.438 1 96.69 590 THR A C 1
ATOM 4662 O O . THR A 1 590 ? -8.867 -19.078 -7.711 1 96.69 590 THR A O 1
ATOM 4665 N N . LEU A 1 591 ? -10.102 -20.922 -8.094 1 93.38 591 LEU A N 1
ATOM 4666 C CA . LEU A 1 591 ? -9.336 -21.266 -9.281 1 93.38 591 LEU A CA 1
ATOM 4667 C C . LEU A 1 591 ? -9.5 -20.219 -10.367 1 93.38 591 LEU A C 1
ATOM 4669 O O . LEU A 1 591 ? -8.508 -19.766 -10.953 1 93.38 591 LEU A O 1
ATOM 4673 N N . ALA A 1 592 ? -10.703 -19.859 -10.609 1 93 592 ALA A N 1
ATOM 4674 C CA . ALA A 1 592 ? -10.992 -18.859 -11.625 1 93 592 ALA A CA 1
ATOM 4675 C C . ALA A 1 592 ? -10.344 -17.516 -11.289 1 93 592 ALA A C 1
ATOM 4677 O O . ALA A 1 592 ? -9.836 -16.828 -12.172 1 93 592 ALA A O 1
ATOM 4678 N N . ARG A 1 593 ? -10.406 -17.188 -10.047 1 95.44 593 ARG A N 1
ATOM 4679 C CA . ARG A 1 593 ? -9.789 -15.945 -9.57 1 95.44 593 ARG A CA 1
ATOM 4680 C C . ARG A 1 593 ? -8.289 -15.945 -9.836 1 95.44 593 ARG A C 1
ATOM 4682 O O . ARG A 1 593 ? -7.738 -14.945 -10.312 1 95.44 593 ARG A O 1
ATOM 4689 N N . LEU A 1 594 ? -7.691 -17 -9.562 1 93.25 594 LEU A N 1
ATOM 4690 C CA . LEU A 1 594 ? -6.258 -17.125 -9.805 1 93.25 594 LEU A CA 1
ATOM 4691 C C . LEU A 1 594 ? -5.941 -16.984 -11.289 1 93.25 594 LEU A C 1
ATOM 4693 O O . LEU A 1 594 ? -4.988 -16.281 -11.656 1 93.25 594 LEU A O 1
ATOM 4697 N N . VAL A 1 595 ? -6.727 -17.609 -12.117 1 90.94 595 VAL A N 1
ATOM 4698 C CA . VAL A 1 595 ? -6.504 -17.562 -13.562 1 90.94 595 VAL A CA 1
ATOM 4699 C C . VAL A 1 595 ? -6.637 -16.125 -14.055 1 90.94 595 VAL A C 1
ATOM 4701 O O . VAL A 1 595 ? -5.781 -15.633 -14.797 1 90.94 595 VAL A O 1
ATOM 4704 N N . TYR A 1 596 ? -7.617 -15.453 -13.664 1 92.31 596 TYR A N 1
ATOM 4705 C CA . TYR A 1 596 ? -7.855 -14.102 -14.148 1 92.31 596 TYR A CA 1
ATOM 4706 C C . TYR A 1 596 ? -6.734 -13.164 -13.727 1 92.31 596 TYR A C 1
ATOM 4708 O O . TYR A 1 596 ? -6.176 -12.438 -14.555 1 92.31 596 TYR A O 1
ATOM 4716 N N . TYR A 1 597 ? -6.426 -13.141 -12.477 1 92.25 597 TYR A N 1
ATOM 4717 C CA . TYR A 1 597 ? -5.496 -12.141 -11.953 1 92.25 597 TYR A CA 1
ATOM 4718 C C . TYR A 1 597 ? -4.062 -12.477 -12.344 1 92.25 597 TYR A C 1
ATOM 4720 O O . TYR A 1 597 ? -3.174 -11.625 -12.258 1 92.25 597 TYR A O 1
ATOM 4728 N N . ASP A 1 598 ? -3.898 -13.672 -12.781 1 89.06 598 ASP A N 1
ATOM 4729 C CA . ASP A 1 598 ? -2.578 -14.039 -13.289 1 89.06 598 ASP A CA 1
ATOM 4730 C C . ASP A 1 598 ? -2.221 -13.227 -14.531 1 89.06 598 ASP A C 1
ATOM 4732 O O . ASP A 1 598 ? -1.043 -13.039 -14.836 1 89.06 598 ASP A O 1
ATOM 4736 N N . PHE A 1 599 ? -3.23 -12.727 -15.195 1 88.62 599 PHE A N 1
ATOM 4737 C CA . PHE A 1 599 ? -2.975 -12.062 -16.469 1 88.62 599 PHE A CA 1
ATOM 4738 C C . PHE A 1 599 ? -3.246 -10.57 -16.359 1 88.62 599 PHE A C 1
ATOM 4740 O O . PHE A 1 599 ? -3.246 -9.859 -17.375 1 88.62 599 PHE A O 1
ATOM 4747 N N . LEU A 1 600 ? -3.471 -10.07 -15.227 1 88.19 600 LEU A N 1
ATOM 4748 C CA . LEU A 1 600 ? -3.881 -8.68 -15.039 1 88.19 600 LEU A CA 1
ATOM 4749 C C . LEU A 1 600 ? -2.842 -7.723 -15.617 1 88.19 600 LEU A C 1
ATOM 4751 O O . LEU A 1 600 ? -3.193 -6.695 -16.203 1 88.19 600 LEU A O 1
ATOM 4755 N N . SER A 1 601 ? -1.59 -8.031 -15.484 1 83.5 601 SER A N 1
ATOM 4756 C CA . SER A 1 601 ? -0.523 -7.156 -15.953 1 83.5 601 SER A CA 1
ATOM 4757 C C . SER A 1 601 ? -0.5 -7.082 -17.484 1 83.5 601 SER A C 1
ATOM 4759 O O . SER A 1 601 ? 0.058 -6.145 -18.047 1 83.5 601 SER A O 1
ATOM 4761 N N . ALA A 1 602 ? -1.124 -8.055 -18.109 1 85.81 602 ALA A N 1
ATOM 4762 C CA . ALA A 1 602 ? -1.095 -8.117 -19.578 1 85.81 602 ALA A CA 1
ATOM 4763 C C . ALA A 1 602 ? -2.365 -7.52 -20.172 1 85.81 602 ALA A C 1
ATOM 4765 O O . ALA A 1 602 ? -2.494 -7.414 -21.391 1 85.81 602 ALA A O 1
ATOM 4766 N N . PHE A 1 603 ? -3.242 -7.09 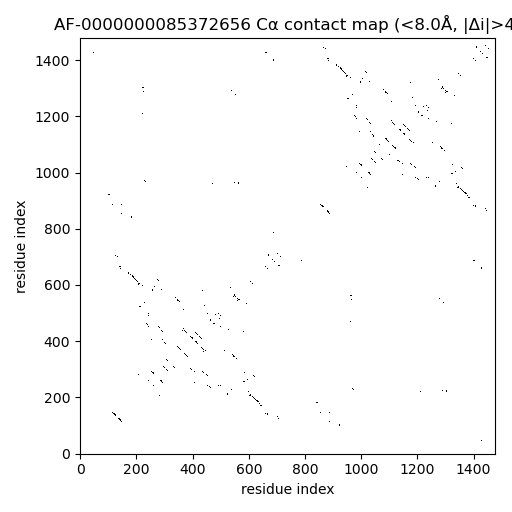-19.297 1 85.44 603 PHE A N 1
ATOM 4767 C CA . PHE A 1 603 ? -4.496 -6.523 -19.781 1 85.44 603 PHE A CA 1
ATOM 4768 C C . PHE A 1 603 ? -4.301 -5.082 -20.234 1 85.44 603 PHE A C 1
ATOM 4770 O O . PHE A 1 603 ? -3.379 -4.402 -19.781 1 85.44 603 PHE A O 1
ATOM 4777 N N . SER A 1 604 ? -5.102 -4.77 -21.203 1 82.38 604 SER A N 1
ATOM 4778 C CA . SER A 1 604 ? -5.109 -3.406 -21.719 1 82.38 604 SER A CA 1
ATOM 4779 C C . SER A 1 604 ? -6.535 -2.887 -21.891 1 82.38 604 SER A C 1
ATOM 4781 O O . SER A 1 604 ? -7.48 -3.672 -21.984 1 82.38 604 SER A O 1
ATOM 4783 N N . PRO A 1 605 ? -6.57 -1.597 -21.781 1 82.31 605 PRO A N 1
ATOM 4784 C CA . PRO A 1 605 ? -7.891 -1.046 -22.078 1 82.31 605 PRO A CA 1
ATOM 4785 C C . PRO A 1 605 ? -8.32 -1.291 -23.531 1 82.31 605 PRO A C 1
ATOM 4787 O O . PRO A 1 605 ? -7.477 -1.285 -24.438 1 82.31 605 PRO A O 1
ATOM 4790 N N . ASN A 1 606 ? -9.531 -1.629 -23.594 1 77.5 606 ASN A N 1
ATOM 4791 C CA . ASN A 1 606 ? -10.078 -1.804 -24.938 1 77.5 606 ASN A CA 1
ATOM 4792 C C . ASN A 1 606 ? -10.438 -0.465 -25.578 1 77.5 606 ASN A C 1
ATOM 4794 O O . ASN A 1 606 ? -11.547 0.04 -25.391 1 77.5 606 ASN A O 1
ATOM 4798 N N . TYR A 1 607 ? -9.57 -0.013 -26.422 1 73.62 607 TYR A N 1
ATOM 4799 C CA . TYR A 1 607 ? -9.766 1.298 -27.031 1 73.62 607 TYR A CA 1
ATOM 4800 C C . TYR A 1 607 ? -10.695 1.208 -28.234 1 73.62 607 TYR A C 1
ATOM 4802 O O . TYR A 1 607 ? -11.188 2.227 -28.719 1 73.62 607 TYR A O 1
ATOM 4810 N N . ALA A 1 608 ? -10.938 -0.009 -28.609 1 69.69 608 ALA A N 1
ATOM 4811 C CA . ALA A 1 608 ? -11.781 -0.209 -29.797 1 69.69 608 ALA A CA 1
ATOM 4812 C C . ALA A 1 608 ? -13.258 -0.032 -29.453 1 69.69 608 ALA A C 1
ATOM 4814 O O . ALA A 1 608 ? -14.07 0.262 -30.328 1 69.69 608 ALA A O 1
ATOM 4815 N N . ALA A 1 609 ? -13.586 -0.325 -28.234 1 71.5 609 ALA A N 1
ATOM 4816 C CA . ALA A 1 609 ? -14.969 -0.138 -27.797 1 71.5 609 ALA A CA 1
ATOM 4817 C C . ALA A 1 609 ? -15.102 1.11 -26.922 1 71.5 609 ALA A C 1
ATOM 4819 O O . ALA A 1 609 ? -14.602 1.145 -25.797 1 71.5 609 ALA A O 1
ATOM 4820 N N . PRO A 1 610 ? -15.672 2.131 -27.578 1 71.19 610 PRO A N 1
ATOM 4821 C CA . PRO A 1 610 ? -15.766 3.398 -26.859 1 71.19 610 PRO A CA 1
ATOM 4822 C C . PRO A 1 610 ? -16.469 3.258 -25.516 1 71.19 610 PRO A C 1
ATOM 4824 O O . PRO A 1 610 ? -17.484 2.564 -25.406 1 71.19 610 PRO A O 1
ATOM 4827 N N . GLY A 1 611 ? -15.938 3.803 -24.484 1 75.81 611 GLY A N 1
ATOM 4828 C CA . GLY A 1 611 ? -16.547 3.857 -23.156 1 75.81 611 GLY A CA 1
ATOM 4829 C C . GLY A 1 611 ? -16.125 2.715 -22.266 1 75.81 611 GLY A C 1
ATOM 4830 O O . GLY A 1 611 ? -16.422 2.719 -21.062 1 75.81 611 GLY A O 1
ATOM 4831 N N . THR A 1 612 ? -15.492 1.779 -22.906 1 82.94 612 THR A N 1
ATOM 4832 C CA . THR A 1 612 ? -15.109 0.625 -22.109 1 82.94 612 THR A CA 1
ATOM 4833 C C . THR A 1 612 ? -13.672 0.76 -21.625 1 82.94 612 THR A C 1
ATOM 4835 O O . THR A 1 612 ? -13.211 -0.039 -20.797 1 82.94 612 THR A O 1
ATOM 4838 N N . ASP A 1 613 ? -13.008 1.825 -22.094 1 86.25 613 ASP A N 1
ATOM 4839 C CA . ASP A 1 613 ? -11.586 1.995 -21.797 1 86.25 613 ASP A CA 1
ATOM 4840 C C . ASP A 1 613 ? -11.383 2.66 -20.438 1 86.25 613 ASP A C 1
ATOM 4842 O O . ASP A 1 613 ? -10.266 2.709 -19.922 1 86.25 613 ASP A O 1
ATOM 4846 N N . THR A 1 614 ? -12.562 3.104 -19.906 1 92.06 614 THR A N 1
ATOM 4847 C CA . THR A 1 614 ? -12.453 3.758 -18.609 1 92.06 614 THR A CA 1
ATOM 4848 C C . THR A 1 614 ? -13.469 3.178 -17.625 1 92.06 614 THR A C 1
ATOM 4850 O O . THR A 1 614 ? -14.453 2.561 -18.031 1 92.06 614 THR A O 1
ATOM 4853 N N . ALA A 1 615 ? -13.102 3.223 -16.375 1 94.38 615 ALA A N 1
ATOM 4854 C CA . ALA A 1 615 ? -13.992 2.859 -15.266 1 94.38 615 ALA A CA 1
ATOM 4855 C C . ALA A 1 615 ? -14.094 3.99 -14.25 1 94.38 615 ALA A C 1
ATOM 4857 O O . ALA A 1 615 ? -13.125 4.73 -14.031 1 94.38 615 ALA A O 1
ATOM 4858 N N . ASP A 1 616 ? -15.289 4.207 -13.742 1 94.56 616 ASP A N 1
ATOM 4859 C CA . ASP A 1 616 ? -15.492 5.176 -12.672 1 94.56 616 ASP A CA 1
ATOM 4860 C C . ASP A 1 616 ? -15.312 4.527 -11.297 1 94.56 616 ASP A C 1
ATOM 4862 O O . ASP A 1 616 ? -15.977 3.535 -10.984 1 94.56 616 ASP A O 1
ATOM 4866 N N . VAL A 1 617 ? -14.414 5.055 -10.547 1 94.88 617 VAL A N 1
ATOM 4867 C CA . VAL A 1 617 ? -14.117 4.465 -9.242 1 94.88 617 VAL A CA 1
ATOM 4868 C C . VAL A 1 617 ? -14.273 5.52 -8.148 1 94.88 617 VAL A C 1
ATOM 4870 O O . VAL A 1 617 ? -13.992 6.699 -8.367 1 94.88 617 VAL A O 1
ATOM 4873 N N . VAL A 1 618 ? -14.891 5.133 -7.066 1 92.69 618 VAL A N 1
ATOM 4874 C CA . VAL A 1 618 ? -14.953 5.902 -5.828 1 92.69 618 VAL A CA 1
ATOM 4875 C C . VAL A 1 618 ? -14.18 5.172 -4.73 1 92.69 618 VAL A C 1
ATOM 4877 O O . VAL A 1 618 ? -14.438 3.998 -4.461 1 92.69 618 VAL A O 1
ATOM 4880 N N . THR A 1 619 ? -13.148 5.766 -4.137 1 91.56 619 THR A N 1
ATOM 4881 C CA . THR A 1 619 ? -12.305 5.129 -3.137 1 91.56 619 THR A CA 1
ATOM 4882 C C . THR A 1 619 ? -12.312 5.926 -1.837 1 91.56 619 THR A C 1
ATOM 4884 O O . THR A 1 619 ? -12.891 7.012 -1.77 1 91.56 619 THR A O 1
ATOM 4887 N N . PHE A 1 620 ? -11.734 5.301 -0.79 1 88.38 620 PHE A N 1
ATOM 4888 C CA . PHE A 1 620 ? -11.414 6 0.449 1 88.38 620 PHE A CA 1
ATOM 4889 C C . PHE A 1 620 ? -9.992 6.543 0.417 1 88.38 620 PHE A C 1
ATOM 4891 O O . PHE A 1 620 ? -9.07 5.848 -0.002 1 88.38 620 PHE A O 1
ATOM 4898 N N . GLU A 1 621 ? -9.891 7.766 0.752 1 84.88 621 GLU A N 1
ATOM 4899 C CA . GLU A 1 621 ? -8.562 8.359 0.863 1 84.88 621 GLU A CA 1
ATOM 4900 C C . GLU A 1 621 ? -8.273 8.789 2.299 1 84.88 621 GLU A C 1
ATOM 4902 O O . GLU A 1 621 ? -9.156 9.289 2.998 1 84.88 621 GLU A O 1
ATOM 4907 N N . LEU A 1 622 ? -7.008 8.461 2.727 1 81.94 622 LEU A N 1
ATOM 4908 C CA . LEU A 1 622 ? -6.582 8.875 4.062 1 81.94 622 LEU A CA 1
ATOM 4909 C C . LEU A 1 622 ? -6.219 10.352 4.086 1 81.94 622 LEU A C 1
ATOM 4911 O O . LEU A 1 622 ? -5.297 10.781 3.385 1 81.94 622 LEU A O 1
ATOM 4915 N N . THR A 1 623 ? -6.98 11.102 4.758 1 83.88 623 THR A N 1
ATOM 4916 C CA . THR A 1 623 ? -6.727 12.531 4.871 1 83.88 623 THR A CA 1
ATOM 4917 C C . THR A 1 623 ? -6.938 13.008 6.309 1 83.88 623 THR A C 1
ATOM 4919 O O . THR A 1 623 ? -7.535 12.305 7.121 1 83.88 623 THR A O 1
ATOM 4922 N N . SER A 1 624 ? -6.305 14.172 6.586 1 85.19 624 SER A N 1
ATOM 4923 C CA . SER A 1 624 ? -6.469 14.766 7.906 1 85.19 624 SER A CA 1
ATOM 4924 C C . SER A 1 624 ? -7.812 15.477 8.031 1 85.19 624 SER A C 1
ATOM 4926 O O . SER A 1 624 ? -8.141 16.344 7.223 1 85.19 624 SER A O 1
ATOM 4928 N N . ILE A 1 625 ? -8.625 15.039 8.984 1 89.56 625 ILE A N 1
ATOM 4929 C CA . ILE A 1 625 ? -9.922 15.664 9.219 1 89.56 625 ILE A CA 1
ATOM 4930 C C . ILE A 1 625 ? -10.086 15.984 10.703 1 89.56 625 ILE A C 1
ATOM 4932 O O . ILE A 1 625 ? -9.414 15.391 11.547 1 89.56 625 ILE A O 1
ATOM 4936 N N . PRO A 1 626 ? -10.859 17 10.906 1 92.19 626 PRO A N 1
ATOM 4937 C CA . PRO A 1 626 ? -11.164 17.266 12.32 1 92.19 626 PRO A CA 1
ATOM 4938 C C . PRO A 1 626 ? -12.016 16.156 12.945 1 92.19 626 PRO A C 1
ATOM 4940 O O . PRO A 1 626 ? -13.18 15.977 12.57 1 92.19 626 PRO A O 1
ATOM 4943 N N . TRP A 1 627 ? -11.477 15.438 13.883 1 88.88 627 TRP A N 1
ATOM 4944 C CA . TRP A 1 627 ? -12.164 14.289 14.453 1 88.88 627 TRP A CA 1
ATOM 4945 C C . TRP A 1 627 ? -12.383 14.477 15.953 1 88.88 627 TRP A C 1
ATOM 4947 O O . TRP A 1 627 ? -13.43 14.102 16.484 1 88.88 627 TRP A O 1
ATOM 4957 N N . ARG A 1 628 ? -11.398 15.055 16.562 1 90.12 628 ARG A N 1
ATOM 4958 C CA . ARG A 1 628 ? -11.555 15.336 17.984 1 90.12 628 ARG A CA 1
ATOM 4959 C C . ARG A 1 628 ? -12.234 16.688 18.203 1 90.12 628 ARG A C 1
ATOM 4961 O O . ARG A 1 628 ? -12.188 17.562 17.328 1 90.12 628 ARG A O 1
ATOM 4968 N N . PHE A 1 629 ? -12.883 16.875 19.375 1 94.12 629 PHE A N 1
ATOM 4969 C CA . PHE A 1 629 ? -13.641 18.094 19.641 1 94.12 629 PHE A CA 1
ATOM 4970 C C . PHE A 1 629 ? -13.078 18.844 20.828 1 94.12 629 PHE A C 1
ATOM 4972 O O . PHE A 1 629 ? -13.578 19.906 21.203 1 94.12 629 PHE A O 1
ATOM 4979 N N . ARG A 1 630 ? -12.023 18.359 21.281 1 94.31 630 ARG A N 1
ATOM 4980 C CA . ARG A 1 630 ? -11.477 19 22.484 1 94.31 630 ARG A CA 1
ATOM 4981 C C . ARG A 1 630 ? -10.961 20.406 22.156 1 94.31 630 ARG A C 1
ATOM 4983 O O . ARG A 1 630 ? -11.227 21.359 22.891 1 94.31 630 ARG A O 1
ATOM 4990 N N . GLY A 1 631 ? -10.227 20.5 21.094 1 94.25 631 GLY A N 1
ATOM 4991 C CA . GLY A 1 631 ? -9.719 21.797 20.703 1 94.25 631 GLY A CA 1
ATOM 4992 C C . GLY A 1 631 ? -10.812 22.766 20.281 1 94.25 631 GLY A C 1
ATOM 4993 O O . GLY A 1 631 ? -10.797 23.938 20.688 1 94.25 631 GLY A O 1
ATOM 4994 N N . TYR A 1 632 ? -11.805 22.344 19.562 1 95.5 632 TYR A N 1
ATOM 4995 C CA . TYR A 1 632 ? -12.93 23.172 19.125 1 95.5 632 TYR A CA 1
ATOM 4996 C C . TYR A 1 632 ? -13.734 23.688 20.312 1 95.5 632 TYR A C 1
ATOM 4998 O O . TYR A 1 632 ? -14.055 24.875 20.391 1 95.5 632 TYR A O 1
ATOM 5006 N N . LEU A 1 633 ? -13.945 22.875 21.297 1 96.69 633 LEU A N 1
ATOM 5007 C CA . LEU A 1 633 ? -14.719 23.266 22.484 1 96.69 633 LEU A CA 1
ATOM 5008 C C . LEU A 1 633 ? -13.938 24.25 23.344 1 96.69 633 LEU A C 1
ATOM 5010 O O . LEU A 1 633 ? -14.523 25.156 23.938 1 96.69 633 LEU A O 1
ATOM 5014 N N . ALA A 1 634 ? -12.664 24.031 23.406 1 96.38 634 ALA A N 1
ATOM 5015 C CA . ALA A 1 634 ? -11.828 24.984 24.141 1 96.38 634 ALA A CA 1
ATOM 5016 C C . ALA A 1 634 ? -11.883 26.359 23.5 1 96.38 634 ALA A C 1
ATOM 5018 O O . ALA A 1 634 ? -12.016 27.375 24.203 1 96.38 634 ALA A O 1
ATOM 5019 N N . VAL A 1 635 ? -11.82 26.422 22.172 1 96.38 635 VAL A N 1
ATOM 5020 C CA . VAL A 1 635 ? -11.844 27.688 21.469 1 96.38 635 VAL A CA 1
ATOM 5021 C C . VAL A 1 635 ? -13.211 28.359 21.641 1 96.38 635 VAL A C 1
ATOM 5023 O O . VAL A 1 635 ? -13.297 29.547 21.938 1 96.38 635 VAL A O 1
ATOM 5026 N N . VAL A 1 636 ? -14.281 27.656 21.5 1 96.12 636 VAL A N 1
ATOM 5027 C CA . VAL A 1 636 ? -15.625 28.188 21.672 1 96.12 636 VAL A CA 1
ATOM 5028 C C . VAL A 1 636 ? -15.828 28.656 23.109 1 96.12 636 VAL A C 1
ATOM 5030 O O . VAL A 1 636 ? -16.422 29.703 23.359 1 96.12 636 VAL A O 1
ATOM 5033 N N . GLY A 1 637 ? -15.312 27.875 24.016 1 96.38 637 GLY A N 1
ATOM 5034 C CA . GLY A 1 637 ? -15.383 28.281 25.406 1 96.38 637 GLY A CA 1
ATOM 5035 C C . GLY A 1 637 ? -14.68 29.594 25.688 1 96.38 637 GLY A C 1
ATOM 5036 O O . GLY A 1 637 ? -15.219 30.469 26.391 1 96.38 637 GLY A O 1
ATOM 5037 N N . ILE A 1 638 ? -13.5 29.75 25.141 1 96.75 638 ILE A N 1
ATOM 5038 C CA . ILE A 1 638 ? -12.734 30.984 25.297 1 96.75 638 ILE A CA 1
ATOM 5039 C C . ILE A 1 638 ? -13.508 32.156 24.688 1 96.75 638 ILE A C 1
ATOM 5041 O O . ILE A 1 638 ? -13.586 33.219 25.281 1 96.75 638 ILE A O 1
ATOM 5045 N N . LEU A 1 639 ? -14.109 31.922 23.578 1 96.81 639 LEU A N 1
ATOM 5046 C CA . LEU A 1 639 ? -14.828 32.969 22.875 1 96.81 639 LEU A CA 1
ATOM 5047 C C . LEU A 1 639 ? -16.094 33.375 23.625 1 96.81 639 LEU A C 1
ATOM 5049 O O . LEU A 1 639 ? -16.453 34.531 23.703 1 96.81 639 LEU A O 1
ATOM 5053 N N . VAL A 1 640 ? -16.781 32.438 24.234 1 96.56 640 VAL A N 1
ATOM 5054 C CA . VAL A 1 640 ? -18 32.719 24.984 1 96.56 640 VAL A CA 1
ATOM 5055 C C . VAL A 1 640 ? -17.672 33.531 26.219 1 96.56 640 VAL A C 1
ATOM 5057 O O . VAL A 1 640 ? -18.375 34.5 26.531 1 96.56 640 VAL A O 1
ATOM 5060 N N . VAL A 1 641 ? -16.656 33.125 26.875 1 96.5 641 VAL A N 1
ATOM 5061 C CA . VAL A 1 641 ? -16.234 33.875 28.062 1 96.5 641 VAL A CA 1
ATOM 5062 C C . VAL A 1 641 ? -15.82 35.312 27.656 1 96.5 641 VAL A C 1
ATOM 5064 O O . VAL A 1 641 ? -16.141 36.281 28.344 1 96.5 641 VAL A O 1
ATOM 5067 N N . PHE A 1 642 ? -15.172 35.375 26.531 1 96.5 642 PHE A N 1
ATOM 5068 C CA . PHE A 1 642 ? -14.75 36.688 26.031 1 96.5 642 PHE A CA 1
ATOM 5069 C C . PHE A 1 642 ? -15.945 37.562 25.703 1 96.5 642 PHE A C 1
ATOM 5071 O O . PHE A 1 642 ? -16 38.719 26.078 1 96.5 642 PHE A O 1
ATOM 5078 N N . LEU A 1 643 ? -16.891 37 24.984 1 96.25 643 LEU A N 1
ATOM 5079 C CA . LEU A 1 643 ? -18.062 37.75 24.562 1 96.25 643 LEU A CA 1
ATOM 5080 C C . LEU A 1 643 ? -18.922 38.156 25.766 1 96.25 643 LEU A C 1
ATOM 5082 O O . LEU A 1 643 ? -19.5 39.219 25.797 1 96.25 643 LEU A O 1
ATOM 5086 N N . ALA A 1 644 ? -19 37.312 26.781 1 96.25 644 ALA A N 1
ATOM 5087 C CA . ALA A 1 644 ? -19.703 37.625 28 1 96.25 644 ALA A CA 1
ATOM 5088 C C . ALA A 1 644 ? -19.047 38.812 28.734 1 96.25 644 ALA A C 1
ATOM 5090 O O . ALA A 1 644 ? -19.719 39.688 29.234 1 96.25 644 ALA A O 1
ATOM 5091 N N . SER A 1 645 ? -17.734 38.75 28.75 1 94.5 645 SER A N 1
ATOM 5092 C CA . SER A 1 645 ? -17 39.812 29.391 1 94.5 645 SER A CA 1
ATOM 5093 C C . SER A 1 645 ? -17.125 41.125 28.609 1 94.5 645 SER A C 1
ATOM 5095 O O . SER A 1 645 ? -17.203 42.219 29.203 1 94.5 645 SER A O 1
ATOM 5097 N N . PHE A 1 646 ? -17.094 40.969 27.312 1 94.5 646 PHE A N 1
ATOM 5098 C CA . PHE A 1 646 ? -17.281 42.125 26.438 1 94.5 646 PHE A CA 1
ATOM 5099 C C . PHE A 1 646 ? -18.656 42.75 26.641 1 94.5 646 PHE A C 1
ATOM 5101 O O . PHE A 1 646 ? -18.797 43.969 26.734 1 94.5 646 PHE A O 1
ATOM 5108 N N . ALA A 1 647 ? -19.656 41.938 26.719 1 94.62 647 ALA A N 1
ATOM 5109 C CA . ALA A 1 647 ? -21.031 42.406 26.953 1 94.62 647 ALA A CA 1
ATOM 5110 C C . ALA A 1 647 ? -21.156 43.062 28.312 1 94.62 647 ALA A C 1
ATOM 5112 O O . ALA A 1 647 ? -21.844 44.094 28.438 1 94.62 647 ALA A O 1
ATOM 5113 N N . ALA A 1 648 ? -20.531 42.469 29.266 1 93.75 648 ALA A N 1
ATOM 5114 C CA . ALA A 1 648 ? -20.547 43.062 30.594 1 93.75 648 ALA A CA 1
ATOM 5115 C C . ALA A 1 648 ? -19.922 44.438 30.594 1 93.75 648 ALA A C 1
ATOM 5117 O O . ALA A 1 648 ? -20.438 45.375 31.219 1 93.75 648 ALA A O 1
ATOM 5118 N N . ALA A 1 649 ? -18.859 44.594 29.875 1 91.44 649 ALA A N 1
ATOM 5119 C CA . ALA A 1 649 ? -18.203 45.875 29.766 1 91.44 649 ALA A CA 1
ATOM 5120 C C . ALA A 1 649 ? -19.078 46.906 29.047 1 91.44 649 ALA A C 1
ATOM 5122 O O . ALA A 1 649 ? -19.156 48.062 29.438 1 91.44 649 ALA A O 1
ATOM 5123 N N . ALA A 1 650 ? -19.734 46.469 28.031 1 90.56 650 ALA A N 1
ATOM 5124 C CA . ALA A 1 650 ? -20.594 47.344 27.234 1 90.56 650 ALA A CA 1
ATOM 5125 C C . ALA A 1 650 ? -21.812 47.781 28.047 1 90.56 650 ALA A C 1
ATOM 5127 O O . ALA A 1 650 ? -22.219 48.938 27.984 1 90.56 650 ALA A O 1
ATOM 5128 N N . VAL A 1 651 ? -22.406 46.938 28.859 1 92.19 651 VAL A N 1
ATOM 5129 C CA . VAL A 1 651 ? -23.578 47.25 29.672 1 92.19 651 VAL A CA 1
ATOM 5130 C C . VAL A 1 651 ? -23.188 48.219 30.781 1 92.19 651 VAL A C 1
ATOM 5132 O O . VAL A 1 651 ? -23.922 49.188 31.047 1 92.19 651 VAL A O 1
ATOM 5135 N N . LEU A 1 652 ? -22.125 48 31.359 1 90.12 652 LEU A N 1
ATOM 5136 C CA . LEU A 1 652 ? -21.672 48.875 32.438 1 90.12 652 LEU A CA 1
ATOM 5137 C C . LEU A 1 652 ? -21.344 50.25 31.875 1 90.12 652 LEU A C 1
ATOM 5139 O O . LEU A 1 652 ? -21.516 51.281 32.562 1 90.12 652 LEU A O 1
ATOM 5143 N N . PHE A 1 653 ? -20.859 50.312 30.719 1 89.81 653 PHE A N 1
ATOM 5144 C CA . PHE A 1 653 ? -20.484 51.562 30.078 1 89.81 653 PHE A CA 1
ATOM 5145 C C . PHE A 1 653 ? -21.703 52.406 29.734 1 89.81 653 PHE A C 1
ATOM 5147 O O . PHE A 1 653 ? -21.625 53.625 29.688 1 89.81 653 PHE A O 1
ATOM 5154 N N . ARG A 1 654 ? -22.797 51.781 29.5 1 87.06 654 ARG A N 1
ATOM 5155 C CA . ARG A 1 654 ? -24.016 52.5 29.156 1 87.06 654 ARG A CA 1
ATOM 5156 C C . ARG A 1 654 ? -24.438 53.469 30.266 1 87.06 654 ARG A C 1
ATOM 5158 O O . ARG A 1 654 ? -25.078 54.5 30.016 1 87.06 654 ARG A O 1
ATOM 5165 N N . SER A 1 655 ? -23.969 53.188 31.469 1 82.88 655 SER A N 1
ATOM 5166 C CA . SER A 1 655 ? -24.375 54 32.625 1 82.88 655 SER A CA 1
ATOM 5167 C C . SER A 1 655 ? -23.453 55.188 32.812 1 82.88 655 SER A C 1
ATOM 5169 O O . SER A 1 655 ? -23.75 56.094 33.594 1 82.88 655 SER A O 1
ATOM 5171 N N . THR A 1 656 ? -22.438 55.25 31.953 1 84.94 656 THR A N 1
ATOM 5172 C CA . THR A 1 656 ? -21.5 56.344 32.094 1 84.94 656 THR A CA 1
ATOM 5173 C C . THR A 1 656 ? -21.984 57.562 31.281 1 84.94 656 THR A C 1
ATOM 5175 O O . THR A 1 656 ? -22.594 57.406 30.234 1 84.94 656 THR A O 1
ATOM 5178 N N . ARG A 1 657 ? -21.734 58.812 31.844 1 80.56 657 ARG A N 1
ATOM 5179 C CA . ARG A 1 657 ? -22.25 60.031 31.188 1 80.56 657 ARG A CA 1
ATOM 5180 C C . ARG A 1 657 ? -21.109 60.969 30.812 1 80.56 657 ARG A C 1
ATOM 5182 O O . ARG A 1 657 ? -21.25 61.781 29.906 1 80.56 657 ARG A O 1
ATOM 5189 N N . TYR A 1 658 ? -20 60.875 31.438 1 81.94 658 TYR A N 1
ATOM 5190 C CA . TYR A 1 658 ? -18.984 61.906 31.266 1 81.94 658 TYR A CA 1
ATOM 5191 C C . TYR A 1 658 ? -17.734 61.344 30.594 1 81.94 658 TYR A C 1
ATOM 5193 O O . TYR A 1 658 ? -16.672 61.969 30.641 1 81.94 658 TYR A O 1
ATOM 5201 N N . SER A 1 659 ? -17.812 60.156 30.047 1 83.44 659 SER A N 1
ATOM 5202 C CA . SER A 1 659 ? -16.641 59.562 29.406 1 83.44 659 SER A CA 1
ATOM 5203 C C . SER A 1 659 ? -16.875 59.312 27.922 1 83.44 659 SER A C 1
ATOM 5205 O O . SER A 1 659 ? -17.906 58.781 27.531 1 83.44 659 SER A O 1
ATOM 5207 N N . LEU A 1 660 ? -15.984 59.906 27.109 1 82.56 660 LEU A N 1
ATOM 5208 C CA . LEU A 1 660 ? -15.992 59.719 25.656 1 82.56 660 LEU A CA 1
ATOM 5209 C C . LEU A 1 660 ? -14.781 58.906 25.219 1 82.56 660 LEU A C 1
ATOM 5211 O O . LEU A 1 660 ? -13.734 59.469 24.891 1 82.56 660 LEU A O 1
ATOM 5215 N N . PRO A 1 661 ? -15.086 57.594 25.094 1 80.38 661 PRO A N 1
ATOM 5216 C CA . PRO A 1 661 ? -13.953 56.781 24.656 1 80.38 661 PRO A CA 1
ATOM 5217 C C . PRO A 1 661 ? -13.438 57.188 23.281 1 80.38 661 PRO A C 1
ATOM 5219 O O . PRO A 1 661 ? -14.219 57.594 22.422 1 80.38 661 PRO A O 1
ATOM 5222 N N . GLU A 1 662 ? -12.141 57.156 22.953 1 76.44 662 GLU A N 1
ATOM 5223 C CA . GLU A 1 662 ? -11.461 57.438 21.688 1 76.44 662 GLU A CA 1
ATOM 5224 C C . GLU A 1 662 ? -11.164 58.906 21.531 1 76.44 662 GLU A C 1
ATOM 5226 O O . GLU A 1 662 ? -10.695 59.344 20.469 1 76.44 662 GLU A O 1
ATOM 5231 N N . ASN A 1 663 ? -11.516 59.656 22.531 1 80.81 663 ASN A N 1
ATOM 5232 C CA . ASN A 1 663 ? -11.219 61.062 22.453 1 80.81 663 ASN A CA 1
ATOM 5233 C C . ASN A 1 663 ? -10.07 61.469 23.391 1 80.81 663 ASN A C 1
ATOM 5235 O O . ASN A 1 663 ? -10.203 61.375 24.609 1 80.81 663 ASN A O 1
ATOM 5239 N N . ALA A 1 664 ? -9.023 61.844 22.797 1 81.81 664 ALA A N 1
ATOM 5240 C CA . ALA A 1 664 ? -7.793 62.094 23.547 1 81.81 664 ALA A CA 1
ATOM 5241 C C . ALA A 1 664 ? -7.895 63.406 24.328 1 81.81 664 ALA A C 1
ATOM 5243 O O . ALA A 1 664 ? -7.488 63.5 25.484 1 81.81 664 ALA A O 1
ATOM 5244 N N . TRP A 1 665 ? -8.516 64.438 23.734 1 84.19 665 TRP A N 1
ATOM 5245 C CA . TRP A 1 665 ? -8.578 65.75 24.375 1 84.19 665 TRP A CA 1
ATOM 5246 C C . TRP A 1 665 ? -9.477 65.688 25.625 1 84.19 665 TRP A C 1
ATOM 5248 O O . TRP A 1 665 ? -9.164 66.312 26.641 1 84.19 665 TRP A O 1
ATOM 5258 N N . HIS A 1 666 ? -10.453 65 25.453 1 82.88 666 HIS A N 1
ATOM 5259 C CA . HIS A 1 666 ? -11.383 64.875 26.562 1 82.88 666 HIS A CA 1
ATOM 5260 C C . HIS A 1 666 ? -10.695 64.25 27.766 1 82.88 666 HIS A C 1
ATOM 5262 O O . HIS A 1 666 ? -10.906 64.688 28.906 1 82.88 666 HIS A O 1
ATOM 5268 N N . THR A 1 667 ? -9.867 63.25 27.547 1 82.81 667 THR A N 1
ATOM 5269 C CA . THR A 1 667 ? -9.211 62.531 28.625 1 82.81 667 THR A CA 1
ATOM 5270 C C . THR A 1 667 ? -8.172 63.375 29.328 1 82.81 667 THR A C 1
ATOM 5272 O O . THR A 1 667 ? -8.039 63.312 30.547 1 82.81 667 THR A O 1
ATOM 5275 N N . VAL A 1 668 ? -7.539 64.188 28.609 1 83.88 668 VAL A N 1
ATOM 5276 C CA . VAL A 1 668 ? -6.5 65 29.172 1 83.88 668 VAL A CA 1
ATOM 5277 C C . VAL A 1 668 ? -7.145 66.25 29.844 1 83.88 668 VAL A C 1
ATOM 5279 O O . VAL A 1 668 ? -6.699 66.688 30.922 1 83.88 668 VAL A O 1
ATOM 5282 N N . ALA A 1 669 ? -8.148 66.75 29.297 1 85.81 669 ALA A N 1
ATOM 5283 C CA . ALA A 1 669 ? -8.805 68 29.797 1 85.81 669 ALA A CA 1
ATOM 5284 C C . ALA A 1 669 ? -9.453 67.75 31.156 1 85.81 669 ALA A C 1
ATOM 5286 O O . ALA A 1 669 ? -9.438 68.562 32.031 1 85.81 669 ALA A O 1
ATOM 5287 N N . GLN A 1 670 ? -9.93 66.625 31.328 1 86.25 670 GLN A N 1
ATOM 5288 C CA . GLN A 1 670 ? -10.602 66.312 32.594 1 86.25 670 GLN A CA 1
ATOM 5289 C C . GLN A 1 670 ? -9.609 66.25 33.75 1 86.25 670 GLN A C 1
ATOM 5291 O O . GLN A 1 670 ? -9.969 66.562 34.875 1 86.25 670 GLN A O 1
ATOM 5296 N N . ILE A 1 671 ? -8.43 65.875 33.438 1 85.81 671 ILE A N 1
ATOM 5297 C CA . ILE A 1 671 ? -7.395 65.812 34.469 1 85.81 671 ILE A CA 1
ATOM 5298 C C . ILE A 1 671 ? -6.875 67.25 34.719 1 85.81 671 ILE A C 1
ATOM 5300 O O . ILE A 1 671 ? -6.719 67.688 35.875 1 85.81 671 ILE A O 1
ATOM 5304 N N . SER A 1 672 ? -6.68 67.938 33.688 1 83.5 672 SER A N 1
ATOM 5305 C CA . SER A 1 672 ? -6.059 69.312 33.75 1 83.5 672 SER A CA 1
ATOM 5306 C C . SER A 1 672 ? -6.973 70.312 34.438 1 83.5 672 SER A C 1
ATOM 5308 O O . SER A 1 672 ? -6.496 71.188 35.125 1 83.5 672 SER A O 1
ATOM 5310 N N . GLU A 1 673 ? -8.18 70.125 34.25 1 82 673 GLU A N 1
ATOM 5311 C CA . GLU A 1 673 ? -9.117 71.125 34.781 1 82 673 GLU A CA 1
ATOM 5312 C C . GLU A 1 673 ? -9.594 70.75 36.188 1 82 673 GLU A C 1
ATOM 5314 O O . GLU A 1 673 ? -10.43 71.438 36.75 1 82 673 GLU A O 1
ATOM 5319 N N . SER A 1 674 ? -9.031 69.688 36.688 1 84 674 SER A N 1
ATOM 5320 C CA . SER A 1 674 ? -9.391 69.375 38.031 1 84 674 SER A CA 1
ATOM 5321 C C . SER A 1 674 ? -8.555 70.125 39.062 1 84 674 SER A C 1
ATOM 5323 O O . SER A 1 674 ? -7.332 69.938 39.125 1 84 674 SER A O 1
ATOM 5325 N N . PRO A 1 675 ? -9.156 71 39.875 1 80.94 675 PRO A N 1
ATOM 5326 C CA . PRO A 1 675 ? -8.406 71.875 40.781 1 80.94 675 PRO A CA 1
ATOM 5327 C C . PRO A 1 675 ? -7.637 71.062 41.844 1 80.94 675 PRO A C 1
ATOM 5329 O O . PRO A 1 675 ? -6.547 71.5 42.25 1 80.94 675 PRO A O 1
ATOM 5332 N N . GLU A 1 676 ? -8.141 70 42.188 1 79.31 676 GLU A N 1
ATOM 5333 C CA . GLU A 1 676 ? -7.504 69.25 43.25 1 79.31 676 GLU A CA 1
ATOM 5334 C C . GLU A 1 676 ? -6.195 68.625 42.75 1 79.31 676 GLU A C 1
ATOM 5336 O O . GLU A 1 676 ? -5.336 68.25 43.562 1 79.31 676 GLU A O 1
ATOM 5341 N N . LEU A 1 677 ? -6.082 68.5 41.469 1 84.56 677 LEU A N 1
ATOM 5342 C CA . LEU A 1 677 ? -4.914 67.812 40.938 1 84.56 677 LEU A CA 1
ATOM 5343 C C . LEU A 1 677 ? -3.904 68.812 40.375 1 84.56 677 LEU A C 1
ATOM 5345 O O . LEU A 1 677 ? -2.865 68.438 39.844 1 84.56 677 LEU A O 1
ATOM 5349 N N . ALA A 1 678 ? -4.109 70.062 40.469 1 81.06 678 ALA A N 1
ATOM 5350 C CA . ALA A 1 678 ? -3.303 71.125 39.875 1 81.06 678 ALA A CA 1
ATOM 5351 C C . ALA A 1 678 ? -1.885 71.125 40.438 1 81.06 678 ALA A C 1
ATOM 5353 O O . ALA A 1 678 ? -0.913 71.25 39.688 1 81.06 678 ALA A O 1
ATOM 5354 N N . ASN A 1 679 ? -1.804 70.938 41.719 1 78.12 679 ASN A N 1
ATOM 5355 C CA . ASN A 1 679 ? -0.483 70.938 42.344 1 78.12 679 ASN A CA 1
ATOM 5356 C C . ASN A 1 679 ? 0.352 69.75 41.938 1 78.12 679 ASN A C 1
ATOM 5358 O O . ASN A 1 679 ? 1.554 69.875 41.688 1 78.12 679 ASN A O 1
ATOM 5362 N N . LEU A 1 680 ? -0.338 68.688 41.875 1 82.81 680 LEU A N 1
ATOM 5363 C CA . LEU A 1 680 ? 0.353 67.5 41.469 1 82.81 680 LEU A CA 1
ATOM 5364 C C . LEU A 1 680 ? 0.805 67.562 40 1 82.81 680 LEU A C 1
ATOM 5366 O O . LEU A 1 680 ? 1.878 67.062 39.656 1 82.81 680 LEU A O 1
ATOM 5370 N N . LEU A 1 681 ? 0.034 68.125 39.188 1 86.44 681 LEU A N 1
ATOM 5371 C CA . LEU A 1 681 ? 0.343 68.25 37.75 1 86.44 681 LEU A CA 1
ATOM 5372 C C . LEU A 1 681 ? 1.565 69.188 37.562 1 86.44 681 LEU A C 1
ATOM 5374 O O . LEU A 1 681 ? 2.389 68.875 36.656 1 86.44 681 LEU A O 1
ATOM 5378 N N . HIS A 1 682 ? 1.687 70.125 38.312 1 80.69 682 HIS A N 1
ATOM 5379 C CA . HIS A 1 682 ? 2.82 71 38.219 1 80.69 682 HIS A CA 1
ATOM 5380 C C . HIS A 1 682 ? 4.133 70.312 38.531 1 80.69 682 HIS A C 1
ATOM 5382 O O . HIS A 1 682 ? 5.148 70.5 37.875 1 80.69 682 HIS A O 1
ATOM 5388 N N . ASP A 1 683 ? 4.09 69.375 39.406 1 78.81 683 ASP A N 1
ATOM 5389 C CA . ASP A 1 683 ? 5.293 68.688 39.844 1 78.81 683 ASP A CA 1
ATOM 5390 C C . ASP A 1 683 ? 5.582 67.5 38.906 1 78.81 683 ASP A C 1
ATOM 5392 O O . ASP A 1 683 ? 6.703 67 38.875 1 78.81 683 ASP A O 1
ATOM 5396 N N . ALA A 1 684 ? 4.578 67.125 38.188 1 79.75 684 ALA A N 1
ATOM 5397 C CA . ALA A 1 684 ? 4.68 65.875 37.406 1 79.75 684 ALA A CA 1
ATOM 5398 C C . ALA A 1 684 ? 5.27 66.125 36 1 79.75 684 ALA A C 1
ATOM 5400 O O . ALA A 1 684 ? 5.531 65.188 35.25 1 79.75 684 ALA A O 1
ATOM 5401 N N . ARG A 1 685 ? 5.656 67.312 35.656 1 78 685 ARG A N 1
ATOM 5402 C CA . ARG A 1 685 ? 6.117 67.688 34.344 1 78 685 ARG A CA 1
ATOM 5403 C C . ARG A 1 685 ? 7.379 66.938 33.938 1 78 685 ARG A C 1
ATOM 5405 O O . ARG A 1 685 ? 7.547 66.5 32.812 1 78 685 ARG A O 1
ATOM 5412 N N . VAL A 1 686 ? 8.25 66.688 34.812 1 77.19 686 VAL A N 1
ATOM 5413 C CA . VAL A 1 686 ? 9.508 66 34.5 1 77.19 686 VAL A CA 1
ATOM 5414 C C . VAL A 1 686 ? 9.742 64.875 35.469 1 77.19 686 VAL A C 1
ATOM 5416 O O . VAL A 1 686 ? 10.883 64.5 35.75 1 77.19 686 VAL A O 1
ATOM 5419 N N . ALA A 1 687 ? 8.562 64.375 36.094 1 77.31 687 ALA A N 1
ATOM 5420 C CA . ALA A 1 687 ? 8.695 63.344 37.094 1 77.31 687 ALA A CA 1
ATOM 5421 C C . ALA A 1 687 ? 8.109 62.031 36.594 1 77.31 687 ALA A C 1
ATOM 5423 O O . ALA A 1 687 ? 7.273 62.031 35.688 1 77.31 687 ALA A O 1
ATOM 5424 N N . THR A 1 688 ? 8.727 60.938 37.062 1 80.88 688 THR A N 1
ATOM 5425 C CA . THR A 1 688 ? 8.203 59.625 36.75 1 80.88 688 THR A CA 1
ATOM 5426 C C . THR A 1 688 ? 6.957 59.312 37.562 1 80.88 688 THR A C 1
ATOM 5428 O O . THR A 1 688 ? 6.676 59.969 38.562 1 80.88 688 THR A O 1
ATOM 5431 N N . ASP A 1 689 ? 6.16 58.438 37.031 1 80.44 689 ASP A N 1
ATOM 5432 C CA . ASP A 1 689 ? 4.945 58.031 37.75 1 80.44 689 ASP A CA 1
ATOM 5433 C C . ASP A 1 689 ? 5.273 57.5 39.156 1 80.44 689 ASP A C 1
ATOM 5435 O O . ASP A 1 689 ? 4.488 57.688 40.094 1 80.44 689 ASP A O 1
ATOM 5439 N N . ASP A 1 690 ? 6.387 56.844 39.344 1 76.56 690 ASP A N 1
ATOM 5440 C CA . ASP A 1 690 ? 6.789 56.344 40.656 1 76.56 690 ASP A CA 1
ATOM 5441 C C . ASP A 1 690 ? 7.059 57.5 41.625 1 76.56 690 ASP A C 1
ATOM 5443 O O . ASP A 1 690 ? 6.734 57.438 42.781 1 76.56 690 ASP A O 1
ATOM 5447 N N . ASP A 1 691 ? 7.594 58.531 41.094 1 78.5 691 ASP A N 1
ATOM 5448 C CA . ASP A 1 691 ? 7.871 59.719 41.906 1 78.5 691 ASP A CA 1
ATOM 5449 C C . ASP A 1 691 ? 6.578 60.438 42.312 1 78.5 691 ASP A C 1
ATOM 5451 O O . ASP A 1 691 ? 6.438 60.875 43.438 1 78.5 691 ASP A O 1
ATOM 5455 N N . VAL A 1 692 ? 5.723 60.406 41.344 1 81 692 VAL A N 1
ATOM 5456 C CA . VAL A 1 692 ? 4.43 61.031 41.625 1 81 692 VAL A CA 1
ATOM 5457 C C . VAL A 1 692 ? 3.668 60.219 42.656 1 81 692 VAL A C 1
ATOM 5459 O O . VAL A 1 692 ? 2.957 60.75 43.5 1 81 692 VAL A O 1
ATOM 5462 N N . GLY A 1 693 ? 3.764 58.906 42.5 1 76.69 693 GLY A N 1
ATOM 5463 C CA . GLY A 1 693 ? 3.129 58.031 43.469 1 76.69 693 GLY A CA 1
ATOM 5464 C C . GLY A 1 693 ? 3.625 58.25 44.906 1 76.69 693 GLY A C 1
ATOM 5465 O O . GLY A 1 693 ? 2.844 58.188 45.844 1 76.69 693 GLY A O 1
ATOM 5466 N N . ARG A 1 694 ? 4.824 58.562 45 1 76.69 694 ARG A N 1
ATOM 5467 C CA . ARG A 1 694 ? 5.406 58.844 46.312 1 76.69 694 ARG A CA 1
ATOM 5468 C C . ARG A 1 694 ? 4.898 60.156 46.875 1 76.69 694 ARG A C 1
ATOM 5470 O O . ARG A 1 694 ? 4.645 60.281 48.062 1 76.69 694 ARG A O 1
ATOM 5477 N N . LEU A 1 695 ? 4.707 61.062 46 1 73.88 695 LEU A N 1
ATOM 5478 C CA . LEU A 1 695 ? 4.199 62.375 46.375 1 73.88 695 LEU A CA 1
ATOM 5479 C C . LEU A 1 695 ? 2.723 62.281 46.75 1 73.88 695 LEU A C 1
ATOM 5481 O O . LEU A 1 695 ? 2.277 62.969 47.688 1 73.88 695 LEU A O 1
ATOM 5485 N N . ALA A 1 696 ? 2.1 61.438 46.031 1 70.31 696 ALA A N 1
ATOM 5486 C CA . ALA A 1 696 ? 0.665 61.281 46.25 1 70.31 696 ALA A CA 1
ATOM 5487 C C . ALA A 1 696 ? 0.39 60.438 47.5 1 70.31 696 ALA A C 1
ATOM 5489 O O . ALA A 1 696 ? -0.671 60.531 48.094 1 70.31 696 ALA A O 1
ATOM 5490 N N . LYS A 1 697 ? 1.137 59.406 47.719 1 60.97 697 LYS A N 1
ATOM 5491 C CA . LYS A 1 697 ? 0.964 58.562 48.906 1 60.97 697 LYS A CA 1
ATOM 5492 C C . LYS A 1 697 ? 0.89 59.406 50.156 1 60.97 697 LYS A C 1
ATOM 5494 O O . LYS A 1 697 ? 0.229 59.031 51.125 1 60.97 697 LYS A O 1
ATOM 5499 N N . ALA A 1 698 ? 1.507 60.594 50.219 1 52.41 698 ALA A N 1
ATOM 5500 C CA . ALA A 1 698 ? 1.436 61.5 51.375 1 52.41 698 ALA A CA 1
ATOM 5501 C C . ALA A 1 698 ? 0.021 62.031 51.594 1 52.41 698 ALA A C 1
ATOM 5503 O O . ALA A 1 698 ? -0.357 62.406 52.688 1 52.41 698 ALA A O 1
ATOM 5504 N N . SER A 1 699 ? -0.749 62.125 50.5 1 55.81 699 SER A N 1
ATOM 5505 C CA . SER A 1 699 ? -2.139 62.562 50.594 1 55.81 699 SER A CA 1
ATOM 5506 C C . SER A 1 699 ? -3.1 61.406 50.406 1 55.81 699 SER A C 1
ATOM 5508 O O . SER A 1 699 ? -3.666 61.188 49.344 1 55.81 699 SER A O 1
ATOM 5510 N N . LYS A 1 700 ? -2.873 60.344 51.031 1 55.31 700 LYS A N 1
ATOM 5511 C CA . LYS A 1 700 ? -3.088 58.906 50.938 1 55.31 700 LYS A CA 1
ATOM 5512 C C . LYS A 1 700 ? -4.477 58.594 50.406 1 55.31 700 LYS A C 1
ATOM 5514 O O . LYS A 1 700 ? -4.629 57.688 49.562 1 55.31 700 LYS A O 1
ATOM 5519 N N . SER A 1 701 ? -5.641 58.562 51.219 1 59.78 701 SER A N 1
ATOM 5520 C CA . SER A 1 701 ? -6.781 57.656 51.344 1 59.78 701 SER A CA 1
ATOM 5521 C C . SER A 1 701 ? -7.918 58.094 50.406 1 59.78 701 SER A C 1
ATOM 5523 O O . SER A 1 701 ? -8.984 57.5 50.406 1 59.78 701 SER A O 1
ATOM 5525 N N . ASP A 1 702 ? -7.73 59.031 49.406 1 73.19 702 ASP A N 1
ATOM 5526 C CA . ASP A 1 702 ? -9 59.5 48.875 1 73.19 702 ASP A CA 1
ATOM 5527 C C . ASP A 1 702 ? -9.195 59.031 47.438 1 73.19 702 ASP A C 1
ATOM 5529 O O . ASP A 1 702 ? -8.234 58.906 46.688 1 73.19 702 ASP A O 1
ATOM 5533 N N . ARG A 1 703 ? -10.32 58.531 47.031 1 82.81 703 ARG A N 1
ATOM 5534 C CA . ARG A 1 703 ? -10.742 58.156 45.688 1 82.81 703 ARG A CA 1
ATOM 5535 C C . ARG A 1 703 ? -11.305 59.375 44.938 1 82.81 703 ARG A C 1
ATOM 5537 O O . ARG A 1 703 ? -11.945 60.25 45.531 1 82.81 703 ARG A O 1
ATOM 5544 N N . PHE A 1 704 ? -10.898 59.438 43.688 1 86.25 704 PHE A N 1
ATOM 5545 C CA . PHE A 1 704 ? -11.375 60.531 42.844 1 86.25 704 PHE A CA 1
ATOM 5546 C C . PHE A 1 704 ? -12.242 60 41.688 1 86.25 704 PHE A C 1
ATOM 5548 O O . PHE A 1 704 ? -11.891 59 41.062 1 86.25 704 PHE A O 1
ATOM 5555 N N . ALA A 1 705 ? -13.391 60.5 41.562 1 85.81 705 ALA A N 1
ATOM 5556 C CA . ALA A 1 705 ? -14.312 60.094 40.5 1 85.81 705 ALA A CA 1
ATOM 5557 C C . ALA A 1 705 ? -14.633 61.281 39.594 1 85.81 705 ALA A C 1
ATOM 5559 O O . ALA A 1 705 ? -14.523 62.438 40 1 85.81 705 ALA A O 1
ATOM 5560 N N . VAL A 1 706 ? -14.883 61 38.375 1 86.06 706 VAL A N 1
ATOM 5561 C CA . VAL A 1 706 ? -15.234 62.062 37.438 1 86.06 706 VAL A CA 1
ATOM 5562 C C . VAL A 1 706 ? -16.719 62.406 37.594 1 86.06 706 VAL A C 1
ATOM 5564 O O . VAL A 1 706 ? -17.578 61.562 37.438 1 86.06 706 VAL A O 1
ATOM 5567 N N . ARG A 1 707 ? -16.875 63.656 38.031 1 81 707 ARG A N 1
ATOM 5568 C CA . ARG A 1 707 ? -18.219 64.25 38.125 1 81 707 ARG A CA 1
ATOM 5569 C C . ARG A 1 707 ? -18.281 65.562 37.406 1 81 707 ARG A C 1
ATOM 5571 O O . ARG A 1 707 ? -17.406 66.438 37.594 1 81 707 ARG A O 1
ATOM 5578 N N . ASP A 1 708 ? -19.172 65.875 36.594 1 78.12 708 ASP A N 1
ATOM 5579 C CA . ASP A 1 708 ? -19.391 67.062 35.875 1 78.12 708 ASP A CA 1
ATOM 5580 C C . ASP A 1 708 ? -18.156 67.438 35.062 1 78.12 708 ASP A C 1
ATOM 5582 O O . ASP A 1 708 ? -17.75 68.625 35.031 1 78.12 708 ASP A O 1
ATOM 5586 N N . GLY A 1 709 ? -17.438 66.438 34.562 1 78.12 709 GLY A N 1
ATOM 5587 C CA . GLY A 1 709 ? -16.328 66.688 33.625 1 78.12 709 GLY A CA 1
ATOM 5588 C C . GLY A 1 709 ? -15 66.875 34.344 1 78.12 709 GLY A C 1
ATOM 5589 O O . GLY A 1 709 ? -14 67.188 33.688 1 78.12 709 GLY A O 1
ATOM 5590 N N . VAL A 1 710 ? -14.906 66.812 35.656 1 82.62 710 VAL A N 1
ATOM 5591 C CA . VAL A 1 710 ? -13.656 67 36.375 1 82.62 710 VAL A CA 1
ATOM 5592 C C . VAL A 1 710 ? -13.523 65.938 37.469 1 82.62 710 VAL A C 1
ATOM 5594 O O . VAL A 1 710 ? -14.516 65.312 37.844 1 82.62 710 VAL A O 1
ATOM 5597 N N . PHE A 1 711 ? -12.289 65.625 37.781 1 86 711 PHE A N 1
ATOM 5598 C CA . PHE A 1 711 ? -12.047 64.625 38.844 1 86 711 PHE A CA 1
ATOM 5599 C C . PHE A 1 711 ? -12.305 65.312 40.219 1 86 711 PHE A C 1
ATOM 5601 O O . PHE A 1 711 ? -11.75 66.312 40.531 1 86 711 PHE A O 1
ATOM 5608 N N . THR A 1 712 ? -13.25 64.75 40.938 1 84.69 712 THR A N 1
ATOM 5609 C CA . THR A 1 712 ? -13.578 65.25 42.281 1 84.69 712 THR A CA 1
ATOM 5610 C C . THR A 1 712 ? -13.43 64.188 43.312 1 84.69 712 THR A C 1
ATOM 5612 O O . THR A 1 712 ? -13.477 62.969 42.969 1 84.69 712 THR A O 1
ATOM 5615 N N . ARG A 1 713 ? -13.094 64.5 44.656 1 81 713 ARG A N 1
ATOM 5616 C CA . ARG A 1 713 ? -12.93 63.562 45.75 1 81 713 ARG A CA 1
ATOM 5617 C C . ARG A 1 713 ? -14.227 62.781 46 1 81 713 ARG A C 1
ATOM 5619 O O . ARG A 1 713 ? -15.305 63.406 46.062 1 81 713 ARG A O 1
ATOM 5626 N N . ALA A 1 714 ? -14.203 61.5 45.75 1 70 714 ALA A N 1
ATOM 5627 C CA . ALA A 1 714 ? -15.383 60.656 45.938 1 70 714 ALA A CA 1
ATOM 5628 C C . ALA A 1 714 ? -15.75 60.562 47.406 1 70 714 ALA A C 1
ATOM 5630 O O . ALA A 1 714 ? -15.039 59.938 48.188 1 70 714 ALA A O 1
ATOM 5631 N N . SER A 1 715 ? -16.016 61.562 48.25 1 54.75 715 SER A N 1
ATOM 5632 C CA . SER A 1 715 ? -16.516 61.406 49.625 1 54.75 715 SER A CA 1
ATOM 5633 C C . SER A 1 715 ? -17.641 60.375 49.656 1 54.75 715 SER A C 1
ATOM 5635 O O . SER A 1 715 ? -18.266 60.094 48.625 1 54.75 715 SER A O 1
ATOM 5637 N N . GLY A 1 716 ? -17.953 59.688 50.844 1 44.16 716 GLY A N 1
ATOM 5638 C CA . GLY A 1 716 ? -19.016 58.781 51.281 1 44.16 716 GLY A CA 1
ATOM 5639 C C . GLY A 1 716 ? -20.375 59.156 50.688 1 44.16 716 GLY A C 1
ATOM 5640 O O . GLY A 1 716 ? -21.406 58.688 51.156 1 44.16 716 GLY A O 1
ATOM 5641 N N . VAL A 1 717 ? -20.562 60.219 50.156 1 38.44 717 VAL A N 1
ATOM 5642 C CA . VAL A 1 717 ? -21.953 60.625 50 1 38.44 717 VAL A CA 1
ATOM 5643 C C . VAL A 1 717 ? -22.656 59.719 49 1 38.44 717 VAL A C 1
ATOM 5645 O O . VAL A 1 717 ? -23.875 59.656 48.938 1 38.44 717 VAL A O 1
ATOM 5648 N N . GLY A 1 718 ? -22.062 59.125 48 1 37.78 718 GLY A N 1
ATOM 5649 C CA . GLY A 1 718 ? -22.984 58.406 47.156 1 37.78 718 GLY A CA 1
ATOM 5650 C C . GLY A 1 718 ? -23.531 57.156 47.781 1 37.78 718 GLY A C 1
ATOM 5651 O O . GLY A 1 718 ? -24.219 56.344 47.125 1 37.78 718 GLY A O 1
ATOM 5652 N N . LEU A 1 719 ? -23.016 56.656 48.844 1 36.84 719 LEU A N 1
ATOM 5653 C CA . LEU A 1 719 ? -23.891 55.719 49.531 1 36.84 719 LEU A CA 1
ATOM 5654 C C . LEU A 1 719 ? -25.234 56.375 49.875 1 36.84 719 LEU A C 1
ATOM 5656 O O . LEU A 1 719 ? -26.203 55.656 50.188 1 36.84 719 LEU A O 1
ATOM 5660 N N . ASP A 1 720 ? -25.297 57.656 49.969 1 34.66 720 ASP A N 1
ATOM 5661 C CA . ASP A 1 720 ? -26.547 58.281 50.344 1 34.66 720 ASP A CA 1
ATOM 5662 C C . ASP A 1 720 ? -27.5 58.406 49.156 1 34.66 720 ASP A C 1
ATOM 5664 O O . ASP A 1 720 ? -28.703 58.5 49.344 1 34.66 720 ASP A O 1
ATOM 5668 N N . MET A 1 721 ? -27.031 58.531 47.938 1 34.66 721 MET A N 1
ATOM 5669 C CA . MET A 1 721 ? -28.062 58.625 46.906 1 34.66 721 MET A CA 1
ATOM 5670 C C . MET A 1 721 ? -28.719 57.25 46.688 1 34.66 721 MET A C 1
ATOM 5672 O O . MET A 1 721 ? -29.906 57.188 46.312 1 34.66 721 MET A O 1
ATOM 5676 N N . GLU A 1 722 ? -27.984 56.156 46.688 1 36.69 722 GLU A N 1
ATOM 5677 C CA . GLU A 1 722 ? -28.75 54.938 46.625 1 36.69 722 GLU A CA 1
ATOM 5678 C C . GLU A 1 722 ? -29.562 54.719 47.906 1 36.69 722 GLU A C 1
ATOM 5680 O O . GLU A 1 722 ? -30.641 54.156 47.875 1 36.69 722 GLU A O 1
ATOM 5685 N N . LEU A 1 723 ? -29.031 55.156 49.031 1 34.41 723 LEU A N 1
ATOM 5686 C CA . LEU A 1 723 ? -29.875 55.094 50.219 1 34.41 723 LEU A CA 1
ATOM 5687 C C . LEU A 1 723 ? -31 56.094 50.156 1 34.41 723 LEU A C 1
ATOM 5689 O O . LEU A 1 723 ? -32.094 55.844 50.656 1 34.41 723 LEU A O 1
ATOM 5693 N N . GLU A 1 724 ? -30.734 57.281 49.562 1 35.22 724 GLU A N 1
ATOM 5694 C CA . GLU A 1 724 ? -31.891 58.188 49.469 1 35.22 724 GLU A CA 1
ATOM 5695 C C . GLU A 1 724 ? -32.875 57.719 48.406 1 35.22 724 GLU A C 1
ATOM 5697 O O . GLU A 1 724 ? -34.094 57.875 48.531 1 35.22 724 GLU A O 1
ATOM 5702 N N . SER A 1 725 ? -32.375 57.188 47.281 1 38.09 725 SER A N 1
ATOM 5703 C CA . SER A 1 725 ? -33.406 56.656 46.375 1 38.09 725 SER A CA 1
ATOM 5704 C C . SER A 1 725 ? -34.125 55.469 46.969 1 38.09 725 SER A C 1
ATOM 5706 O O . SER A 1 725 ? -35.281 55.25 46.688 1 38.09 725 SER A O 1
ATOM 5708 N N . ASN A 1 726 ? -33.406 54.688 47.688 1 35.25 726 ASN A N 1
ATOM 5709 C CA . ASN A 1 726 ? -34.188 53.688 48.438 1 35.25 726 ASN A CA 1
ATOM 5710 C C . ASN A 1 726 ? -35 54.312 49.562 1 35.25 726 ASN A C 1
ATOM 5712 O O . ASN A 1 726 ? -36 53.781 49.969 1 35.25 726 ASN A O 1
ATOM 5716 N N . GLN A 1 727 ? -34.438 55.438 50.125 1 33.62 727 GLN A N 1
ATOM 5717 C CA . GLN A 1 727 ? -35.25 56.062 51.156 1 33.62 727 GLN A CA 1
ATOM 5718 C C . GLN A 1 727 ? -36.438 56.812 50.5 1 33.62 727 GLN A C 1
ATOM 5720 O O . GLN A 1 727 ? -37.5 56.938 51.094 1 33.62 727 GLN A O 1
ATOM 5725 N N . SER A 1 728 ? -36.125 57.406 49.375 1 36.38 728 SER A N 1
ATOM 5726 C CA . SER A 1 728 ? -37.281 58.094 48.781 1 36.38 728 SER A CA 1
ATOM 5727 C C . SER A 1 728 ? -38.312 57.094 48.281 1 36.38 728 SER A C 1
ATOM 5729 O O . SER A 1 728 ? -39.469 57.438 48.094 1 36.38 728 SER A O 1
ATOM 5731 N N . ARG A 1 729 ? -37.875 55.906 47.844 1 37.38 729 ARG A N 1
ATOM 5732 C CA . ARG A 1 729 ? -38.938 54.938 47.531 1 37.38 729 ARG A CA 1
ATOM 5733 C C . ARG A 1 729 ? -39.656 54.531 48.781 1 37.38 729 ARG A C 1
ATOM 5735 O O . ARG A 1 729 ? -40.812 54.062 48.719 1 37.38 729 ARG A O 1
ATOM 5742 N N . HIS A 1 730 ? -38.875 54.531 49.906 1 36.75 730 HIS A N 1
ATOM 5743 C CA . HIS A 1 730 ? -39.625 54.156 51.094 1 36.75 730 HIS A CA 1
ATOM 5744 C C . HIS A 1 730 ? -40.625 55.219 51.5 1 36.75 730 HIS A C 1
ATOM 5746 O O . HIS A 1 730 ? -41.531 54.969 52.281 1 36.75 730 HIS A O 1
ATOM 5752 N N . ARG A 1 731 ? -40.219 56.5 51.188 1 34.97 731 ARG A N 1
ATOM 5753 C CA . ARG A 1 731 ? -41.219 57.469 51.656 1 34.97 731 ARG A CA 1
ATOM 5754 C C . ARG A 1 731 ? -42.5 57.375 50.812 1 34.97 731 ARG A C 1
ATOM 5756 O O . ARG A 1 731 ? -43.562 57.812 51.25 1 34.97 731 ARG A O 1
ATOM 5763 N N . LEU A 1 732 ? -42.281 57.031 49.531 1 34.75 732 LEU A N 1
ATOM 5764 C CA . LEU A 1 732 ? -43.531 57.062 48.75 1 34.75 732 LEU A CA 1
ATOM 5765 C C . LEU A 1 732 ? -44.438 55.938 49.156 1 34.75 732 LEU A C 1
ATOM 5767 O O . LEU A 1 732 ? -45.656 56 48.938 1 34.75 732 LEU A O 1
ATOM 5771 N N . THR A 1 733 ? -43.844 54.844 49.625 1 37.25 733 THR A N 1
ATOM 5772 C CA . THR A 1 733 ? -44.781 53.781 49.938 1 37.25 733 THR A CA 1
ATOM 5773 C C . THR A 1 733 ? -45.562 54.094 51.219 1 37.25 733 THR A C 1
ATOM 5775 O O . THR A 1 733 ? -46.531 53.406 51.531 1 37.25 733 THR A O 1
ATOM 5778 N N . THR A 1 734 ? -44.938 54.906 52.062 1 34.5 734 THR A N 1
ATOM 5779 C CA . THR A 1 734 ? -45.688 55.031 53.312 1 34.5 734 THR A CA 1
ATOM 5780 C C . THR A 1 734 ? -46.906 55.906 53.125 1 34.5 734 THR A C 1
ATOM 5782 O O . THR A 1 734 ? -47.75 56 54 1 34.5 734 THR A O 1
ATOM 5785 N N . HIS A 1 735 ? -46.812 56.875 52.156 1 33.62 735 HIS A N 1
ATOM 5786 C CA . HIS A 1 735 ? -48 57.719 52.156 1 33.62 735 HIS A CA 1
ATOM 5787 C C . HIS A 1 735 ? -49.219 56.969 51.625 1 33.62 735 HIS A C 1
ATOM 5789 O O . HIS A 1 735 ? -50.344 57.5 51.656 1 33.62 735 HIS A O 1
ATOM 5795 N N . GLU A 1 736 ? -49 55.969 50.75 1 34.38 736 GLU A N 1
ATOM 5796 C CA . GLU A 1 736 ? -50.25 55.5 50.125 1 34.38 736 GLU A CA 1
ATOM 5797 C C . GLU A 1 736 ? -51.094 54.75 51.156 1 34.38 736 GLU A C 1
ATOM 5799 O O . GLU A 1 736 ? -52.25 54.375 50.844 1 34.38 736 GLU A O 1
ATOM 5804 N N . GLN A 1 737 ? -50.469 54.281 52.25 1 33.56 737 GLN A N 1
ATOM 5805 C CA . GLN A 1 737 ? -51.406 53.5 53.062 1 33.56 737 GLN A CA 1
ATOM 5806 C C . GLN A 1 737 ? -52.438 54.406 53.781 1 33.56 737 GLN A C 1
ATOM 5808 O O . GLN A 1 737 ? -53.312 53.906 54.469 1 33.56 737 GLN A O 1
ATOM 5813 N N . VAL A 1 738 ? -52.094 55.688 54 1 32.78 738 VAL A N 1
ATOM 5814 C CA . VAL A 1 738 ? -53.094 56.344 54.844 1 32.78 738 VAL A CA 1
ATOM 5815 C C . VAL A 1 738 ? -54.312 56.688 54 1 32.78 738 VAL A C 1
ATOM 5817 O O . VAL A 1 738 ? -55.406 56.938 54.562 1 32.78 738 VAL A O 1
ATOM 5820 N N . LEU A 1 739 ? -54.281 56.875 52.688 1 25.19 739 LEU A N 1
ATOM 5821 C CA . LEU A 1 739 ? -55.656 57.062 52.219 1 25.19 739 LEU A CA 1
ATOM 5822 C C . LEU A 1 739 ? -56.375 55.75 52.062 1 25.19 739 LEU A C 1
ATOM 5824 O O . LEU A 1 739 ? -55.812 54.781 51.531 1 25.19 739 LEU A O 1
ATOM 5828 N N . MET B 1 1 ? 24.781 -3.963 48.125 1 17.19 1 MET B N 1
ATOM 5829 C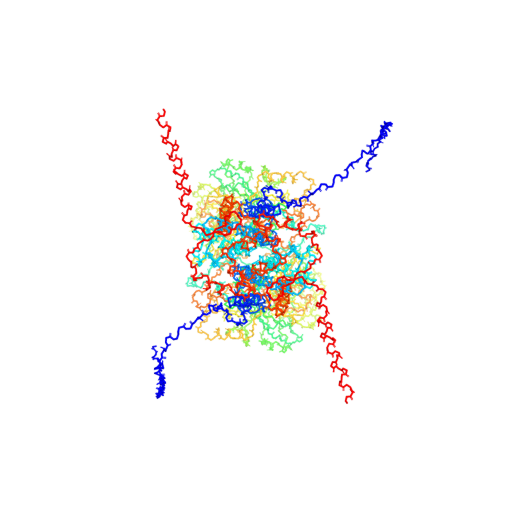 CA . MET B 1 1 ? 25.172 -3.932 49.531 1 17.19 1 MET B CA 1
ATOM 5830 C C . MET B 1 1 ? 25.625 -2.535 49.938 1 17.19 1 MET B C 1
ATOM 5832 O O . MET B 1 1 ? 25.391 -2.104 51.062 1 17.19 1 MET B O 1
ATOM 5836 N N . TYR B 1 2 ? 26.641 -2.043 49.156 1 15.38 2 TYR B N 1
ATOM 5837 C CA . TYR B 1 2 ? 27.688 -1.397 49.938 1 15.38 2 TYR B CA 1
ATOM 5838 C C . TYR B 1 2 ? 27.109 -0.237 50.75 1 15.38 2 TYR B C 1
ATOM 5840 O O . TYR B 1 2 ? 26.031 0.271 50.469 1 15.38 2 TYR B O 1
ATOM 5848 N N . GLN B 1 3 ? 28.109 0.638 51.094 1 15.88 3 GLN B N 1
ATOM 5849 C CA . GLN B 1 3 ? 28.812 0.913 52.344 1 15.88 3 GLN B CA 1
ATOM 5850 C C . GLN B 1 3 ? 28.312 2.207 52.969 1 15.88 3 GLN B C 1
ATOM 5852 O O . GLN B 1 3 ? 27.703 3.045 52.281 1 15.88 3 GLN B O 1
ATOM 5857 N N . PRO B 1 4 ? 29.062 2.678 54.031 1 16.23 4 PRO B N 1
ATOM 5858 C CA . PRO B 1 4 ? 29.156 3.133 55.406 1 16.23 4 PRO B CA 1
ATOM 5859 C C . PRO B 1 4 ? 29.406 4.637 55.531 1 16.23 4 PRO B C 1
ATOM 5861 O O . PRO B 1 4 ? 29.312 5.199 56.625 1 16.23 4 PRO B O 1
ATOM 5864 N N . LEU B 1 5 ? 29.75 5.328 54.438 1 16.11 5 LEU B N 1
ATOM 5865 C CA . LEU B 1 5 ? 30.828 6.227 54.844 1 16.11 5 LEU B CA 1
ATOM 5866 C C . LEU B 1 5 ? 30.422 7.098 56 1 16.11 5 LEU B C 1
ATOM 5868 O O . LEU B 1 5 ? 29.281 7.586 56.062 1 16.11 5 LEU B O 1
ATOM 5872 N N . ASP B 1 6 ? 31.297 7.406 56.844 1 16.11 6 ASP B N 1
ATOM 5873 C CA . ASP B 1 6 ? 31.719 7.598 58.25 1 16.11 6 ASP B CA 1
ATOM 5874 C C . ASP B 1 6 ? 31.422 9.023 58.719 1 16.11 6 ASP B C 1
ATOM 5876 O O . ASP B 1 6 ? 31.094 9.891 57.906 1 16.11 6 ASP B O 1
ATOM 5880 N N . ARG B 1 7 ? 32.531 9.844 59.156 1 15.48 7 ARG B N 1
ATOM 5881 C CA . ARG B 1 7 ? 33.031 10.133 60.5 1 15.48 7 ARG B CA 1
ATOM 5882 C C . ARG B 1 7 ? 32.75 11.586 60.875 1 15.48 7 ARG B C 1
ATOM 5884 O O . ARG B 1 7 ? 32.219 11.867 61.938 1 15.48 7 ARG B O 1
ATOM 5891 N N . ASP B 1 8 ? 33.719 12.516 60.531 1 15.73 8 ASP B N 1
ATOM 5892 C CA . ASP B 1 8 ? 34.625 13.102 61.531 1 15.73 8 ASP B CA 1
ATOM 5893 C C . ASP B 1 8 ? 33.938 14.258 62.25 1 15.73 8 ASP B C 1
ATOM 5895 O O . ASP B 1 8 ? 32.969 14.82 61.75 1 15.73 8 ASP B O 1
ATOM 5899 N N . THR B 1 9 ? 34.75 14.953 63.219 1 15.3 9 THR B N 1
ATOM 5900 C CA . THR B 1 9 ? 34.969 15.43 64.562 1 15.3 9 THR B CA 1
ATOM 5901 C C . THR B 1 9 ? 34.719 16.938 64.688 1 15.3 9 THR B C 1
ATOM 5903 O O . THR B 1 9 ? 34.281 17.438 65.688 1 15.3 9 THR B O 1
ATOM 5906 N N . SER B 1 10 ? 35.281 17.781 63.812 1 15.55 10 SER B N 1
ATOM 5907 C CA . SER B 1 10 ? 36.125 18.734 64.5 1 15.55 10 SER B CA 1
ATOM 5908 C C . SER B 1 10 ? 35.312 19.688 65.375 1 15.55 10 SER B C 1
ATOM 5910 O O . SER B 1 10 ? 34.125 19.875 65.125 1 15.55 10 SER B O 1
ATOM 5912 N N . ASN B 1 11 ? 36.188 20.562 66.062 1 15.94 11 ASN B N 1
ATOM 5913 C CA . ASN B 1 11 ? 36.5 21.297 67.312 1 15.94 11 ASN B CA 1
ATOM 5914 C C . ASN B 1 11 ? 35.719 22.609 67.375 1 15.94 11 ASN B C 1
ATOM 5916 O O . ASN B 1 11 ? 35.5 23.281 66.375 1 15.94 11 ASN B O 1
ATOM 5920 N N . ARG B 1 12 ? 35.25 22.906 68.562 1 17.45 12 ARG B N 1
ATOM 5921 C CA . ARG B 1 12 ? 34.281 23.75 69.312 1 17.45 12 ARG B CA 1
ATOM 5922 C C . ARG B 1 12 ? 34.781 25.188 69.375 1 17.45 12 ARG B C 1
ATOM 5924 O O . ARG B 1 12 ? 34.094 26.062 69.875 1 17.45 12 ARG B O 1
ATOM 5931 N N . SER B 1 13 ? 36.094 25.484 68.875 1 15.94 13 SER B N 1
ATOM 5932 C CA . SER B 1 13 ? 36.594 26.312 69.938 1 15.94 13 SER B CA 1
ATOM 5933 C C . SER B 1 13 ? 35.688 27.469 70.25 1 15.94 13 SER B C 1
ATOM 5935 O O . SER B 1 13 ? 34.844 27.844 69.438 1 15.94 13 SER B O 1
ATOM 5937 N N . PRO B 1 14 ? 36.25 28.359 71.25 1 16.69 14 PRO B N 1
ATOM 5938 C CA . PRO B 1 14 ? 35.938 29.156 72.438 1 16.69 14 PRO B CA 1
ATOM 5939 C C . PRO B 1 14 ? 35.469 30.562 72.062 1 16.69 14 PRO B C 1
ATOM 5941 O O . PRO B 1 14 ? 34.844 31.219 72.938 1 16.69 14 PRO B O 1
ATOM 5944 N N . LEU B 1 15 ? 35.781 31.062 70.875 1 16.05 15 LEU B N 1
ATOM 5945 C CA . LEU B 1 15 ? 36.344 32.375 71.125 1 16.05 15 LEU B CA 1
ATOM 5946 C C . LEU B 1 15 ? 35.312 33.281 71.812 1 16.05 15 LEU B C 1
ATOM 5948 O O . LEU B 1 15 ? 34.125 33.25 71.5 1 16.05 15 LEU B O 1
ATOM 5952 N N . ASN B 1 16 ? 35.812 34.094 72.812 1 15.73 16 ASN B N 1
ATOM 5953 C CA . ASN B 1 16 ? 35.656 34.906 74 1 15.73 16 ASN B CA 1
ATOM 5954 C C . ASN B 1 16 ? 35 36.25 73.688 1 15.73 16 ASN B C 1
ATOM 5956 O O . ASN B 1 16 ? 34.281 36.781 74.5 1 15.73 16 ASN B O 1
ATOM 5960 N N . THR B 1 17 ? 35.438 36.906 72.562 1 16.53 17 THR B N 1
ATOM 5961 C CA . THR B 1 17 ? 35.875 38.25 73 1 16.53 17 THR B CA 1
ATOM 5962 C C . THR B 1 17 ? 34.688 39.062 73.438 1 16.53 17 THR B C 1
ATOM 5964 O O . THR B 1 17 ? 33.531 38.875 73 1 16.53 17 THR B O 1
ATOM 5967 N N . ASN B 1 18 ? 35 40.062 74.375 1 16.59 18 ASN B N 1
ATOM 5968 C CA . ASN B 1 18 ? 34.656 40.969 75.438 1 16.59 18 ASN B CA 1
ATOM 5969 C C . ASN B 1 18 ? 33.938 42.219 74.938 1 16.59 18 ASN B C 1
ATOM 5971 O O . ASN B 1 18 ? 33.469 43.031 75.75 1 16.59 18 ASN B O 1
ATOM 5975 N N . LYS B 1 19 ? 33.812 42.5 73.688 1 18.78 19 LYS B N 1
ATOM 5976 C CA . LYS B 1 19 ? 34 43.938 73.625 1 18.78 19 LYS B CA 1
ATOM 5977 C C . LYS B 1 19 ? 32.875 44.656 74.312 1 18.78 19 LYS B C 1
ATOM 5979 O O . LYS B 1 19 ? 31.719 44.219 74.312 1 18.78 19 LYS B O 1
ATOM 5984 N N . SER B 1 20 ? 33.375 45.688 75 1 18.38 20 SER B N 1
ATOM 5985 C CA . SER B 1 20 ? 33.062 46.688 76 1 18.38 20 SER B CA 1
ATOM 5986 C C . SER B 1 20 ? 31.922 47.594 75.562 1 18.38 20 SER B C 1
ATOM 5988 O O . SER B 1 20 ? 31.719 47.812 74.375 1 18.38 20 SER B O 1
ATOM 5990 N N . GLN B 1 21 ? 31.016 48 76.5 1 17.98 21 GLN B N 1
ATOM 5991 C CA . GLN B 1 21 ? 29.688 48.531 76.75 1 17.98 21 GLN B CA 1
ATOM 5992 C C . GLN B 1 21 ? 29.625 50.031 76.438 1 17.98 21 GLN B C 1
ATOM 5994 O O . GLN B 1 21 ? 28.594 50.656 76.625 1 17.98 21 GLN B O 1
ATOM 5999 N N . GLN B 1 22 ? 30.75 50.594 75.75 1 17.62 22 GLN B N 1
ATOM 6000 C CA . GLN B 1 22 ? 30.797 51.969 76.312 1 17.62 22 GLN B CA 1
ATOM 6001 C C . GLN B 1 22 ? 29.531 52.719 76 1 17.62 22 GLN B C 1
ATOM 6003 O O . GLN B 1 22 ? 28.828 52.406 75 1 17.62 22 GLN B O 1
ATOM 6008 N N . LEU B 1 23 ? 29.328 53.844 76.75 1 19.03 23 LEU B N 1
ATOM 6009 C CA . LEU B 1 23 ? 28.438 54.781 77.438 1 19.03 23 LEU B CA 1
ATOM 6010 C C . LEU B 1 23 ? 27.953 55.844 76.5 1 19.03 23 LEU B C 1
ATOM 6012 O O . LEU B 1 23 ? 27.234 56.781 76.875 1 19.03 23 LEU B O 1
ATOM 6016 N N . SER B 1 24 ? 27.906 55.688 75.125 1 18.42 24 SER B N 1
ATOM 6017 C CA . SER B 1 24 ? 28 56.938 74.438 1 18.42 24 SER B CA 1
ATOM 6018 C C . SER B 1 24 ? 26.859 57.875 74.812 1 18.42 24 SER B C 1
ATOM 6020 O O . SER B 1 24 ? 25.703 57.469 74.875 1 18.42 24 SER B O 1
ATOM 6022 N N . GLN B 1 25 ? 27.203 59.031 75.438 1 21.17 25 GLN B N 1
ATOM 6023 C CA . GLN B 1 25 ? 26.594 60.219 76 1 21.17 25 GLN B CA 1
ATOM 6024 C C . GLN B 1 25 ? 25.703 60.938 75 1 21.17 25 GLN B C 1
ATOM 6026 O O . GLN B 1 25 ? 26.172 61.312 73.938 1 21.17 25 GLN B O 1
ATOM 6031 N N . VAL B 1 26 ? 24.469 60.562 74.875 1 21.5 26 VAL B N 1
ATOM 6032 C CA . VAL B 1 26 ? 23.516 61.125 73.938 1 21.5 26 VAL B CA 1
ATOM 6033 C C . VAL B 1 26 ? 23.359 62.625 74.188 1 21.5 26 VAL B C 1
ATOM 6035 O O . VAL B 1 26 ? 22.969 63.062 75.25 1 21.5 26 VAL B O 1
ATOM 6038 N N . ARG B 1 27 ? 24.25 63.406 73.5 1 23.77 27 ARG B N 1
ATOM 6039 C CA . ARG B 1 27 ? 24.344 64.875 73.562 1 23.77 27 ARG B CA 1
ATOM 6040 C C . ARG B 1 27 ? 22.969 65.5 73.375 1 23.77 27 ARG B C 1
ATOM 6042 O O . ARG B 1 27 ? 22.078 64.938 72.812 1 23.77 27 ARG B O 1
ATOM 6049 N N . PRO B 1 28 ? 22.953 66.688 73.812 1 23.42 28 PRO B N 1
ATOM 6050 C CA . PRO B 1 28 ? 21.938 67.688 74.188 1 23.42 28 PRO B CA 1
ATOM 6051 C C . PRO B 1 28 ? 21.219 68.25 72.938 1 23.42 28 PRO B C 1
ATOM 6053 O O . PRO B 1 28 ? 20.312 69.062 73.062 1 23.42 28 PRO B O 1
ATOM 6056 N N . ILE B 1 29 ? 20.859 67.5 71.875 1 22.06 29 ILE B N 1
ATOM 6057 C CA . ILE B 1 29 ? 20.703 68.375 70.688 1 22.06 29 ILE B CA 1
ATOM 6058 C C . ILE B 1 29 ? 19.672 69.438 70.938 1 22.06 29 ILE B C 1
ATOM 6060 O O . ILE B 1 29 ? 18.578 69.125 71.438 1 22.06 29 ILE B O 1
ATOM 6064 N N . GLU B 1 30 ? 20.094 70.75 71 1 22.67 30 GLU B N 1
ATOM 6065 C CA . GLU B 1 30 ? 19.562 72.062 71.125 1 22.67 30 GLU B CA 1
ATOM 6066 C C . GLU B 1 30 ? 18.438 72.312 70.125 1 22.67 30 GLU B C 1
ATOM 6068 O O . GLU B 1 30 ? 18.438 71.75 69.062 1 22.67 30 GLU B O 1
ATOM 6073 N N . GLY B 1 31 ? 17.281 72.875 70.625 1 23.5 31 GLY B N 1
ATOM 6074 C CA . GLY B 1 31 ? 15.914 73.062 70.125 1 23.5 31 GLY B CA 1
ATOM 6075 C C . GLY B 1 31 ? 15.82 74.062 68.938 1 23.5 31 GLY B C 1
ATOM 6076 O O . GLY B 1 31 ? 14.742 74.562 68.688 1 23.5 31 GLY B O 1
ATOM 6077 N N . GLN B 1 32 ? 16.906 74.125 68.125 1 25.42 32 GLN B N 1
ATOM 6078 C CA . GLN B 1 32 ? 16.891 75.312 67.25 1 25.42 32 GLN B CA 1
ATOM 6079 C C . GLN B 1 32 ? 15.602 75.375 66.438 1 25.42 32 GLN B C 1
ATOM 6081 O O . GLN B 1 32 ? 15.203 74.375 65.812 1 25.42 32 GLN B O 1
ATOM 6086 N N . HIS B 1 33 ? 14.727 76.312 66.75 1 25.84 33 HIS B N 1
ATOM 6087 C CA . HIS B 1 33 ? 13.43 76.688 66.25 1 25.84 33 HIS B CA 1
ATOM 6088 C C . HIS B 1 33 ? 13.523 77 64.75 1 25.84 33 HIS B C 1
ATOM 6090 O O . HIS B 1 33 ? 12.609 77.562 64.188 1 25.84 33 HIS B O 1
ATOM 6096 N N . GLY B 1 34 ? 14.508 76.438 64 1 23.77 34 GLY B N 1
ATOM 6097 C CA . GLY B 1 34 ? 14.781 77 62.688 1 23.77 34 GLY B CA 1
ATOM 6098 C C . GLY B 1 34 ? 13.555 77.062 61.812 1 23.77 34 GLY B C 1
ATOM 6099 O O . GLY B 1 34 ? 12.641 76.25 61.938 1 23.77 34 GLY B O 1
ATOM 6100 N N . ASP B 1 35 ? 13.164 78.312 61.438 1 28.38 35 ASP B N 1
ATOM 6101 C CA . ASP B 1 35 ? 12.219 78.812 60.438 1 28.38 35 ASP B CA 1
ATOM 6102 C C . ASP B 1 35 ? 12.281 78 59.188 1 28.38 35 ASP B C 1
ATOM 6104 O O . ASP B 1 35 ? 13.219 78.125 58.375 1 28.38 35 ASP B O 1
ATOM 6108 N N . ALA B 1 36 ? 12.133 76.75 59.219 1 28.16 36 ALA B N 1
ATOM 6109 C CA . ALA B 1 36 ? 12.336 75.875 58.062 1 28.16 36 ALA B CA 1
ATOM 6110 C C . ALA B 1 36 ? 11.398 76.25 56.906 1 28.16 36 ALA B C 1
ATOM 6112 O O . ALA B 1 36 ? 10.18 76.188 57.062 1 28.16 36 ALA B O 1
ATOM 6113 N N . SER B 1 37 ? 11.789 77.375 56.25 1 30.12 37 SER B N 1
ATOM 6114 C CA . SER B 1 37 ? 11.266 77.562 54.938 1 30.12 37 SER B CA 1
ATOM 6115 C C . SER B 1 37 ? 10.969 76.25 54.219 1 30.12 37 SER B C 1
ATOM 6117 O O . SER B 1 37 ? 11.82 75.375 54.125 1 30.12 37 SER B O 1
ATOM 6119 N N . ARG B 1 38 ? 9.773 75.875 54.281 1 31.36 38 ARG B N 1
ATOM 6120 C CA . ARG B 1 38 ? 9.266 74.688 53.594 1 31.36 38 ARG B CA 1
ATOM 6121 C C . ARG B 1 38 ? 9.797 74.625 52.188 1 31.36 38 ARG B C 1
ATOM 6123 O O . ARG B 1 38 ? 9.328 75.312 51.312 1 31.36 38 ARG B O 1
ATOM 6130 N N . LYS B 1 39 ? 11.078 74.625 52.094 1 33.03 39 LYS B N 1
ATOM 6131 C CA . LYS B 1 39 ? 11.695 74.375 50.781 1 33.03 39 LYS B CA 1
ATOM 6132 C C . LYS B 1 39 ? 10.938 73.25 50.031 1 33.03 39 LYS B C 1
ATOM 6134 O O . LYS B 1 39 ? 10.688 72.188 50.562 1 33.03 39 LYS B O 1
ATOM 6139 N N . SER B 1 40 ? 10.117 73.75 49.188 1 33.97 40 SER B N 1
ATOM 6140 C CA . SER B 1 40 ? 9.516 72.812 48.219 1 33.97 40 SER B CA 1
ATOM 6141 C C . SER B 1 40 ? 10.5 71.688 47.844 1 33.97 40 SER B C 1
ATOM 6143 O O . SER B 1 40 ? 11.625 72 47.438 1 33.97 40 SER B O 1
ATOM 6145 N N . LYS B 1 41 ? 10.625 70.812 48.625 1 39 41 LYS B N 1
ATOM 6146 C CA . LYS B 1 41 ? 11.469 69.625 48.344 1 39 41 LYS B CA 1
ATOM 6147 C C . LYS B 1 41 ? 11.531 69.375 46.844 1 39 41 LYS B C 1
ATOM 6149 O O . LYS B 1 41 ? 10.547 68.875 46.25 1 39 41 LYS B O 1
ATOM 6154 N N . ARG B 1 42 ? 12.352 70.125 46.219 1 41.34 42 ARG B N 1
ATOM 6155 C CA . ARG B 1 42 ? 12.656 69.875 44.812 1 41.34 42 ARG B CA 1
ATOM 6156 C C . ARG B 1 42 ? 13.039 68.438 44.562 1 41.34 42 ARG B C 1
ATOM 6158 O O . ARG B 1 42 ? 13.812 67.875 45.344 1 41.34 42 ARG B O 1
ATOM 6165 N N . ILE B 1 43 ? 12.289 67.625 44.125 1 45.47 43 ILE B N 1
ATOM 6166 C CA . ILE B 1 43 ? 12.641 66.312 43.594 1 45.47 43 ILE B CA 1
ATOM 6167 C C . ILE B 1 43 ? 14.078 66.375 43.094 1 45.47 43 ILE B C 1
ATOM 6169 O O . ILE B 1 43 ? 14.453 67.25 42.312 1 45.47 43 ILE B O 1
ATOM 6173 N N . PRO B 1 44 ? 15.125 65.938 43.906 1 42.72 44 PRO B N 1
ATOM 6174 C CA . PRO B 1 44 ? 16.5 65.938 43.406 1 42.72 44 PRO B CA 1
ATOM 6175 C C . PRO B 1 44 ? 16.562 65.75 41.875 1 42.72 44 PRO B C 1
ATOM 6177 O O . PRO B 1 44 ? 15.688 65.125 41.312 1 42.72 44 PRO B O 1
ATOM 6180 N N . ASN B 1 45 ? 17.234 66.688 41.062 1 42.88 45 ASN B N 1
ATOM 6181 C CA . ASN B 1 45 ? 17.516 66.812 39.656 1 42.88 45 ASN B CA 1
ATOM 6182 C C . ASN B 1 45 ? 18.016 65.5 39.062 1 42.88 45 ASN B C 1
ATOM 6184 O O . ASN B 1 45 ? 18.906 65.5 38.219 1 42.88 45 ASN B O 1
ATOM 6188 N N . GLN B 1 46 ? 18.094 64.438 39.75 1 45.25 46 GLN B N 1
ATOM 6189 C CA . GLN B 1 46 ? 18.672 63.375 38.938 1 45.25 46 GLN B CA 1
ATOM 6190 C C . GLN B 1 46 ? 17.844 63.125 37.688 1 45.25 46 GLN B C 1
ATOM 6192 O O . GLN B 1 46 ? 16.625 63.125 37.75 1 45.25 46 GLN B O 1
ATOM 6197 N N . ALA B 1 47 ? 18.5 63.344 36.562 1 52.22 47 ALA B N 1
ATOM 6198 C CA . ALA B 1 47 ? 17.922 63.094 35.25 1 52.22 47 ALA B CA 1
ATOM 6199 C C . ALA B 1 47 ? 17.094 61.812 35.281 1 52.22 47 ALA B C 1
ATOM 6201 O O . ALA B 1 47 ? 17.594 60.75 35.625 1 52.22 47 ALA B O 1
ATOM 6202 N N . PRO B 1 48 ? 15.82 61.844 35.469 1 58.16 48 PRO B N 1
ATOM 6203 C CA . PRO B 1 48 ? 14.961 60.656 35.531 1 58.16 48 PRO B CA 1
ATOM 6204 C C . PRO B 1 48 ? 15.281 59.625 34.469 1 58.16 48 PRO B C 1
ATOM 6206 O O . PRO B 1 48 ? 15.711 59.969 33.375 1 58.16 48 PRO B O 1
ATOM 6209 N N . LYS B 1 49 ? 15.633 58.5 34.906 1 63.72 49 LYS B N 1
ATOM 6210 C CA . LYS B 1 49 ? 15.867 57.406 34 1 63.72 49 LYS B CA 1
ATOM 6211 C C . LYS B 1 49 ? 14.727 57.281 32.969 1 63.72 49 LYS B C 1
ATOM 6213 O O . LYS B 1 49 ? 13.562 57.188 33.375 1 63.72 49 LYS B O 1
ATOM 6218 N N . ARG B 1 50 ? 15.008 57.5 31.656 1 73 50 ARG B N 1
ATOM 6219 C CA . ARG B 1 50 ? 14.078 57.656 30.547 1 73 50 ARG B CA 1
ATOM 6220 C C . ARG B 1 50 ? 13.227 56.406 30.375 1 73 50 ARG B C 1
ATOM 6222 O O . ARG B 1 50 ? 12.039 56.5 30.062 1 73 50 ARG B O 1
ATOM 6229 N N . LEU B 1 51 ? 13.883 55.125 30.594 1 78 51 LEU B N 1
ATOM 6230 C CA . LEU B 1 51 ? 13.133 53.906 30.438 1 78 51 LEU B CA 1
ATOM 6231 C C . LEU B 1 51 ? 13.094 53.125 31.75 1 78 51 LEU B C 1
ATOM 6233 O O . LEU B 1 51 ? 14.109 53 32.438 1 78 51 LEU B O 1
ATOM 6237 N N . SER B 1 52 ? 11.938 52.75 32.188 1 76.69 52 SER B N 1
ATOM 6238 C CA . SER B 1 52 ? 11.773 51.969 33.406 1 76.69 52 SER B CA 1
ATOM 6239 C C . SER B 1 52 ? 12.5 50.625 33.312 1 76.69 52 SER B C 1
ATOM 6241 O O . SER B 1 52 ? 12.727 50.125 32.188 1 76.69 52 SER B O 1
ATOM 6243 N N . LEU B 1 53 ? 12.859 50.094 34.375 1 81.81 53 LEU B N 1
ATOM 6244 C CA . LEU B 1 53 ? 13.539 48.812 34.406 1 81.81 53 LEU B CA 1
ATOM 6245 C C . LEU B 1 53 ? 12.625 47.688 33.906 1 81.81 53 LEU B C 1
ATOM 6247 O O . LEU B 1 53 ? 13.094 46.75 33.281 1 81.81 53 LEU B O 1
ATOM 6251 N N . PHE B 1 54 ? 11.367 47.75 34.094 1 79.31 54 PHE B N 1
ATOM 6252 C CA . PHE B 1 54 ? 10.406 46.75 33.625 1 79.31 54 PHE B CA 1
ATOM 6253 C C . PHE B 1 54 ? 10.305 46.75 32.094 1 79.31 54 PHE B C 1
ATOM 6255 O O . PHE B 1 54 ? 10.281 45.688 31.469 1 79.31 54 PHE B O 1
ATOM 6262 N N . LEU B 1 55 ? 10.273 47.906 31.547 1 81.56 55 LEU B N 1
ATOM 6263 C CA . LEU B 1 55 ? 10.188 48 30.094 1 81.56 55 LEU B CA 1
ATOM 6264 C C . LEU B 1 55 ? 11.469 47.5 29.422 1 81.56 55 LEU B C 1
ATOM 6266 O O . LEU B 1 55 ? 11.414 46.812 28.391 1 81.56 55 LEU B O 1
ATOM 6270 N N . LYS B 1 56 ? 12.539 47.844 30.062 1 87.19 56 LYS B N 1
ATOM 6271 C CA . LYS B 1 56 ? 13.805 47.375 29.516 1 87.19 56 LYS B CA 1
ATOM 6272 C C . LYS B 1 56 ? 13.898 45.844 29.578 1 87.19 56 LYS B C 1
ATOM 6274 O O . LYS B 1 56 ? 14.328 45.219 28.625 1 87.19 56 LYS B O 1
ATOM 6279 N N . SER B 1 57 ? 13.383 45.312 30.656 1 90.25 57 SER B N 1
ATOM 6280 C CA . SER B 1 57 ? 13.422 43.875 30.812 1 90.25 57 SER B CA 1
ATOM 6281 C C . SER B 1 57 ? 12.469 43.188 29.844 1 90.25 57 SER B C 1
ATOM 6283 O O . SER B 1 57 ? 12.766 42.094 29.312 1 90.25 57 SER B O 1
ATOM 6285 N N . SER B 1 58 ? 11.336 43.719 29.625 1 87.62 58 SER B N 1
ATOM 6286 C CA . SER B 1 58 ? 10.367 43.156 28.703 1 87.62 58 SER B CA 1
ATOM 6287 C C . SER B 1 58 ? 10.883 43.219 27.266 1 87.62 58 SER B C 1
ATOM 6289 O O . SER B 1 58 ? 10.625 42.312 26.469 1 87.62 58 SER B O 1
ATOM 6291 N N . LEU B 1 59 ? 11.602 44.25 26.969 1 91.44 59 LEU B N 1
ATOM 6292 C CA . LEU B 1 59 ? 12.164 44.375 25.625 1 91.44 59 LEU B CA 1
ATOM 6293 C C . LEU B 1 59 ? 13.25 43.312 25.391 1 91.44 59 LEU B C 1
ATOM 6295 O O . LEU B 1 59 ? 13.273 42.656 24.359 1 91.44 59 LEU B O 1
ATOM 6299 N N . VAL B 1 60 ? 14.062 43.188 26.422 1 93.88 60 VAL B N 1
ATOM 6300 C CA . VAL B 1 60 ? 15.141 42.219 26.312 1 93.88 60 VAL B CA 1
ATOM 6301 C C . VAL B 1 60 ? 14.57 40.812 26.266 1 93.88 60 VAL B C 1
ATOM 6303 O O . VAL B 1 60 ? 15.016 39.969 25.469 1 93.88 60 VAL B O 1
ATOM 6306 N N . ALA B 1 61 ? 13.594 40.531 27.047 1 94.19 61 ALA B N 1
ATOM 6307 C CA . ALA B 1 61 ? 12.953 39.219 27.031 1 94.19 61 ALA B CA 1
ATOM 6308 C C . ALA B 1 61 ? 12.297 38.906 25.688 1 94.19 61 ALA B C 1
ATOM 6310 O O . ALA B 1 61 ? 12.391 37.812 25.172 1 94.19 61 ALA B O 1
ATOM 6311 N N . SER B 1 62 ? 11.633 39.875 25.156 1 94.44 62 SER B N 1
ATOM 6312 C CA . SER B 1 62 ? 10.961 39.688 23.875 1 94.44 62 SER B CA 1
ATOM 6313 C C . SER B 1 62 ? 11.961 39.438 22.75 1 94.44 62 SER B C 1
ATOM 6315 O O . SER B 1 62 ? 11.719 38.625 21.875 1 94.44 62 SER B O 1
ATOM 6317 N N . LEU B 1 63 ? 13 40.156 22.812 1 95.56 63 LEU B N 1
ATOM 6318 C CA . LEU B 1 63 ? 14.031 39.938 21.797 1 95.56 63 LEU B CA 1
ATOM 6319 C C . LEU B 1 63 ? 14.656 38.562 21.938 1 95.56 63 LEU B C 1
ATOM 6321 O O . LEU B 1 63 ? 14.969 37.906 20.922 1 95.56 63 LEU B O 1
ATOM 6325 N N . LEU B 1 64 ? 14.742 38.125 23.141 1 96.38 64 LEU B N 1
ATOM 6326 C CA . LEU B 1 64 ? 15.297 36.812 23.359 1 96.38 64 LEU B CA 1
ATOM 6327 C C . LEU B 1 64 ? 14.328 35.719 22.891 1 96.38 64 LEU B C 1
ATOM 6329 O O . LEU B 1 64 ? 14.742 34.75 22.25 1 96.38 64 LEU B O 1
ATOM 6333 N N . PHE B 1 65 ? 13.07 35.875 23.172 1 95.5 65 PHE B N 1
ATOM 6334 C CA . PHE B 1 65 ? 12.062 34.938 22.719 1 95.5 65 PHE B CA 1
ATOM 6335 C C . PHE B 1 65 ? 11.953 34.938 21.203 1 95.5 65 PHE B C 1
ATOM 6337 O O . PHE B 1 65 ? 11.75 33.875 20.594 1 95.5 65 PHE B O 1
ATOM 6344 N N . LEU B 1 66 ? 12.047 36.031 20.703 1 96.5 66 LEU B N 1
ATOM 6345 C CA . LEU B 1 66 ? 12.016 36.156 19.234 1 96.5 66 LEU B CA 1
ATOM 6346 C C . LEU B 1 66 ? 13.211 35.438 18.609 1 96.5 66 LEU B C 1
ATOM 6348 O O . LEU B 1 66 ? 13.062 34.688 17.641 1 96.5 66 LEU B O 1
ATOM 6352 N N . ALA B 1 67 ? 14.359 35.688 19.172 1 96.5 67 ALA B N 1
ATOM 6353 C CA . ALA B 1 67 ? 15.562 35.031 18.672 1 96.5 67 ALA B CA 1
ATOM 6354 C C . ALA B 1 67 ? 15.477 33.531 18.844 1 96.5 67 ALA B C 1
ATOM 6356 O O . ALA B 1 67 ? 15.883 32.75 17.969 1 96.5 67 ALA B O 1
ATOM 6357 N N . GLY B 1 68 ? 14.945 33.125 19.969 1 96.38 68 GLY B N 1
ATOM 6358 C CA . GLY B 1 68 ? 14.773 31.703 20.203 1 96.38 68 GLY B CA 1
ATOM 6359 C C . GLY B 1 68 ? 13.812 31.062 19.234 1 96.38 68 GLY B C 1
ATOM 6360 O O . GLY B 1 68 ? 14.086 29.969 18.719 1 96.38 68 GLY B O 1
ATOM 6361 N N . ALA B 1 69 ? 12.664 31.688 19 1 96.62 69 ALA B N 1
ATOM 6362 C CA . ALA B 1 69 ? 11.664 31.156 18.078 1 96.62 69 ALA B CA 1
ATOM 6363 C C . ALA B 1 69 ? 12.211 31.109 16.656 1 96.62 69 ALA B C 1
ATOM 6365 O O . ALA B 1 69 ? 11.992 30.125 15.938 1 96.62 69 ALA B O 1
ATOM 6366 N N . VAL B 1 70 ? 12.883 32.156 16.281 1 95.69 70 VAL B N 1
ATOM 6367 C CA . VAL B 1 70 ? 13.438 32.188 14.93 1 95.69 70 VAL B CA 1
ATOM 6368 C C . VAL B 1 70 ? 14.539 31.141 14.789 1 95.69 70 VAL B C 1
ATOM 6370 O O . VAL B 1 70 ? 14.648 30.484 13.742 1 95.69 70 VAL B O 1
ATOM 6373 N N . ALA B 1 71 ? 15.32 30.984 15.82 1 96.25 71 ALA B N 1
ATOM 6374 C CA . ALA B 1 71 ? 16.359 29.969 15.789 1 96.25 71 ALA B CA 1
ATOM 6375 C C . ALA B 1 71 ? 15.742 28.562 15.672 1 96.25 71 ALA B C 1
ATOM 6377 O O . ALA B 1 71 ? 16.25 27.719 14.93 1 96.25 71 ALA B O 1
ATOM 6378 N N . PHE B 1 72 ? 14.75 28.359 16.344 1 95.69 72 PHE B N 1
ATOM 6379 C CA . PHE B 1 72 ? 14.078 27.062 16.328 1 95.69 72 PHE B CA 1
ATOM 6380 C C . PHE B 1 72 ? 13.484 26.797 14.945 1 95.69 72 PHE B C 1
ATOM 6382 O O . PHE B 1 72 ? 13.656 25.703 14.406 1 95.69 72 PHE B O 1
ATOM 6389 N N . ILE B 1 73 ? 12.797 27.75 14.414 1 95.44 73 ILE B N 1
ATOM 6390 C CA . ILE B 1 73 ? 12.203 27.594 13.086 1 95.44 73 ILE B CA 1
ATOM 6391 C C . ILE B 1 73 ? 13.312 27.406 12.047 1 95.44 73 ILE B C 1
ATOM 6393 O O . ILE B 1 73 ? 13.164 26.609 11.117 1 95.44 73 ILE B O 1
ATOM 6397 N N . SER B 1 74 ? 14.359 28.234 12.203 1 95.5 74 SER B N 1
ATOM 6398 C CA . SER B 1 74 ? 15.484 28.094 11.281 1 95.5 74 SER B CA 1
ATOM 6399 C C . SER B 1 74 ? 16.109 26.703 11.383 1 95.5 74 SER B C 1
ATOM 6401 O O . SER B 1 74 ? 16.516 26.125 10.367 1 95.5 74 SER B O 1
ATOM 6403 N N . TRP B 1 75 ? 16.172 26.188 12.562 1 95.19 75 TRP B N 1
ATOM 6404 C CA . TRP B 1 75 ? 16.672 24.828 12.742 1 95.19 75 TRP B CA 1
ATOM 6405 C C . TRP B 1 75 ? 15.742 23.828 12.055 1 95.19 75 TRP B C 1
ATOM 6407 O O . TRP B 1 75 ? 16.203 22.875 11.422 1 95.19 75 TRP B O 1
ATOM 6417 N N . LEU B 1 76 ? 14.508 23.969 12.117 1 94.12 76 LEU B N 1
ATOM 6418 C CA . LEU B 1 76 ? 13.539 23.062 11.492 1 94.12 76 LEU B CA 1
ATOM 6419 C C . LEU B 1 76 ? 13.672 23.094 9.969 1 94.12 76 LEU B C 1
ATOM 6421 O O . LEU B 1 76 ? 13.5 22.062 9.312 1 94.12 76 LEU B O 1
ATOM 6425 N N . TRP B 1 77 ? 13.938 24.234 9.367 1 94.31 77 TRP B N 1
ATOM 6426 C CA . TRP B 1 77 ? 13.977 24.391 7.918 1 94.31 77 TRP B CA 1
ATOM 6427 C C . TRP B 1 77 ? 15.359 24.031 7.371 1 94.31 77 TRP B C 1
ATOM 6429 O O . TRP B 1 77 ? 15.469 23.531 6.242 1 94.31 77 TRP B O 1
ATOM 6439 N N . TRP B 1 78 ? 16.422 24.281 8.148 1 92.69 78 TRP B N 1
ATOM 6440 C CA . TRP B 1 78 ? 17.75 24.172 7.566 1 92.69 78 TRP B CA 1
ATOM 6441 C C . TRP B 1 78 ? 18.516 23 8.156 1 92.69 78 TRP B C 1
ATOM 6443 O O . TRP B 1 78 ? 19.594 22.656 7.688 1 92.69 78 TRP B O 1
ATOM 6453 N N . ALA B 1 79 ? 17.984 22.391 9.133 1 90.56 79 ALA B N 1
ATOM 6454 C CA . ALA B 1 79 ? 18.703 21.25 9.695 1 90.56 79 ALA B CA 1
ATOM 6455 C C . ALA B 1 79 ? 18.828 20.125 8.656 1 90.56 79 ALA B C 1
ATOM 6457 O O . ALA B 1 79 ? 17.938 19.906 7.852 1 90.56 79 ALA B O 1
ATOM 6458 N N . PRO B 1 80 ? 20.047 19.547 8.648 1 87.5 80 PRO B N 1
ATOM 6459 C CA . PRO B 1 80 ? 20.203 18.422 7.715 1 87.5 80 PRO B CA 1
ATOM 6460 C C . PRO B 1 80 ? 19.234 17.266 8.008 1 87.5 80 PRO B C 1
ATOM 6462 O O . PRO B 1 80 ? 18.984 16.969 9.172 1 87.5 80 PRO B O 1
ATOM 6465 N N . HIS B 1 81 ? 18.781 16.734 7.008 1 84.56 81 HIS B N 1
ATOM 6466 C CA . HIS B 1 81 ? 17.766 15.703 7.117 1 84.56 81 HIS B CA 1
ATOM 6467 C C . HIS B 1 81 ? 18.328 14.422 7.727 1 84.56 81 HIS B C 1
ATOM 6469 O O . HIS B 1 81 ? 17.578 13.547 8.164 1 84.56 81 HIS B O 1
ATOM 6475 N N . GLN B 1 82 ? 19.625 14.367 7.926 1 82.5 82 GLN B N 1
ATOM 6476 C CA . GLN B 1 82 ? 20.266 13.188 8.492 1 82.5 82 GLN B CA 1
ATOM 6477 C C . GLN B 1 82 ? 20.438 13.32 10 1 82.5 82 GLN B C 1
ATOM 6479 O O . GLN B 1 82 ? 20.703 12.336 10.695 1 82.5 82 GLN B O 1
ATOM 6484 N N . ASP B 1 83 ? 20.141 14.508 10.469 1 88.75 83 ASP B N 1
ATOM 6485 C CA . ASP B 1 83 ? 20.266 14.742 11.898 1 88.75 83 ASP B CA 1
ATOM 6486 C C . ASP B 1 83 ? 19.234 13.945 12.688 1 88.75 83 ASP B C 1
ATOM 6488 O O . ASP B 1 83 ? 18.047 13.93 12.328 1 88.75 83 ASP B O 1
ATOM 6492 N N . VAL B 1 84 ? 19.688 13.258 13.758 1 89.88 84 VAL B N 1
ATOM 6493 C CA . VAL B 1 84 ? 18.859 12.352 14.539 1 89.88 84 VAL B CA 1
ATOM 6494 C C . VAL B 1 84 ? 17.781 13.141 15.266 1 89.88 84 VAL B C 1
ATOM 6496 O O . VAL B 1 84 ? 16.625 12.703 15.328 1 89.88 84 VAL B O 1
ATOM 6499 N N . ARG B 1 85 ? 18.172 14.242 15.852 1 90.5 85 ARG B N 1
ATOM 6500 C CA . ARG B 1 85 ? 17.203 15.055 16.609 1 90.5 85 ARG B CA 1
ATOM 6501 C C . ARG B 1 85 ? 16.125 15.602 15.688 1 90.5 85 ARG B C 1
ATOM 6503 O O . ARG B 1 85 ? 14.945 15.617 16.062 1 90.5 85 ARG B O 1
ATOM 6510 N N . TRP B 1 86 ? 16.531 16.078 14.586 1 92.62 86 TRP B N 1
ATOM 6511 C CA . TRP B 1 86 ? 15.578 16.609 13.617 1 92.62 86 TRP B CA 1
ATOM 6512 C C . TRP B 1 86 ? 14.609 15.516 13.164 1 92.62 86 TRP B C 1
ATOM 6514 O O . TRP B 1 86 ? 13.398 15.734 13.109 1 92.62 86 TRP B O 1
ATOM 6524 N N . ARG B 1 87 ? 15.125 14.297 12.953 1 90.12 87 ARG B N 1
ATOM 6525 C CA . ARG B 1 87 ? 14.305 13.195 12.469 1 90.12 87 ARG B CA 1
ATOM 6526 C C . ARG B 1 87 ? 13.305 12.75 13.523 1 90.12 87 ARG B C 1
ATOM 6528 O O . ARG B 1 87 ? 12.148 12.461 13.211 1 90.12 87 ARG B O 1
ATOM 6535 N N . LYS B 1 88 ? 13.75 12.695 14.672 1 89.38 88 LYS B N 1
ATOM 6536 C CA . LYS B 1 88 ? 12.844 12.32 15.758 1 89.38 88 LYS B CA 1
ATOM 6537 C C . LYS B 1 88 ? 11.703 13.32 15.898 1 89.38 88 LYS B C 1
ATOM 6539 O O . LYS B 1 88 ? 10.57 12.945 16.203 1 89.38 88 LYS B O 1
ATOM 6544 N N . TRP B 1 89 ? 12.039 14.531 15.664 1 90.38 89 TRP B N 1
ATOM 6545 C CA . TRP B 1 89 ? 11.047 15.594 15.805 1 90.38 89 TRP B CA 1
ATOM 6546 C C . TRP B 1 89 ? 10.023 15.523 14.68 1 90.38 89 TRP B C 1
ATOM 6548 O O . TRP B 1 89 ? 8.82 15.664 14.914 1 90.38 89 TRP B O 1
ATOM 6558 N N . VAL B 1 90 ? 10.445 15.281 13.516 1 88.75 90 VAL B N 1
ATOM 6559 C CA . VAL B 1 90 ? 9.578 15.352 12.336 1 88.75 90 VAL B CA 1
ATOM 6560 C C . VAL B 1 90 ? 8.758 14.07 12.227 1 88.75 90 VAL B C 1
ATOM 6562 O O . VAL B 1 90 ? 7.633 14.086 11.727 1 88.75 90 VAL B O 1
ATOM 6565 N N . LEU B 1 91 ? 9.234 12.969 12.719 1 88.75 91 LEU B N 1
ATOM 6566 C CA . LEU B 1 91 ? 8.555 11.68 12.578 1 88.75 91 LEU B CA 1
ATOM 6567 C C . LEU B 1 91 ? 7.434 11.547 13.602 1 88.75 91 LEU B C 1
ATOM 6569 O O . LEU B 1 91 ? 6.539 10.719 13.445 1 88.75 91 LEU B O 1
ATOM 6573 N N . ALA B 1 92 ? 7.441 12.352 14.562 1 85.69 92 ALA B N 1
ATOM 6574 C CA . ALA B 1 92 ? 6.348 12.352 15.531 1 85.69 92 ALA B CA 1
ATOM 6575 C C . ALA B 1 92 ? 5.074 12.938 14.914 1 85.69 92 ALA B C 1
ATOM 6577 O O . ALA B 1 92 ? 5.121 13.969 14.25 1 85.69 92 ALA B O 1
ATOM 6578 N N . PRO B 1 93 ? 4.023 12.203 15.141 1 78.81 93 PRO B N 1
ATOM 6579 C CA . PRO B 1 93 ? 2.789 12.664 14.5 1 78.81 93 PRO B CA 1
ATOM 6580 C C . PRO B 1 93 ? 2.359 14.047 14.977 1 78.81 93 PRO B C 1
ATOM 6582 O O . PRO B 1 93 ? 2.334 14.305 16.188 1 78.81 93 PRO B O 1
ATOM 6585 N N . ASN B 1 94 ? 2.031 15.023 14.156 1 78.56 94 ASN B N 1
ATOM 6586 C CA . ASN B 1 94 ? 1.451 16.344 14.344 1 78.56 94 ASN B CA 1
ATOM 6587 C C . ASN B 1 94 ? 2.381 17.25 15.141 1 78.56 94 ASN B C 1
ATOM 6589 O O . ASN B 1 94 ? 1.957 18.297 15.641 1 78.56 94 ASN B O 1
ATOM 6593 N N . ARG B 1 95 ? 3.596 16.859 15.383 1 87.5 95 ARG B N 1
ATOM 6594 C CA . ARG B 1 95 ? 4.508 17.672 16.188 1 87.5 95 ARG B CA 1
ATOM 6595 C C . ARG B 1 95 ? 5.035 18.859 15.383 1 87.5 95 ARG B C 1
ATOM 6597 O O . ARG B 1 95 ? 5.223 19.938 15.922 1 87.5 95 ARG B O 1
ATOM 6604 N N . LEU B 1 96 ? 5.227 18.609 14.164 1 90.31 96 LEU B N 1
ATOM 6605 C CA . LEU B 1 96 ? 5.742 19.688 13.328 1 90.31 96 LEU B CA 1
ATOM 6606 C C . LEU B 1 96 ? 4.723 20.812 13.203 1 90.31 96 LEU B C 1
ATOM 6608 O O . LEU B 1 96 ? 5.066 21.984 13.352 1 90.31 96 LEU B O 1
ATOM 6612 N N . GLN B 1 97 ? 3.469 20.5 12.977 1 88.06 97 GLN B N 1
ATOM 6613 C CA . GLN B 1 97 ? 2.418 21.516 12.859 1 88.06 97 GLN B CA 1
ATOM 6614 C C . GLN B 1 97 ? 2.215 22.25 14.18 1 88.06 97 GLN B C 1
ATOM 6616 O O . GLN B 1 97 ? 2.049 23.469 14.188 1 88.06 97 GLN B O 1
ATOM 6621 N N . LEU B 1 98 ? 2.305 21.516 15.219 1 89.69 98 LEU B N 1
ATOM 6622 C CA . LEU B 1 98 ? 2.172 22.125 16.547 1 89.69 98 LEU B CA 1
ATOM 6623 C C . LEU B 1 98 ? 3.352 23.047 16.828 1 89.69 98 LEU B C 1
ATOM 6625 O O . LEU B 1 98 ? 3.178 24.125 17.422 1 89.69 98 LEU B O 1
ATOM 6629 N N . SER B 1 99 ? 4.504 22.609 16.453 1 93 99 SER B N 1
ATOM 6630 C CA . SER B 1 99 ? 5.695 23.438 16.672 1 93 99 SER B CA 1
ATOM 6631 C C . SER B 1 99 ? 5.633 24.734 15.883 1 93 99 SER B C 1
ATOM 6633 O O . SER B 1 99 ? 6.043 25.781 16.375 1 93 99 SER B O 1
ATOM 6635 N N . ILE B 1 100 ? 5.109 24.688 14.68 1 93.31 100 ILE B N 1
ATOM 6636 C CA . ILE B 1 100 ? 5.012 25.875 13.844 1 93.31 100 ILE B CA 1
ATOM 6637 C C . ILE B 1 100 ? 4.012 26.859 14.461 1 93.31 100 ILE B C 1
ATOM 6639 O O . ILE B 1 100 ? 4.301 28.047 14.594 1 93.31 100 ILE B O 1
ATOM 6643 N N . THR B 1 101 ? 2.881 26.297 14.883 1 91 101 THR B N 1
ATOM 6644 C CA . THR B 1 101 ? 1.852 27.172 15.438 1 91 101 THR B CA 1
ATOM 6645 C C . THR B 1 101 ? 2.293 27.75 16.781 1 91 101 THR B C 1
ATOM 6647 O O . THR B 1 101 ? 2.035 28.906 17.078 1 91 101 THR B O 1
ATOM 6650 N N . LEU B 1 102 ? 2.963 27.031 17.547 1 92.06 102 LEU B N 1
ATOM 6651 C CA . LEU B 1 102 ? 3.455 27.516 18.844 1 92.06 102 LEU B CA 1
ATOM 6652 C C . LEU B 1 102 ? 4.547 28.562 18.641 1 92.06 102 LEU B C 1
ATOM 6654 O O . LEU B 1 102 ? 4.582 29.578 19.344 1 92.06 102 LEU B O 1
ATOM 6658 N N . SER B 1 103 ? 5.445 28.297 17.75 1 94.44 103 SER B N 1
ATOM 6659 C CA . SER B 1 103 ? 6.48 29.281 17.453 1 94.44 103 SER B CA 1
ATOM 6660 C C . SER B 1 103 ? 5.879 30.578 16.906 1 94.44 103 SER B C 1
ATOM 6662 O O . SER B 1 103 ? 6.363 31.672 17.203 1 94.44 103 SER B O 1
ATOM 6664 N N . ALA B 1 104 ? 4.871 30.406 16.125 1 93.88 104 ALA B N 1
ATOM 6665 C CA . ALA B 1 104 ? 4.207 31.578 15.57 1 93.88 104 ALA B CA 1
ATOM 6666 C C . ALA B 1 104 ? 3.562 32.406 16.688 1 93.88 104 ALA B C 1
ATOM 6668 O O . ALA B 1 104 ? 3.58 33.656 16.625 1 93.88 104 ALA B O 1
ATOM 6669 N N . VAL B 1 105 ? 3.041 31.75 17.703 1 91.62 105 VAL B N 1
ATOM 6670 C CA . VAL B 1 105 ? 2.451 32.469 18.828 1 91.62 105 VAL B CA 1
ATOM 6671 C C . VAL B 1 105 ? 3.535 33.219 19.578 1 91.62 105 VAL B C 1
ATOM 6673 O O . VAL B 1 105 ? 3.324 34.375 19.969 1 91.62 105 VAL B O 1
ATOM 6676 N N . VAL B 1 106 ? 4.656 32.625 19.703 1 93.56 106 VAL B N 1
ATOM 6677 C CA . VAL B 1 106 ? 5.766 33.281 20.391 1 93.56 106 VAL B CA 1
ATOM 6678 C C . VAL B 1 106 ? 6.238 34.5 19.594 1 93.56 106 VAL B C 1
ATOM 6680 O O . VAL B 1 106 ? 6.457 35.562 20.156 1 93.56 106 VAL B O 1
ATOM 6683 N N . ILE B 1 107 ? 6.316 34.375 18.312 1 94.38 107 ILE B N 1
ATOM 6684 C CA . ILE B 1 107 ? 6.766 35.469 17.453 1 94.38 107 ILE B CA 1
ATOM 6685 C C . ILE B 1 107 ? 5.75 36.594 17.484 1 94.38 107 ILE B C 1
ATOM 6687 O O . ILE B 1 107 ? 6.113 37.781 17.672 1 94.38 107 ILE B O 1
ATOM 6691 N N . ARG B 1 108 ? 4.578 36.281 17.391 1 89.31 108 ARG B N 1
ATOM 6692 C CA . ARG B 1 108 ? 3.535 37.281 17.359 1 89.31 108 ARG B CA 1
ATOM 6693 C C . ARG B 1 108 ? 3.477 38.062 18.688 1 89.31 108 ARG B C 1
ATOM 6695 O O . ARG B 1 108 ? 3.27 39.281 18.703 1 89.31 108 ARG B O 1
ATOM 6702 N N . THR B 1 109 ? 3.619 37.312 19.719 1 86.69 109 THR B N 1
ATOM 6703 C CA . THR B 1 109 ? 3.598 37.938 21.047 1 86.69 109 THR B CA 1
ATOM 6704 C C . THR B 1 109 ? 4.812 38.844 21.234 1 86.69 109 THR B C 1
ATOM 6706 O O . THR B 1 109 ? 4.688 39.969 21.719 1 86.69 109 THR B O 1
ATOM 6709 N N . ALA B 1 110 ? 5.934 38.375 20.828 1 92.19 110 ALA B N 1
ATOM 6710 C CA . ALA B 1 110 ? 7.156 39.156 20.938 1 92.19 110 ALA B CA 1
ATOM 6711 C C . ALA B 1 110 ? 7.078 40.406 20.078 1 92.19 110 ALA B C 1
ATOM 6713 O O . ALA B 1 110 ? 7.41 41.5 20.531 1 92.19 110 ALA B O 1
ATOM 6714 N N . ILE B 1 111 ? 6.621 40.281 18.906 1 92.12 111 ILE B N 1
ATOM 6715 C CA . ILE B 1 111 ? 6.512 41.406 17.984 1 92.12 111 ILE B CA 1
ATOM 6716 C C . ILE B 1 111 ? 5.461 42.406 18.516 1 92.12 111 ILE B C 1
ATOM 6718 O O . ILE B 1 111 ? 5.625 43.625 18.391 1 92.12 111 ILE B O 1
ATOM 6722 N N . GLY B 1 112 ? 4.395 41.875 19.125 1 86 112 GLY B N 1
ATOM 6723 C CA . GLY B 1 112 ? 3.387 42.75 19.719 1 86 112 GLY B CA 1
ATOM 6724 C C . GLY B 1 112 ? 3.938 43.656 20.797 1 86 112 GLY B C 1
ATOM 6725 O O . GLY B 1 112 ? 3.654 44.844 20.828 1 86 112 GLY B O 1
ATOM 6726 N N . ILE B 1 113 ? 4.738 43.094 21.609 1 86.5 113 ILE B N 1
ATOM 6727 C CA . ILE B 1 113 ? 5.336 43.875 22.703 1 86.5 113 ILE B CA 1
ATOM 6728 C C . ILE B 1 113 ? 6.336 44.875 22.156 1 86.5 113 ILE B C 1
ATOM 6730 O O . ILE B 1 113 ? 6.336 46.031 22.547 1 86.5 113 ILE B O 1
ATOM 6734 N N . LEU B 1 114 ? 7.152 44.469 21.219 1 91.12 114 LEU B N 1
ATOM 6735 C CA . LEU B 1 114 ? 8.164 45.344 20.641 1 91.12 114 LEU B CA 1
ATOM 6736 C C . LEU B 1 114 ? 7.512 46.469 19.828 1 91.12 114 LEU B C 1
ATOM 6738 O O . LEU B 1 114 ? 7.984 47.625 19.859 1 91.12 114 LEU B O 1
ATOM 6742 N N . ALA B 1 115 ? 6.5 46.125 19.125 1 88.81 115 ALA B N 1
ATOM 6743 C CA . ALA B 1 115 ? 5.812 47.125 18.312 1 88.81 115 ALA B CA 1
ATOM 6744 C C . ALA B 1 115 ? 5.164 48.188 19.188 1 88.81 115 ALA B C 1
ATOM 6746 O O . ALA B 1 115 ? 5.164 49.375 18.844 1 88.81 115 ALA B O 1
ATOM 6747 N N . THR B 1 116 ? 4.602 47.812 20.344 1 84 116 THR B N 1
ATOM 6748 C CA . THR B 1 116 ? 3.998 48.75 21.266 1 84 116 THR B CA 1
ATOM 6749 C C . THR B 1 116 ? 5.055 49.688 21.844 1 84 116 THR B C 1
ATOM 6751 O O . THR B 1 116 ? 4.82 50.906 21.938 1 84 116 THR B O 1
ATOM 6754 N N . ALA B 1 117 ? 6.145 49.156 22.172 1 86.81 117 ALA B N 1
ATOM 6755 C CA . ALA B 1 117 ? 7.242 49.969 22.688 1 86.81 117 ALA B CA 1
ATOM 6756 C C . ALA B 1 117 ? 7.793 50.906 21.609 1 86.81 117 ALA B C 1
ATOM 6758 O O . ALA B 1 117 ? 8.086 52.062 21.891 1 86.81 117 ALA B O 1
ATOM 6759 N N . ALA B 1 118 ? 7.938 50.406 20.422 1 88.81 118 ALA B N 1
ATOM 6760 C CA . ALA B 1 118 ? 8.461 51.188 19.312 1 88.81 118 ALA B CA 1
ATOM 6761 C C . ALA B 1 118 ? 7.512 52.344 18.969 1 88.81 118 ALA B C 1
ATOM 6763 O O . ALA B 1 118 ? 7.949 53.438 18.594 1 88.81 118 ALA B O 1
ATOM 6764 N N . THR B 1 119 ? 6.281 52.094 19.047 1 85.88 119 THR B N 1
ATOM 6765 C CA . THR B 1 119 ? 5.309 53.156 18.766 1 85.88 119 THR B CA 1
ATOM 6766 C C . THR B 1 119 ? 5.406 54.25 19.797 1 85.88 119 THR B C 1
ATOM 6768 O O . THR B 1 119 ? 5.32 55.438 19.438 1 85.88 119 THR B O 1
ATOM 6771 N N . ALA B 1 120 ? 5.594 53.875 21.062 1 85 120 ALA B N 1
ATOM 6772 C CA . ALA B 1 120 ? 5.77 54.875 22.109 1 85 120 ALA B CA 1
ATOM 6773 C C . ALA B 1 120 ? 7.043 55.688 21.875 1 85 120 ALA B C 1
ATOM 6775 O O . ALA B 1 120 ? 7.051 56.906 22.062 1 85 120 ALA B O 1
ATOM 6776 N N . MET B 1 121 ? 8.062 55.125 21.438 1 87.12 121 MET B N 1
ATOM 6777 C CA . MET B 1 121 ? 9.336 55.781 21.203 1 87.12 121 MET B CA 1
ATOM 6778 C C . MET B 1 121 ? 9.242 56.719 20 1 87.12 121 MET B C 1
ATOM 6780 O O . MET B 1 121 ? 9.711 57.875 20.062 1 87.12 121 MET B O 1
ATOM 6784 N N . ILE B 1 122 ? 8.656 56.25 18.984 1 86.94 122 ILE B N 1
ATOM 6785 C CA . ILE B 1 122 ? 8.609 57.062 17.766 1 86.94 122 ILE B CA 1
ATOM 6786 C C . ILE B 1 122 ? 7.676 58.25 17.969 1 86.94 122 ILE B C 1
ATOM 6788 O O . ILE B 1 122 ? 7.918 59.344 17.422 1 86.94 122 ILE B O 1
ATOM 6792 N N . THR B 1 123 ? 6.645 58.094 18.719 1 86 123 THR B N 1
ATOM 6793 C CA . THR B 1 123 ? 5.762 59.188 19.031 1 86 123 THR B CA 1
ATOM 6794 C C . THR B 1 123 ? 6.48 60.25 19.875 1 86 123 THR B C 1
ATOM 6796 O O . THR B 1 123 ? 6.234 61.438 19.75 1 86 123 THR B O 1
ATOM 6799 N N . SER B 1 124 ? 7.312 59.781 20.766 1 86.38 124 SER B N 1
ATOM 6800 C CA . SER B 1 124 ? 8.117 60.719 21.562 1 86.38 124 SER B CA 1
ATOM 6801 C C . SER B 1 124 ? 9.047 61.531 20.688 1 86.38 124 SER B C 1
ATOM 6803 O O . SER B 1 124 ? 9.273 62.719 20.938 1 86.38 124 SER B O 1
ATOM 6805 N N . VAL B 1 125 ? 9.5 60.938 19.703 1 87.06 125 VAL B N 1
ATOM 6806 C CA . VAL B 1 125 ? 10.383 61.625 18.781 1 87.06 125 VAL B CA 1
ATOM 6807 C C . VAL B 1 125 ? 9.586 62.625 17.969 1 87.06 125 VAL B C 1
ATOM 6809 O O . VAL B 1 125 ? 10.062 63.75 17.688 1 87.06 125 VAL B O 1
ATOM 6812 N N . ALA B 1 126 ? 8.445 62.312 17.594 1 85 126 ALA B N 1
ATOM 6813 C CA . ALA B 1 126 ? 7.605 63.219 16.797 1 85 126 ALA B CA 1
ATOM 6814 C C . ALA B 1 126 ? 7.25 64.5 17.578 1 85 126 ALA B C 1
ATOM 6816 O O . ALA B 1 126 ? 7.191 65.562 17 1 85 126 ALA B O 1
ATOM 6817 N N . VAL B 1 127 ? 7.109 64.375 18.891 1 86.19 127 VAL B N 1
ATOM 6818 C CA . VAL B 1 127 ? 6.676 65.5 19.719 1 86.19 127 VAL B CA 1
ATOM 6819 C C . VAL B 1 127 ? 7.867 66.375 20.031 1 86.19 127 VAL B C 1
ATOM 6821 O O . VAL B 1 127 ? 7.711 67.625 20.188 1 86.19 127 VAL B O 1
ATOM 6824 N N . GLU B 1 128 ? 9.008 65.938 20.109 1 86.75 128 GLU B N 1
ATOM 6825 C CA . GLU B 1 128 ? 10.156 66.75 20.531 1 86.75 128 GLU B CA 1
ATOM 6826 C C . GLU B 1 128 ? 10.883 67.312 19.344 1 86.75 128 GLU B C 1
ATOM 6828 O O . GLU B 1 128 ? 11.516 68.375 19.453 1 86.75 128 GLU B O 1
ATOM 6833 N N . ARG B 1 129 ? 10.867 66.688 18.297 1 83.38 129 ARG B N 1
ATOM 6834 C CA . ARG B 1 129 ? 11.664 67.188 17.172 1 83.38 129 ARG B CA 1
ATOM 6835 C C . ARG B 1 129 ? 10.922 68.25 16.406 1 83.38 129 ARG B C 1
ATOM 6837 O O . ARG B 1 129 ? 10.906 69.438 16.812 1 83.38 129 ARG B O 1
ATOM 6844 N N . ARG B 1 130 ? 10.102 67.938 15.422 1 78.12 130 ARG B N 1
ATOM 6845 C CA . ARG B 1 130 ? 9.445 68.938 14.586 1 78.12 130 ARG B CA 1
ATOM 6846 C C . ARG B 1 130 ? 8.094 69.312 15.164 1 78.12 130 ARG B C 1
ATOM 6848 O O . ARG B 1 130 ? 7.52 70.375 14.773 1 78.12 130 ARG B O 1
ATOM 6855 N N . GLY B 1 131 ? 7.719 68.625 16.109 1 81.19 131 GLY B N 1
ATOM 6856 C CA . GLY B 1 131 ? 6.453 69 16.75 1 81.19 131 GLY B CA 1
ATOM 6857 C C . GLY B 1 131 ? 5.246 68.5 15.961 1 81.19 131 GLY B C 1
ATOM 6858 O O . GLY B 1 131 ? 5.391 67.938 14.867 1 81.19 131 GLY B O 1
ATOM 6859 N N . VAL B 1 132 ? 4.055 68.562 16.562 1 82.62 132 VAL B N 1
ATOM 6860 C CA . VAL B 1 132 ? 2.805 68.125 15.969 1 82.62 132 VAL B CA 1
ATOM 6861 C C . VAL B 1 132 ? 1.809 69.312 15.898 1 82.62 132 VAL B C 1
ATOM 6863 O O . VAL B 1 132 ? 2.014 70.312 16.531 1 82.62 132 VAL B O 1
ATOM 6866 N N . TYR B 1 133 ? 0.887 69.125 15.039 1 82.75 133 TYR B N 1
ATOM 6867 C CA . TYR B 1 133 ? -0.146 70.125 14.922 1 82.75 133 TYR B CA 1
ATOM 6868 C C . TYR B 1 133 ? -1.016 70.188 16.172 1 82.75 133 TYR B C 1
ATOM 6870 O O . TYR B 1 133 ? -1.105 69.188 16.906 1 82.75 133 TYR B O 1
ATOM 6878 N N . LEU B 1 134 ? -1.596 71.25 16.406 1 81.88 134 LEU B N 1
ATOM 6879 C CA . LEU B 1 134 ? -2.361 71.562 17.625 1 81.88 134 LEU B CA 1
ATOM 6880 C C . LEU B 1 134 ? -3.467 70.5 17.812 1 81.88 134 LEU B C 1
ATOM 6882 O O . LEU B 1 134 ? -3.709 70.062 18.922 1 81.88 134 LEU B O 1
ATOM 6886 N N . HIS B 1 135 ? -4.129 70.125 16.781 1 78.69 135 HIS B N 1
ATOM 6887 C CA . HIS B 1 135 ? -5.266 69.188 16.891 1 78.69 135 HIS B CA 1
ATOM 6888 C C . HIS B 1 135 ? -4.816 67.812 17.234 1 78.69 135 HIS B C 1
ATOM 6890 O O . HIS B 1 135 ? -5.602 67 17.766 1 78.69 135 HIS B O 1
ATOM 6896 N N . ASP B 1 136 ? -3.5 67.438 17.047 1 80.44 136 ASP B N 1
ATOM 6897 C CA . ASP B 1 136 ? -3.031 66.062 17.219 1 80.44 136 ASP B CA 1
ATOM 6898 C C . ASP B 1 136 ? -2.176 65.938 18.484 1 80.44 136 ASP B C 1
ATOM 6900 O O . ASP B 1 136 ? -1.688 64.875 18.797 1 80.44 136 ASP B O 1
ATOM 6904 N N . ILE B 1 137 ? -2.08 66.938 19.219 1 83.12 137 ILE B N 1
ATOM 6905 C CA . ILE B 1 137 ? -1.169 66.938 20.359 1 83.12 137 ILE B CA 1
ATOM 6906 C C . ILE B 1 137 ? -1.642 65.938 21.391 1 83.12 137 ILE B C 1
ATOM 6908 O O . ILE B 1 137 ? -0.846 65.125 21.906 1 83.12 137 ILE B O 1
ATOM 6912 N N . ALA B 1 138 ? -2.918 65.938 21.656 1 82.75 138 ALA B N 1
ATOM 6913 C CA . ALA B 1 138 ? -3.43 65.062 22.703 1 82.75 138 ALA B CA 1
ATOM 6914 C C . ALA B 1 138 ? -3.271 63.625 22.312 1 82.75 138 ALA B C 1
ATOM 6916 O O . ALA B 1 138 ? -2.854 62.781 23.125 1 82.75 138 ALA B O 1
ATOM 6917 N N . GLN B 1 139 ? -3.479 63.281 21.078 1 80.81 139 GLN B N 1
ATOM 6918 C CA . GLN B 1 139 ? -3.396 61.906 20.609 1 80.81 139 GLN B CA 1
ATOM 6919 C C . GLN B 1 139 ? -1.95 61.406 20.578 1 80.81 139 GLN B C 1
ATOM 6921 O O . GLN B 1 139 ? -1.661 60.281 21 1 80.81 139 GLN B O 1
ATOM 6926 N N . VAL B 1 140 ? -1.151 62.188 20.062 1 80 140 VAL B N 1
ATOM 6927 C CA . VAL B 1 140 ? 0.249 61.812 19.938 1 80 140 VAL B CA 1
ATOM 6928 C C . VAL B 1 140 ? 0.895 61.719 21.312 1 80 140 VAL B C 1
ATOM 6930 O O . VAL B 1 140 ? 1.742 60.875 21.562 1 80 140 VAL B O 1
ATOM 6933 N N . SER B 1 141 ? 0.498 62.625 22.219 1 83.12 141 SER B N 1
ATOM 6934 C CA . SER B 1 141 ? 1.073 62.625 23.547 1 83.12 141 SER B CA 1
ATOM 6935 C C . SER B 1 141 ? 0.624 61.375 24.344 1 83.12 141 SER B C 1
ATOM 6937 O O . SER B 1 141 ? 1.41 60.812 25.094 1 83.12 141 SER B O 1
ATOM 6939 N N . VAL B 1 142 ? -0.601 61.031 24.188 1 79.94 142 VAL B N 1
ATOM 6940 C CA . VAL B 1 142 ? -1.115 59.875 24.906 1 79.94 142 VAL B CA 1
ATOM 6941 C C . VAL B 1 142 ? -0.485 58.594 24.344 1 79.94 142 VAL B C 1
ATOM 6943 O O . VAL B 1 142 ? -0.283 57.625 25.062 1 79.94 142 VAL B O 1
ATOM 6946 N N . ALA B 1 143 ? -0.181 58.594 23.094 1 79 143 ALA B N 1
ATOM 6947 C CA . ALA B 1 143 ? 0.426 57.406 22.438 1 79 143 ALA B CA 1
ATOM 6948 C C . ALA B 1 143 ? 1.822 57.156 23 1 79 143 ALA B C 1
ATOM 6950 O O . ALA B 1 143 ? 2.354 56.062 22.859 1 79 143 ALA B O 1
ATOM 6951 N N . ARG B 1 144 ? 2.391 58.094 23.594 1 80.56 144 ARG B N 1
ATOM 6952 C CA . ARG B 1 144 ? 3.695 57.938 24.219 1 80.56 144 ARG B CA 1
ATOM 6953 C C . ARG B 1 144 ? 3.604 57 25.422 1 80.56 144 ARG B C 1
ATOM 6955 O O . ARG B 1 144 ? 4.594 56.375 25.812 1 80.56 144 ARG B O 1
ATOM 6962 N N . PHE B 1 145 ? 2.434 57 26.016 1 75.12 145 PHE B N 1
ATOM 6963 C CA . PHE B 1 145 ? 2.238 56.156 27.188 1 75.12 145 PHE B CA 1
ATOM 6964 C C . PHE B 1 145 ? 1.62 54.812 26.781 1 75.12 145 PHE B C 1
ATOM 6966 O O . PHE B 1 145 ? 2.139 53.75 27.125 1 75.12 145 PHE B O 1
ATOM 6973 N N . SER B 1 146 ? 0.399 54.969 26.281 1 64.06 146 SER B N 1
ATOM 6974 C CA . SER B 1 146 ? -0.321 53.719 26 1 64.06 146 SER B CA 1
ATOM 6975 C C . SER B 1 146 ? -0.694 53.625 24.531 1 64.06 146 SER B C 1
ATOM 6977 O O . SER B 1 146 ? -1.373 54.5 23.984 1 64.06 146 SER B O 1
ATOM 6979 N N . SER B 1 147 ? 0.198 52.906 23.797 1 59.16 147 SER B N 1
ATOM 6980 C CA . SER B 1 147 ? -0.197 52.781 22.391 1 59.16 147 SER B CA 1
ATOM 6981 C C . SER B 1 147 ? -0.602 51.344 22.078 1 59.16 147 SER B C 1
ATOM 6983 O O . SER B 1 147 ? -0.051 50.406 22.641 1 59.16 147 SER B O 1
ATOM 6985 N N . ASP B 1 148 ? -1.866 51.219 21.625 1 56.72 148 ASP B N 1
ATOM 6986 C CA . ASP B 1 148 ? -2.398 49.938 21.125 1 56.72 148 ASP B CA 1
ATOM 6987 C C . ASP B 1 148 ? -1.573 49.438 19.953 1 56.72 148 ASP B C 1
ATOM 6989 O O . ASP B 1 148 ? -2.088 48.719 19.094 1 56.72 148 ASP B O 1
ATOM 6993 N N . GLY B 1 149 ? -0.358 49.812 19.922 1 56.44 149 GLY B N 1
ATOM 6994 C CA . GLY B 1 149 ? 0.428 49.406 18.781 1 56.44 149 GLY B CA 1
ATOM 6995 C C . GLY B 1 149 ? 0.394 50.406 17.625 1 56.44 149 GLY B C 1
ATOM 6996 O O . GLY B 1 149 ? -0.268 51.438 17.719 1 56.44 149 GLY B O 1
ATOM 6997 N N . PRO B 1 150 ? 1.14 50.094 16.688 1 51.66 150 PRO B N 1
ATOM 6998 C CA . PRO B 1 150 ? 1.254 51.031 15.562 1 51.66 150 PRO B CA 1
ATOM 6999 C C . PRO B 1 150 ? -0.063 51.219 14.812 1 51.66 150 PRO B C 1
ATOM 7001 O O . PRO B 1 150 ? -0.221 52.188 14.062 1 51.66 150 PRO B O 1
ATOM 7004 N N . LEU B 1 151 ? -1.062 50.344 15.188 1 63.06 151 LEU B N 1
ATOM 7005 C CA . LEU B 1 151 ? -2.303 50.438 14.422 1 63.06 151 LEU B CA 1
ATOM 7006 C C . LEU B 1 151 ? -3.148 51.625 14.898 1 63.06 151 LEU B C 1
ATOM 7008 O O . LEU B 1 151 ? -3.938 52.188 14.125 1 63.06 151 LEU B O 1
ATOM 7012 N N . SER B 1 152 ? -3.045 52.031 16.172 1 61.12 152 SER B N 1
ATOM 7013 C CA . SER B 1 152 ? -3.854 53.125 16.719 1 61.12 152 SER B CA 1
ATOM 7014 C C . SER B 1 152 ? -3.5 54.469 16.078 1 61.12 152 SER B C 1
ATOM 7016 O O . SER B 1 152 ? -4.367 55.312 15.898 1 61.12 152 SER B O 1
ATOM 7018 N N . LEU B 1 153 ? -2.195 54.594 15.742 1 57.47 153 LEU B N 1
ATOM 7019 C CA . LEU B 1 153 ? -1.742 55.875 15.195 1 57.47 153 LEU B CA 1
ATOM 7020 C C . LEU B 1 153 ? -1.561 55.781 13.688 1 57.47 153 LEU B C 1
ATOM 7022 O O . LEU B 1 153 ? -1.13 56.75 13.047 1 57.47 153 LEU B O 1
ATOM 7026 N N . SER B 1 154 ? -1.843 54.594 13.211 1 58.34 154 SER B N 1
ATOM 7027 C CA . SER B 1 154 ? -1.58 54.406 11.789 1 58.34 154 SER B CA 1
ATOM 7028 C C . SER B 1 154 ? -2.463 55.312 10.938 1 58.34 154 SER B C 1
ATOM 7030 O O . SER B 1 154 ? -2.018 55.812 9.914 1 58.34 154 SER B O 1
ATOM 7032 N N . LEU B 1 155 ? -3.664 55.5 11.547 1 59.31 155 LEU B N 1
ATOM 7033 C CA . LEU B 1 155 ? -4.52 56.406 10.758 1 59.31 155 LEU B CA 1
ATOM 7034 C C . LEU B 1 155 ? -3.986 57.812 10.773 1 59.31 155 LEU B C 1
ATOM 7036 O O . LEU B 1 155 ? -4.055 58.531 9.766 1 59.31 155 LEU B O 1
ATOM 7040 N N . LEU B 1 156 ? -3.416 58.219 11.93 1 61 156 LEU B N 1
ATOM 7041 C CA . LEU B 1 156 ? -2.848 59.562 12.016 1 61 156 LEU B CA 1
ATOM 7042 C C . LEU B 1 156 ? -1.598 59.688 11.148 1 61 156 LEU B C 1
ATOM 7044 O O . LEU B 1 156 ? -1.376 60.688 10.5 1 61 156 LEU B O 1
ATOM 7048 N N . ALA B 1 157 ? -0.851 58.594 11.094 1 60.19 157 ALA B N 1
ATOM 7049 C CA . ALA B 1 157 ? 0.384 58.594 10.312 1 60.19 157 ALA B CA 1
ATOM 7050 C C . ALA B 1 157 ? 0.087 58.688 8.812 1 60.19 157 ALA B C 1
ATOM 7052 O O . ALA B 1 157 ? 0.868 59.25 8.047 1 60.19 157 ALA B O 1
ATOM 7053 N N . LEU B 1 158 ? -1.06 58.094 8.492 1 59.12 158 LEU B N 1
ATOM 7054 C CA . LEU B 1 158 ? -1.386 58.031 7.07 1 59.12 158 LEU B CA 1
ATOM 7055 C C . LEU B 1 158 ? -2.068 59.344 6.633 1 59.12 158 LEU B C 1
ATOM 7057 O O . LEU B 1 158 ? -1.957 59.75 5.477 1 59.12 158 LEU B O 1
ATOM 7061 N N . THR B 1 159 ? -2.902 59.938 7.488 1 57.53 159 THR B N 1
ATOM 7062 C CA . THR B 1 159 ? -3.705 61.062 7.039 1 57.53 159 THR B CA 1
ATOM 7063 C C . THR B 1 159 ? -3.008 62.406 7.363 1 57.53 159 THR B C 1
ATOM 7065 O O . THR B 1 159 ? -3.195 63.406 6.664 1 57.53 159 THR B O 1
ATOM 7068 N N . SER B 1 160 ? -2.436 62.5 8.664 1 59.41 160 SER B N 1
ATOM 7069 C CA . SER B 1 160 ? -2.152 63.875 9.102 1 59.41 160 SER B CA 1
ATOM 7070 C C . SER B 1 160 ? -0.711 64.25 8.789 1 59.41 160 SER B C 1
ATOM 7072 O O . SER B 1 160 ? 0.198 63.438 8.891 1 59.41 160 SER B O 1
ATOM 7074 N N . SER B 1 161 ? -0.496 65.188 7.898 1 63.09 161 SER B N 1
ATOM 7075 C CA . SER B 1 161 ? 0.745 65.875 7.574 1 63.09 161 SER B CA 1
ATOM 7076 C C . SER B 1 161 ? 1.433 66.375 8.836 1 63.09 161 SER B C 1
ATOM 7078 O O . SER B 1 161 ? 2.443 67.062 8.758 1 63.09 161 SER B O 1
ATOM 7080 N N . SER B 1 162 ? 0.968 65.938 9.961 1 65.44 162 SER B N 1
ATOM 7081 C CA . SER B 1 162 ? 1.484 66.562 11.188 1 65.44 162 SER B CA 1
ATOM 7082 C C . SER B 1 162 ? 2.801 65.938 11.609 1 65.44 162 SER B C 1
ATOM 7084 O O . SER B 1 162 ? 3.594 66.5 12.328 1 65.44 162 SER B O 1
ATOM 7086 N N . LEU B 1 163 ? 3.078 64.688 10.953 1 75.62 163 LEU B N 1
ATOM 7087 C CA . LEU B 1 163 ? 4.293 64.062 11.398 1 75.62 163 LEU B CA 1
ATOM 7088 C C . LEU B 1 163 ? 5.406 64.188 10.367 1 75.62 163 LEU B C 1
ATOM 7090 O O . LEU B 1 163 ? 5.137 64.312 9.172 1 75.62 163 LEU B O 1
ATOM 7094 N N . GLN B 1 164 ? 6.641 64.312 10.828 1 81.38 164 GLN B N 1
ATOM 7095 C CA . GLN B 1 164 ? 7.801 64.312 9.945 1 81.38 164 GLN B CA 1
ATOM 7096 C C . GLN B 1 164 ? 7.832 63.125 9.031 1 81.38 164 GLN B C 1
ATOM 7098 O O . GLN B 1 164 ? 7.418 62.031 9.43 1 81.38 164 GLN B O 1
ATOM 7103 N N . PRO B 1 165 ? 8.188 63.344 7.836 1 83.62 165 PRO B N 1
ATOM 7104 C CA . PRO B 1 165 ? 8.172 62.25 6.867 1 83.62 165 PRO B CA 1
ATOM 7105 C C . PRO B 1 165 ? 8.93 61.031 7.359 1 83.62 165 PRO B C 1
ATOM 7107 O O . PRO B 1 165 ? 8.5 59.906 7.133 1 83.62 165 PRO B O 1
ATOM 7110 N N . LEU B 1 166 ? 10.07 61.156 8.023 1 85.25 166 LEU B N 1
ATOM 7111 C CA . LEU B 1 166 ? 10.844 60.031 8.516 1 85.25 166 LEU B CA 1
ATOM 7112 C C . LEU B 1 166 ? 10.07 59.25 9.578 1 85.25 166 LEU B C 1
ATOM 7114 O O . LEU B 1 166 ? 10.078 58.031 9.594 1 85.25 166 LEU B O 1
ATOM 7118 N N . VAL B 1 167 ? 9.391 59.969 10.422 1 86.25 167 VAL B N 1
ATOM 7119 C CA . VAL B 1 167 ? 8.602 59.375 11.484 1 86.25 167 VAL B CA 1
ATOM 7120 C C . VAL B 1 167 ? 7.398 58.656 10.891 1 86.25 167 VAL B C 1
ATOM 7122 O O . VAL B 1 167 ? 7.027 57.562 11.344 1 86.25 167 VAL B O 1
ATOM 7125 N N . ARG B 1 168 ? 6.91 59.156 9.828 1 86.75 168 ARG B N 1
ATOM 7126 C CA . ARG B 1 168 ? 5.762 58.562 9.156 1 86.75 168 ARG B CA 1
ATOM 7127 C C . ARG B 1 168 ? 6.145 57.25 8.5 1 86.75 168 ARG B C 1
ATOM 7129 O O . ARG B 1 168 ? 5.383 56.281 8.547 1 86.75 168 ARG B O 1
ATOM 7136 N N . VAL B 1 169 ? 7.266 57.219 7.918 1 88.44 169 VAL B N 1
ATOM 7137 C CA . VAL B 1 169 ? 7.719 56.031 7.234 1 88.44 169 VAL B CA 1
ATOM 7138 C C . VAL B 1 169 ? 7.977 54.906 8.258 1 88.44 169 VAL B C 1
ATOM 7140 O O . VAL B 1 169 ? 7.594 53.75 8.039 1 88.44 169 VAL B O 1
ATOM 7143 N N . VAL B 1 170 ? 8.555 55.188 9.352 1 88.69 170 VAL B N 1
ATOM 7144 C CA . VAL B 1 170 ? 8.859 54.188 10.375 1 88.69 170 VAL B CA 1
ATOM 7145 C C . VAL B 1 170 ? 7.566 53.656 10.977 1 88.69 170 VAL B C 1
ATOM 7147 O O . VAL B 1 170 ? 7.43 52.438 11.195 1 88.69 170 VAL B O 1
ATOM 7150 N N . PHE B 1 171 ? 6.648 54.5 11.125 1 87.06 171 PHE B N 1
ATOM 7151 C CA . PHE B 1 171 ? 5.355 54.094 11.664 1 87.06 171 PHE B CA 1
ATOM 7152 C C . PHE B 1 171 ? 4.629 53.188 10.695 1 87.06 171 PHE B C 1
ATOM 7154 O O . PHE B 1 171 ? 4.027 52.188 11.102 1 87.06 171 PHE B O 1
ATOM 7161 N N . ALA B 1 172 ? 4.625 53.531 9.477 1 87.19 172 ALA B N 1
ATOM 7162 C CA . ALA B 1 172 ? 3.951 52.719 8.461 1 87.19 172 ALA B CA 1
ATOM 7163 C C . ALA B 1 172 ? 4.574 51.312 8.352 1 87.19 172 ALA B C 1
ATOM 7165 O O . ALA B 1 172 ? 3.859 50.312 8.258 1 87.19 172 ALA B O 1
ATOM 7166 N N . LEU B 1 173 ? 5.848 51.281 8.414 1 90.44 173 LEU B N 1
ATOM 7167 C CA . LEU B 1 173 ? 6.535 50 8.305 1 90.44 173 LEU B CA 1
ATOM 7168 C C . LEU B 1 173 ? 6.266 49.156 9.531 1 90.44 173 LEU B C 1
ATOM 7170 O O . LEU B 1 173 ? 6.09 47.938 9.414 1 90.44 173 LEU B O 1
ATOM 7174 N N . LEU B 1 174 ? 6.227 49.781 10.656 1 90.44 174 LEU B N 1
ATOM 7175 C CA . LEU B 1 174 ? 5.93 49.062 11.875 1 90.44 174 LEU B CA 1
ATOM 7176 C C . LEU B 1 174 ? 4.512 48.469 11.844 1 90.44 174 LEU B C 1
ATOM 7178 O O . LEU B 1 174 ? 4.285 47.344 12.242 1 90.44 174 LEU B O 1
ATOM 7182 N N . ALA B 1 175 ? 3.604 49.25 11.344 1 88.12 175 ALA B N 1
ATOM 7183 C CA . ALA B 1 175 ? 2.215 48.812 11.273 1 88.12 175 ALA B CA 1
ATOM 7184 C C . ALA B 1 175 ? 2.053 47.656 10.266 1 88.12 175 ALA B C 1
ATOM 7186 O O . ALA B 1 175 ? 1.433 46.656 10.57 1 88.12 175 ALA B O 1
ATOM 7187 N N . ILE B 1 176 ? 2.662 47.781 9.156 1 89.81 176 ILE B N 1
ATOM 7188 C CA . ILE B 1 176 ? 2.531 46.781 8.094 1 89.81 176 ILE B CA 1
ATOM 7189 C C . ILE B 1 176 ? 3.186 45.469 8.539 1 89.81 176 ILE B C 1
ATOM 7191 O O . ILE B 1 176 ? 2.621 44.375 8.344 1 89.81 176 ILE B O 1
ATOM 7195 N N . THR B 1 177 ? 4.277 45.531 9.117 1 92.31 177 THR B N 1
ATOM 7196 C CA . THR B 1 177 ? 4.992 44.344 9.516 1 92.31 177 THR B CA 1
ATOM 7197 C C . THR B 1 177 ? 4.293 43.656 10.695 1 92.31 177 THR B C 1
ATOM 7199 O O . THR B 1 177 ? 4.309 42.438 10.805 1 92.31 177 THR B O 1
ATOM 7202 N N . THR B 1 178 ? 3.707 44.375 11.539 1 88.94 178 THR B N 1
ATOM 7203 C CA . THR B 1 178 ? 2.973 43.781 12.648 1 88.94 178 THR B CA 1
ATOM 7204 C C . THR B 1 178 ? 1.75 43.031 12.141 1 88.94 178 THR B C 1
ATOM 7206 O O . THR B 1 178 ? 1.453 41.938 12.617 1 88.94 178 THR B O 1
ATOM 7209 N N . ILE B 1 179 ? 1.12 43.562 11.156 1 87 179 ILE B N 1
ATOM 7210 C CA . ILE B 1 179 ? -0.021 42.875 10.555 1 87 179 ILE B CA 1
ATOM 7211 C C . ILE B 1 179 ? 0.458 41.625 9.797 1 87 179 ILE B C 1
ATOM 7213 O O . ILE B 1 179 ? -0.155 40.562 9.883 1 87 179 ILE B O 1
ATOM 7217 N N . ALA B 1 180 ? 1.47 41.781 9.133 1 92.19 180 ALA B N 1
ATOM 7218 C CA . ALA B 1 180 ? 2.008 40.688 8.328 1 92.19 180 ALA B CA 1
ATOM 7219 C C . ALA B 1 180 ? 2.438 39.531 9.203 1 92.19 180 ALA B C 1
ATOM 7221 O O . ALA B 1 180 ? 2.334 38.375 8.789 1 92.19 180 ALA B O 1
ATOM 7222 N N . THR B 1 181 ? 2.867 39.781 10.398 1 91.62 181 THR B N 1
ATOM 7223 C CA . THR B 1 181 ? 3.354 38.75 11.281 1 91.62 181 THR B CA 1
ATOM 7224 C C . THR B 1 181 ? 2.199 37.875 11.773 1 91.62 181 THR B C 1
ATOM 7226 O O . THR B 1 181 ? 2.414 36.75 12.227 1 91.62 181 THR B O 1
ATOM 7229 N N . GLN B 1 182 ? 1.004 38.344 11.602 1 89.06 182 GLN B N 1
ATOM 7230 C CA . GLN B 1 182 ? -0.146 37.531 11.984 1 89.06 182 GLN B CA 1
ATOM 7231 C C . GLN B 1 182 ? -0.302 36.312 11.07 1 89.06 182 GLN B C 1
ATOM 7233 O O . GLN B 1 182 ? -0.921 35.312 11.445 1 89.06 182 GLN B O 1
ATOM 7238 N N . PHE B 1 183 ? 0.321 36.406 9.93 1 92.06 183 PHE B N 1
ATOM 7239 C CA . PHE B 1 183 ? 0.205 35.344 8.945 1 92.06 183 PHE B CA 1
ATOM 7240 C C . PHE B 1 183 ? 1.416 34.406 9 1 92.06 183 PHE B C 1
ATOM 7242 O O . PHE B 1 183 ? 1.647 33.625 8.078 1 92.06 183 PHE B O 1
ATOM 7249 N N . THR B 1 184 ? 2.133 34.5 10.07 1 93.38 184 THR B N 1
ATOM 7250 C CA . THR B 1 184 ? 3.359 33.719 10.195 1 93.38 184 THR B CA 1
ATOM 7251 C C . THR B 1 184 ? 3.057 32.219 10.117 1 93.38 184 THR B C 1
ATOM 7253 O O . THR B 1 184 ? 3.715 31.5 9.375 1 93.38 184 THR B O 1
ATOM 7256 N N . SER B 1 185 ? 2.072 31.734 10.805 1 91.56 185 SER B N 1
ATOM 7257 C CA . SER B 1 185 ? 1.752 30.312 10.805 1 91.56 185 SER B CA 1
ATOM 7258 C C . SER B 1 185 ? 1.266 29.844 9.43 1 91.56 185 SER B C 1
ATOM 7260 O O . SER B 1 185 ? 1.615 28.766 8.977 1 91.56 185 SER B O 1
ATOM 7262 N N . THR B 1 186 ? 0.481 30.688 8.773 1 90.38 186 THR B N 1
ATOM 7263 C CA . THR B 1 186 ? -0.051 30.375 7.457 1 90.38 186 THR B CA 1
ATOM 7264 C C . THR B 1 186 ? 1.072 30.266 6.43 1 90.38 186 THR B C 1
ATOM 7266 O O . THR B 1 186 ? 1.085 29.359 5.602 1 90.38 186 THR B O 1
ATOM 7269 N N . LEU B 1 187 ? 1.934 31.203 6.516 1 94.12 187 LEU B N 1
ATOM 7270 C CA . LEU B 1 187 ? 3.051 31.219 5.578 1 94.12 187 LEU B CA 1
ATOM 7271 C C . LEU B 1 187 ? 3.961 30.016 5.797 1 94.12 187 LEU B C 1
ATOM 7273 O O . LEU B 1 187 ? 4.426 29.406 4.836 1 94.12 187 LEU B O 1
ATOM 7277 N N . LEU B 1 188 ? 4.188 29.656 6.98 1 94.44 188 LEU B N 1
ATOM 7278 C CA . LEU B 1 188 ? 5.086 28.547 7.281 1 94.44 188 LEU B CA 1
ATOM 7279 C C . LEU B 1 188 ? 4.434 27.203 6.945 1 94.44 188 LEU B C 1
ATOM 7281 O O . LEU B 1 188 ? 5.098 26.297 6.445 1 94.44 188 LEU B O 1
ATOM 7285 N N . VAL B 1 189 ? 3.18 27.031 7.199 1 90.81 189 VAL B N 1
ATOM 7286 C CA . VAL B 1 189 ? 2.48 25.781 6.922 1 90.81 189 VAL B CA 1
ATOM 7287 C C . VAL B 1 189 ? 2.393 25.562 5.414 1 90.81 189 VAL B C 1
ATOM 7289 O O . VAL B 1 189 ? 2.385 24.422 4.941 1 90.81 189 VAL B O 1
ATOM 7292 N N . ALA B 1 190 ? 2.369 26.594 4.664 1 90.38 190 ALA B N 1
ATOM 7293 C CA . ALA B 1 190 ? 2.32 26.516 3.209 1 90.38 190 ALA B CA 1
ATOM 7294 C C . ALA B 1 190 ? 3.59 25.875 2.656 1 90.38 190 ALA B C 1
ATOM 7296 O O . ALA B 1 190 ? 3.602 25.375 1.528 1 90.38 190 ALA B O 1
ATOM 7297 N N . ASP B 1 191 ? 4.633 25.859 3.445 1 93.44 191 ASP B N 1
ATOM 7298 C CA . ASP B 1 191 ? 5.918 25.297 3.023 1 93.44 191 ASP B CA 1
ATOM 7299 C C . ASP B 1 191 ? 5.957 23.781 3.223 1 93.44 191 ASP B C 1
ATOM 7301 O O . ASP B 1 191 ? 6.883 23.125 2.756 1 93.44 191 ASP B O 1
ATOM 7305 N N . LEU B 1 192 ? 4.992 23.297 3.871 1 90.06 192 LEU B N 1
ATOM 7306 C CA . LEU B 1 192 ? 5.031 21.875 4.207 1 90.06 192 LEU B CA 1
ATOM 7307 C C . LEU B 1 192 ? 4.586 21.016 3.025 1 90.06 192 LEU B C 1
ATOM 7309 O O . LEU B 1 192 ? 3.658 21.391 2.303 1 90.06 192 LEU B O 1
ATOM 7313 N N . GLU B 1 193 ? 5.383 20.047 2.754 1 87.81 193 GLU B N 1
ATOM 7314 C CA . GLU B 1 193 ? 5.094 19.078 1.712 1 87.81 193 GLU B CA 1
ATOM 7315 C C . GLU B 1 193 ? 5.344 17.656 2.207 1 87.81 193 GLU B C 1
ATOM 7317 O O . GLU B 1 193 ? 6.164 17.438 3.102 1 87.81 193 GLU B O 1
ATOM 7322 N N . GLN B 1 194 ? 4.637 16.75 1.646 1 84.31 194 GLN B N 1
ATOM 7323 C CA . GLN B 1 194 ? 4.828 15.352 2.02 1 84.31 194 GLN B CA 1
ATOM 7324 C C . GLN B 1 194 ? 6.043 14.758 1.309 1 84.31 194 GLN B C 1
ATOM 7326 O O . GLN B 1 194 ? 6.125 14.789 0.079 1 84.31 194 GLN B O 1
ATOM 7331 N N . ARG B 1 195 ? 6.992 14.344 2.152 1 83.88 195 ARG B N 1
ATOM 7332 C CA . ARG B 1 195 ? 8.195 13.727 1.606 1 83.88 195 ARG B CA 1
ATOM 7333 C C . ARG B 1 195 ? 8.594 12.492 2.416 1 83.88 195 ARG B C 1
ATOM 7335 O O . ARG B 1 195 ? 8.086 12.281 3.523 1 83.88 195 ARG B O 1
ATOM 7342 N N . ARG B 1 196 ? 9.508 11.742 1.812 1 84.31 196 ARG B N 1
ATOM 7343 C CA . ARG B 1 196 ? 9.969 10.523 2.469 1 84.31 196 ARG B CA 1
ATOM 7344 C C . ARG B 1 196 ? 11.148 10.805 3.389 1 84.31 196 ARG B C 1
ATOM 7346 O O . ARG B 1 196 ? 12.102 11.477 2.994 1 84.31 196 ARG B O 1
ATOM 7353 N N . VAL B 1 197 ? 11 10.281 4.656 1 88.19 197 VAL B N 1
ATOM 7354 C CA . VAL B 1 197 ? 12.055 10.453 5.652 1 88.19 197 VAL B CA 1
ATOM 7355 C C . VAL B 1 197 ? 12.484 9.086 6.184 1 88.19 197 VAL B C 1
ATOM 7357 O O . VAL B 1 197 ? 11.656 8.18 6.324 1 88.19 197 VAL B O 1
ATOM 7360 N N . VAL B 1 198 ? 13.82 8.977 6.488 1 88.62 198 VAL B N 1
ATOM 7361 C CA . VAL B 1 198 ? 14.375 7.719 6.977 1 88.62 198 VAL B CA 1
ATOM 7362 C C . VAL B 1 198 ? 13.961 7.496 8.43 1 88.62 198 VAL B C 1
ATOM 7364 O O . VAL B 1 198 ? 14.07 8.398 9.258 1 88.62 198 VAL B O 1
ATOM 7367 N N . THR B 1 199 ? 13.438 6.414 8.75 1 89.12 199 THR B N 1
ATOM 7368 C CA . THR B 1 199 ? 13.016 6.074 10.102 1 89.12 199 THR B CA 1
ATOM 7369 C C . THR B 1 199 ? 14.195 5.551 10.922 1 89.12 199 THR B C 1
ATOM 7371 O O . THR B 1 199 ? 15.305 5.422 10.406 1 89.12 199 THR B O 1
ATOM 7374 N N . PHE B 1 200 ? 13.859 5.402 12.203 1 88.44 200 PHE B N 1
ATOM 7375 C CA . PHE B 1 200 ? 14.828 4.758 13.086 1 88.44 200 PHE B CA 1
ATOM 7376 C C . PHE B 1 200 ? 14.68 3.24 13.031 1 88.44 200 PHE B C 1
ATOM 7378 O O . PHE B 1 200 ? 13.633 2.725 12.625 1 88.44 200 PHE B O 1
ATOM 7385 N N . PRO B 1 201 ? 15.805 2.578 13.328 1 89.69 201 PRO B N 1
ATOM 7386 C CA . PRO B 1 201 ? 15.711 1.117 13.312 1 89.69 201 PRO B CA 1
ATOM 7387 C C . PRO B 1 201 ? 14.641 0.585 14.258 1 89.69 201 PRO B C 1
ATOM 7389 O O . PRO B 1 201 ? 14.555 1.027 15.406 1 89.69 201 PRO B O 1
ATOM 7392 N N . ASP B 1 202 ? 13.789 -0.102 13.773 1 89.5 202 ASP B N 1
ATOM 7393 C CA . ASP B 1 202 ? 12.719 -0.743 14.531 1 89.5 202 ASP B CA 1
ATOM 7394 C C . ASP B 1 202 ? 12.836 -2.264 14.469 1 89.5 202 ASP B C 1
ATOM 7396 O O . ASP B 1 202 ? 13.203 -2.822 13.438 1 89.5 202 ASP B O 1
ATOM 7400 N N . SER B 1 203 ? 12.625 -2.93 15.586 1 91.69 203 SER B N 1
ATOM 7401 C CA . SER B 1 203 ? 12.672 -4.387 15.641 1 91.69 203 SER B CA 1
ATOM 7402 C C . SER B 1 203 ? 11.305 -4.992 15.336 1 91.69 203 SER B C 1
ATOM 7404 O O . SER B 1 203 ? 10.352 -4.809 16.109 1 91.69 203 SER B O 1
ATOM 7406 N N . VAL B 1 204 ? 11.242 -5.648 14.242 1 91.12 204 VAL B N 1
ATOM 7407 C CA . VAL B 1 204 ? 9.977 -6.246 13.828 1 91.12 204 VAL B CA 1
ATOM 7408 C C . VAL B 1 204 ? 10.078 -7.766 13.883 1 91.12 204 VAL B C 1
ATOM 7410 O O . VAL B 1 204 ? 11.188 -8.32 13.898 1 91.12 204 VAL B O 1
ATOM 7413 N N . SER B 1 205 ? 8.93 -8.438 14.016 1 90.06 205 SER B N 1
ATOM 7414 C CA . SER B 1 205 ? 8.906 -9.891 13.969 1 90.06 205 SER B CA 1
ATOM 7415 C C . SER B 1 205 ? 9.422 -10.414 12.633 1 90.06 205 SER B C 1
ATOM 7417 O O . SER B 1 205 ? 9.031 -9.922 11.57 1 90.06 205 SER B O 1
ATOM 7419 N N . ASN B 1 206 ? 10.312 -11.391 12.734 1 92.06 206 ASN B N 1
ATOM 7420 C CA . ASN B 1 206 ? 10.945 -11.914 11.531 1 92.06 206 ASN B CA 1
ATOM 7421 C C . ASN B 1 206 ? 10.469 -13.336 11.219 1 92.06 206 ASN B C 1
ATOM 7423 O O . ASN B 1 206 ? 11.008 -14.305 11.75 1 92.06 206 ASN B O 1
ATOM 7427 N N . ALA B 1 207 ? 9.469 -13.469 10.336 1 88.44 207 ALA B N 1
ATOM 7428 C CA . ALA B 1 207 ? 8.977 -14.758 9.867 1 88.44 207 ALA B CA 1
ATOM 7429 C C . ALA B 1 207 ? 9.688 -15.195 8.594 1 88.44 207 ALA B C 1
ATOM 7431 O O . ALA B 1 207 ? 9.219 -14.906 7.488 1 88.44 207 ALA B O 1
ATOM 7432 N N . TYR B 1 208 ? 10.781 -15.953 8.773 1 89.06 208 TYR B N 1
ATOM 7433 C CA . TYR B 1 208 ? 11.625 -16.203 7.609 1 89.06 208 TYR B CA 1
ATOM 7434 C C . TYR B 1 208 ? 11.609 -17.672 7.23 1 89.06 208 TYR B C 1
ATOM 7436 O O . TYR B 1 208 ? 12.125 -18.062 6.176 1 89.06 208 TYR B O 1
ATOM 7444 N N . THR B 1 209 ? 11.055 -18.562 8.039 1 82.31 209 THR B N 1
ATOM 7445 C CA . THR B 1 209 ? 11.023 -19.984 7.754 1 82.31 209 THR B CA 1
ATOM 7446 C C . THR B 1 209 ? 9.844 -20.656 8.461 1 82.31 209 THR B C 1
ATOM 7448 O O . THR B 1 209 ? 9.055 -19.984 9.125 1 82.31 209 THR B O 1
ATOM 7451 N N . PHE B 1 210 ? 9.75 -22.016 8.195 1 79.06 210 PHE B N 1
ATOM 7452 C CA . PHE B 1 210 ? 8.727 -22.797 8.891 1 79.06 210 PHE B CA 1
ATOM 7453 C C . PHE B 1 210 ? 9.172 -23.109 10.312 1 79.06 210 PHE B C 1
ATOM 7455 O O . PHE B 1 210 ? 10.367 -23.281 10.578 1 79.06 210 PHE B O 1
ATOM 7462 N N . MET B 1 211 ? 8.219 -22.969 11.289 1 66.44 211 MET B N 1
ATOM 7463 C CA . MET B 1 211 ? 8.555 -23.297 12.672 1 66.44 211 MET B CA 1
ATOM 7464 C C . MET B 1 211 ? 8.953 -24.766 12.789 1 66.44 211 MET B C 1
ATOM 7466 O O . MET B 1 211 ? 8.344 -25.641 12.156 1 66.44 211 MET B O 1
ATOM 7470 N N . THR B 1 212 ? 10.172 -25.031 13.25 1 55.53 212 THR B N 1
ATOM 7471 C CA . THR B 1 212 ? 10.781 -26.344 13.43 1 55.53 212 THR B CA 1
ATOM 7472 C C . THR B 1 212 ? 9.953 -27.188 14.391 1 55.53 212 THR B C 1
ATOM 7474 O O . THR B 1 212 ? 10.281 -28.344 14.648 1 55.53 212 THR B O 1
ATOM 7477 N N . GLY B 1 213 ? 9.188 -26.625 15.203 1 50.25 213 GLY B N 1
ATOM 7478 C CA . GLY B 1 213 ? 8.812 -27.484 16.312 1 50.25 213 GLY B CA 1
ATOM 7479 C C . GLY B 1 213 ? 8.359 -28.859 15.891 1 50.25 213 GLY B C 1
ATOM 7480 O O . GLY B 1 213 ? 8.617 -29.859 16.578 1 50.25 213 GLY B O 1
ATOM 7481 N N . ASN B 1 214 ? 7.43 -28.984 14.953 1 45.97 214 ASN B N 1
ATOM 7482 C CA . ASN B 1 214 ? 6.945 -30.359 14.867 1 45.97 214 ASN B CA 1
ATOM 7483 C C . ASN B 1 214 ? 7.891 -31.234 14.047 1 45.97 214 ASN B C 1
ATOM 7485 O O . ASN B 1 214 ? 7.453 -32.188 13.398 1 45.97 214 ASN B O 1
ATOM 7489 N N . LEU B 1 215 ? 8.977 -30.688 13.742 1 46.12 215 LEU B N 1
ATOM 7490 C CA . LEU B 1 215 ? 9.992 -31.594 13.219 1 46.12 215 LEU B CA 1
ATOM 7491 C C . LEU B 1 215 ? 10.031 -32.875 14.023 1 46.12 215 LEU B C 1
ATOM 7493 O O . LEU B 1 215 ? 10.492 -33.906 13.523 1 46.12 215 LEU B O 1
ATOM 7497 N N . LEU B 1 216 ? 9.68 -32.688 15.211 1 45.12 216 LEU B N 1
ATOM 7498 C CA . LEU B 1 216 ? 9.703 -33.906 16.031 1 45.12 216 LEU B CA 1
ATOM 7499 C C . LEU B 1 216 ? 8.672 -34.906 15.539 1 45.12 216 LEU B C 1
ATOM 7501 O O . LEU B 1 216 ? 8.805 -36.125 15.781 1 45.12 216 LEU B O 1
ATOM 7505 N N . SER B 1 217 ? 7.641 -34.375 15.062 1 49.59 217 SER B N 1
ATOM 7506 C CA . SER B 1 217 ? 6.66 -35.375 14.664 1 49.59 217 SER B CA 1
ATOM 7507 C C . SER B 1 217 ? 7.016 -36 13.312 1 49.59 217 SER B C 1
ATOM 7509 O O . SER B 1 217 ? 6.422 -37 12.906 1 49.59 217 SER B O 1
ATOM 7511 N N . GLY B 1 218 ? 8.211 -35.625 12.742 1 54.78 218 GLY B N 1
ATOM 7512 C CA . GLY B 1 218 ? 8.703 -36.219 11.508 1 54.78 218 GLY B CA 1
ATOM 7513 C C . GLY B 1 218 ? 7.863 -35.844 10.297 1 54.78 218 GLY B C 1
ATOM 7514 O O . GLY B 1 218 ? 8.18 -36.219 9.172 1 54.78 218 GLY B O 1
ATOM 7515 N N . ARG B 1 219 ? 6.742 -35.125 10.5 1 62.12 219 ARG B N 1
ATOM 7516 C CA . ARG B 1 219 ? 5.914 -34.812 9.344 1 62.12 219 ARG B CA 1
ATOM 7517 C C . ARG B 1 219 ? 6.148 -33.406 8.867 1 62.12 219 ARG B C 1
ATOM 7519 O O . ARG B 1 219 ? 6.223 -32.469 9.68 1 62.12 219 ARG B O 1
ATOM 7526 N N . PRO B 1 220 ? 6.371 -33.188 7.586 1 72.06 220 PRO B N 1
ATOM 7527 C CA . PRO B 1 220 ? 6.508 -31.844 7.055 1 72.06 220 PRO B CA 1
ATOM 7528 C C . PRO B 1 220 ? 5.238 -31 7.223 1 72.06 220 PRO B C 1
ATOM 7530 O O . PRO B 1 220 ? 4.141 -31.562 7.305 1 72.06 220 PRO B O 1
ATOM 7533 N N . PRO B 1 221 ? 5.441 -29.719 7.473 1 76.44 221 PRO B N 1
ATOM 7534 C CA . PRO B 1 221 ? 4.254 -28.859 7.508 1 76.44 221 PRO B CA 1
ATOM 7535 C C . PRO B 1 221 ? 3.34 -29.062 6.305 1 76.44 221 PRO B C 1
ATOM 7537 O O . PRO B 1 221 ? 3.812 -29.406 5.215 1 76.44 221 PRO B O 1
ATOM 7540 N N . GLU B 1 222 ? 2.092 -28.828 6.469 1 78.19 222 GLU B N 1
ATOM 7541 C CA . GLU B 1 222 ? 1.095 -29.062 5.426 1 78.19 222 GLU B CA 1
ATOM 7542 C C . GLU B 1 222 ? 1.407 -28.234 4.176 1 78.19 222 GLU B C 1
ATOM 7544 O O . GLU B 1 222 ? 1.165 -28.688 3.055 1 78.19 222 GLU B O 1
ATOM 7549 N N . ALA B 1 223 ? 1.968 -27.141 4.441 1 77.69 223 ALA B N 1
ATOM 7550 C CA . ALA B 1 223 ? 2.232 -26.234 3.334 1 77.69 223 ALA B CA 1
ATOM 7551 C C . ALA B 1 223 ? 3.193 -26.844 2.324 1 77.69 223 ALA B C 1
ATOM 7553 O O . ALA B 1 223 ? 3.121 -26.562 1.128 1 77.69 223 ALA B O 1
ATOM 7554 N N . VAL B 1 224 ? 4.07 -27.719 2.846 1 78.31 224 VAL B N 1
ATOM 7555 C CA . VAL B 1 224 ? 5.082 -28.281 1.952 1 78.31 224 VAL B CA 1
ATOM 7556 C C . VAL B 1 224 ? 4.844 -29.766 1.763 1 78.31 224 VAL B C 1
ATOM 7558 O O . VAL B 1 224 ? 5.703 -30.484 1.228 1 78.31 224 VAL B O 1
ATOM 7561 N N . SER B 1 225 ? 3.793 -30.312 2.26 1 69.81 225 SER B N 1
ATOM 7562 C CA . SER B 1 225 ? 3.523 -31.75 2.174 1 69.81 225 SER B CA 1
ATOM 7563 C C . SER B 1 225 ? 3 -32.125 0.792 1 69.81 225 SER B C 1
ATOM 7565 O O . SER B 1 225 ? 3.139 -33.281 0.364 1 69.81 225 SER B O 1
ATOM 7567 N N . GLY B 1 226 ? 2.582 -31.281 0.029 1 64.44 226 GLY B N 1
ATOM 7568 C CA . GLY B 1 226 ? 1.979 -31.656 -1.24 1 64.44 226 GLY B CA 1
ATOM 7569 C C . GLY B 1 226 ? 2.994 -31.828 -2.355 1 64.44 226 GLY B C 1
ATOM 7570 O O . GLY B 1 226 ? 4.027 -31.156 -2.367 1 64.44 226 GLY B O 1
ATOM 7571 N N . TYR B 1 227 ? 2.816 -32.969 -3.084 1 62.94 227 TYR B N 1
ATOM 7572 C CA . TYR B 1 227 ? 3.705 -33.25 -4.203 1 62.94 227 TYR B CA 1
ATOM 7573 C C . TYR B 1 227 ? 3.211 -32.594 -5.48 1 62.94 227 TYR B C 1
ATOM 7575 O O . TYR B 1 227 ? 3.873 -32.656 -6.52 1 62.94 227 TYR B O 1
ATOM 7583 N N . ALA B 1 228 ? 2.105 -31.953 -5.316 1 66.06 228 ALA B N 1
ATOM 7584 C CA . ALA B 1 228 ? 1.515 -31.359 -6.512 1 66.06 228 ALA B CA 1
ATOM 7585 C C . ALA B 1 228 ? 2.061 -29.953 -6.746 1 66.06 228 ALA B C 1
ATOM 7587 O O . ALA B 1 228 ? 1.385 -28.953 -6.457 1 66.06 228 ALA B O 1
ATOM 7588 N N . HIS B 1 229 ? 3.375 -29.953 -7.191 1 73.94 229 HIS B N 1
ATOM 7589 C CA . HIS B 1 229 ? 3.918 -28.641 -7.492 1 73.94 229 HIS B CA 1
ATOM 7590 C C . HIS B 1 229 ? 4.789 -28.672 -8.742 1 73.94 229 HIS B C 1
ATOM 7592 O O . HIS B 1 229 ? 5.449 -29.672 -9.016 1 73.94 229 HIS B O 1
ATOM 7598 N N . ASN B 1 230 ? 4.621 -27.734 -9.641 1 81 230 ASN B N 1
ATOM 7599 C CA . ASN B 1 230 ? 5.48 -27.438 -10.789 1 81 230 ASN B CA 1
ATOM 7600 C C . ASN B 1 230 ? 5.637 -25.938 -11.008 1 81 230 ASN B C 1
ATOM 7602 O O . ASN B 1 230 ? 4.773 -25.297 -11.609 1 81 230 ASN B O 1
ATOM 7606 N N . TYR B 1 231 ? 6.742 -25.516 -10.547 1 87.31 231 TYR B N 1
ATOM 7607 C CA . TYR B 1 231 ? 6.926 -24.062 -10.562 1 87.31 231 TYR B CA 1
ATOM 7608 C C . TYR B 1 231 ? 7.395 -23.594 -11.938 1 87.31 231 TYR B C 1
ATOM 7610 O O . TYR B 1 231 ? 7.371 -22.391 -12.227 1 87.31 231 TYR B O 1
ATOM 7618 N N . TRP B 1 232 ? 7.754 -24.5 -12.875 1 86.69 232 TRP B N 1
ATOM 7619 C CA . TRP B 1 232 ? 8.148 -24.125 -14.227 1 86.69 232 TRP B CA 1
ATOM 7620 C C . TRP B 1 232 ? 6.941 -23.641 -15.023 1 86.69 232 TRP B C 1
ATOM 7622 O O . TRP B 1 232 ? 7.09 -22.891 -16 1 86.69 232 TRP B O 1
ATOM 7632 N N . ILE B 1 233 ? 5.77 -24.094 -14.578 1 84 233 ILE B N 1
ATOM 7633 C CA . ILE B 1 233 ? 4.59 -23.703 -15.352 1 84 233 ILE B CA 1
ATOM 7634 C C . ILE B 1 233 ? 3.818 -22.625 -14.609 1 84 233 ILE B C 1
ATOM 7636 O O . ILE B 1 233 ? 2.74 -22.203 -15.047 1 84 233 ILE B O 1
ATOM 7640 N N . GLN B 1 234 ? 4.355 -22.234 -13.492 1 86.75 234 GLN B N 1
ATOM 7641 C CA . GLN B 1 234 ? 3.734 -21.141 -12.758 1 86.75 234 GLN B CA 1
ATOM 7642 C C . GLN B 1 234 ? 4.328 -19.797 -13.164 1 86.75 234 GLN B C 1
ATOM 7644 O O . GLN B 1 234 ? 5.551 -19.625 -13.195 1 86.75 234 GLN B O 1
ATOM 7649 N N . ARG B 1 235 ? 3.49 -18.906 -13.422 1 88.12 235 ARG B N 1
ATOM 7650 C CA . ARG B 1 235 ? 3.936 -17.594 -13.867 1 88.12 235 ARG B CA 1
ATOM 7651 C C . ARG B 1 235 ? 4.441 -16.766 -12.688 1 88.12 235 ARG B C 1
ATOM 7653 O O . ARG B 1 235 ? 3.746 -16.609 -11.688 1 88.12 235 ARG B O 1
ATOM 7660 N N . PRO B 1 236 ? 5.621 -16.266 -12.844 1 90.62 236 PRO B N 1
ATOM 7661 C CA . PRO B 1 236 ? 6.07 -15.297 -11.836 1 90.62 236 PRO B CA 1
ATOM 7662 C C . PRO B 1 236 ? 5.41 -13.93 -11.992 1 90.62 236 PRO B C 1
ATOM 7664 O O . PRO B 1 236 ? 5.668 -13.219 -12.969 1 90.62 236 PRO B O 1
ATOM 7667 N N . ARG B 1 237 ? 4.637 -13.484 -11.039 1 85.94 237 ARG B N 1
ATOM 7668 C CA . ARG B 1 237 ? 3.873 -12.242 -11.148 1 85.94 237 ARG B CA 1
ATOM 7669 C C . ARG B 1 237 ? 4.578 -11.102 -10.43 1 85.94 237 ARG B C 1
ATOM 7671 O O . ARG B 1 237 ? 4.414 -9.93 -10.797 1 85.94 237 ARG B O 1
ATOM 7678 N N . LEU B 1 238 ? 5.309 -11.453 -9.484 1 87.88 238 LEU B N 1
ATOM 7679 C CA . LEU B 1 238 ? 5.922 -10.422 -8.648 1 87.88 238 LEU B CA 1
ATOM 7680 C C . LEU B 1 238 ? 7.441 -10.469 -8.766 1 87.88 238 LEU B C 1
ATOM 7682 O O . LEU B 1 238 ? 8.008 -11.484 -9.164 1 87.88 238 LEU B O 1
ATOM 7686 N N . THR B 1 239 ? 8 -9.32 -8.602 1 93.88 239 THR B N 1
ATOM 7687 C CA . THR B 1 239 ? 9.445 -9.164 -8.633 1 93.88 239 THR B CA 1
ATOM 7688 C C . THR B 1 239 ? 9.961 -8.602 -7.305 1 93.88 239 THR B C 1
ATOM 7690 O O . THR B 1 239 ? 10.547 -7.523 -7.266 1 93.88 239 THR B O 1
ATOM 7693 N N . GLU B 1 240 ? 9.836 -9.422 -6.332 1 95.06 240 GLU B N 1
ATOM 7694 C CA . GLU B 1 240 ? 10.195 -9.008 -4.977 1 95.06 240 GLU B CA 1
ATOM 7695 C C . GLU B 1 240 ? 11.656 -8.586 -4.898 1 95.06 240 GLU B C 1
ATOM 7697 O O . GLU B 1 240 ? 12.523 -9.211 -5.508 1 95.06 240 GLU B O 1
ATOM 7702 N N . THR B 1 241 ? 11.836 -7.555 -4.113 1 95.94 241 THR B N 1
ATOM 7703 C CA . THR B 1 241 ? 13.195 -7.055 -3.893 1 95.94 241 THR B CA 1
ATOM 7704 C C . THR B 1 241 ? 14.008 -8.047 -3.072 1 95.94 241 THR B C 1
ATOM 7706 O O . THR B 1 241 ? 13.484 -8.68 -2.15 1 95.94 241 THR B O 1
ATOM 7709 N N . PHE B 1 242 ? 15.273 -8.148 -3.377 1 97.31 242 PHE B N 1
ATOM 7710 C CA . PHE B 1 242 ? 16.188 -9.047 -2.682 1 97.31 242 PHE B CA 1
ATOM 7711 C C . PHE B 1 242 ? 17.516 -8.344 -2.404 1 97.31 242 PHE B C 1
ATOM 7713 O O . PHE B 1 242 ? 17.734 -7.207 -2.832 1 97.31 242 PHE B O 1
ATOM 7720 N N . ALA B 1 243 ? 18.312 -8.969 -1.593 1 97.62 243 ALA B N 1
ATOM 7721 C CA . ALA B 1 243 ? 19.656 -8.484 -1.32 1 97.62 243 ALA B CA 1
ATOM 7722 C C . ALA B 1 243 ? 20.703 -9.375 -1.988 1 97.62 243 ALA B C 1
ATOM 7724 O O . ALA B 1 243 ? 20.484 -10.57 -2.176 1 97.62 243 ALA B O 1
ATOM 7725 N N . GLU B 1 244 ? 21.766 -8.719 -2.377 1 96.88 244 GLU B N 1
ATOM 7726 C CA . GLU B 1 244 ? 22.75 -9.484 -3.146 1 96.88 244 GLU B CA 1
ATOM 7727 C C . GLU B 1 244 ? 24.172 -9.086 -2.779 1 96.88 244 GLU B C 1
ATOM 7729 O O . GLU B 1 244 ? 24.438 -7.918 -2.506 1 96.88 244 GLU B O 1
ATOM 7734 N N . TYR B 1 245 ? 25.047 -10.078 -2.686 1 94.75 245 TYR B N 1
ATOM 7735 C CA . TYR B 1 245 ? 26.484 -9.922 -2.744 1 94.75 245 TYR B CA 1
ATOM 7736 C C . TYR B 1 245 ? 27.047 -10.477 -4.051 1 94.75 245 TYR B C 1
ATOM 7738 O O . TYR B 1 245 ? 26.672 -11.578 -4.469 1 94.75 245 TYR B O 1
ATOM 7746 N N . THR B 1 246 ? 27.797 -9.672 -4.684 1 91.75 246 THR B N 1
ATOM 7747 C CA . THR B 1 246 ? 28.406 -10.125 -5.926 1 91.75 246 THR B CA 1
ATOM 7748 C C . THR B 1 246 ? 29.938 -10.039 -5.84 1 91.75 246 THR B C 1
ATOM 7750 O O . THR B 1 246 ? 30.484 -8.984 -5.508 1 91.75 246 THR B O 1
ATOM 7753 N N . GLY B 1 247 ? 30.547 -11.172 -6.094 1 88 247 GLY B N 1
ATOM 7754 C CA . GLY B 1 247 ? 32 -11.211 -6.172 1 88 247 GLY B CA 1
ATOM 7755 C C . GLY B 1 247 ? 32.531 -11.109 -7.59 1 88 247 GLY B C 1
ATOM 7756 O O . GLY B 1 247 ? 31.766 -10.844 -8.523 1 88 247 GLY B O 1
ATOM 7757 N N . THR B 1 248 ? 33.812 -11.328 -7.715 1 85.31 248 THR B N 1
ATOM 7758 C CA . THR B 1 248 ? 34.469 -11.203 -9.016 1 85.31 248 THR B CA 1
ATOM 7759 C C . THR B 1 248 ? 34.312 -12.5 -9.812 1 85.31 248 THR B C 1
ATOM 7761 O O . THR B 1 248 ? 34.594 -13.586 -9.289 1 85.31 248 THR B O 1
ATOM 7764 N N . ALA B 1 249 ? 33.844 -12.32 -11.031 1 85.75 249 ALA B N 1
ATOM 7765 C CA . ALA B 1 249 ? 33.688 -13.469 -11.914 1 85.75 249 ALA B CA 1
ATOM 7766 C C . ALA B 1 249 ? 35.031 -13.945 -12.438 1 85.75 249 ALA B C 1
ATOM 7768 O O . ALA B 1 249 ? 35.969 -13.156 -12.562 1 85.75 249 ALA B O 1
ATOM 7769 N N . ALA B 1 250 ? 35.094 -15.203 -12.656 1 81.25 250 ALA B N 1
ATOM 7770 C CA . ALA B 1 250 ? 36.312 -15.742 -13.289 1 81.25 250 ALA B CA 1
ATOM 7771 C C . ALA B 1 250 ? 36.375 -15.367 -14.766 1 81.25 250 ALA B C 1
ATOM 7773 O O . ALA B 1 250 ? 35.344 -15.344 -15.453 1 81.25 250 ALA B O 1
ATOM 7774 N N . GLU B 1 251 ? 37.625 -14.945 -15.172 1 77.56 251 GLU B N 1
ATOM 7775 C CA . GLU B 1 251 ? 37.781 -14.539 -16.562 1 77.56 251 GLU B CA 1
ATOM 7776 C C . GLU B 1 251 ? 38.344 -15.672 -17.406 1 77.56 251 GLU B C 1
ATOM 7778 O O . GLU B 1 251 ? 39.188 -16.438 -16.938 1 77.56 251 GLU B O 1
ATOM 7783 N N . GLY B 1 252 ? 37.688 -15.961 -18.516 1 75 252 GLY B N 1
ATOM 7784 C CA . GLY B 1 252 ? 38.156 -16.938 -19.484 1 75 252 GLY B CA 1
ATOM 7785 C C . GLY B 1 252 ? 37.406 -16.891 -20.797 1 75 252 GLY B C 1
ATOM 7786 O O . GLY B 1 252 ? 36.188 -16.594 -20.828 1 75 252 GLY B O 1
ATOM 7787 N N . LYS B 1 253 ? 38.219 -17.047 -21.875 1 74.06 253 LYS B N 1
ATOM 7788 C CA . LYS B 1 253 ? 37.594 -16.969 -23.188 1 74.06 253 LYS B CA 1
ATOM 7789 C C . LYS B 1 253 ? 36.562 -18.078 -23.391 1 74.06 253 LYS B C 1
ATOM 7791 O O . LYS B 1 253 ? 35.625 -17.922 -24.156 1 74.06 253 LYS B O 1
ATOM 7796 N N . GLU B 1 254 ? 36.719 -19.156 -22.688 1 79.44 254 GLU B N 1
ATOM 7797 C CA . GLU B 1 254 ? 35.875 -20.297 -22.938 1 79.44 254 GLU B CA 1
ATOM 7798 C C . GLU B 1 254 ? 34.844 -20.484 -21.797 1 79.44 254 GLU B C 1
ATOM 7800 O O . GLU B 1 254 ? 34.219 -21.547 -21.703 1 79.44 254 GLU B O 1
ATOM 7805 N N . LEU B 1 255 ? 34.812 -19.484 -20.953 1 84.5 255 LEU B N 1
ATOM 7806 C CA . LEU B 1 255 ? 33.938 -19.656 -19.812 1 84.5 255 LEU B CA 1
ATOM 7807 C C . LEU B 1 255 ? 33.062 -18.406 -19.594 1 84.5 255 LEU B C 1
ATOM 7809 O O . LEU B 1 255 ? 33.5 -17.297 -19.922 1 84.5 255 LEU B O 1
ATOM 7813 N N . ASP B 1 256 ? 31.859 -18.609 -19.281 1 89.38 256 ASP B N 1
ATOM 7814 C CA . ASP B 1 256 ? 30.969 -17.578 -18.797 1 89.38 256 ASP B CA 1
ATOM 7815 C C . ASP B 1 256 ? 30.625 -17.797 -17.328 1 89.38 256 ASP B C 1
ATOM 7817 O O . ASP B 1 256 ? 29.984 -18.781 -16.969 1 89.38 256 ASP B O 1
ATOM 7821 N N . ASP B 1 257 ? 31.109 -16.922 -16.484 1 88.75 257 ASP B N 1
ATOM 7822 C CA . ASP B 1 257 ? 30.938 -17.016 -15.047 1 88.75 257 ASP B CA 1
ATOM 7823 C C . ASP B 1 257 ? 30.234 -15.781 -14.484 1 88.75 257 ASP B C 1
ATOM 7825 O O . ASP B 1 257 ? 30.625 -14.648 -14.781 1 88.75 257 ASP B O 1
ATOM 7829 N N . THR B 1 258 ? 29.188 -16.016 -13.766 1 90.38 258 THR B N 1
ATOM 7830 C CA . THR B 1 258 ? 28.484 -14.898 -13.148 1 90.38 258 THR B CA 1
ATOM 7831 C C . THR B 1 258 ? 29.266 -14.383 -11.938 1 90.38 258 THR B C 1
ATOM 7833 O O . THR B 1 258 ? 29 -13.273 -11.453 1 90.38 258 THR B O 1
ATOM 7836 N N . GLY B 1 259 ? 30.234 -15.203 -11.43 1 86.62 259 GLY B N 1
ATOM 7837 C CA . GLY B 1 259 ? 30.922 -14.867 -10.195 1 86.62 259 GLY B CA 1
ATOM 7838 C C . GLY B 1 259 ? 30.172 -15.312 -8.945 1 86.62 259 GLY B C 1
ATOM 7839 O O . GLY B 1 259 ? 28.984 -15.594 -9.008 1 86.62 259 GLY B O 1
ATOM 7840 N N . PRO B 1 260 ? 30.906 -15.406 -7.832 1 86.44 260 PRO B N 1
ATOM 7841 C CA . PRO B 1 260 ? 30.203 -15.727 -6.586 1 86.44 260 PRO B CA 1
ATOM 7842 C C . PRO B 1 260 ? 29.109 -14.719 -6.254 1 86.44 260 PRO B C 1
ATOM 7844 O O . PRO B 1 260 ? 29.391 -13.531 -6.062 1 86.44 260 PRO B O 1
ATOM 7847 N N . THR B 1 261 ? 27.953 -15.18 -6.25 1 91.5 261 THR B N 1
ATOM 7848 C CA . THR B 1 261 ? 26.797 -14.328 -5.988 1 91.5 261 THR B CA 1
ATOM 7849 C C . THR B 1 261 ? 25.875 -14.977 -4.961 1 91.5 261 THR B C 1
ATOM 7851 O O . THR B 1 261 ? 25.438 -16.109 -5.145 1 91.5 261 THR B O 1
ATOM 7854 N N . VAL B 1 262 ? 25.672 -14.266 -3.873 1 92.62 262 VAL B N 1
ATOM 7855 C CA . VAL B 1 262 ? 24.734 -14.711 -2.848 1 92.62 262 VAL B CA 1
ATOM 7856 C C . VAL B 1 262 ? 23.547 -13.758 -2.791 1 92.62 262 VAL B C 1
ATOM 7858 O O . VAL B 1 262 ? 23.703 -12.547 -2.641 1 92.62 262 VAL B O 1
ATOM 7861 N N . ARG B 1 263 ? 22.422 -14.312 -2.994 1 94.88 263 ARG B N 1
ATOM 7862 C CA . ARG B 1 263 ? 21.203 -13.531 -2.916 1 94.88 263 ARG B CA 1
ATOM 7863 C C . ARG B 1 263 ? 20.375 -13.93 -1.701 1 94.88 263 ARG B C 1
ATOM 7865 O O . ARG B 1 263 ? 20.281 -15.109 -1.363 1 94.88 263 ARG B O 1
ATOM 7872 N N . ALA B 1 264 ? 19.844 -12.953 -1 1 96.19 264 ALA B N 1
ATOM 7873 C CA . ALA B 1 264 ? 19.016 -13.18 0.185 1 96.19 264 ALA B CA 1
ATOM 7874 C C . ALA B 1 264 ? 17.578 -12.766 -0.066 1 96.19 264 ALA B C 1
ATOM 7876 O O . ALA B 1 264 ? 17.312 -11.68 -0.596 1 96.19 264 ALA B O 1
ATOM 7877 N N . PHE B 1 265 ? 16.672 -13.672 0.319 1 96.12 265 PHE B N 1
ATOM 7878 C CA . PHE B 1 265 ? 15.258 -13.344 0.275 1 96.12 265 PHE B CA 1
ATOM 7879 C C . PHE B 1 265 ? 14.836 -12.609 1.541 1 96.12 265 PHE B C 1
ATOM 7881 O O . PHE B 1 265 ? 15.016 -13.117 2.65 1 96.12 265 PHE B O 1
ATOM 7888 N N . LEU B 1 266 ? 14.273 -11.477 1.369 1 96.25 266 LEU B N 1
ATOM 7889 C CA . LEU B 1 266 ? 13.828 -10.703 2.527 1 96.25 266 LEU B CA 1
ATOM 7890 C C . LEU B 1 266 ? 12.422 -11.125 2.955 1 96.25 266 LEU B C 1
ATOM 7892 O O . LEU B 1 266 ? 11.492 -11.078 2.152 1 96.25 266 LEU B O 1
ATOM 7896 N N . PRO B 1 267 ? 12.258 -11.539 4.203 1 94.56 267 PRO B N 1
ATOM 7897 C CA . PRO B 1 267 ? 10.953 -12.031 4.66 1 94.56 267 PRO B CA 1
ATOM 7898 C C . PRO B 1 267 ? 9.969 -10.898 4.953 1 94.56 267 PRO B C 1
ATOM 7900 O O . PRO B 1 267 ? 9.484 -10.773 6.082 1 94.56 267 PRO B O 1
ATOM 7903 N N . VAL B 1 268 ? 9.664 -10.047 3.996 1 90.75 268 VAL B N 1
ATOM 7904 C CA . VAL B 1 268 ? 8.711 -8.945 4.066 1 90.75 268 VAL B CA 1
ATOM 7905 C C . VAL B 1 268 ? 7.602 -9.156 3.039 1 90.75 268 VAL B C 1
ATOM 7907 O O . VAL B 1 268 ? 7.867 -9.25 1.838 1 90.75 268 VAL B O 1
ATOM 7910 N N . ALA B 1 269 ? 6.395 -9.18 3.494 1 83.38 269 ALA B N 1
ATOM 7911 C CA . ALA B 1 269 ? 5.277 -9.586 2.646 1 83.38 269 ALA B CA 1
ATOM 7912 C C . ALA B 1 269 ? 4.793 -8.43 1.78 1 83.38 269 ALA B C 1
ATOM 7914 O O . ALA B 1 269 ? 4.543 -8.602 0.585 1 83.38 269 ALA B O 1
ATOM 7915 N N . SER B 1 270 ? 4.727 -7.297 2.307 1 84.38 270 SER B N 1
ATOM 7916 C CA . SER B 1 270 ? 4.129 -6.164 1.606 1 84.38 270 SER B CA 1
ATOM 7917 C C . SER B 1 270 ? 5.117 -5.527 0.637 1 84.38 270 SER B C 1
ATOM 7919 O O . SER B 1 270 ? 6.273 -5.289 0.99 1 84.38 270 SER B O 1
ATOM 7921 N N . GLN B 1 271 ? 4.629 -5.316 -0.58 1 87.19 271 GLN B N 1
ATOM 7922 C CA . GLN B 1 271 ? 5.449 -4.656 -1.593 1 87.19 271 GLN B CA 1
ATOM 7923 C C . GLN B 1 271 ? 5.844 -3.252 -1.15 1 87.19 27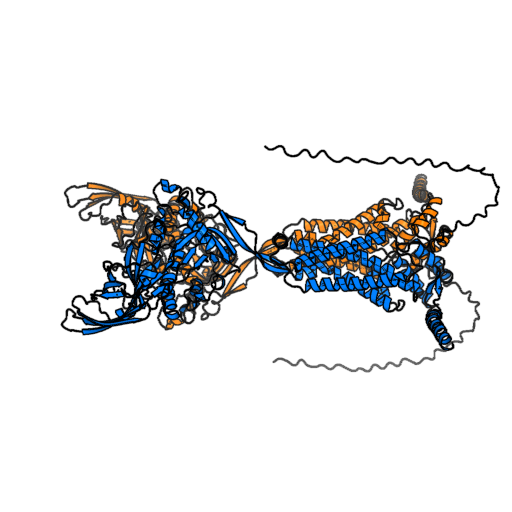1 GLN B C 1
ATOM 7925 O O . GLN B 1 271 ? 6.988 -2.834 -1.342 1 87.19 271 GLN B O 1
ATOM 7930 N N . GLN B 1 272 ? 4.949 -2.541 -0.563 1 83.56 272 GLN B N 1
ATOM 7931 C CA . GLN B 1 272 ? 5.219 -1.18 -0.113 1 83.56 272 GLN B CA 1
ATOM 7932 C C . GLN B 1 272 ? 6.336 -1.155 0.926 1 83.56 272 GLN B C 1
ATOM 7934 O O . GLN B 1 272 ? 7.203 -0.279 0.893 1 83.56 272 GLN B O 1
ATOM 7939 N N . GLU B 1 273 ? 6.312 -2.115 1.774 1 87.25 273 GLU B N 1
ATOM 7940 C CA . GLU B 1 273 ? 7.348 -2.195 2.799 1 87.25 273 GLU B CA 1
ATOM 7941 C C . GLU B 1 273 ? 8.703 -2.553 2.189 1 87.25 273 GLU B C 1
ATOM 7943 O O . GLU B 1 273 ? 9.727 -2.006 2.592 1 87.25 273 GLU B O 1
ATOM 7948 N N . ARG B 1 274 ? 8.656 -3.359 1.247 1 92.38 274 ARG B N 1
ATOM 7949 C CA . ARG B 1 274 ? 9.914 -3.762 0.612 1 92.38 274 ARG B CA 1
ATOM 7950 C C . ARG B 1 274 ? 10.523 -2.605 -0.168 1 92.38 274 ARG B C 1
ATOM 7952 O O . ARG B 1 274 ? 11.742 -2.42 -0.157 1 92.38 274 ARG B O 1
ATOM 7959 N N . GLU B 1 275 ? 9.711 -1.885 -0.797 1 91.56 275 GLU B N 1
ATOM 7960 C CA . GLU B 1 275 ? 10.195 -0.77 -1.605 1 91.56 275 GLU B CA 1
ATOM 7961 C C . GLU B 1 275 ? 10.719 0.362 -0.728 1 91.56 275 GLU B C 1
ATOM 7963 O O . GLU B 1 275 ? 11.547 1.166 -1.17 1 91.56 275 GLU B O 1
ATOM 7968 N N . SER B 1 276 ? 10.289 0.413 0.523 1 90.62 276 SER B N 1
ATOM 7969 C CA . SER B 1 276 ? 10.703 1.482 1.427 1 90.62 276 SER B CA 1
ATOM 7970 C C . SER B 1 276 ? 11.852 1.036 2.326 1 90.62 276 SER B C 1
ATOM 7972 O O . SER B 1 276 ? 12.359 1.823 3.123 1 90.62 276 SER B O 1
ATOM 7974 N N . LEU B 1 277 ? 12.297 -0.187 2.176 1 93.38 277 LEU B N 1
ATOM 7975 C CA . LEU B 1 277 ? 13.32 -0.761 3.041 1 93.38 277 LEU B CA 1
ATOM 7976 C C . LEU B 1 277 ? 14.695 -0.192 2.705 1 93.38 277 LEU B C 1
ATOM 7978 O O . LEU B 1 277 ? 15.141 -0.257 1.556 1 93.38 277 LEU B O 1
ATOM 7982 N N . LEU B 1 278 ? 15.414 0.345 3.693 1 93.25 278 LEU B N 1
ATOM 7983 C CA . LEU B 1 278 ? 16.766 0.87 3.508 1 93.25 278 LEU B CA 1
ATOM 7984 C C . LEU B 1 278 ? 17.797 -0.086 4.086 1 93.25 278 LEU B C 1
ATOM 7986 O O . LEU B 1 278 ? 18.859 -0.292 3.49 1 93.25 278 LEU B O 1
ATOM 7990 N N . GLU B 1 279 ? 17.453 -0.516 5.238 1 94.75 279 GLU B N 1
ATOM 7991 C CA . GLU B 1 279 ? 18.344 -1.467 5.902 1 94.75 279 GLU B CA 1
ATOM 7992 C C . GLU B 1 279 ? 17.547 -2.635 6.492 1 94.75 279 GLU B C 1
ATOM 7994 O O . GLU B 1 279 ? 16.453 -2.449 7.02 1 94.75 279 GLU B O 1
ATOM 7999 N N . PHE B 1 280 ? 18.031 -3.807 6.355 1 96.19 280 PHE B N 1
ATOM 8000 C CA . PHE B 1 280 ? 17.484 -5.027 6.949 1 96.19 280 PHE B CA 1
ATOM 8001 C C . PHE B 1 280 ? 18.594 -5.832 7.621 1 96.19 280 PHE B C 1
ATOM 8003 O O . PHE B 1 280 ? 19.594 -6.188 6.98 1 96.19 280 PHE B O 1
ATOM 8010 N N . GLN B 1 281 ? 18.453 -6.039 8.828 1 94.75 281 GLN B N 1
ATOM 8011 C CA . GLN B 1 281 ? 19.375 -6.902 9.562 1 94.75 281 GLN B CA 1
ATOM 8012 C C . GLN B 1 281 ? 18.625 -8.016 10.289 1 94.75 281 GLN B C 1
ATOM 8014 O O . GLN B 1 281 ? 17.859 -7.754 11.211 1 94.75 281 GLN B O 1
ATOM 8019 N N . GLY B 1 282 ? 18.781 -9.133 9.867 1 93.31 282 GLY B N 1
ATOM 8020 C CA . GLY B 1 282 ? 18.094 -10.289 10.438 1 93.31 282 GLY B CA 1
ATOM 8021 C C . GLY B 1 282 ? 18.312 -11.562 9.641 1 93.31 282 GLY B C 1
ATOM 8022 O O . GLY B 1 282 ? 18.984 -11.555 8.617 1 93.31 282 GLY B O 1
ATOM 8023 N N . MET B 1 283 ? 17.703 -12.609 10.164 1 91.25 283 MET B N 1
ATOM 8024 C CA . MET B 1 283 ? 17.812 -13.906 9.5 1 91.25 283 MET B CA 1
ATOM 8025 C C . MET B 1 283 ? 17.031 -13.914 8.195 1 91.25 283 MET B C 1
ATOM 8027 O O . MET B 1 283 ? 15.891 -13.445 8.148 1 91.25 283 MET B O 1
ATOM 8031 N N . ALA B 1 284 ? 17.625 -14.336 7.16 1 92.94 284 ALA B N 1
ATOM 8032 C CA . ALA B 1 284 ? 17.016 -14.469 5.844 1 92.94 284 ALA B CA 1
ATOM 8033 C C . ALA B 1 284 ? 17.547 -15.695 5.105 1 92.94 284 ALA B C 1
ATOM 8035 O O . ALA B 1 284 ? 18.672 -16.141 5.363 1 92.94 284 ALA B O 1
ATOM 8036 N N . ARG B 1 285 ? 16.734 -16.203 4.297 1 91.06 285 ARG B N 1
ATOM 8037 C CA . ARG B 1 285 ? 17.203 -17.297 3.461 1 91.06 285 ARG B CA 1
ATOM 8038 C C . ARG B 1 285 ? 18.156 -16.797 2.381 1 91.06 285 ARG B C 1
ATOM 8040 O O . ARG B 1 285 ? 17.875 -15.789 1.72 1 91.06 285 ARG B O 1
ATOM 8047 N N . VAL B 1 286 ? 19.234 -17.562 2.285 1 91.12 286 VAL B N 1
ATOM 8048 C CA . VAL B 1 286 ? 20.25 -17.188 1.299 1 91.12 286 VAL B CA 1
ATOM 8049 C C . VAL B 1 286 ? 20.406 -18.297 0.26 1 91.12 286 VAL B C 1
ATOM 8051 O O . VAL B 1 286 ? 20.141 -19.469 0.549 1 91.12 286 VAL B O 1
ATOM 8054 N N . LEU B 1 287 ? 20.75 -17.891 -0.962 1 89.31 287 LEU B N 1
ATOM 8055 C CA . LEU B 1 287 ? 20.953 -18.812 -2.074 1 89.31 287 LEU B CA 1
ATOM 8056 C C . LEU B 1 287 ? 22.188 -18.422 -2.885 1 89.31 287 LEU B C 1
ATOM 8058 O O . LEU B 1 287 ? 22.391 -17.25 -3.184 1 89.31 287 LEU B O 1
ATOM 8062 N N . ASP B 1 288 ? 22.984 -19.453 -3.07 1 88.12 288 ASP B N 1
ATOM 8063 C CA . ASP B 1 288 ? 24.062 -19.266 -4.031 1 88.12 288 ASP B CA 1
ATOM 8064 C C . ASP B 1 288 ? 23.547 -19.359 -5.465 1 88.12 288 ASP B C 1
ATOM 8066 O O . ASP B 1 288 ? 23.078 -20.406 -5.902 1 88.12 288 ASP B O 1
ATOM 8070 N N . THR B 1 289 ? 23.672 -18.25 -6.191 1 90.81 289 THR B N 1
ATOM 8071 C CA . THR B 1 289 ? 23.094 -18.203 -7.527 1 90.81 289 THR B CA 1
ATOM 8072 C C . THR B 1 289 ? 24.172 -18.156 -8.594 1 90.81 289 THR B C 1
ATOM 8074 O O . THR B 1 289 ? 23.938 -17.719 -9.727 1 90.81 289 THR B O 1
ATOM 8077 N N . ARG B 1 290 ? 25.297 -18.609 -8.289 1 88.38 290 ARG B N 1
ATOM 8078 C CA . ARG B 1 290 ? 26.391 -18.609 -9.25 1 88.38 290 ARG B CA 1
ATOM 8079 C C . ARG B 1 290 ? 26.188 -19.672 -10.328 1 88.38 290 ARG B C 1
ATOM 8081 O O . ARG B 1 290 ? 25.797 -20.797 -10.023 1 88.38 290 ARG B O 1
ATOM 8088 N N . PHE B 1 291 ? 26.391 -19.25 -11.508 1 90.12 291 PHE B N 1
ATOM 8089 C CA . PHE B 1 291 ? 26.406 -20.172 -12.641 1 90.12 291 PHE B CA 1
ATOM 8090 C C . PHE B 1 291 ? 27.719 -20.031 -13.422 1 90.12 291 PHE B C 1
ATOM 8092 O O . PHE B 1 291 ? 28.203 -18.922 -13.633 1 90.12 291 PHE B O 1
ATOM 8099 N N . VAL B 1 292 ? 28.203 -21.188 -13.766 1 87.38 292 VAL B N 1
ATOM 8100 C CA . VAL B 1 292 ? 29.375 -21.234 -14.648 1 87.38 292 VAL B CA 1
ATOM 8101 C C . VAL B 1 292 ? 29.062 -22.109 -15.867 1 87.38 292 VAL B C 1
ATOM 8103 O O . VAL B 1 292 ? 28.734 -23.281 -15.719 1 87.38 292 VAL B O 1
ATOM 8106 N N . CYS B 1 293 ? 29.094 -21.469 -17 1 90.19 293 CYS B N 1
ATOM 8107 C CA . CYS B 1 293 ? 28.859 -22.219 -18.234 1 90.19 293 CYS B CA 1
ATOM 8108 C C . CYS B 1 293 ? 30.141 -22.328 -19.047 1 90.19 293 CYS B C 1
ATOM 8110 O O . CYS B 1 293 ? 30.875 -21.359 -19.188 1 90.19 293 CYS B O 1
ATOM 8112 N N . THR B 1 294 ? 30.406 -23.531 -19.531 1 85.75 294 THR B N 1
ATOM 8113 C CA . THR B 1 294 ? 31.625 -23.797 -20.297 1 85.75 294 THR B CA 1
ATOM 8114 C C . THR B 1 294 ? 31.297 -24.609 -21.547 1 85.75 294 THR B C 1
ATOM 8116 O O . THR B 1 294 ? 30.25 -25.25 -21.641 1 85.75 294 THR B O 1
ATOM 8119 N N . ARG B 1 295 ? 32.281 -24.594 -22.375 1 85.56 295 ARG B N 1
ATOM 8120 C CA . ARG B 1 295 ? 32.125 -25.312 -23.625 1 85.56 295 ARG B CA 1
ATOM 8121 C C . ARG B 1 295 ? 32.344 -26.812 -23.422 1 85.56 295 ARG B C 1
ATOM 8123 O O . ARG B 1 295 ? 33.375 -27.25 -22.922 1 85.56 295 ARG B O 1
ATOM 8130 N N . PRO B 1 296 ? 31.297 -27.547 -23.875 1 84.69 296 PRO B N 1
ATOM 8131 C CA . PRO B 1 296 ? 31.453 -29 -23.766 1 84.69 296 PRO B CA 1
ATOM 8132 C C . PRO B 1 296 ? 32.094 -29.609 -25 1 84.69 296 PRO B C 1
ATOM 8134 O O . PRO B 1 296 ? 32.062 -29.016 -26.078 1 84.69 296 PRO B O 1
ATOM 8137 N N . GLN B 1 297 ? 32.75 -30.719 -24.766 1 82.25 297 GLN B N 1
ATOM 8138 C CA . GLN B 1 297 ? 33.188 -31.547 -25.875 1 82.25 297 GLN B CA 1
ATOM 8139 C C . GLN B 1 297 ? 32.281 -32.75 -26.078 1 82.25 297 GLN B C 1
ATOM 8141 O O . GLN B 1 297 ? 32.062 -33.531 -25.141 1 82.25 297 GLN B O 1
ATOM 8146 N N . LEU B 1 298 ? 31.797 -32.812 -27.266 1 83.5 298 LEU B N 1
ATOM 8147 C CA . LEU B 1 298 ? 30.844 -33.875 -27.562 1 83.5 298 LEU B CA 1
ATOM 8148 C C . LEU B 1 298 ? 31.531 -35.062 -28.234 1 83.5 298 LEU B C 1
ATOM 8150 O O . LEU B 1 298 ? 32.406 -34.875 -29.062 1 83.5 298 LEU B O 1
ATOM 8154 N N . SER B 1 299 ? 31.172 -36.188 -27.656 1 80.69 299 SER B N 1
ATOM 8155 C CA . SER B 1 299 ? 31.641 -37.406 -28.312 1 80.69 299 SER B CA 1
ATOM 8156 C C . SER B 1 299 ? 30.516 -38.438 -28.453 1 80.69 299 SER B C 1
ATOM 8158 O O . SER B 1 299 ? 29.547 -38.406 -27.703 1 80.69 299 SER B O 1
ATOM 8160 N N . ASN B 1 300 ? 30.578 -39.281 -29.406 1 80 300 ASN B N 1
ATOM 8161 C CA . ASN B 1 300 ? 29.625 -40.344 -29.656 1 80 300 ASN B CA 1
ATOM 8162 C C . ASN B 1 300 ? 28.203 -39.844 -29.812 1 80 300 ASN B C 1
ATOM 8164 O O . ASN B 1 300 ? 27.281 -40.312 -29.141 1 80 300 ASN B O 1
ATOM 8168 N N . VAL B 1 301 ? 28.156 -38.812 -30.547 1 77.94 301 VAL B N 1
ATOM 8169 C CA . VAL B 1 301 ? 26.844 -38.219 -30.734 1 77.94 301 VAL B CA 1
ATOM 8170 C C . VAL B 1 301 ? 25.984 -39.094 -31.641 1 77.94 301 VAL B C 1
ATOM 8172 O O . VAL B 1 301 ? 26.438 -39.531 -32.688 1 77.94 301 VAL B O 1
ATOM 8175 N N . ARG B 1 302 ? 24.781 -39.469 -31.078 1 73 302 ARG B N 1
ATOM 8176 C CA . ARG B 1 302 ? 23.844 -40.312 -31.844 1 73 302 ARG B CA 1
ATOM 8177 C C . ARG B 1 302 ? 22.453 -39.656 -31.875 1 73 302 ARG B C 1
ATOM 8179 O O . ARG B 1 302 ? 22.031 -39.031 -30.906 1 73 302 ARG B O 1
ATOM 8186 N N . PRO B 1 303 ? 21.844 -39.781 -33.031 1 65.62 303 PRO B N 1
ATOM 8187 C CA . PRO B 1 303 ? 20.469 -39.312 -33.062 1 65.62 303 PRO B CA 1
ATOM 8188 C C . PRO B 1 303 ? 19.5 -40.219 -32.344 1 65.62 303 PRO B C 1
ATOM 8190 O O . PRO B 1 303 ? 19.609 -41.438 -32.438 1 65.62 303 PRO B O 1
ATOM 8193 N N . CYS B 1 304 ? 18.828 -39.75 -31.469 1 63.53 304 CYS B N 1
ATOM 8194 C CA . CYS B 1 304 ? 17.672 -40.375 -30.828 1 63.53 304 CYS B CA 1
ATOM 8195 C C . CYS B 1 304 ? 16.438 -39.5 -30.969 1 63.53 304 CYS B C 1
ATOM 8197 O O . CYS B 1 304 ? 16.344 -38.688 -31.906 1 63.53 304 CYS B O 1
ATOM 8199 N N . ASN B 1 305 ? 15.344 -39.625 -30.188 1 61.66 305 ASN B N 1
ATOM 8200 C CA . ASN B 1 305 ? 14.312 -38.594 -30.125 1 61.66 305 ASN B CA 1
ATOM 8201 C C . ASN B 1 305 ? 14.867 -37.281 -29.594 1 61.66 305 ASN B C 1
ATOM 8203 O O . ASN B 1 305 ? 14.336 -36.719 -28.641 1 61.66 305 ASN B O 1
ATOM 8207 N N . GLY B 1 306 ? 16.094 -36.969 -30.297 1 63.06 306 GLY B N 1
ATOM 8208 C CA . GLY B 1 306 ? 17 -35.875 -29.922 1 63.06 306 GLY B CA 1
ATOM 8209 C C . GLY B 1 306 ? 18.453 -36.219 -30.141 1 63.06 306 GLY B C 1
ATOM 8210 O O . GLY B 1 306 ? 18.844 -36.656 -31.219 1 63.06 306 GLY B O 1
ATOM 8211 N N . THR B 1 307 ? 19.281 -35.781 -29.312 1 66.44 307 THR B N 1
ATOM 8212 C CA . THR B 1 307 ? 20.703 -36.094 -29.422 1 66.44 307 THR B CA 1
ATOM 8213 C C . THR B 1 307 ? 21.203 -36.781 -28.141 1 66.44 307 THR B C 1
ATOM 8215 O O . THR B 1 307 ? 20.922 -36.312 -27.031 1 66.44 307 THR B O 1
ATOM 8218 N N . ASP B 1 308 ? 21.641 -37.906 -28.281 1 72.62 308 ASP B N 1
ATOM 8219 C CA . ASP B 1 308 ? 22.344 -38.594 -27.188 1 72.62 308 ASP B CA 1
ATOM 8220 C C . ASP B 1 308 ? 23.844 -38.625 -27.438 1 72.62 308 ASP B C 1
ATOM 8222 O O . ASP B 1 308 ? 24.297 -38.531 -28.594 1 72.62 308 ASP B O 1
ATOM 8226 N N . GLY B 1 309 ? 24.547 -38.531 -26.453 1 76.56 309 GLY B N 1
ATOM 8227 C CA . GLY B 1 309 ? 26 -38.625 -26.578 1 76.56 309 GLY B CA 1
ATOM 8228 C C . GLY B 1 309 ? 26.719 -38.531 -25.234 1 76.56 309 GLY B C 1
ATOM 8229 O O . GLY B 1 309 ? 26.109 -38.75 -24.188 1 76.56 309 GLY B O 1
ATOM 8230 N N . SER B 1 310 ? 27.953 -38.438 -25.422 1 78.12 310 SER B N 1
ATOM 8231 C CA . SER B 1 310 ? 28.812 -38.25 -24.25 1 78.12 310 SER B CA 1
ATOM 8232 C C . SER B 1 310 ? 29.422 -36.844 -24.25 1 78.12 310 SER B C 1
ATOM 8234 O O . SER B 1 310 ? 29.75 -36.312 -25.312 1 78.12 310 SER B O 1
ATOM 8236 N N . ILE B 1 311 ? 29.359 -36.375 -23.094 1 78.75 311 ILE B N 1
ATOM 8237 C CA . ILE B 1 311 ? 29.891 -35 -22.969 1 78.75 311 ILE B CA 1
ATOM 8238 C C . ILE B 1 311 ? 31 -34.969 -21.922 1 78.75 311 ILE B C 1
ATOM 8240 O O . ILE B 1 311 ? 30.938 -35.688 -20.922 1 78.75 311 ILE B O 1
ATOM 8244 N N . ARG B 1 312 ? 32.062 -34.312 -22.297 1 74.06 312 ARG B N 1
ATOM 8245 C CA . ARG B 1 312 ? 33.125 -34.031 -21.344 1 74.06 312 ARG B CA 1
ATOM 8246 C C . ARG B 1 312 ? 33.5 -32.562 -21.375 1 74.06 312 ARG B C 1
ATOM 8248 O O . ARG B 1 312 ? 33.219 -31.859 -22.344 1 74.06 312 ARG B O 1
ATOM 8255 N N . LEU B 1 313 ? 33.969 -32.188 -20.219 1 69.31 313 LEU B N 1
ATOM 8256 C CA . LEU B 1 313 ? 34.5 -30.828 -20.188 1 69.31 313 LEU B CA 1
ATOM 8257 C C . LEU B 1 313 ? 35.781 -30.734 -21 1 69.31 313 LEU B C 1
ATOM 8259 O O . LEU B 1 313 ? 36.625 -31.641 -20.984 1 69.31 313 LEU B O 1
ATOM 8263 N N . ASP B 1 314 ? 35.844 -29.719 -21.859 1 61 314 ASP B N 1
ATOM 8264 C CA . ASP B 1 314 ? 37.062 -29.484 -22.641 1 61 314 ASP B CA 1
ATOM 8265 C C . ASP B 1 314 ? 38.281 -29.391 -21.734 1 61 314 ASP B C 1
ATOM 8267 O O . ASP B 1 314 ? 38.344 -28.531 -20.859 1 61 314 ASP B O 1
ATOM 8271 N N . PRO B 1 315 ? 39.156 -30.422 -21.75 1 58.03 315 PRO B N 1
ATOM 8272 C CA . PRO B 1 315 ? 40.344 -30.422 -20.891 1 58.03 315 PRO B CA 1
ATOM 8273 C C . PRO B 1 315 ? 41.156 -29.141 -21.047 1 58.03 315 PRO B C 1
ATOM 8275 O O . PRO B 1 315 ? 41.938 -28.797 -20.156 1 58.03 315 PRO B O 1
ATOM 8278 N N . ASP B 1 316 ? 41.188 -28.594 -22.25 1 54.56 316 ASP B N 1
ATOM 8279 C CA . ASP B 1 316 ? 42 -27.422 -22.5 1 54.56 316 ASP B CA 1
ATOM 8280 C C . ASP B 1 316 ? 41.469 -26.203 -21.75 1 54.56 316 ASP B C 1
ATOM 8282 O O . ASP B 1 316 ? 42.062 -25.125 -21.797 1 54.56 316 ASP B O 1
ATOM 8286 N N . VAL B 1 317 ? 40.344 -26.406 -21.25 1 52.78 317 VAL B N 1
ATOM 8287 C CA . VAL B 1 317 ? 39.781 -25.266 -20.547 1 52.78 317 VAL B CA 1
ATOM 8288 C C . VAL B 1 317 ? 40.438 -25.141 -19.172 1 52.78 317 VAL B C 1
ATOM 8290 O O . VAL B 1 317 ? 40.156 -25.938 -18.281 1 52.78 317 VAL B O 1
ATOM 8293 N N . ASP B 1 318 ? 41.625 -24.766 -19.016 1 52.31 318 ASP B N 1
ATOM 8294 C CA . ASP B 1 318 ? 42.375 -24.422 -17.797 1 52.31 318 ASP B CA 1
ATOM 8295 C C . ASP B 1 318 ? 41.469 -23.781 -16.766 1 52.31 318 ASP B C 1
ATOM 8297 O O . ASP B 1 318 ? 41.656 -23.953 -15.555 1 52.31 318 ASP B O 1
ATOM 8301 N N . VAL B 1 319 ? 40.469 -23.125 -17.156 1 54.53 319 VAL B N 1
ATOM 8302 C CA . VAL B 1 319 ? 39.719 -22.188 -16.328 1 54.53 319 VAL B CA 1
ATOM 8303 C C . VAL B 1 319 ? 38.75 -22.938 -15.445 1 54.53 319 VAL B C 1
ATOM 8305 O O . VAL B 1 319 ? 38.406 -22.484 -14.359 1 54.53 319 VAL B O 1
ATOM 8308 N N . ALA B 1 320 ? 38.344 -24.109 -15.906 1 56.81 320 ALA B N 1
ATOM 8309 C CA . ALA B 1 320 ? 37.406 -24.812 -15.008 1 56.81 320 ALA B CA 1
ATOM 8310 C C . ALA B 1 320 ? 38.062 -25.047 -13.641 1 56.81 320 ALA B C 1
ATOM 8312 O O . ALA B 1 320 ? 37.406 -24.906 -12.609 1 56.81 320 ALA B O 1
ATOM 8313 N N . ALA B 1 321 ? 39.312 -25.328 -13.703 1 56 321 ALA B N 1
ATOM 8314 C CA . ALA B 1 321 ? 40.062 -25.484 -12.453 1 56 321 ALA B CA 1
ATOM 8315 C C . ALA B 1 321 ? 40.062 -24.172 -11.664 1 56 321 ALA B C 1
ATOM 8317 O O . ALA B 1 321 ? 40.031 -24.188 -10.43 1 56 321 ALA B O 1
ATOM 8318 N N . ALA B 1 322 ? 40.156 -23.188 -12.469 1 56.66 322 ALA B N 1
ATOM 8319 C CA . ALA B 1 322 ? 40.25 -21.891 -11.789 1 56.66 322 ALA B CA 1
ATOM 8320 C C . ALA B 1 322 ? 38.969 -21.594 -11.008 1 56.66 322 ALA B C 1
ATOM 8322 O O . ALA B 1 322 ? 39 -20.906 -9.992 1 56.66 322 ALA B O 1
ATOM 8323 N N . VAL B 1 323 ? 37.906 -22.094 -11.57 1 61.38 323 VAL B N 1
ATOM 8324 C CA . VAL B 1 323 ? 36.688 -21.781 -10.867 1 61.38 323 VAL B CA 1
ATOM 8325 C C . VAL B 1 323 ? 36.312 -22.922 -9.914 1 61.38 323 VAL B C 1
ATOM 8327 O O . VAL B 1 323 ? 35.25 -22.953 -9.328 1 61.38 323 VAL B O 1
ATOM 8330 N N . GLY B 1 324 ? 37.375 -23.797 -9.727 1 60.78 324 GLY B N 1
ATOM 8331 C CA . GLY B 1 324 ? 37.219 -24.859 -8.742 1 60.78 324 GLY B CA 1
ATOM 8332 C C . GLY B 1 324 ? 36.531 -26.078 -9.297 1 60.78 324 GLY B C 1
ATOM 8333 O O . GLY B 1 324 ? 36.094 -26.953 -8.531 1 60.78 324 GLY B O 1
ATOM 8334 N N . LEU B 1 325 ? 36.281 -26.094 -10.555 1 62.03 325 LEU B N 1
ATOM 8335 C CA . LEU B 1 325 ? 35.656 -27.281 -11.164 1 62.03 325 LEU B CA 1
ATOM 8336 C C . LEU B 1 325 ? 36.75 -28.266 -11.617 1 62.03 325 LEU B C 1
ATOM 8338 O O . LEU B 1 325 ? 37.594 -27.938 -12.461 1 62.03 325 LEU B O 1
ATOM 8342 N N . MET B 1 326 ? 37.219 -29.125 -10.648 1 60.16 326 MET B N 1
ATOM 8343 C CA . MET B 1 326 ? 38.219 -30.109 -11.055 1 60.16 326 MET B CA 1
ATOM 8344 C C . MET B 1 326 ? 37.562 -31.281 -11.773 1 60.16 326 MET B C 1
ATOM 8346 O O . MET B 1 326 ? 36.688 -31.953 -11.211 1 60.16 326 MET B O 1
ATOM 8350 N N . TRP B 1 327 ? 37.594 -31.188 -13.023 1 57.09 327 TRP B N 1
ATOM 8351 C CA . TRP B 1 327 ? 37.062 -32.281 -13.812 1 57.09 327 TRP B CA 1
ATOM 8352 C C . TRP B 1 327 ? 38.125 -33.375 -14.023 1 57.09 327 TRP B C 1
ATOM 8354 O O . TRP B 1 327 ? 39.281 -33.062 -14.359 1 57.09 327 TRP B O 1
ATOM 8364 N N . THR B 1 328 ? 37.875 -34.5 -13.367 1 57.41 328 THR B N 1
ATOM 8365 C CA . THR B 1 328 ? 38.75 -35.625 -13.648 1 57.41 328 THR B CA 1
ATOM 8366 C C . THR B 1 328 ? 38.375 -36.344 -14.93 1 57.41 328 THR B C 1
ATOM 8368 O O . THR B 1 328 ? 37.219 -36.219 -15.383 1 57.41 328 THR B O 1
ATOM 8371 N N . ASP B 1 329 ? 39.281 -36.781 -15.758 1 53.88 329 ASP B N 1
ATOM 8372 C CA . ASP B 1 329 ? 39.125 -37.531 -17.016 1 53.88 329 ASP B CA 1
ATOM 8373 C C . ASP B 1 329 ? 37.969 -38.5 -16.938 1 53.88 329 ASP B C 1
ATOM 8375 O O . ASP B 1 329 ? 37.312 -38.812 -17.953 1 53.88 329 ASP B O 1
ATOM 8379 N N . ASN B 1 330 ? 37.656 -38.938 -15.781 1 53.97 330 ASN B N 1
ATOM 8380 C CA . ASN B 1 330 ? 36.625 -39.969 -15.617 1 53.97 330 ASN B CA 1
ATOM 8381 C C . ASN B 1 330 ? 35.25 -39.375 -15.492 1 53.97 330 ASN B C 1
ATOM 8383 O O . ASN B 1 330 ? 34.25 -40.094 -15.289 1 53.97 330 ASN B O 1
ATOM 8387 N N . MET B 1 331 ? 35.188 -38.094 -15.789 1 61.78 331 MET B N 1
ATOM 8388 C CA . MET B 1 331 ? 33.875 -37.5 -15.555 1 61.78 331 MET B CA 1
ATOM 8389 C C . MET B 1 331 ? 33.094 -37.375 -16.859 1 61.78 331 MET B C 1
ATOM 8391 O O . MET B 1 331 ? 32.469 -36.344 -17.109 1 61.78 331 MET B O 1
ATOM 8395 N N . ASN B 1 332 ? 33.125 -38.344 -17.656 1 63.94 332 ASN B N 1
ATOM 8396 C CA . ASN B 1 332 ? 32.25 -38.438 -18.828 1 63.94 332 ASN B CA 1
ATOM 8397 C C . ASN B 1 332 ? 30.844 -38.875 -18.438 1 63.94 332 ASN B C 1
ATOM 8399 O O . ASN B 1 332 ? 30.672 -39.781 -17.625 1 63.94 332 ASN B O 1
ATOM 8403 N N . PHE B 1 333 ? 29.938 -37.906 -18.781 1 72.94 333 PHE B N 1
ATOM 8404 C CA . PHE B 1 333 ? 28.594 -38.406 -18.516 1 72.94 333 PHE B CA 1
ATOM 8405 C C . PHE B 1 333 ? 27.75 -38.375 -19.781 1 72.94 333 PHE B C 1
ATOM 8407 O O . PHE B 1 333 ? 28.031 -37.625 -20.719 1 72.94 333 PHE B O 1
ATOM 8414 N N . ASN B 1 334 ? 26.906 -39.312 -19.859 1 72.25 334 ASN B N 1
ATOM 8415 C CA . ASN B 1 334 ? 25.969 -39.438 -20.969 1 72.25 334 ASN B CA 1
ATOM 8416 C C . ASN B 1 334 ? 24.797 -38.469 -20.828 1 72.25 334 ASN B C 1
ATOM 8418 O O . ASN B 1 334 ? 24.312 -38.219 -19.719 1 72.25 334 ASN B O 1
ATOM 8422 N N . PHE B 1 335 ? 24.703 -37.844 -21.969 1 75.75 335 PHE B N 1
ATOM 8423 C CA . PHE B 1 335 ? 23.547 -36.938 -21.969 1 75.75 335 PHE B CA 1
ATOM 8424 C C . PHE B 1 335 ? 22.516 -37.344 -23 1 75.75 335 PHE B C 1
ATOM 8426 O O . PHE B 1 335 ? 22.828 -38.094 -23.938 1 75.75 335 PHE B O 1
ATOM 8433 N N . SER B 1 336 ? 21.219 -37.062 -22.672 1 74.69 336 SER B N 1
ATOM 8434 C CA . SER B 1 336 ? 20.109 -37.188 -23.609 1 74.69 336 SER B CA 1
ATOM 8435 C C . SER B 1 336 ? 19.312 -35.906 -23.703 1 74.69 336 SER B C 1
ATOM 8437 O O . SER B 1 336 ? 18.797 -35.406 -22.703 1 74.69 336 SER B O 1
ATOM 8439 N N . CYS B 1 337 ? 19.391 -35.344 -24.906 1 78.88 337 CYS B N 1
ATOM 8440 C CA . CYS B 1 337 ? 18.594 -34.125 -25.172 1 78.88 337 CYS B CA 1
ATOM 8441 C C . CYS B 1 337 ? 17.547 -34.406 -26.234 1 78.88 337 CYS B C 1
ATOM 8443 O O . CYS B 1 337 ? 17.812 -34.25 -27.438 1 78.88 337 CYS B O 1
ATOM 8445 N N . PRO B 1 338 ? 16.391 -34.719 -25.766 1 70.5 338 PRO B N 1
ATOM 8446 C CA . PRO B 1 338 ? 15.344 -35.031 -26.734 1 70.5 338 PRO B CA 1
ATOM 8447 C C . PRO B 1 338 ? 14.789 -33.781 -27.422 1 70.5 338 PRO B C 1
ATOM 8449 O O . PRO B 1 338 ? 14.812 -32.688 -26.859 1 70.5 338 PRO B O 1
ATOM 8452 N N . VAL B 1 339 ? 14.664 -33.875 -28.766 1 65.31 339 VAL B N 1
ATOM 8453 C CA . VAL B 1 339 ? 13.922 -32.844 -29.5 1 65.31 339 VAL B CA 1
ATOM 8454 C C . VAL B 1 339 ? 12.438 -33.188 -29.531 1 65.31 339 VAL B C 1
ATOM 8456 O O . VAL B 1 339 ? 12.047 -34.188 -30.141 1 65.31 339 VAL B O 1
ATOM 8459 N N . THR B 1 340 ? 11.727 -32.938 -28.484 1 57.31 340 THR B N 1
ATOM 8460 C CA . THR B 1 340 ? 10.328 -33.312 -28.359 1 57.31 340 THR B CA 1
ATOM 8461 C C . THR B 1 340 ? 9.477 -32.625 -29.406 1 57.31 340 THR B C 1
ATOM 8463 O O . THR B 1 340 ? 9.742 -31.453 -29.75 1 57.31 340 THR B O 1
ATOM 8466 N N . GLY B 1 341 ? 9.031 -33.281 -30.453 1 53.88 341 GLY B N 1
ATOM 8467 C CA . GLY B 1 341 ? 8.109 -32.75 -31.453 1 53.88 341 GLY B CA 1
ATOM 8468 C C . GLY B 1 341 ? 6.93 -32 -30.828 1 53.88 341 GLY B C 1
ATOM 8469 O O . GLY B 1 341 ? 5.801 -32.5 -30.875 1 53.88 341 GLY B O 1
ATOM 8470 N N . TYR B 1 342 ? 7.199 -31.141 -29.859 1 52.44 342 TYR B N 1
ATOM 8471 C CA . TYR B 1 342 ? 6.039 -30.391 -29.375 1 52.44 342 TYR B CA 1
ATOM 8472 C C . TYR B 1 342 ? 5.246 -29.797 -30.547 1 52.44 342 TYR B C 1
ATOM 8474 O O . TYR B 1 342 ? 5.719 -28.891 -31.234 1 52.44 342 TYR B O 1
ATOM 8482 N N . MET B 1 343 ? 4.227 -30.484 -30.969 1 49.56 343 MET B N 1
ATOM 8483 C CA . MET B 1 343 ? 3.23 -30.234 -32 1 49.56 343 MET B CA 1
ATOM 8484 C C . MET B 1 343 ? 3.758 -29.25 -33.031 1 49.56 343 MET B C 1
ATOM 8486 O O . MET B 1 343 ? 3.062 -28.297 -33.406 1 49.56 343 MET B O 1
ATOM 8490 N N . GLY B 1 344 ? 4.918 -29.406 -33.531 1 50.62 344 GLY B N 1
ATOM 8491 C CA . GLY B 1 344 ? 5.336 -28.531 -34.625 1 50.62 344 GLY B CA 1
ATOM 8492 C C . GLY B 1 344 ? 5.762 -27.156 -34.156 1 50.62 344 GLY B C 1
ATOM 8493 O O . GLY B 1 344 ? 6.035 -26.281 -34.969 1 50.62 344 GLY B O 1
ATOM 8494 N N . SER B 1 345 ? 5.711 -26.953 -32.875 1 54.84 345 SER B N 1
ATOM 8495 C CA . SER B 1 345 ? 5.965 -25.578 -32.438 1 54.84 345 SER B CA 1
ATOM 8496 C C . SER B 1 345 ? 7.461 -25.297 -32.312 1 54.84 345 SER B C 1
ATOM 8498 O O . SER B 1 345 ? 8.242 -26.188 -31.984 1 54.84 345 SER B O 1
ATOM 8500 N N . GLN B 1 346 ? 7.879 -24.219 -32.906 1 59.47 346 GLN B N 1
ATOM 8501 C CA . GLN B 1 346 ? 9.266 -23.766 -32.906 1 59.47 346 GLN B CA 1
ATOM 8502 C C . GLN B 1 346 ? 9.656 -23.203 -31.531 1 59.47 346 GLN B C 1
ATOM 8504 O O . GLN B 1 346 ? 8.867 -22.531 -30.875 1 59.47 346 GLN B O 1
ATOM 8509 N N . TYR B 1 347 ? 10.586 -23.953 -30.797 1 62.59 347 TYR B N 1
ATOM 8510 C CA . TYR B 1 347 ? 11.211 -23.375 -29.625 1 62.59 347 TYR B CA 1
ATOM 8511 C C . TYR B 1 347 ? 12.703 -23.156 -29.844 1 62.59 347 TYR B C 1
ATOM 8513 O O . TYR B 1 347 ? 13.297 -23.75 -30.734 1 62.59 347 TYR B O 1
ATOM 8521 N N . ASP B 1 348 ? 13.156 -22.156 -29.047 1 73.38 348 ASP B N 1
ATOM 8522 C CA . ASP B 1 348 ? 14.523 -21.766 -29.344 1 73.38 348 ASP B CA 1
ATOM 8523 C C . ASP B 1 348 ? 15.523 -22.5 -28.453 1 73.38 348 ASP B C 1
ATOM 8525 O O . ASP B 1 348 ? 16.531 -23.016 -28.922 1 73.38 348 ASP B O 1
ATOM 8529 N N . TRP B 1 349 ? 15.125 -22.719 -27.203 1 86.75 349 TRP B N 1
ATOM 8530 C CA . TRP B 1 349 ? 16.125 -23.188 -26.234 1 86.75 349 TRP B CA 1
ATOM 8531 C C . TRP B 1 349 ? 15.586 -24.344 -25.406 1 86.75 349 TRP B C 1
ATOM 8533 O O . TRP B 1 349 ? 14.375 -24.453 -25.203 1 86.75 349 TRP B O 1
ATOM 8543 N N . GLN B 1 350 ? 16.469 -25.203 -24.906 1 86.5 350 GLN B N 1
ATOM 8544 C CA . GLN B 1 350 ? 16.094 -26.312 -24.016 1 86.5 350 GLN B CA 1
ATOM 8545 C C . GLN B 1 350 ? 17.188 -26.594 -23 1 86.5 350 GLN B C 1
ATOM 8547 O O . GLN B 1 350 ? 18.375 -26.547 -23.344 1 86.5 350 GLN B O 1
ATOM 8552 N N . ILE B 1 351 ? 16.781 -26.797 -21.812 1 86.94 351 ILE B N 1
ATOM 8553 C CA . ILE B 1 351 ? 17.656 -27.391 -20.812 1 86.94 351 ILE B CA 1
ATOM 8554 C C . ILE B 1 351 ? 17.438 -28.906 -20.781 1 86.94 351 ILE B C 1
ATOM 8556 O O . ILE B 1 351 ? 16.359 -29.375 -20.406 1 86.94 351 ILE B O 1
ATOM 8560 N N . CYS B 1 352 ? 18.203 -29.812 -21.188 1 80.19 352 CYS B N 1
ATOM 8561 C CA . CYS B 1 352 ? 17.844 -31.203 -21.484 1 80.19 352 CYS B CA 1
ATOM 8562 C C . CYS B 1 352 ? 18.453 -32.156 -20.469 1 80.19 352 CYS B C 1
ATOM 8564 O O . CYS B 1 352 ? 17.984 -33.281 -20.281 1 80.19 352 CYS B O 1
ATOM 8566 N N . ALA B 1 353 ? 19.703 -31.984 -19.984 1 67.94 353 ALA B N 1
ATOM 8567 C CA . ALA B 1 353 ? 20.297 -33 -19.109 1 67.94 353 ALA B CA 1
ATOM 8568 C C . ALA B 1 353 ? 20.938 -32.375 -17.875 1 67.94 353 ALA B C 1
ATOM 8570 O O . ALA B 1 353 ? 21.266 -31.172 -17.891 1 67.94 353 ALA B O 1
ATOM 8571 N N . TYR B 1 354 ? 20.672 -33.125 -16.75 1 68.12 354 TYR B N 1
ATOM 8572 C CA . TYR B 1 354 ? 21.453 -32.688 -15.609 1 68.12 354 TYR B CA 1
ATOM 8573 C C . TYR B 1 354 ? 22.156 -33.844 -14.922 1 68.12 354 TYR B C 1
ATOM 8575 O O . TYR B 1 354 ? 21.688 -34.969 -15 1 68.12 354 TYR B O 1
ATOM 8583 N N . GLU B 1 355 ? 23.312 -33.719 -14.539 1 66.56 355 GLU B N 1
ATOM 8584 C CA . GLU B 1 355 ? 24.094 -34.656 -13.734 1 66.56 355 GLU B CA 1
ATOM 8585 C C . GLU B 1 355 ? 24.672 -33.969 -12.492 1 66.56 355 GLU B C 1
ATOM 8587 O O . GLU B 1 355 ? 25.094 -32.812 -12.562 1 66.56 355 GLU B O 1
ATOM 8592 N N . THR B 1 356 ? 24.281 -34.656 -11.383 1 66.56 356 THR B N 1
ATOM 8593 C CA . THR B 1 356 ? 24.875 -34.156 -10.156 1 66.56 356 THR B CA 1
ATOM 8594 C C . THR B 1 356 ? 26.25 -34.75 -9.914 1 66.56 356 THR B C 1
ATOM 8596 O O . THR B 1 356 ? 26.406 -36 -9.953 1 66.56 356 THR B O 1
ATOM 8599 N N . LEU B 1 357 ? 27.219 -33.969 -9.867 1 62.72 357 LEU B N 1
ATOM 8600 C CA . LEU B 1 357 ? 28.594 -34.406 -9.656 1 62.72 357 LEU B CA 1
ATOM 8601 C C . LEU B 1 357 ? 29.125 -33.938 -8.32 1 62.72 357 LEU B C 1
ATOM 8603 O O . LEU B 1 357 ? 28.75 -32.844 -7.855 1 62.72 357 LEU B O 1
ATOM 8607 N N . ASN B 1 358 ? 29.672 -34.875 -7.477 1 57.41 358 ASN B N 1
ATOM 8608 C CA . ASN B 1 358 ? 30.375 -34.469 -6.266 1 57.41 358 ASN B CA 1
ATOM 8609 C C . ASN B 1 358 ? 31.625 -33.656 -6.598 1 57.41 358 ASN B C 1
ATOM 8611 O O . ASN B 1 358 ? 32.5 -34.125 -7.336 1 57.41 358 ASN B O 1
ATOM 8615 N N . TRP B 1 359 ? 31.406 -32.406 -6.496 1 53.38 359 TRP B N 1
ATOM 8616 C CA . TRP B 1 359 ? 32.625 -31.625 -6.75 1 53.38 359 TRP B CA 1
ATOM 8617 C C . TRP B 1 359 ? 33.219 -31.141 -5.445 1 53.38 359 TRP B C 1
ATOM 8619 O O . TRP B 1 359 ? 32.5 -30.734 -4.527 1 53.38 359 TRP B O 1
ATOM 8629 N N . THR B 1 360 ? 34.5 -31.547 -5.012 1 46.62 360 THR B N 1
ATOM 8630 C CA . THR B 1 360 ? 35.219 -31.328 -3.762 1 46.62 360 THR B CA 1
ATOM 8631 C C . THR B 1 360 ? 35.438 -29.828 -3.516 1 46.62 360 THR B C 1
ATOM 8633 O O . THR B 1 360 ? 35.344 -29.359 -2.381 1 46.62 360 THR B O 1
ATOM 8636 N N . SER B 1 361 ? 36.406 -29.031 -4.113 1 45.41 361 SER B N 1
ATOM 8637 C CA . SER B 1 361 ? 37.281 -28 -3.537 1 45.41 361 SER B CA 1
ATOM 8638 C C . SER B 1 361 ? 36.625 -26.625 -3.654 1 45.41 361 SER B C 1
ATOM 8640 O O . SER B 1 361 ? 37.188 -25.719 -4.277 1 45.41 361 SER B O 1
ATOM 8642 N N . PHE B 1 362 ? 35.406 -26.438 -3.57 1 48.75 362 PHE B N 1
ATOM 8643 C CA . PHE B 1 362 ? 35.125 -25.031 -3.799 1 48.75 362 PHE B CA 1
ATOM 8644 C C . PHE B 1 362 ? 35.25 -24.234 -2.504 1 48.75 362 PHE B C 1
ATOM 8646 O O . PHE B 1 362 ? 34.625 -24.594 -1.494 1 48.75 362 PHE B O 1
ATOM 8653 N N . ASP B 1 363 ? 36.312 -23.516 -2.32 1 47.38 363 ASP B N 1
ATOM 8654 C CA . ASP B 1 363 ? 36.531 -22.672 -1.15 1 47.38 363 ASP B CA 1
ATOM 8655 C C . ASP B 1 363 ? 35.281 -21.828 -0.866 1 47.38 363 ASP B C 1
ATOM 8657 O O . ASP B 1 363 ? 35.031 -21.469 0.284 1 47.38 363 ASP B O 1
ATOM 8661 N N . TRP B 1 364 ? 34.75 -21.188 -1.894 1 50.88 364 TRP B N 1
ATOM 8662 C CA . TRP B 1 364 ? 33.812 -20.094 -1.722 1 50.88 364 TRP B CA 1
ATOM 8663 C C . TRP B 1 364 ? 32.375 -20.625 -1.605 1 50.88 364 TRP B C 1
ATOM 8665 O O . TRP B 1 364 ? 32 -21.578 -2.283 1 50.88 364 TRP B O 1
ATOM 8675 N N . SER B 1 365 ? 31.828 -21.328 -0.797 1 57.62 365 SER B N 1
ATOM 8676 C CA . SER B 1 365 ? 30.406 -21.641 -1.013 1 57.62 365 SER B CA 1
ATOM 8677 C C . SER B 1 365 ? 29.656 -21.719 0.308 1 57.62 365 SER B C 1
ATOM 8679 O O . SER B 1 365 ? 30.266 -21.797 1.377 1 57.62 365 SER B O 1
ATOM 8681 N N . LEU B 1 366 ? 28.297 -21.125 0.218 1 64.69 366 LEU B N 1
ATOM 8682 C CA . LEU B 1 366 ? 27.391 -21.422 1.318 1 64.69 366 LEU B CA 1
ATOM 8683 C C . LEU B 1 366 ? 27.531 -22.875 1.774 1 64.69 366 LEU B C 1
ATOM 8685 O O . LEU B 1 366 ? 26.859 -23.297 2.703 1 64.69 366 LEU B O 1
ATOM 8689 N N . HIS B 1 367 ? 28.656 -23.562 1.229 1 61.03 367 HIS B N 1
ATOM 8690 C CA . HIS B 1 367 ? 28.766 -24.984 1.502 1 61.03 367 HIS B CA 1
ATOM 8691 C C . HIS B 1 367 ? 29.672 -25.25 2.695 1 61.03 367 HIS B C 1
ATOM 8693 O O . HIS B 1 367 ? 30.672 -24.562 2.887 1 61.03 367 HIS B O 1
ATOM 8699 N N . ASN B 1 368 ? 29.234 -26.016 3.73 1 53.53 368 ASN B N 1
ATOM 8700 C CA . ASN B 1 368 ? 30.094 -26.438 4.84 1 53.53 368 ASN B CA 1
ATOM 8701 C C . ASN B 1 368 ? 31.016 -27.578 4.434 1 53.53 368 ASN B C 1
ATOM 8703 O O . ASN B 1 368 ? 32.219 -27.531 4.688 1 53.53 368 ASN B O 1
ATOM 8707 N N . THR B 1 369 ? 30.359 -28.859 4.098 1 49.16 369 THR B N 1
ATOM 8708 C CA . THR B 1 369 ? 31.172 -30.062 3.959 1 49.16 369 THR B CA 1
ATOM 8709 C C . THR B 1 369 ? 31.266 -30.484 2.496 1 49.16 369 THR B C 1
ATOM 8711 O O . THR B 1 369 ? 32.344 -30.484 1.913 1 49.16 369 THR B O 1
ATOM 8714 N N . THR B 1 370 ? 30.125 -31.359 2.123 1 52.91 370 THR B N 1
ATOM 8715 C CA . THR B 1 370 ? 30.078 -32.094 0.852 1 52.91 370 THR B CA 1
ATOM 8716 C C . THR B 1 370 ? 29.562 -31.172 -0.261 1 52.91 370 THR B C 1
ATOM 8718 O O . THR B 1 370 ? 28.562 -30.484 -0.083 1 52.91 370 THR B O 1
ATOM 8721 N N . ARG B 1 371 ? 30.391 -30.875 -1.353 1 56.53 371 ARG B N 1
ATOM 8722 C CA . ARG B 1 371 ? 30.109 -29.922 -2.426 1 56.53 371 ARG B CA 1
ATOM 8723 C C . ARG B 1 371 ? 29.469 -30.609 -3.619 1 56.53 371 ARG B C 1
ATOM 8725 O O . ARG B 1 371 ? 30.031 -31.562 -4.18 1 56.53 371 ARG B O 1
ATOM 8732 N N . MET B 1 372 ? 28.141 -30.594 -3.771 1 61.16 372 MET B N 1
ATOM 8733 C CA . MET B 1 372 ? 27.484 -31.141 -4.957 1 61.16 372 MET B CA 1
ATOM 8734 C C . MET B 1 372 ? 27.156 -30.047 -5.961 1 61.16 372 MET B C 1
ATOM 8736 O O . MET B 1 372 ? 26.812 -28.922 -5.57 1 61.16 372 MET B O 1
ATOM 8740 N N . THR B 1 373 ? 27.703 -30.297 -7.23 1 69.56 373 THR B N 1
ATOM 8741 C CA . THR B 1 373 ? 27.344 -29.391 -8.328 1 69.56 373 THR B CA 1
ATOM 8742 C C . THR B 1 373 ? 26.438 -30.109 -9.328 1 69.56 373 THR B C 1
ATOM 8744 O O . THR B 1 373 ? 26.609 -31.297 -9.602 1 69.56 373 THR B O 1
ATOM 8747 N N . THR B 1 374 ? 25.422 -29.344 -9.742 1 76 374 THR B N 1
ATOM 8748 C CA . THR B 1 374 ? 24.547 -29.859 -10.789 1 76 374 THR B CA 1
ATOM 8749 C C . THR B 1 374 ? 24.906 -29.266 -12.148 1 76 374 THR B C 1
ATOM 8751 O O . THR B 1 374 ? 24.969 -28.047 -12.297 1 76 374 THR B O 1
ATOM 8754 N N . MET B 1 375 ? 25.25 -30.219 -13.016 1 79.5 375 MET B N 1
ATOM 8755 C CA . MET B 1 375 ? 25.547 -29.797 -14.383 1 79.5 375 MET B CA 1
ATOM 8756 C C . MET B 1 375 ? 24.297 -29.875 -15.25 1 79.5 375 MET B C 1
ATOM 8758 O O . MET B 1 375 ? 23.531 -30.828 -15.18 1 79.5 375 MET B O 1
ATOM 8762 N N . ARG B 1 376 ? 24.188 -28.766 -16.031 1 85.56 376 ARG B N 1
ATOM 8763 C CA . ARG B 1 376 ? 23.047 -28.703 -16.953 1 85.56 376 ARG B CA 1
ATOM 8764 C C . ARG B 1 376 ? 23.531 -28.391 -18.375 1 85.56 376 ARG B C 1
ATOM 8766 O O . ARG B 1 376 ? 24.453 -27.594 -18.562 1 85.56 376 ARG B O 1
ATOM 8773 N N . ILE B 1 377 ? 22.828 -29.031 -19.281 1 88.31 377 ILE B N 1
ATOM 8774 C CA . ILE B 1 377 ? 23.156 -28.766 -20.672 1 88.31 377 ILE B CA 1
ATOM 8775 C C . ILE B 1 377 ? 22.062 -27.891 -21.297 1 88.31 377 ILE B C 1
ATOM 8777 O O . ILE B 1 377 ? 20.875 -28.172 -21.141 1 88.31 377 ILE B O 1
ATOM 8781 N N . VAL B 1 378 ? 22.547 -26.828 -21.891 1 90.88 378 VAL B N 1
ATOM 8782 C CA . VAL B 1 378 ? 21.656 -25.906 -22.594 1 90.88 378 VAL B CA 1
ATOM 8783 C C . VAL B 1 378 ? 21.953 -25.938 -24.094 1 90.88 378 VAL B C 1
ATOM 8785 O O . VAL B 1 378 ? 23.125 -25.906 -24.5 1 90.88 378 VAL B O 1
ATOM 8788 N N . TRP B 1 379 ? 20.938 -26 -24.875 1 88.12 379 TRP B N 1
ATOM 8789 C CA . TRP B 1 379 ? 21.188 -26.016 -26.312 1 88.12 379 TRP B CA 1
ATOM 8790 C C . TRP B 1 379 ? 20.031 -25.391 -27.078 1 88.12 379 TRP B C 1
ATOM 8792 O O . TRP B 1 379 ? 18.938 -25.234 -26.531 1 88.12 379 TRP B O 1
ATOM 8802 N N . ASP B 1 380 ? 20.266 -24.953 -28.281 1 85.62 380 ASP B N 1
ATOM 8803 C CA . ASP B 1 380 ? 19.234 -24.328 -29.125 1 85.62 380 ASP B CA 1
ATOM 8804 C C . ASP B 1 380 ? 18.469 -25.391 -29.922 1 85.62 380 ASP B C 1
ATOM 8806 O O . ASP B 1 380 ? 18.578 -25.438 -31.141 1 85.62 380 ASP B O 1
ATOM 8810 N N . ALA B 1 381 ? 17.562 -26.094 -29.25 1 71.44 381 ALA B N 1
ATOM 8811 C CA . ALA B 1 381 ? 16.844 -27.25 -29.75 1 71.44 381 ALA B CA 1
ATOM 8812 C C . ALA B 1 381 ? 15.836 -26.828 -30.828 1 71.44 381 ALA B C 1
ATOM 8814 O O . ALA B 1 381 ? 15.5 -27.625 -31.703 1 71.44 381 ALA B O 1
ATOM 8815 N N . GLY B 1 382 ? 15.25 -25.672 -30.719 1 60.47 382 GLY B N 1
ATOM 8816 C CA . GLY B 1 382 ? 14.219 -25.234 -31.656 1 60.47 382 GLY B CA 1
ATOM 8817 C C . GLY B 1 382 ? 14.688 -25.234 -33.094 1 60.47 382 GLY B C 1
ATOM 8818 O O . GLY B 1 382 ? 13.938 -25.609 -34 1 60.47 382 GLY B O 1
ATOM 8819 N N . ARG B 1 383 ? 15.867 -25.016 -33.25 1 63.03 383 ARG B N 1
ATOM 8820 C CA . ARG B 1 383 ? 16.438 -24.984 -34.594 1 63.03 383 ARG B CA 1
ATOM 8821 C C . ARG B 1 383 ? 16.625 -26.391 -35.125 1 63.03 383 ARG B C 1
ATOM 8823 O O . ARG B 1 383 ? 16.547 -26.609 -36.344 1 63.03 383 ARG B O 1
ATOM 8830 N N . LEU B 1 384 ? 16.625 -27.344 -34.156 1 62.34 384 LEU B N 1
ATOM 8831 C CA . LEU B 1 384 ? 16.812 -28.734 -34.531 1 62.34 384 LEU B CA 1
ATOM 8832 C C . LEU B 1 384 ? 15.492 -29.391 -34.938 1 62.34 384 LEU B C 1
ATOM 8834 O O . LEU B 1 384 ? 15.438 -30.203 -35.844 1 62.34 384 LEU B O 1
ATOM 8838 N N . GLN B 1 385 ? 14.445 -29.172 -34.031 1 58.62 385 GLN B N 1
ATOM 8839 C CA . GLN B 1 385 ? 13.133 -29.781 -34.219 1 58.62 385 GLN B CA 1
ATOM 8840 C C . GLN B 1 385 ? 12.648 -29.609 -35.656 1 58.62 385 GLN B C 1
ATOM 8842 O O . GLN B 1 385 ? 12.016 -30.516 -36.219 1 58.62 385 GLN B O 1
ATOM 8847 N N . ARG B 1 386 ? 12.977 -28.531 -36.188 1 54.34 386 ARG B N 1
ATOM 8848 C CA . ARG B 1 386 ? 12.562 -28.281 -37.562 1 54.34 386 ARG B CA 1
ATOM 8849 C C . ARG B 1 386 ? 13.086 -29.375 -38.5 1 54.34 386 ARG B C 1
ATOM 8851 O O . ARG B 1 386 ? 12.492 -29.625 -39.531 1 54.34 386 ARG B O 1
ATOM 8858 N N . ASN B 1 387 ? 13.984 -30.156 -37.938 1 52.41 387 ASN B N 1
ATOM 8859 C CA . ASN B 1 387 ? 14.68 -31.016 -38.875 1 52.41 387 ASN B CA 1
ATOM 8860 C C . ASN B 1 387 ? 14.523 -32.5 -38.531 1 52.41 387 ASN B C 1
ATOM 8862 O O . ASN B 1 387 ? 14.867 -33.375 -39.312 1 52.41 387 ASN B O 1
ATOM 8866 N N . MET B 1 388 ? 14.07 -32.875 -37.188 1 55.12 388 MET B N 1
ATOM 8867 C CA . MET B 1 388 ? 14.227 -34.25 -36.781 1 55.12 388 MET B CA 1
ATOM 8868 C C . MET B 1 388 ? 12.875 -34.969 -36.719 1 55.12 388 MET B C 1
ATOM 8870 O O . MET B 1 388 ? 11.922 -34.438 -36.156 1 55.12 388 MET B O 1
ATOM 8874 N N . SER B 1 389 ? 12.484 -35.719 -37.656 1 49.09 389 SER B N 1
ATOM 8875 C CA . SER B 1 389 ? 11.344 -36.625 -37.562 1 49.09 389 SER B CA 1
ATOM 8876 C C . SER B 1 389 ? 11.633 -37.75 -36.594 1 49.09 389 SER B C 1
ATOM 8878 O O . SER B 1 389 ? 12.797 -38.062 -36.312 1 49.09 389 SER B O 1
ATOM 8880 N N . SER B 1 390 ? 10.727 -38.406 -35.75 1 47.59 390 SER B N 1
ATOM 8881 C CA . SER B 1 390 ? 10.727 -39.406 -34.656 1 47.59 390 SER B CA 1
ATOM 8882 C C . SER B 1 390 ? 11.555 -40.625 -35.062 1 47.59 390 SER B C 1
ATOM 8884 O O . SER B 1 390 ? 12.016 -41.375 -34.188 1 47.59 390 SER B O 1
ATOM 8886 N N . ASP B 1 391 ? 11.648 -41.188 -36.188 1 48.25 391 ASP B N 1
ATOM 8887 C CA . ASP B 1 391 ? 12 -42.562 -36.469 1 48.25 391 ASP B CA 1
ATOM 8888 C C . ASP B 1 391 ? 13.516 -42.75 -36.594 1 48.25 391 ASP B C 1
ATOM 8890 O O . ASP B 1 391 ? 14.039 -43 -37.656 1 48.25 391 ASP B O 1
ATOM 8894 N N . SER B 1 392 ? 14.312 -42.219 -35.75 1 52.66 392 SER B N 1
ATOM 8895 C CA . SER B 1 392 ? 15.703 -42 -36.125 1 52.66 392 SER B CA 1
ATOM 8896 C C . SER B 1 392 ? 16.594 -43.125 -35.594 1 52.66 392 SER B C 1
ATOM 8898 O O . SER B 1 392 ? 17.828 -42.969 -35.562 1 52.66 392 SER B O 1
ATOM 8900 N N . LEU B 1 393 ? 16.141 -44.281 -35.25 1 51.56 393 LEU B N 1
ATOM 8901 C CA . LEU B 1 393 ? 17.031 -45.219 -34.594 1 51.56 393 LEU B CA 1
ATOM 8902 C C . LEU B 1 393 ? 18.125 -45.719 -35.531 1 51.56 393 LEU B C 1
ATOM 8904 O O . LEU B 1 393 ? 19.188 -46.156 -35.062 1 51.56 393 LEU B O 1
ATOM 8908 N N . ARG B 1 394 ? 17.875 -45.969 -36.875 1 60.22 394 ARG B N 1
ATOM 8909 C CA . ARG B 1 394 ? 18.891 -46.5 -37.781 1 60.22 394 ARG B CA 1
ATOM 8910 C C . ARG B 1 394 ? 19.656 -45.406 -38.469 1 60.22 394 ARG B C 1
ATOM 8912 O O . ARG B 1 394 ? 20.344 -45.625 -39.469 1 60.22 394 ARG B O 1
ATOM 8919 N N . SER B 1 395 ? 19.594 -44.25 -37.906 1 64.44 395 SER B N 1
ATOM 8920 C CA . SER B 1 395 ? 20.234 -43.125 -38.562 1 64.44 395 SER B CA 1
ATOM 8921 C C . SER B 1 395 ? 21.703 -42.969 -38.156 1 64.44 395 SER B C 1
ATOM 8923 O O . SER B 1 395 ? 22.094 -43.438 -37.094 1 64.44 395 SER B O 1
ATOM 8925 N N . THR B 1 396 ? 22.625 -42.844 -39.188 1 70.44 396 THR B N 1
ATOM 8926 C CA . THR B 1 396 ? 24.031 -42.594 -38.906 1 70.44 396 THR B CA 1
ATOM 8927 C C . THR B 1 396 ? 24.297 -41.094 -38.812 1 70.44 396 THR B C 1
ATOM 8929 O O . THR B 1 396 ? 23.656 -40.281 -39.469 1 70.44 396 THR B O 1
ATOM 8932 N N . VAL B 1 397 ? 25.219 -40.75 -37.875 1 75.94 397 VAL B N 1
ATOM 8933 C CA . VAL B 1 397 ? 25.547 -39.344 -37.625 1 75.94 397 VAL B CA 1
ATOM 8934 C C . VAL B 1 397 ? 27.031 -39.125 -37.906 1 75.94 397 VAL B C 1
ATOM 8936 O O . VAL B 1 397 ? 27.875 -39.906 -37.5 1 75.94 397 VAL B O 1
ATOM 8939 N N . LYS B 1 398 ? 27.328 -38.125 -38.781 1 78.88 398 LYS B N 1
ATOM 8940 C CA . LYS B 1 398 ? 28.688 -37.656 -38.969 1 78.88 398 LYS B CA 1
ATOM 8941 C C . LYS B 1 398 ? 28.844 -36.219 -38.531 1 78.88 398 LYS B C 1
ATOM 8943 O O . LYS B 1 398 ? 28.062 -35.344 -38.906 1 78.88 398 LYS B O 1
ATOM 8948 N N . VAL B 1 399 ? 29.875 -36 -37.688 1 82.81 399 VAL B N 1
ATOM 8949 C CA . VAL B 1 399 ? 30.188 -34.656 -37.25 1 82.81 399 VAL B CA 1
ATOM 8950 C C . VAL B 1 399 ? 30.953 -33.906 -38.375 1 82.81 399 VAL B C 1
ATOM 8952 O O . VAL B 1 399 ? 32.031 -34.344 -38.781 1 82.81 399 VAL B O 1
ATOM 8955 N N . LEU B 1 400 ? 30.375 -32.844 -38.844 1 85.94 400 LEU B N 1
ATOM 8956 C CA . LEU B 1 400 ? 31 -32.094 -39.906 1 85.94 400 LEU B CA 1
ATOM 8957 C C . LEU B 1 400 ? 31.984 -31.062 -39.344 1 85.94 400 LEU B C 1
ATOM 8959 O O . LEU B 1 400 ? 33.094 -30.891 -39.875 1 85.94 400 LEU B O 1
ATOM 8963 N N . SER B 1 401 ? 31.531 -30.359 -38.406 1 86 401 SER B N 1
ATOM 8964 C CA . SER B 1 401 ? 32.406 -29.344 -37.781 1 86 401 SER B CA 1
ATOM 8965 C C . SER B 1 401 ? 32.031 -29.141 -36.312 1 86 401 SER B C 1
ATOM 8967 O O . SER B 1 401 ? 30.859 -29.297 -35.938 1 86 401 SER B O 1
ATOM 8969 N N . SER B 1 402 ? 33 -28.922 -35.5 1 86.38 402 SER B N 1
ATOM 8970 C CA . SER B 1 402 ? 32.875 -28.547 -34.094 1 86.38 402 SER B CA 1
ATOM 8971 C C . SER B 1 402 ? 33.75 -27.344 -33.75 1 86.38 402 SER B C 1
ATOM 8973 O O . SER B 1 402 ? 34.969 -27.438 -33.75 1 86.38 402 SER B O 1
ATOM 8975 N N . THR B 1 403 ? 33.062 -26.141 -33.656 1 86.94 403 THR B N 1
ATOM 8976 C CA . THR B 1 403 ? 33.812 -24.922 -33.375 1 86.94 403 THR B CA 1
ATOM 8977 C C . THR B 1 403 ? 33.375 -24.328 -32.031 1 86.94 403 THR B C 1
ATOM 8979 O O . THR B 1 403 ? 32.219 -24.484 -31.625 1 86.94 403 THR B O 1
ATOM 8982 N N . GLY B 1 404 ? 34.312 -23.812 -31.375 1 84 404 GLY B N 1
ATOM 8983 C CA . GLY B 1 404 ? 34 -23.156 -30.109 1 84 404 GLY B CA 1
ATOM 8984 C C . GLY B 1 404 ? 33.969 -21.656 -30.203 1 84 404 GLY B C 1
ATOM 8985 O O . GLY B 1 404 ? 34.844 -21.031 -30.812 1 84 404 GLY B O 1
ATOM 8986 N N . ILE B 1 405 ? 32.875 -21.062 -29.766 1 84.75 405 ILE B N 1
ATOM 8987 C CA . ILE B 1 405 ? 32.75 -19.625 -29.656 1 84.75 405 ILE B CA 1
ATOM 8988 C C . ILE B 1 405 ? 32.344 -19.25 -28.234 1 84.75 405 ILE B C 1
ATOM 8990 O O . ILE B 1 405 ? 31.188 -19.359 -27.859 1 84.75 405 ILE B O 1
ATOM 8994 N N . GLY B 1 406 ? 33.312 -18.641 -27.547 1 86.25 406 GLY B N 1
ATOM 8995 C CA . GLY B 1 406 ? 33.031 -18.375 -26.141 1 86.25 406 GLY B CA 1
ATOM 8996 C C . GLY B 1 406 ? 32.656 -19.609 -25.359 1 86.25 406 GLY B C 1
ATOM 8997 O O . GLY B 1 406 ? 33.312 -20.641 -25.453 1 86.25 406 GLY B O 1
ATOM 8998 N N . PRO B 1 407 ? 31.547 -19.5 -24.609 1 89.94 407 PRO B N 1
ATOM 8999 C CA . PRO B 1 407 ? 31.125 -20.672 -23.828 1 89.94 407 PRO B CA 1
ATOM 9000 C C . PRO B 1 407 ? 30.328 -21.672 -24.656 1 89.94 407 PRO B C 1
ATOM 9002 O O . PRO B 1 407 ? 29.922 -22.719 -24.141 1 89.94 407 PRO B O 1
ATOM 9005 N N . TRP B 1 408 ? 30.172 -21.516 -25.938 1 90.81 408 TRP B N 1
ATOM 9006 C CA . TRP B 1 408 ? 29.312 -22.328 -26.781 1 90.81 408 TRP B CA 1
ATOM 9007 C C . TRP B 1 408 ? 30.125 -23.266 -27.672 1 90.81 408 TRP B C 1
ATOM 9009 O O . TRP B 1 408 ? 31.172 -22.859 -28.203 1 90.81 408 TRP B O 1
ATOM 9019 N N . THR B 1 409 ? 29.609 -24.438 -27.781 1 89.38 409 THR B N 1
ATOM 9020 C CA . THR B 1 409 ? 30.062 -25.328 -28.844 1 89.38 409 THR B CA 1
ATOM 9021 C C . THR B 1 409 ? 29.047 -25.328 -30 1 89.38 409 THR B C 1
ATOM 9023 O O . THR B 1 409 ? 27.859 -25.609 -29.781 1 89.38 409 THR B O 1
ATOM 9026 N N . ARG B 1 410 ? 29.547 -25 -31.156 1 88.62 410 ARG B N 1
ATOM 9027 C CA . ARG B 1 410 ? 28.703 -25.078 -32.344 1 88.62 410 ARG B CA 1
ATOM 9028 C C . ARG B 1 410 ? 28.984 -26.359 -33.125 1 88.62 410 ARG B C 1
ATOM 9030 O O . ARG B 1 410 ? 30.094 -26.562 -33.625 1 88.62 410 ARG B O 1
ATOM 9037 N N . GLU B 1 411 ? 27.938 -27.125 -33.188 1 85.81 411 GLU B N 1
ATOM 9038 C CA . GLU B 1 411 ? 28.078 -28.406 -33.875 1 85.81 411 GLU B CA 1
ATOM 9039 C C . GLU B 1 411 ? 27.25 -28.453 -35.156 1 85.81 411 GLU B C 1
ATOM 9041 O O . GLU B 1 411 ? 26.125 -27.938 -35.188 1 85.81 411 GLU B O 1
ATOM 9046 N N . SER B 1 412 ? 27.891 -28.953 -36.125 1 84.81 412 SER B N 1
ATOM 9047 C CA . SER B 1 412 ? 27.203 -29.25 -37.375 1 84.81 412 SER B CA 1
ATOM 9048 C C . SER B 1 412 ? 27.219 -30.75 -37.688 1 84.81 412 SER B C 1
ATOM 9050 O O . SER B 1 412 ? 28.297 -31.344 -37.781 1 84.81 412 SER B O 1
ATOM 9052 N N . LEU B 1 413 ? 26.016 -31.328 -37.75 1 81.5 413 LEU B N 1
ATOM 9053 C CA . LEU B 1 413 ? 25.906 -32.781 -37.969 1 81.5 413 LEU B CA 1
ATOM 9054 C C . LEU B 1 413 ? 25.266 -33.062 -39.312 1 81.5 413 LEU B C 1
ATOM 9056 O O . LEU B 1 413 ? 24.344 -32.375 -39.719 1 81.5 413 LEU B O 1
ATOM 9060 N N . HIS B 1 414 ? 25.75 -34.062 -39.875 1 80.94 414 HIS B N 1
ATOM 9061 C CA . HIS B 1 414 ? 25.094 -34.688 -41 1 80.94 414 HIS B CA 1
ATOM 9062 C C . HIS B 1 414 ? 24.453 -36.031 -40.594 1 80.94 414 HIS B C 1
ATOM 9064 O O . HIS B 1 414 ? 25.141 -36.938 -40.125 1 80.94 414 HIS B O 1
ATOM 9070 N N . ILE B 1 415 ? 23.141 -36 -40.656 1 75.44 415 ILE B N 1
ATOM 9071 C CA . ILE B 1 415 ? 22.406 -37.219 -40.25 1 75.44 415 ILE B CA 1
ATOM 9072 C C . ILE B 1 415 ? 21.812 -37.875 -41.469 1 75.44 415 ILE B C 1
ATOM 9074 O O . ILE B 1 415 ? 21.109 -37.25 -42.25 1 75.44 415 ILE B O 1
ATOM 9078 N N . ARG B 1 416 ? 22.141 -39.031 -41.625 1 76.06 416 ARG B N 1
ATOM 9079 C CA . ARG B 1 416 ? 21.5 -39.844 -42.656 1 76.06 416 ARG B CA 1
ATOM 9080 C C . ARG B 1 416 ? 20.375 -40.688 -42.062 1 76.06 416 ARG B C 1
ATOM 9082 O O . ARG B 1 416 ? 20.625 -41.656 -41.344 1 76.06 416 ARG B O 1
ATOM 9089 N N . LEU B 1 417 ? 19.156 -40.156 -42.219 1 67.06 417 LEU B N 1
ATOM 9090 C CA . LEU B 1 417 ? 17.984 -40.812 -41.688 1 67.06 417 LEU B CA 1
ATOM 9091 C C . LEU B 1 417 ? 17.594 -42 -42.531 1 67.06 417 LEU B C 1
ATOM 9093 O O . LEU B 1 417 ? 17.516 -41.906 -43.75 1 67.06 417 LEU B O 1
ATOM 9097 N N . VAL B 1 418 ? 17.641 -43.125 -41.906 1 61.66 418 VAL B N 1
ATOM 9098 C CA . VAL B 1 418 ? 17.156 -44.312 -42.594 1 61.66 418 VAL B CA 1
ATOM 9099 C C . VAL B 1 418 ? 15.758 -44.688 -42.094 1 61.66 418 VAL B C 1
ATOM 9101 O O . VAL B 1 418 ? 15.586 -45.031 -40.906 1 61.66 418 VAL B O 1
ATOM 9104 N N . ASP B 1 419 ? 14.789 -44 -42.531 1 55.12 419 ASP B N 1
ATOM 9105 C CA . ASP B 1 419 ? 13.43 -44.375 -42.188 1 55.12 419 ASP B CA 1
ATOM 9106 C C . ASP B 1 419 ? 13.148 -45.844 -42.594 1 55.12 419 ASP B C 1
ATOM 9108 O O . ASP B 1 419 ? 13.906 -46.438 -43.344 1 55.12 419 ASP B O 1
ATOM 9112 N N . SER B 1 420 ? 12.227 -46.5 -41.906 1 53.72 420 SER B N 1
ATOM 9113 C CA . SER B 1 420 ? 11.82 -47.812 -42.344 1 53.72 420 SER B CA 1
ATOM 9114 C C . SER B 1 420 ? 11.734 -47.906 -43.875 1 53.72 420 SER B C 1
ATOM 9116 O O . SER B 1 420 ? 11.969 -48.969 -44.438 1 53.72 420 SER B O 1
ATOM 9118 N N . ASP B 1 421 ? 10.961 -46.938 -44.406 1 48.41 421 ASP B N 1
ATOM 9119 C CA . ASP B 1 421 ? 10.805 -47.062 -45.875 1 48.41 421 ASP B CA 1
ATOM 9120 C C . ASP B 1 421 ? 11.977 -46.438 -46.625 1 48.41 421 ASP B C 1
ATOM 9122 O O . ASP B 1 421 ? 12.266 -45.25 -46.438 1 48.41 421 ASP B O 1
ATOM 9126 N N . THR B 1 422 ? 12.867 -47.156 -47.062 1 54.22 422 THR B N 1
ATOM 9127 C CA . THR B 1 422 ? 14.055 -47.281 -47.906 1 54.22 422 THR B CA 1
ATOM 9128 C C . THR B 1 422 ? 14.617 -45.906 -48.25 1 54.22 422 THR B C 1
ATOM 9130 O O . THR B 1 422 ? 15.609 -45.781 -48.969 1 54.22 422 THR B O 1
ATOM 9133 N N . ALA B 1 423 ? 13.852 -44.844 -47.969 1 55.78 423 ALA B N 1
ATOM 9134 C CA . ALA B 1 423 ? 14.453 -43.656 -48.562 1 55.78 423 ALA B CA 1
ATOM 9135 C C . ALA B 1 423 ? 15.43 -43 -47.562 1 55.78 423 ALA B C 1
ATOM 9137 O O . ALA B 1 423 ? 15.117 -42.844 -46.375 1 55.78 423 ALA B O 1
ATOM 9138 N N . GLU B 1 424 ? 16.625 -43.062 -47.875 1 61.97 424 GLU B N 1
ATOM 9139 C CA . GLU B 1 424 ? 17.75 -42.406 -47.219 1 61.97 424 GLU B CA 1
ATOM 9140 C C . GLU B 1 424 ? 17.672 -40.906 -47.375 1 61.97 424 GLU B C 1
ATOM 9142 O O . GLU B 1 424 ? 17.547 -40.406 -48.5 1 61.97 424 GLU B O 1
ATOM 9147 N N . LYS B 1 425 ? 17.219 -40.219 -46.312 1 70.5 425 LYS B N 1
ATOM 9148 C CA . LYS B 1 425 ? 17.219 -38.75 -46.406 1 70.5 425 LYS B CA 1
ATOM 9149 C C . LYS B 1 425 ? 18.375 -38.156 -45.594 1 70.5 425 LYS B C 1
ATOM 9151 O O . LYS B 1 425 ? 18.594 -38.562 -44.438 1 70.5 425 LYS B O 1
ATOM 9156 N N . ASP B 1 426 ? 19.219 -37.344 -46.375 1 71.81 426 ASP B N 1
ATOM 9157 C CA . ASP B 1 426 ? 20.297 -36.594 -45.719 1 71.81 426 ASP B CA 1
ATOM 9158 C C . ASP B 1 426 ? 19.766 -35.312 -45.062 1 71.81 426 ASP B C 1
ATOM 9160 O O . ASP B 1 426 ? 18.984 -34.594 -45.688 1 71.81 426 ASP B O 1
ATOM 9164 N N . GLN B 1 427 ? 20.047 -35.25 -43.719 1 75.62 427 GLN B N 1
ATOM 9165 C CA . GLN B 1 427 ? 19.672 -34.031 -42.969 1 75.62 427 GLN B CA 1
ATOM 9166 C C . GLN B 1 427 ? 20.875 -33.406 -42.312 1 75.62 427 GLN B C 1
ATOM 9168 O O . GLN B 1 427 ? 21.75 -34.094 -41.781 1 75.62 427 GLN B O 1
ATOM 9173 N N . TYR B 1 428 ? 21 -32.031 -42.531 1 75.44 428 TYR B N 1
ATOM 9174 C CA . TYR B 1 428 ? 22.031 -31.234 -41.875 1 75.44 428 TYR B CA 1
ATOM 9175 C C . TYR B 1 428 ? 21.453 -30.438 -40.719 1 75.44 428 TYR B C 1
ATOM 9177 O O . TYR B 1 428 ? 20.469 -29.703 -40.875 1 75.44 428 TYR B O 1
ATOM 9185 N N . ILE B 1 429 ? 22 -30.734 -39.531 1 77.19 429 ILE B N 1
ATOM 9186 C CA . ILE B 1 429 ? 21.516 -30.031 -38.344 1 77.19 429 ILE B CA 1
ATOM 9187 C C . ILE B 1 429 ? 22.656 -29.234 -37.719 1 77.19 429 ILE B C 1
ATOM 9189 O O . ILE B 1 429 ? 23.797 -29.719 -37.625 1 77.19 429 ILE B O 1
ATOM 9193 N N . ASN B 1 430 ? 22.406 -27.953 -37.406 1 79.44 430 ASN B N 1
ATOM 9194 C CA . ASN B 1 430 ? 23.328 -27.078 -36.688 1 79.44 430 ASN B CA 1
ATOM 9195 C C . ASN B 1 430 ? 22.75 -26.641 -35.344 1 79.44 430 ASN B C 1
ATOM 9197 O O . ASN B 1 430 ? 21.562 -26.344 -35.25 1 79.44 430 ASN B O 1
ATOM 9201 N N . PHE B 1 431 ? 23.547 -26.781 -34.312 1 83.25 431 PHE B N 1
ATOM 9202 C CA . PHE B 1 431 ? 23.078 -26.328 -33 1 83.25 431 PHE B CA 1
ATOM 9203 C C . PHE B 1 431 ? 24.219 -25.828 -32.125 1 83.25 431 PHE B C 1
ATOM 9205 O O . PHE B 1 431 ? 25.391 -26.125 -32.406 1 83.25 431 PHE B O 1
ATOM 9212 N N . ASN B 1 432 ? 23.891 -24.969 -31.203 1 87.62 432 ASN B N 1
ATOM 9213 C CA . ASN B 1 432 ? 24.797 -24.516 -30.156 1 87.62 432 ASN B CA 1
ATOM 9214 C C . ASN B 1 432 ? 24.5 -25.219 -28.828 1 87.62 432 ASN B C 1
ATOM 9216 O O . ASN B 1 432 ? 23.344 -25.469 -28.5 1 87.62 432 ASN B O 1
ATOM 9220 N N . MET B 1 433 ? 25.531 -25.609 -28.156 1 89.06 433 MET B N 1
ATOM 9221 C CA . MET B 1 433 ? 25.375 -26.297 -26.875 1 89.06 433 MET B CA 1
ATOM 9222 C C . MET B 1 433 ? 26.391 -25.781 -25.859 1 89.06 433 MET B C 1
ATOM 9224 O O . MET B 1 433 ? 27.516 -25.469 -26.203 1 89.06 433 MET B O 1
ATOM 9228 N N . THR B 1 434 ? 25.938 -25.641 -24.641 1 90.38 434 THR B N 1
ATOM 9229 C CA . THR B 1 434 ? 26.812 -25.281 -23.531 1 90.38 434 THR B CA 1
ATOM 9230 C C . THR B 1 434 ? 26.484 -26.078 -22.281 1 90.38 434 THR B C 1
ATOM 9232 O O . THR B 1 434 ? 25.406 -26.688 -22.188 1 90.38 434 THR B O 1
ATOM 9235 N N . MET B 1 435 ? 27.422 -26.266 -21.453 1 88.25 435 MET B N 1
ATOM 9236 C CA . MET B 1 435 ? 27.234 -26.953 -20.172 1 88.25 435 MET B CA 1
ATOM 9237 C C . MET B 1 435 ? 27.391 -25.969 -19.016 1 88.25 435 MET B C 1
ATOM 9239 O O . MET B 1 435 ? 28.375 -25.234 -18.938 1 88.25 435 MET B O 1
ATOM 9243 N N . CYS B 1 436 ? 26.406 -25.938 -18.188 1 88.69 436 CYS B N 1
ATOM 9244 C CA . CYS B 1 436 ? 26.391 -24.969 -17.094 1 88.69 436 CYS B CA 1
ATOM 9245 C C . CYS B 1 436 ? 26.375 -25.656 -15.742 1 88.69 436 CYS B C 1
ATOM 9247 O O . CYS B 1 436 ? 25.625 -26.609 -15.531 1 88.69 436 CYS B O 1
ATOM 9249 N N . ALA B 1 437 ? 27.188 -25.203 -14.828 1 83.38 437 ALA B N 1
ATOM 9250 C CA . ALA B 1 437 ? 27.266 -25.703 -13.453 1 83.38 437 ALA B CA 1
ATOM 9251 C C . ALA B 1 437 ? 26.5 -24.797 -12.5 1 83.38 437 ALA B C 1
ATOM 9253 O O . ALA B 1 437 ? 26.656 -23.562 -12.531 1 83.38 437 ALA B O 1
ATOM 9254 N N . GLN B 1 438 ? 25.625 -25.422 -11.781 1 81.12 438 GLN B N 1
ATOM 9255 C CA . GLN B 1 438 ? 24.906 -24.719 -10.727 1 81.12 438 GLN B CA 1
ATOM 9256 C C . GLN B 1 438 ? 25.359 -25.172 -9.344 1 81.12 438 GLN B C 1
ATOM 9258 O O . GLN B 1 438 ? 25.484 -26.375 -9.094 1 81.12 438 GLN B O 1
ATOM 9263 N N . PHE B 1 439 ? 25.578 -24.219 -8.461 1 69.62 439 PHE B N 1
ATOM 9264 C CA . PHE B 1 439 ? 26.109 -24.531 -7.145 1 69.62 439 PHE B CA 1
ATOM 9265 C C . PHE B 1 439 ? 25.031 -24.453 -6.082 1 69.62 439 PHE B C 1
ATOM 9267 O O . PHE B 1 439 ? 24.656 -23.359 -5.648 1 69.62 439 PHE B O 1
ATOM 9274 N N . TYR B 1 440 ? 24.125 -25.484 -6.156 1 61.5 440 TYR B N 1
ATOM 9275 C CA . TYR B 1 440 ? 23 -25.438 -5.215 1 61.5 440 TYR B CA 1
ATOM 9276 C C . TYR B 1 440 ? 23.438 -25.891 -3.828 1 61.5 440 TYR B C 1
ATOM 9278 O O . TYR B 1 440 ? 24.359 -26.719 -3.695 1 61.5 440 TYR B O 1
ATOM 9286 N N . ASN B 1 441 ? 22.781 -25.25 -2.906 1 58.25 441 ASN B N 1
ATOM 9287 C CA . ASN B 1 441 ? 23.016 -25.562 -1.502 1 58.25 441 ASN B CA 1
ATOM 9288 C C . ASN B 1 441 ? 22.312 -26.859 -1.099 1 58.25 441 ASN B C 1
ATOM 9290 O O . ASN B 1 441 ? 21.109 -27.016 -1.3 1 58.25 441 ASN B O 1
ATOM 9294 N N . TYR B 1 442 ? 23.016 -27.953 -1.036 1 59.03 442 TYR B N 1
ATOM 9295 C CA . TYR B 1 442 ? 22.5 -29.219 -0.544 1 59.03 442 TYR B CA 1
ATOM 9296 C C . TYR B 1 442 ? 22.203 -29.156 0.951 1 59.03 442 TYR B C 1
ATOM 9298 O O . TYR B 1 442 ? 22.641 -28.219 1.629 1 59.03 442 TYR B O 1
ATOM 9306 N N . PRO B 1 443 ? 21.484 -30.109 1.421 1 56.88 443 PRO B N 1
ATOM 9307 C CA . PRO B 1 443 ? 20.969 -30.094 2.789 1 56.88 443 PRO B CA 1
ATOM 9308 C C . PRO B 1 443 ? 22.031 -29.719 3.82 1 56.88 443 PRO B C 1
ATOM 9310 O O . PRO B 1 443 ? 21.703 -29.156 4.871 1 56.88 443 PRO B O 1
ATOM 9313 N N . ASP B 1 444 ? 23.281 -29.938 3.518 1 60.12 444 ASP B N 1
ATOM 9314 C CA . ASP B 1 444 ? 24.266 -29.625 4.543 1 60.12 444 ASP B CA 1
ATOM 9315 C C . ASP B 1 444 ? 24.891 -28.25 4.312 1 60.12 444 ASP B C 1
ATOM 9317 O O . ASP B 1 444 ? 25.953 -27.953 4.848 1 60.12 444 ASP B O 1
ATOM 9321 N N . SER B 1 445 ? 24.125 -27.453 3.564 1 70.38 445 SER B N 1
ATOM 9322 C CA . SER B 1 445 ? 24.625 -26.109 3.27 1 70.38 445 SER B CA 1
ATOM 9323 C C . SER B 1 445 ? 23.922 -25.047 4.105 1 70.38 445 SER B C 1
ATOM 9325 O O . SER B 1 445 ? 22.891 -25.328 4.719 1 70.38 445 SER B O 1
ATOM 9327 N N . VAL B 1 446 ? 24.641 -23.984 4.305 1 78.94 446 VAL B N 1
ATOM 9328 C CA . VAL B 1 446 ? 24.047 -22.828 4.973 1 78.94 446 VAL B CA 1
ATOM 9329 C C . VAL B 1 446 ? 22.875 -22.312 4.148 1 78.94 446 VAL B C 1
ATOM 9331 O O . VAL B 1 446 ? 23.031 -21.969 2.975 1 78.94 446 VAL B O 1
ATOM 9334 N N . GLN B 1 447 ? 21.766 -22.344 4.781 1 83.25 447 GLN B N 1
ATOM 9335 C CA . GLN B 1 447 ? 20.562 -21.938 4.055 1 83.25 447 GLN B CA 1
ATOM 9336 C C . GLN B 1 447 ? 20.047 -20.594 4.555 1 83.25 447 GLN B C 1
ATOM 9338 O O . GLN B 1 447 ? 19.312 -19.906 3.844 1 83.25 447 GLN B O 1
ATOM 9343 N N . TYR B 1 448 ? 20.391 -20.344 5.848 1 86.94 448 TYR B N 1
ATOM 9344 C CA . TYR B 1 448 ? 19.969 -19.094 6.457 1 86.94 448 TYR B CA 1
ATOM 9345 C C . TYR B 1 448 ? 21.156 -18.359 7.059 1 86.94 448 TYR B C 1
ATOM 9347 O O . TYR B 1 448 ? 22.078 -18.969 7.613 1 86.94 448 TYR B O 1
ATOM 9355 N N . LEU B 1 449 ? 21.109 -17.047 6.902 1 88.81 449 LEU B N 1
ATOM 9356 C CA . LEU B 1 449 ? 22.141 -16.219 7.492 1 88.81 449 LEU B CA 1
ATOM 9357 C C . LEU B 1 449 ? 21.547 -14.938 8.078 1 88.81 449 LEU B C 1
ATOM 9359 O O . LEU B 1 449 ? 20.5 -14.469 7.617 1 88.81 449 LEU B O 1
ATOM 9363 N N . ASN B 1 450 ? 22.172 -14.531 9.141 1 90.44 450 ASN B N 1
ATOM 9364 C CA . ASN B 1 450 ? 21.875 -13.172 9.594 1 90.44 450 ASN B CA 1
ATOM 9365 C C . ASN B 1 450 ? 22.5 -12.125 8.672 1 90.44 450 ASN B C 1
ATOM 9367 O O . ASN B 1 450 ? 23.656 -11.758 8.836 1 90.44 450 ASN B O 1
ATOM 9371 N N . VAL B 1 451 ? 21.688 -11.617 7.824 1 93.06 451 VAL B N 1
ATOM 9372 C CA . VAL B 1 451 ? 22.203 -10.766 6.758 1 93.06 451 VAL B CA 1
ATOM 9373 C C . VAL B 1 451 ? 21.984 -9.297 7.121 1 93.06 451 VAL B C 1
ATOM 9375 O O . VAL B 1 451 ? 21 -8.945 7.758 1 93.06 451 VAL B O 1
ATOM 9378 N N . SER B 1 452 ? 23 -8.539 6.723 1 95 452 SER B N 1
ATOM 9379 C CA . SER B 1 452 ? 22.891 -7.086 6.762 1 95 452 SER B CA 1
ATOM 9380 C C . SER B 1 452 ? 22.75 -6.5 5.359 1 95 452 SER B C 1
ATOM 9382 O O . SER B 1 452 ? 23.75 -6.34 4.648 1 95 452 SER B O 1
ATOM 9384 N N . ALA B 1 453 ? 21.5 -6.18 4.984 1 96.06 453 ALA B N 1
ATOM 9385 C CA . ALA B 1 453 ? 21.188 -5.621 3.668 1 96.06 453 ALA B CA 1
ATOM 9386 C C . ALA B 1 453 ? 20.953 -4.117 3.752 1 96.06 453 ALA B C 1
ATOM 9388 O O . ALA B 1 453 ? 20.188 -3.648 4.602 1 96.06 453 ALA B O 1
ATOM 9389 N N . THR B 1 454 ? 21.656 -3.365 2.885 1 94.56 454 THR B N 1
ATOM 9390 C CA . THR B 1 454 ? 21.562 -1.91 2.955 1 94.56 454 THR B CA 1
ATOM 9391 C C . THR B 1 454 ? 21.328 -1.314 1.571 1 94.56 454 THR B C 1
ATOM 9393 O O . THR B 1 454 ? 21.656 -1.934 0.557 1 94.56 454 THR B O 1
ATOM 9396 N N . SER B 1 455 ? 20.625 -0.219 1.539 1 91.81 455 SER B N 1
ATOM 9397 C CA . SER B 1 455 ? 20.422 0.587 0.339 1 91.81 455 SER B CA 1
ATOM 9398 C C . SER B 1 455 ? 20.453 2.078 0.663 1 91.81 455 SER B C 1
ATOM 9400 O O . SER B 1 455 ? 20.25 2.473 1.814 1 91.81 455 SER B O 1
ATOM 9402 N N . SER B 1 456 ? 20.781 2.902 -0.332 1 82.69 456 SER B N 1
ATOM 9403 C CA . SER B 1 456 ? 20.875 4.34 -0.098 1 82.69 456 SER B CA 1
ATOM 9404 C C . SER B 1 456 ? 19.609 5.055 -0.561 1 82.69 456 SER B C 1
ATOM 9406 O O . SER B 1 456 ? 19.406 6.23 -0.256 1 82.69 456 SER B O 1
ATOM 9408 N N . SER B 1 457 ? 18.828 4.363 -1.281 1 81.62 457 SER B N 1
ATOM 9409 C CA . SER B 1 457 ? 17.656 5.039 -1.834 1 81.62 457 SER B CA 1
ATOM 9410 C C . SER B 1 457 ? 16.438 4.113 -1.87 1 81.62 457 SER B C 1
ATOM 9412 O O . SER B 1 457 ? 16.578 2.902 -1.677 1 81.62 457 SER B O 1
ATOM 9414 N N . ASN B 1 458 ? 15.305 4.812 -2.002 1 78.81 458 ASN B N 1
ATOM 9415 C CA . ASN B 1 458 ? 14.086 4.039 -2.229 1 78.81 458 ASN B CA 1
ATOM 9416 C C . ASN B 1 458 ? 14.086 3.396 -3.613 1 78.81 458 ASN B C 1
ATOM 9418 O O . ASN B 1 458 ? 14.938 3.707 -4.449 1 78.81 458 ASN B O 1
ATOM 9422 N N . ARG B 1 459 ? 13.102 2.4 -3.598 1 88.94 459 ARG B N 1
ATOM 9423 C CA . ARG B 1 459 ? 13.086 1.652 -4.852 1 88.94 459 ARG B CA 1
ATOM 9424 C C . ARG B 1 459 ? 11.664 1.322 -5.277 1 88.94 459 ARG B C 1
ATOM 9426 O O . ARG B 1 459 ? 10.711 1.576 -4.535 1 88.94 459 ARG B O 1
ATOM 9433 N N . THR B 1 460 ? 11.617 0.978 -6.559 1 89.12 460 THR B N 1
ATOM 9434 C CA . THR B 1 460 ? 10.367 0.482 -7.125 1 89.12 460 THR B CA 1
ATOM 9435 C C . THR B 1 460 ? 10.562 -0.901 -7.742 1 89.12 460 THR B C 1
ATOM 9437 O O . THR B 1 460 ? 11.484 -1.106 -8.539 1 89.12 460 THR B O 1
ATOM 9440 N N . GLU B 1 461 ? 9.758 -1.869 -7.242 1 92.81 461 GLU B N 1
ATOM 9441 C CA . GLU B 1 461 ? 9.82 -3.201 -7.836 1 92.81 461 GLU B CA 1
ATOM 9442 C C . GLU B 1 461 ? 9.305 -3.191 -9.273 1 92.81 461 GLU B C 1
ATOM 9444 O O . GLU B 1 461 ? 8.203 -2.719 -9.539 1 92.81 461 GLU B O 1
ATOM 9449 N N . PRO B 1 462 ? 10.203 -3.623 -10.156 1 93.19 462 PRO B N 1
ATOM 9450 C CA . PRO B 1 462 ? 9.75 -3.646 -11.555 1 93.19 462 PRO B CA 1
ATOM 9451 C C . PRO B 1 462 ? 8.633 -4.656 -11.789 1 93.19 462 PRO B C 1
ATOM 9453 O O . PRO B 1 462 ? 8.383 -5.52 -10.945 1 93.19 462 PRO B O 1
ATOM 9456 N N . THR B 1 463 ? 7.91 -4.492 -12.867 1 87.38 463 THR B N 1
ATOM 9457 C CA . THR B 1 463 ? 6.855 -5.414 -13.273 1 87.38 463 THR B CA 1
ATOM 9458 C C . THR B 1 463 ? 7.133 -5.98 -14.664 1 87.38 463 THR B C 1
ATOM 9460 O O . THR B 1 463 ? 7.949 -5.434 -15.406 1 87.38 463 THR B O 1
ATOM 9463 N N . TYR B 1 464 ? 6.566 -7.137 -14.82 1 88.62 464 TYR B N 1
ATOM 9464 C CA . TYR B 1 464 ? 6.578 -7.656 -16.188 1 88.62 464 TYR B CA 1
ATOM 9465 C C . TYR B 1 464 ? 5.613 -6.879 -17.062 1 88.62 464 TYR B C 1
ATOM 9467 O O . TYR B 1 464 ? 4.422 -7.191 -17.125 1 88.62 464 TYR B O 1
ATOM 9475 N N . GLU B 1 465 ? 6.137 -5.918 -17.719 1 86.19 465 GLU B N 1
ATOM 9476 C CA . GLU B 1 465 ? 5.301 -5.027 -18.531 1 86.19 465 GLU B CA 1
ATOM 9477 C C . GLU B 1 465 ? 4.82 -5.723 -19.797 1 86.19 465 GLU B C 1
ATOM 9479 O O . GLU B 1 465 ? 5.527 -6.562 -20.359 1 86.19 465 GLU B O 1
ATOM 9484 N N . TRP B 1 466 ? 3.623 -5.336 -20.094 1 86.88 466 TRP B N 1
ATOM 9485 C CA . TRP B 1 466 ? 3.021 -5.875 -21.312 1 86.88 466 TRP B CA 1
ATOM 9486 C C . TRP B 1 466 ? 3.115 -4.875 -22.453 1 86.88 466 TRP B C 1
ATOM 9488 O O . TRP B 1 466 ? 2.68 -3.729 -22.328 1 86.88 466 TRP B O 1
ATOM 9498 N N . ASP B 1 467 ? 3.82 -5.344 -23.484 1 86.25 467 ASP B N 1
ATOM 9499 C CA . ASP B 1 467 ? 3.83 -4.555 -24.719 1 86.25 467 ASP B CA 1
ATOM 9500 C C . ASP B 1 467 ? 2.559 -4.789 -25.531 1 86.25 467 ASP B C 1
ATOM 9502 O O . ASP B 1 467 ? 2.426 -5.816 -26.188 1 86.25 467 ASP B O 1
ATOM 9506 N N . VAL B 1 468 ? 1.762 -3.844 -25.516 1 78.06 468 VAL B N 1
ATOM 9507 C CA . VAL B 1 468 ? 0.439 -3.992 -26.109 1 78.06 468 VAL B CA 1
ATOM 9508 C C . VAL B 1 468 ? 0.567 -4.109 -27.625 1 78.06 468 VAL B C 1
ATOM 9510 O O . VAL B 1 468 ? -0.181 -4.855 -28.266 1 78.06 468 VAL B O 1
ATOM 9513 N N . GLU B 1 469 ? 1.478 -3.459 -28.234 1 76.56 469 GLU B N 1
ATOM 9514 C CA . GLU B 1 469 ? 1.646 -3.453 -29.688 1 76.56 469 GLU B CA 1
ATOM 9515 C C . GLU B 1 469 ? 2.193 -4.789 -30.172 1 76.56 469 GLU B C 1
ATOM 9517 O O . GLU B 1 469 ? 1.675 -5.359 -31.141 1 76.56 469 GLU B O 1
ATOM 9522 N N . ARG B 1 470 ? 3.195 -5.289 -29.547 1 82.38 470 ARG B N 1
ATOM 9523 C CA . ARG B 1 470 ? 3.834 -6.527 -29.984 1 82.38 470 ARG B CA 1
ATOM 9524 C C . ARG B 1 470 ? 3.17 -7.738 -29.344 1 82.38 470 ARG B C 1
ATOM 9526 O O . ARG B 1 470 ? 3.393 -8.875 -29.766 1 82.38 470 ARG B O 1
ATOM 9533 N N . GLU B 1 471 ? 2.357 -7.523 -28.25 1 80.88 471 GLU B N 1
ATOM 9534 C CA . GLU B 1 471 ? 1.653 -8.555 -27.5 1 80.88 471 GLU B CA 1
ATOM 9535 C C . GLU B 1 471 ? 2.633 -9.547 -26.875 1 80.88 471 GLU B C 1
ATOM 9537 O O . GLU B 1 471 ? 2.453 -10.766 -26.984 1 80.88 471 GLU B O 1
ATOM 9542 N N . ILE B 1 472 ? 3.754 -8.961 -26.406 1 85.69 472 ILE B N 1
ATOM 9543 C CA . ILE B 1 472 ? 4.762 -9.758 -25.719 1 85.69 472 ILE B CA 1
ATOM 9544 C C . ILE B 1 472 ? 5.102 -9.109 -24.375 1 85.69 472 ILE B C 1
ATOM 9546 O O . ILE B 1 472 ? 4.871 -7.918 -24.172 1 85.69 472 ILE B O 1
ATOM 9550 N N . TYR B 1 473 ? 5.648 -9.898 -23.531 1 88.69 473 TYR B N 1
ATOM 9551 C CA . TYR B 1 473 ? 6.145 -9.367 -22.266 1 88.69 473 TYR B CA 1
ATOM 9552 C C . TYR B 1 473 ? 7.484 -8.672 -22.453 1 88.69 473 TYR B C 1
ATOM 9554 O O . TYR B 1 473 ? 8.367 -9.188 -23.141 1 88.69 473 TYR B O 1
ATOM 9562 N N . ASP B 1 474 ? 7.523 -7.496 -21.953 1 91.5 474 ASP B N 1
ATOM 9563 C CA . ASP B 1 474 ? 8.805 -6.797 -21.891 1 91.5 474 ASP B CA 1
ATOM 9564 C C . ASP B 1 474 ? 9.516 -7.094 -20.562 1 91.5 474 ASP B C 1
ATOM 9566 O O . ASP B 1 474 ? 9.062 -6.684 -19.5 1 91.5 474 ASP B O 1
ATOM 9570 N N . THR B 1 475 ? 10.68 -7.777 -20.641 1 94.5 475 THR B N 1
ATOM 9571 C CA . THR B 1 475 ? 11.383 -8.195 -19.438 1 94.5 475 THR B CA 1
ATOM 9572 C C . THR B 1 475 ? 12.586 -7.293 -19.172 1 94.5 475 THR B C 1
ATOM 9574 O O . THR B 1 475 ? 13.438 -7.613 -18.328 1 94.5 475 THR B O 1
ATOM 9577 N N . SER B 1 476 ? 12.703 -6.148 -19.812 1 94.69 476 SER B N 1
ATOM 9578 C CA . SER B 1 476 ? 13.883 -5.297 -19.719 1 94.69 476 SER B CA 1
ATOM 9579 C C . SER B 1 476 ? 14.102 -4.809 -18.281 1 94.69 476 SER B C 1
ATOM 9581 O O . SER B 1 476 ? 15.211 -4.906 -17.766 1 94.69 476 SER B O 1
ATOM 9583 N N . ALA B 1 477 ? 13.031 -4.324 -17.656 1 94.56 477 ALA B N 1
ATOM 9584 C CA . ALA B 1 477 ? 13.156 -3.803 -16.297 1 94.56 477 ALA B CA 1
ATOM 9585 C C . ALA B 1 477 ? 13.516 -4.914 -15.305 1 94.56 477 ALA B C 1
ATOM 9587 O O . ALA B 1 477 ? 14.32 -4.707 -14.398 1 94.56 477 ALA B O 1
ATOM 9588 N N . VAL B 1 478 ? 12.953 -6.051 -15.508 1 96.5 478 VAL B N 1
ATOM 9589 C CA . VAL B 1 478 ? 13.219 -7.176 -14.617 1 96.5 478 VAL B CA 1
ATOM 9590 C C . VAL B 1 478 ? 14.641 -7.684 -14.836 1 96.5 478 VAL B C 1
ATOM 9592 O O . VAL B 1 478 ? 15.336 -8.031 -13.875 1 96.5 478 VAL B O 1
ATOM 9595 N N . ARG B 1 479 ? 15.109 -7.75 -16.047 1 97.19 479 ARG B N 1
ATOM 9596 C CA . ARG B 1 479 ? 16.484 -8.172 -16.344 1 97.19 479 ARG B CA 1
ATOM 9597 C C . ARG B 1 479 ? 17.5 -7.223 -15.727 1 97.19 479 ARG B C 1
ATOM 9599 O O . ARG B 1 479 ? 18.547 -7.652 -15.25 1 97.19 479 ARG B O 1
ATOM 9606 N N . ARG B 1 480 ? 17.156 -6.039 -15.742 1 96.25 480 ARG B N 1
ATOM 9607 C CA . ARG B 1 480 ? 18.047 -5.066 -15.102 1 96.25 480 ARG B CA 1
ATOM 9608 C C . ARG B 1 480 ? 18.141 -5.316 -13.602 1 96.25 480 ARG B C 1
ATOM 9610 O O . ARG B 1 480 ? 19.234 -5.246 -13.023 1 96.25 480 ARG B O 1
ATOM 9617 N N . GLN B 1 481 ? 17.031 -5.582 -12.977 1 96.75 481 GLN B N 1
ATOM 9618 C CA . GLN B 1 481 ? 17.047 -5.891 -11.547 1 96.75 481 GLN B CA 1
ATOM 9619 C C . GLN B 1 481 ? 17.906 -7.113 -11.25 1 96.75 481 GLN B C 1
ATOM 9621 O O . GLN B 1 481 ? 18.625 -7.145 -10.25 1 96.75 481 GLN B O 1
ATOM 9626 N N . LEU B 1 482 ? 17.844 -8.109 -12.125 1 97.31 482 LEU B N 1
ATOM 9627 C CA . LEU B 1 482 ? 18.516 -9.391 -11.922 1 97.31 482 LEU B CA 1
ATOM 9628 C C . LEU B 1 482 ? 19.969 -9.312 -12.352 1 97.31 482 LEU B C 1
ATOM 9630 O O . LEU B 1 482 ? 20.75 -10.25 -12.125 1 97.31 482 LEU B O 1
ATOM 9634 N N . GLY B 1 483 ? 20.359 -8.297 -12.969 1 95.81 483 GLY B N 1
ATOM 9635 C CA . GLY B 1 483 ? 21.703 -8.172 -13.484 1 95.81 483 GLY B CA 1
ATOM 9636 C C . GLY B 1 483 ? 21.938 -8.961 -14.758 1 95.81 483 GLY B C 1
ATOM 9637 O O . GLY B 1 483 ? 23.062 -9.352 -15.055 1 95.81 483 GLY B O 1
ATOM 9638 N N . ALA B 1 484 ? 20.875 -9.234 -15.445 1 96.56 484 ALA B N 1
ATOM 9639 C CA . ALA B 1 484 ? 20.953 -10.008 -16.672 1 96.56 484 ALA B CA 1
ATOM 9640 C C . ALA B 1 484 ? 20.984 -9.094 -17.906 1 96.56 484 ALA B C 1
ATOM 9642 O O . ALA B 1 484 ? 20.219 -9.281 -18.844 1 96.56 484 ALA B O 1
ATOM 9643 N N . VAL B 1 485 ? 21.844 -8.156 -17.828 1 95.38 485 VAL B N 1
ATOM 9644 C CA . VAL B 1 485 ? 22.031 -7.191 -18.906 1 95.38 485 VAL B CA 1
ATOM 9645 C C . VAL B 1 485 ? 23.484 -7.164 -19.328 1 95.38 485 VAL B C 1
ATOM 9647 O O . VAL B 1 485 ? 24.344 -7.742 -18.656 1 95.38 485 VAL B O 1
ATOM 9650 N N . LYS B 1 486 ? 23.766 -6.586 -20.469 1 90.44 486 LYS B N 1
ATOM 9651 C CA . LYS B 1 486 ? 25.109 -6.57 -21.047 1 90.44 486 LYS B CA 1
ATOM 9652 C C . LYS B 1 486 ? 26.109 -5.867 -20.125 1 90.44 486 LYS B C 1
ATOM 9654 O O . LYS B 1 486 ? 27.203 -6.375 -19.891 1 90.44 486 LYS B O 1
ATOM 9659 N N . ASP B 1 487 ? 25.797 -4.684 -19.562 1 85.12 487 ASP B N 1
ATOM 9660 C CA . ASP B 1 487 ? 26.688 -3.926 -18.703 1 85.12 487 ASP B CA 1
ATOM 9661 C C . ASP B 1 487 ? 26.266 -4.031 -17.25 1 85.12 487 ASP B C 1
ATOM 9663 O O . ASP B 1 487 ? 26.203 -3.021 -16.531 1 85.12 487 ASP B O 1
ATOM 9667 N N . ALA B 1 488 ? 26.203 -5.309 -16.844 1 86 488 ALA B N 1
ATOM 9668 C CA . ALA B 1 488 ? 25.703 -5.512 -15.477 1 86 488 ALA B CA 1
ATOM 9669 C C . ALA B 1 488 ? 26.734 -5.066 -14.445 1 86 488 ALA B C 1
ATOM 9671 O O . ALA B 1 488 ? 26.375 -4.602 -13.367 1 86 488 ALA B O 1
ATOM 9672 N N . SER B 1 489 ? 28.031 -5.223 -14.773 1 81.94 489 SER B N 1
ATOM 9673 C CA . SER B 1 489 ? 29.094 -4.891 -13.836 1 81.94 489 SER B CA 1
ATOM 9674 C C . SER B 1 489 ? 29.188 -3.385 -13.609 1 81.94 489 SER B C 1
ATOM 9676 O O . SER B 1 489 ? 29.703 -2.936 -12.594 1 81.94 489 SER B O 1
ATOM 9678 N N . SER B 1 490 ? 28.594 -2.668 -14.477 1 87 490 SER B N 1
ATOM 9679 C CA . SER B 1 490 ? 28.625 -1.215 -14.352 1 87 490 SER B CA 1
ATOM 9680 C C . SER B 1 490 ? 27.453 -0.699 -13.523 1 87 490 SER B C 1
ATOM 9682 O O . SER B 1 490 ? 27.453 0.447 -13.07 1 87 490 SER B O 1
ATOM 9684 N N . LEU B 1 491 ? 26.562 -1.596 -13.273 1 91.62 491 LEU B N 1
ATOM 9685 C CA . LEU B 1 491 ? 25.375 -1.189 -12.516 1 91.62 491 LEU B CA 1
ATOM 9686 C C . LEU B 1 491 ? 25.547 -1.504 -11.039 1 91.62 491 LEU B C 1
ATOM 9688 O O . LEU B 1 491 ? 25.891 -2.629 -10.672 1 91.62 491 LEU B O 1
ATOM 9692 N N . SER B 1 492 ? 25.359 -0.469 -10.281 1 91.44 492 SER B N 1
ATOM 9693 C CA . SER B 1 492 ? 25.359 -0.694 -8.844 1 91.44 492 SER B CA 1
ATOM 9694 C C . SER B 1 492 ? 24.078 -1.384 -8.398 1 91.44 492 SER B C 1
ATOM 9696 O O . SER B 1 492 ? 23.109 -1.475 -9.164 1 91.44 492 SER B O 1
ATOM 9698 N N . HIS B 1 493 ? 24.109 -1.902 -7.203 1 94.12 493 HIS B N 1
ATOM 9699 C CA . HIS B 1 493 ? 22.906 -2.525 -6.656 1 94.12 493 HIS B CA 1
ATOM 9700 C C . HIS B 1 493 ? 21.766 -1.521 -6.551 1 94.12 493 HIS B C 1
ATOM 9702 O O . HIS B 1 493 ? 20.609 -1.881 -6.73 1 94.12 493 HIS B O 1
ATOM 9708 N N . GLU B 1 494 ? 22.078 -0.306 -6.34 1 90.88 494 GLU B N 1
ATOM 9709 C CA . GLU B 1 494 ? 21.062 0.742 -6.258 1 90.88 494 GLU B CA 1
ATOM 9710 C C . GLU B 1 494 ? 20.453 1.021 -7.629 1 90.88 494 GLU B C 1
ATOM 9712 O O . GLU B 1 494 ? 19.25 1.26 -7.734 1 90.88 494 GLU B O 1
ATOM 9717 N N . ASP B 1 495 ? 21.312 0.994 -8.594 1 91.38 495 ASP B N 1
ATOM 9718 C CA . ASP B 1 495 ? 20.812 1.185 -9.953 1 91.38 495 ASP B CA 1
ATOM 9719 C C . ASP B 1 495 ? 19.844 0.075 -10.344 1 91.38 495 ASP B C 1
ATOM 9721 O O . ASP B 1 495 ? 18.906 0.306 -11.102 1 91.38 495 ASP B O 1
ATOM 9725 N N . ARG B 1 496 ? 20.141 -1.061 -9.812 1 94.62 496 ARG B N 1
ATOM 9726 C CA . ARG B 1 496 ? 19.297 -2.221 -10.109 1 94.62 496 ARG B CA 1
ATOM 9727 C C . ARG B 1 496 ? 18.125 -2.303 -9.156 1 94.62 496 ARG B C 1
ATOM 9729 O O . ARG B 1 496 ? 17.328 -3.244 -9.219 1 94.62 496 ARG B O 1
ATOM 9736 N N . GLN B 1 497 ? 17.984 -1.409 -8.234 1 92.75 497 GLN B N 1
ATOM 9737 C CA . GLN B 1 497 ? 16.859 -1.285 -7.301 1 92.75 497 GLN B CA 1
ATOM 9738 C C . GLN B 1 497 ? 16.812 -2.471 -6.344 1 92.75 497 GLN B C 1
ATOM 9740 O O . GLN B 1 497 ? 15.742 -3.016 -6.074 1 92.75 497 GLN B O 1
ATOM 9745 N N . ILE B 1 498 ? 17.969 -2.961 -5.926 1 96.5 498 ILE B N 1
ATOM 9746 C CA . ILE B 1 498 ? 18.047 -4.035 -4.941 1 96.5 498 ILE B CA 1
ATOM 9747 C C . ILE B 1 498 ? 18.953 -3.604 -3.785 1 96.5 498 ILE B C 1
ATOM 9749 O O . ILE B 1 498 ? 19.562 -2.537 -3.834 1 96.5 498 ILE B O 1
ATOM 9753 N N . LEU B 1 499 ? 18.969 -4.41 -2.725 1 96.88 499 LEU B N 1
ATOM 9754 C CA . LEU B 1 499 ? 19.828 -4.125 -1.579 1 96.88 499 LEU B CA 1
ATOM 9755 C C . LEU B 1 499 ? 21.172 -4.816 -1.725 1 96.88 499 LEU B C 1
ATOM 9757 O O . LEU B 1 499 ? 21.297 -5.812 -2.441 1 96.88 499 LEU B O 1
ATOM 9761 N N . SER B 1 500 ? 22.172 -4.238 -1.025 1 96.25 500 SER B N 1
ATOM 9762 C CA . SER B 1 500 ? 23.516 -4.781 -1.099 1 96.25 500 SER B CA 1
ATOM 9763 C C . SER B 1 500 ? 23.922 -5.445 0.215 1 96.25 500 SER B C 1
ATOM 9765 O O . SER B 1 500 ? 23.578 -4.957 1.293 1 96.25 500 SER B O 1
ATOM 9767 N N . ILE B 1 501 ? 24.516 -6.57 0.068 1 96.12 501 ILE B N 1
ATOM 9768 C CA . ILE B 1 501 ? 25.172 -7.227 1.196 1 96.12 501 ILE B CA 1
ATOM 9769 C C . ILE B 1 501 ? 26.672 -7 1.125 1 96.12 501 ILE B C 1
ATOM 9771 O O . ILE B 1 501 ? 27.312 -7.324 0.12 1 96.12 501 ILE B O 1
ATOM 9775 N N . SER B 1 502 ? 27.266 -6.48 2.143 1 91.19 502 SER B N 1
ATOM 9776 C CA . SER B 1 502 ? 28.703 -6.25 2.137 1 91.19 502 SER B CA 1
ATOM 9777 C C . SER B 1 502 ? 29.469 -7.547 2.35 1 91.19 502 SER B C 1
ATOM 9779 O O . SER B 1 502 ? 28.969 -8.469 2.996 1 91.19 502 SER B O 1
ATOM 9781 N N . LYS B 1 503 ? 30.656 -7.562 1.812 1 90.88 503 LYS B N 1
ATOM 9782 C CA . LYS B 1 503 ? 31.5 -8.75 1.932 1 90.88 503 LYS B CA 1
ATOM 9783 C C . LYS B 1 503 ? 31.812 -9.047 3.393 1 90.88 503 LYS B C 1
ATOM 9785 O O . LYS B 1 503 ? 31.75 -10.195 3.826 1 90.88 503 LYS B O 1
ATOM 9790 N N . ASP B 1 504 ? 32.094 -7.988 4.102 1 90.44 504 ASP B N 1
ATOM 9791 C CA . ASP B 1 504 ? 32.469 -8.141 5.512 1 90.44 504 ASP B CA 1
ATOM 9792 C C . ASP B 1 504 ? 31.297 -8.727 6.309 1 90.44 504 ASP B C 1
ATOM 9794 O O . ASP B 1 504 ? 31.5 -9.609 7.148 1 90.44 504 ASP B O 1
ATOM 9798 N N . SER B 1 505 ? 30.188 -8.219 6.004 1 89.94 505 SER B N 1
ATOM 9799 C CA . SER B 1 505 ? 29.016 -8.711 6.711 1 89.94 505 SER B CA 1
ATOM 9800 C C . SER B 1 505 ? 28.719 -10.164 6.352 1 89.94 505 SER B C 1
ATOM 9802 O O . SER B 1 505 ? 28.344 -10.953 7.215 1 89.94 505 SER B O 1
ATOM 9804 N N . LEU B 1 506 ? 28.844 -10.461 5.125 1 91.44 506 LEU B N 1
ATOM 9805 C CA . LEU B 1 506 ? 28.609 -11.828 4.676 1 91.44 506 LEU B CA 1
ATOM 9806 C C . LEU B 1 506 ? 29.609 -12.789 5.297 1 91.44 506 LEU B C 1
ATOM 9808 O O . LEU B 1 506 ? 29.25 -13.859 5.781 1 91.44 506 LEU B O 1
ATOM 9812 N N . ASP B 1 507 ? 30.875 -12.461 5.32 1 88.06 507 ASP B N 1
ATOM 9813 C CA . ASP B 1 507 ? 31.922 -13.297 5.883 1 88.06 507 ASP B CA 1
ATOM 9814 C C . ASP B 1 507 ? 31.719 -13.516 7.379 1 88.06 507 ASP B C 1
ATOM 9816 O O . ASP B 1 507 ? 31.922 -14.617 7.891 1 88.06 507 ASP B O 1
ATOM 9820 N N . SER B 1 508 ? 31.344 -12.484 8.008 1 87.56 508 SER B N 1
ATOM 9821 C CA . SER B 1 508 ? 31.078 -12.594 9.438 1 87.56 508 SER B CA 1
ATOM 9822 C C . SER B 1 508 ? 29.906 -13.531 9.711 1 87.56 508 SER B C 1
ATOM 9824 O O . SER B 1 508 ? 29.984 -14.367 10.617 1 87.56 508 SER B O 1
ATOM 9826 N N . ALA B 1 509 ? 28.875 -13.359 8.969 1 87.06 509 ALA B N 1
ATOM 9827 C CA . ALA B 1 509 ? 27.703 -14.219 9.133 1 87.06 509 ALA B CA 1
ATOM 9828 C C . ALA B 1 509 ? 28.047 -15.672 8.828 1 87.06 509 ALA B C 1
ATOM 9830 O O . ALA B 1 509 ? 27.594 -16.578 9.523 1 87.06 509 ALA B O 1
ATOM 9831 N N . LEU B 1 510 ? 28.844 -15.891 7.828 1 85.12 510 LEU B N 1
ATOM 9832 C CA . LEU B 1 510 ? 29.234 -17.234 7.434 1 85.12 510 LEU B CA 1
ATOM 9833 C C . LEU B 1 510 ? 30.141 -17.875 8.5 1 85.12 510 LEU B C 1
ATOM 9835 O O . LEU B 1 510 ? 30.016 -19.062 8.773 1 85.12 510 LEU B O 1
ATOM 9839 N N . SER B 1 511 ? 31.016 -17.109 8.992 1 82.06 511 SER B N 1
ATOM 9840 C CA . SER B 1 511 ? 31.891 -17.625 10.047 1 82.06 511 SER B CA 1
ATOM 9841 C C . SER B 1 511 ? 31.094 -18.031 11.281 1 82.06 511 SER B C 1
ATOM 9843 O O . SER B 1 511 ? 31.391 -19.031 11.914 1 82.06 511 SER B O 1
ATOM 9845 N N . GLU B 1 512 ? 30.156 -17.281 11.539 1 80.38 512 GLU B N 1
ATOM 9846 C CA . GLU B 1 512 ? 29.281 -17.625 12.664 1 80.38 512 GLU B CA 1
ATOM 9847 C C . GLU B 1 512 ? 28.5 -18.891 12.383 1 80.38 512 GLU B C 1
ATOM 9849 O O . GLU B 1 512 ? 28.328 -19.734 13.273 1 80.38 512 GLU B O 1
ATOM 9854 N N . ALA B 1 513 ? 28.047 -18.984 11.227 1 78.62 513 ALA B N 1
ATOM 9855 C CA . ALA B 1 513 ? 27.25 -20.156 10.844 1 78.62 513 ALA B CA 1
ATOM 9856 C C . ALA B 1 513 ? 28.094 -21.422 10.852 1 78.62 513 ALA B C 1
ATOM 9858 O O . ALA B 1 513 ? 27.594 -22.5 11.188 1 78.62 513 ALA B O 1
ATOM 9859 N N . ARG B 1 514 ? 29.297 -21.297 10.539 1 76 514 ARG B N 1
ATOM 9860 C CA . ARG B 1 514 ? 30.188 -22.453 10.43 1 76 514 ARG B CA 1
ATOM 9861 C C . ARG B 1 514 ? 30.719 -22.859 11.805 1 76 514 ARG B C 1
ATOM 9863 O O . ARG B 1 514 ? 31.078 -24.031 12.008 1 76 514 ARG B O 1
ATOM 9870 N N . ASP B 1 515 ? 31.047 -21.953 12.633 1 68.5 515 ASP B N 1
ATOM 9871 C CA . ASP B 1 515 ? 31.641 -22.266 13.93 1 68.5 515 ASP B CA 1
ATOM 9872 C C . ASP B 1 515 ? 30.703 -23.156 14.758 1 68.5 515 ASP B C 1
ATOM 9874 O O . ASP B 1 515 ? 31.125 -23.75 15.75 1 68.5 515 ASP B O 1
ATOM 9878 N N . GLY B 1 516 ? 29.641 -23.812 14.195 1 57.75 516 GLY B N 1
ATOM 9879 C CA . GLY B 1 516 ? 29 -25.047 14.602 1 57.75 516 GLY B CA 1
ATOM 9880 C C . GLY B 1 516 ? 28.047 -24.875 15.766 1 57.75 516 GLY B C 1
ATOM 9881 O O . GLY B 1 516 ? 27.328 -25.797 16.125 1 57.75 516 GLY B O 1
ATOM 9882 N N . SER B 1 517 ? 28.312 -24.016 16.781 1 53.97 517 SER B N 1
ATOM 9883 C CA . SER B 1 517 ? 27.609 -24.344 18.016 1 53.97 517 SER B CA 1
ATOM 9884 C C . SER B 1 517 ? 26.094 -24.344 17.812 1 53.97 517 SER B C 1
ATOM 9886 O O . SER B 1 517 ? 25.375 -25.109 18.453 1 53.97 517 SER B O 1
ATOM 9888 N N . GLN B 1 518 ? 25.625 -23.531 16.859 1 57.09 518 GLN B N 1
ATOM 9889 C CA . GLN B 1 518 ? 24.172 -23.5 16.734 1 57.09 518 GLN B CA 1
ATOM 9890 C C . GLN B 1 518 ? 23.75 -23.703 15.281 1 57.09 518 GLN B C 1
ATOM 9892 O O . GLN B 1 518 ? 23.094 -22.828 14.703 1 57.09 518 GLN B O 1
ATOM 9897 N N . TRP B 1 519 ? 24.312 -24.812 14.703 1 57.41 519 TRP B N 1
ATOM 9898 C CA . TRP B 1 519 ? 24.094 -25.125 13.289 1 57.41 519 TRP B CA 1
ATOM 9899 C C . TRP B 1 519 ? 22.594 -25.203 12.977 1 57.41 519 TRP B C 1
ATOM 9901 O O . TRP B 1 519 ? 22.172 -24.875 11.867 1 57.41 519 TRP B O 1
ATOM 9911 N N . GLN B 1 520 ? 21.906 -25.594 13.969 1 57.56 520 GLN B N 1
ATOM 9912 C CA . GLN B 1 520 ? 20.484 -25.844 13.758 1 57.56 520 GLN B CA 1
ATOM 9913 C C . GLN B 1 520 ? 19.766 -24.578 13.32 1 57.56 520 GLN B C 1
ATOM 9915 O O . GLN B 1 520 ? 18.75 -24.641 12.625 1 57.56 520 GLN B O 1
ATOM 9920 N N . GLN B 1 521 ? 20.547 -23.453 13.711 1 61.66 521 GLN B N 1
ATOM 9921 C CA . GLN B 1 521 ? 19.859 -22.203 13.398 1 61.66 521 GLN B CA 1
ATOM 9922 C C . GLN B 1 521 ? 20.031 -21.844 11.93 1 61.66 521 GLN B C 1
ATOM 9924 O O . GLN B 1 521 ? 19.219 -21.094 11.375 1 61.66 521 GLN B O 1
ATOM 9929 N N . TYR B 1 522 ? 21.047 -22.438 11.391 1 60.59 522 TYR B N 1
ATOM 9930 C CA . TYR B 1 522 ? 21.422 -22 10.047 1 60.59 522 TYR B CA 1
ATOM 9931 C C . TYR B 1 522 ? 21.031 -23.047 9.008 1 60.59 522 TYR B C 1
ATOM 9933 O O . TYR B 1 522 ? 21.109 -22.781 7.801 1 60.59 522 TYR B O 1
ATOM 9941 N N . ALA B 1 523 ? 20.891 -24.25 9.578 1 59.28 523 ALA B N 1
ATOM 9942 C CA . ALA B 1 523 ? 20.562 -25.344 8.68 1 59.28 523 ALA B CA 1
ATOM 9943 C C . ALA B 1 523 ? 19.047 -25.594 8.641 1 59.28 523 ALA B C 1
ATOM 9945 O O . ALA B 1 523 ? 18.344 -25.281 9.602 1 59.28 523 ALA B O 1
ATOM 9946 N N . ALA B 1 524 ? 18.5 -25.578 7.52 1 54.34 524 ALA B N 1
ATOM 9947 C CA . ALA B 1 524 ? 17.078 -25.922 7.438 1 54.34 524 ALA B CA 1
ATOM 9948 C C . ALA B 1 524 ? 16.812 -27.328 7.949 1 54.34 524 ALA B C 1
ATOM 9950 O O . ALA B 1 524 ? 17.656 -28.219 7.809 1 54.34 524 ALA B O 1
ATOM 9951 N N . ASP B 1 525 ? 16.234 -27.547 9.039 1 49.94 525 ASP B N 1
ATOM 9952 C CA . ASP B 1 525 ? 15.758 -28.906 9.297 1 49.94 525 ASP B CA 1
ATOM 9953 C C . ASP B 1 525 ? 15.391 -29.609 7.996 1 49.94 525 ASP B C 1
ATOM 9955 O O . ASP B 1 525 ? 15.422 -29 6.922 1 49.94 525 ASP B O 1
ATOM 9959 N N . ARG B 1 526 ? 14.859 -30.891 8.039 1 49.38 526 ARG B N 1
ATOM 9960 C CA . ARG B 1 526 ? 14.25 -31.719 6.996 1 49.38 526 ARG B CA 1
ATOM 9961 C C . ARG B 1 526 ? 13.469 -30.859 6.008 1 49.38 526 ARG B C 1
ATOM 9963 O O . ARG B 1 526 ? 13.062 -31.344 4.945 1 49.38 526 ARG B O 1
ATOM 9970 N N . SER B 1 527 ? 13.242 -29.641 6.324 1 49.03 527 SER B N 1
ATOM 9971 C CA . SER B 1 527 ? 12.438 -28.672 5.59 1 49.03 527 SER B CA 1
ATOM 9972 C C . SER B 1 527 ? 13.148 -28.203 4.332 1 49.03 527 SER B C 1
ATOM 9974 O O . SER B 1 527 ? 12.562 -27.484 3.516 1 49.03 527 SER B O 1
ATOM 9976 N N . LEU B 1 528 ? 14.586 -28.469 4.297 1 53.12 528 LEU B N 1
ATOM 9977 C CA . LEU B 1 528 ? 15.438 -28.094 3.174 1 53.12 528 LEU B CA 1
ATOM 9978 C C . LEU B 1 528 ? 14.953 -28.75 1.887 1 53.12 528 LEU B C 1
ATOM 9980 O O . LEU B 1 528 ? 15.047 -28.156 0.809 1 53.12 528 LEU B O 1
ATOM 9984 N N . THR B 1 529 ? 14.375 -29.859 2.143 1 66.06 529 THR B N 1
ATOM 9985 C CA . THR B 1 529 ? 14.039 -30.672 0.977 1 66.06 529 THR B CA 1
ATOM 9986 C C . THR B 1 529 ? 12.852 -30.078 0.227 1 66.06 529 THR B C 1
ATOM 9988 O O . THR B 1 529 ? 12.758 -30.188 -0.997 1 66.06 529 THR B O 1
ATOM 9991 N N . TRP B 1 530 ? 12.281 -29.094 1.001 1 75.88 530 TRP B N 1
ATOM 9992 C CA . TRP B 1 530 ? 11.102 -28.594 0.314 1 75.88 530 TRP B CA 1
ATOM 9993 C C . TRP B 1 530 ? 11.484 -27.547 -0.734 1 75.88 530 TRP B C 1
ATOM 9995 O O . TRP B 1 530 ? 10.891 -27.5 -1.813 1 75.88 530 TRP B O 1
ATOM 10005 N N . PHE B 1 531 ? 12.508 -26.766 -0.359 1 81 531 PHE B N 1
ATOM 10006 C CA . PHE B 1 531 ? 12.875 -25.641 -1.214 1 81 531 PHE B CA 1
ATOM 10007 C C . PHE B 1 531 ? 13.656 -26.125 -2.432 1 81 531 PHE B C 1
ATOM 10009 O O . PHE B 1 531 ? 13.297 -25.812 -3.568 1 81 531 PHE B O 1
ATOM 10016 N N . PHE B 1 532 ? 14.609 -26.922 -2.219 1 77 532 PHE B N 1
ATOM 10017 C CA . PHE B 1 532 ? 15.477 -27.375 -3.301 1 77 532 PHE B CA 1
ATOM 10018 C C . PHE B 1 532 ? 14.727 -28.297 -4.254 1 77 532 PHE B C 1
ATOM 10020 O O . PHE B 1 532 ? 14.914 -28.234 -5.469 1 77 532 PHE B O 1
ATOM 10027 N N . ASP B 1 533 ? 13.867 -29.062 -3.699 1 74.56 533 ASP B N 1
ATOM 10028 C CA . ASP B 1 533 ? 13.078 -29.984 -4.52 1 74.56 533 ASP B CA 1
ATOM 10029 C C . ASP B 1 533 ? 12.148 -29.203 -5.457 1 74.56 533 ASP B C 1
ATOM 10031 O O . ASP B 1 533 ? 11.93 -29.625 -6.598 1 74.56 533 ASP B O 1
ATOM 10035 N N . ARG B 1 534 ? 11.758 -28.172 -5.023 1 80.75 534 ARG B N 1
ATOM 10036 C CA . ARG B 1 534 ? 10.781 -27.422 -5.797 1 80.75 534 ARG B CA 1
ATOM 10037 C C . ARG B 1 534 ? 11.477 -26.516 -6.816 1 80.75 534 ARG B C 1
ATOM 10039 O O . ARG B 1 534 ? 10.906 -26.203 -7.863 1 80.75 534 ARG B O 1
ATOM 10046 N N . VAL B 1 535 ? 12.656 -26.188 -6.449 1 79.88 535 VAL B N 1
ATOM 10047 C CA . VAL B 1 535 ? 13.406 -25.359 -7.398 1 79.88 535 VAL B CA 1
ATOM 10048 C C . VAL B 1 535 ? 14.023 -26.25 -8.477 1 79.88 535 VAL B C 1
ATOM 10050 O O . VAL B 1 535 ? 14.047 -25.891 -9.656 1 79.88 535 VAL B O 1
ATOM 10053 N N . THR B 1 536 ? 14.57 -27.375 -7.977 1 68.19 536 THR B N 1
ATOM 10054 C CA . THR B 1 536 ? 15.328 -28.219 -8.891 1 68.19 536 THR B CA 1
ATOM 10055 C C . THR B 1 536 ? 14.445 -29.312 -9.477 1 68.19 536 THR B C 1
ATOM 10057 O O . THR B 1 536 ? 14.617 -29.703 -10.633 1 68.19 536 THR B O 1
ATOM 10060 N N . TYR B 1 537 ? 13.719 -29.969 -8.375 1 57.84 537 TYR B N 1
ATOM 10061 C CA . TYR B 1 537 ? 13.078 -31.234 -8.742 1 57.84 537 TYR B CA 1
ATOM 10062 C C . TYR B 1 537 ? 11.664 -30.984 -9.273 1 57.84 537 TYR B C 1
ATOM 10064 O O . TYR B 1 537 ? 10.797 -30.516 -8.539 1 57.84 537 TYR B O 1
ATOM 10072 N N . PHE B 1 538 ? 11.914 -30.656 -10.602 1 54.44 538 PHE B N 1
ATOM 10073 C CA . PHE B 1 538 ? 10.609 -30.891 -11.203 1 54.44 538 PHE B CA 1
ATOM 10074 C C . PHE B 1 538 ? 10.203 -32.344 -11.086 1 54.44 538 PHE B C 1
ATOM 10076 O O . PHE B 1 538 ? 11.023 -33.219 -10.773 1 54.44 538 PHE B O 1
ATOM 10083 N N . ARG B 1 539 ? 8.961 -32.781 -11.484 1 52.44 539 ARG B N 1
ATOM 10084 C CA . ARG B 1 539 ? 8.344 -34.094 -11.508 1 52.44 539 ARG B CA 1
ATOM 10085 C C . ARG B 1 539 ? 9.398 -35.188 -11.359 1 52.44 539 ARG B C 1
ATOM 10087 O O . ARG B 1 539 ? 9.258 -36.094 -10.516 1 52.44 539 ARG B O 1
ATOM 10094 N N . MET B 1 540 ? 10.586 -35.031 -12.242 1 50.09 540 MET B N 1
ATOM 10095 C CA . MET B 1 540 ? 11.734 -35.938 -12.203 1 50.09 540 MET B CA 1
ATOM 10096 C C . MET B 1 540 ? 13.031 -35.156 -12.391 1 50.09 540 MET B C 1
ATOM 10098 O O . MET B 1 540 ? 13.109 -34.281 -13.234 1 50.09 540 MET B O 1
ATOM 10102 N N . PRO B 1 541 ? 13.93 -35.125 -11.32 1 49.66 541 PRO B N 1
ATOM 10103 C CA . PRO B 1 541 ? 15.188 -34.406 -11.375 1 49.66 541 PRO B CA 1
ATOM 10104 C C . PRO B 1 541 ? 15.758 -34.312 -12.789 1 49.66 541 PRO B C 1
ATOM 10106 O O . PRO B 1 541 ? 16.422 -33.312 -13.125 1 49.66 541 PRO B O 1
ATOM 10109 N N . SER B 1 542 ? 15.508 -35.312 -13.609 1 56.16 542 SER B N 1
ATOM 10110 C CA . SER B 1 542 ? 16.219 -35.406 -14.875 1 56.16 542 SER B CA 1
ATOM 10111 C C . SER B 1 542 ? 15.352 -34.969 -16.047 1 56.16 542 SER B C 1
ATOM 10113 O O . SER B 1 542 ? 15.68 -35.219 -17.203 1 56.16 542 SER B O 1
ATOM 10115 N N . MET B 1 543 ? 14.43 -34.062 -15.727 1 66.12 543 MET B N 1
ATOM 10116 C CA . MET B 1 543 ? 13.539 -33.812 -16.859 1 66.12 543 MET B CA 1
ATOM 10117 C C . MET B 1 543 ? 13.977 -32.594 -17.656 1 66.12 543 MET B C 1
ATOM 10119 O O . MET B 1 543 ? 14.328 -31.562 -17.062 1 66.12 543 MET B O 1
ATOM 10123 N N . PRO B 1 544 ? 14.07 -32.719 -19.016 1 77.94 544 PRO B N 1
ATOM 10124 C CA . PRO B 1 544 ? 14.359 -31.578 -19.875 1 77.94 544 PRO B CA 1
ATOM 10125 C C . PRO B 1 544 ? 13.242 -30.531 -19.859 1 77.94 544 PRO B C 1
ATOM 10127 O O . PRO B 1 544 ? 12.07 -30.875 -19.719 1 77.94 544 PRO B O 1
ATOM 10130 N N . ILE B 1 545 ? 13.633 -29.281 -19.828 1 82.56 545 ILE B N 1
ATOM 10131 C CA . ILE B 1 545 ? 12.695 -28.172 -19.906 1 82.56 545 ILE B CA 1
ATOM 10132 C C . ILE B 1 545 ? 12.859 -27.438 -21.25 1 82.56 545 ILE B C 1
ATOM 10134 O O . ILE B 1 545 ? 13.953 -26.969 -21.562 1 82.56 545 ILE B O 1
ATOM 10138 N N . ALA B 1 546 ? 11.789 -27.406 -22.062 1 81.88 546 ALA B N 1
ATOM 10139 C CA . ALA B 1 546 ? 11.805 -26.688 -23.328 1 81.88 546 ALA B CA 1
ATOM 10140 C C . ALA B 1 546 ? 11.18 -25.297 -23.188 1 81.88 546 ALA B C 1
ATOM 10142 O O . ALA B 1 546 ? 10.109 -25.156 -22.578 1 81.88 546 ALA B O 1
ATOM 10143 N N . PHE B 1 547 ? 11.93 -24.344 -23.594 1 85.38 547 PHE B N 1
ATOM 10144 C CA . PHE B 1 547 ? 11.375 -23 -23.672 1 85.38 547 PHE B CA 1
ATOM 10145 C C . PHE B 1 547 ? 10.594 -22.812 -24.969 1 85.38 547 PHE B C 1
ATOM 10147 O O . PHE B 1 547 ? 11.133 -22.328 -25.953 1 85.38 547 PHE B O 1
ATOM 10154 N N . CYS B 1 548 ? 9.344 -23.234 -24.859 1 76.69 548 CYS B N 1
ATOM 10155 C CA . CYS B 1 548 ? 8.508 -23.266 -26.047 1 76.69 548 CYS B CA 1
ATOM 10156 C C . CYS B 1 548 ? 7.16 -22.609 -25.797 1 76.69 548 CYS B C 1
ATOM 10158 O O . CYS B 1 548 ? 6.363 -23.109 -25 1 76.69 548 CYS B O 1
ATOM 10160 N N . LEU B 1 549 ? 6.949 -21.562 -26.531 1 71.25 549 LEU B N 1
ATOM 10161 C CA . LEU B 1 549 ? 5.734 -20.781 -26.344 1 71.25 549 LEU B CA 1
ATOM 10162 C C . LEU B 1 549 ? 4.508 -21.578 -26.781 1 71.25 549 LEU B C 1
ATOM 10164 O O . LEU B 1 549 ? 3.441 -21.453 -26.172 1 71.25 549 LEU B O 1
ATOM 10168 N N . TYR B 1 550 ? 4.652 -22.391 -27.797 1 68.06 550 TYR B N 1
ATOM 10169 C CA . TYR B 1 550 ? 3.471 -22.969 -28.422 1 68.06 550 TYR B CA 1
ATOM 10170 C C . TYR B 1 550 ? 3.475 -24.484 -28.266 1 68.06 550 TYR B C 1
ATOM 10172 O O . TYR B 1 550 ? 2.748 -25.203 -28.969 1 68.06 550 TYR B O 1
ATOM 10180 N N . CYS B 1 551 ? 4.309 -24.938 -27.281 1 68.12 551 CYS B N 1
ATOM 10181 C CA . CYS B 1 551 ? 4.406 -26.391 -27.141 1 68.12 551 CYS B CA 1
ATOM 10182 C C . CYS B 1 551 ? 3.352 -26.906 -26.172 1 68.12 551 CYS B C 1
ATOM 10184 O O . CYS B 1 551 ? 3.174 -26.359 -25.078 1 68.12 551 CYS B O 1
ATOM 10186 N N . ALA B 1 552 ? 2.566 -27.797 -26.703 1 60.81 552 ALA B N 1
ATOM 10187 C CA . ALA B 1 552 ? 1.646 -28.5 -25.828 1 60.81 552 ALA B CA 1
ATOM 10188 C C . ALA B 1 552 ? 2.395 -29.469 -24.906 1 60.81 552 ALA B C 1
ATOM 10190 O O . ALA B 1 552 ? 3.404 -30.047 -25.312 1 60.81 552 ALA B O 1
ATOM 10191 N N . PRO B 1 553 ? 2.053 -29.469 -23.672 1 57.38 553 PRO B N 1
ATOM 10192 C CA . PRO B 1 553 ? 2.715 -30.438 -22.797 1 57.38 553 PRO B CA 1
ATOM 10193 C C . PRO B 1 553 ? 2.578 -31.875 -23.297 1 57.38 553 PRO B C 1
ATOM 10195 O O . PRO B 1 553 ? 1.524 -32.25 -23.828 1 57.38 553 PRO B O 1
ATOM 10198 N N . ASN B 1 554 ? 3.652 -32.438 -23.719 1 54.72 554 ASN B N 1
ATOM 10199 C CA . ASN B 1 554 ? 3.578 -33.844 -24.016 1 54.72 554 ASN B CA 1
ATOM 10200 C C . ASN B 1 554 ? 3.471 -34.688 -22.75 1 54.72 554 ASN B C 1
ATOM 10202 O O . ASN B 1 554 ? 4.453 -34.844 -22.016 1 54.72 554 ASN B O 1
ATOM 10206 N N . PHE B 1 555 ? 2.254 -35.031 -22.484 1 51.31 555 PHE B N 1
ATOM 10207 C CA . PHE B 1 555 ? 1.979 -35.75 -21.234 1 51.31 555 PHE B CA 1
ATOM 10208 C C . PHE B 1 555 ? 2.654 -37.094 -21.234 1 51.31 555 PHE B C 1
ATOM 10210 O O . PHE B 1 555 ? 2.891 -37.688 -20.156 1 51.31 555 PHE B O 1
ATOM 10217 N N . ASP B 1 556 ? 2.846 -37.562 -22.5 1 49.09 556 ASP B N 1
ATOM 10218 C CA . ASP B 1 556 ? 3.459 -38.875 -22.609 1 49.09 556 ASP B CA 1
ATOM 10219 C C . ASP B 1 556 ? 4.977 -38.781 -22.453 1 49.09 556 ASP B C 1
ATOM 10221 O O . ASP B 1 556 ? 5.648 -39.812 -22.312 1 49.09 556 ASP B O 1
ATOM 10225 N N . SER B 1 557 ? 5.332 -37.531 -22.625 1 51.78 557 SER B N 1
ATOM 10226 C CA . SER B 1 557 ? 6.773 -37.344 -22.484 1 51.78 557 SER B CA 1
ATOM 10227 C C . SER B 1 557 ? 7.121 -36.656 -21.172 1 51.78 557 SER B C 1
ATOM 10229 O O . SER B 1 557 ? 6.312 -35.906 -20.625 1 51.78 557 SER B O 1
ATOM 10231 N N . GLN B 1 558 ? 8.133 -37.219 -20.562 1 53.59 558 GLN B N 1
ATOM 10232 C CA . GLN B 1 558 ? 8.68 -36.625 -19.344 1 53.59 558 GLN B CA 1
ATOM 10233 C C . GLN B 1 558 ? 9.148 -35.188 -19.609 1 53.59 558 GLN B C 1
ATOM 10235 O O . GLN B 1 558 ? 9.68 -34.531 -18.703 1 53.59 558 GLN B O 1
ATOM 10240 N N . ASP B 1 559 ? 8.75 -34.719 -20.844 1 62.16 559 ASP B N 1
ATOM 10241 C CA . ASP B 1 559 ? 9.242 -33.375 -21.219 1 62.16 559 ASP B CA 1
ATOM 10242 C C . ASP B 1 559 ? 8.367 -32.281 -20.609 1 62.16 559 ASP B C 1
ATOM 10244 O O . ASP B 1 559 ? 7.148 -32.438 -20.547 1 62.16 559 ASP B O 1
ATOM 10248 N N . GLY B 1 560 ? 9.234 -31.406 -19.938 1 72.19 560 GLY B N 1
ATOM 10249 C CA . GLY B 1 560 ? 8.516 -30.297 -19.328 1 72.19 560 GLY B CA 1
ATOM 10250 C C . GLY B 1 560 ? 8.625 -29.016 -20.125 1 72.19 560 GLY B C 1
ATOM 10251 O O . GLY B 1 560 ? 9.484 -28.891 -21.016 1 72.19 560 GLY B O 1
ATOM 10252 N N . THR B 1 561 ? 7.621 -28.156 -20.156 1 79.38 561 THR B N 1
ATOM 10253 C CA . THR B 1 561 ? 7.641 -26.797 -20.719 1 79.38 561 THR B CA 1
ATOM 10254 C C . THR B 1 561 ? 7.543 -25.766 -19.609 1 79.38 561 THR B C 1
ATOM 10256 O O . THR B 1 561 ? 7.18 -26.078 -18.469 1 79.38 561 THR B O 1
ATOM 10259 N N . SER B 1 562 ? 8.047 -24.625 -19.969 1 84.31 562 SER B N 1
ATOM 10260 C CA . SER B 1 562 ? 8.023 -23.547 -18.984 1 84.31 562 SER B CA 1
ATOM 10261 C C . SER B 1 562 ? 6.992 -22.484 -19.344 1 84.31 562 SER B C 1
ATOM 10263 O O . SER B 1 562 ? 6.535 -22.422 -20.484 1 84.31 562 SER B O 1
ATOM 10265 N N . ASP B 1 563 ? 6.551 -21.75 -18.406 1 86.81 563 ASP B N 1
ATOM 10266 C CA . ASP B 1 563 ? 5.727 -20.578 -18.641 1 86.81 563 ASP B CA 1
ATOM 10267 C C . ASP B 1 563 ? 6.43 -19.594 -19.594 1 86.81 563 ASP B C 1
ATOM 10269 O O . ASP B 1 563 ? 7.66 -19.562 -19.641 1 86.81 563 ASP B O 1
ATOM 10273 N N . VAL B 1 564 ? 5.734 -18.766 -20.172 1 87.88 564 VAL B N 1
ATOM 10274 C CA . VAL B 1 564 ? 6.219 -17.875 -21.219 1 87.88 564 VAL B CA 1
ATOM 10275 C C . VAL B 1 564 ? 7.191 -16.859 -20.625 1 87.88 564 VAL B C 1
ATOM 10277 O O . VAL B 1 564 ? 8.148 -16.453 -21.281 1 87.88 564 VAL B O 1
ATOM 10280 N N . VAL B 1 565 ? 6.969 -16.484 -19.438 1 90.94 565 VAL B N 1
ATOM 10281 C CA . VAL B 1 565 ? 7.816 -15.461 -18.828 1 90.94 565 VAL B CA 1
ATOM 10282 C C . VAL B 1 565 ? 9.242 -15.992 -18.688 1 90.94 565 VAL B C 1
ATOM 10284 O O . VAL B 1 565 ? 10.211 -15.25 -18.891 1 90.94 565 VAL B O 1
ATOM 10287 N N . TYR B 1 566 ? 9.391 -17.266 -18.359 1 92.06 566 TYR B N 1
ATOM 10288 C CA . TYR B 1 566 ? 10.727 -17.859 -18.281 1 92.06 566 TYR B CA 1
ATOM 10289 C C . TYR B 1 566 ? 11.391 -17.906 -19.641 1 92.06 566 TYR B C 1
ATOM 10291 O O . TYR B 1 566 ? 12.586 -17.656 -19.766 1 92.06 566 TYR B O 1
ATOM 10299 N N . GLU B 1 567 ? 10.602 -18.266 -20.562 1 89.69 567 GLU B N 1
ATOM 10300 C CA . GLU B 1 567 ? 11.117 -18.312 -21.938 1 89.69 567 GLU B CA 1
ATOM 10301 C C . GLU B 1 567 ? 11.594 -16.953 -22.391 1 89.69 567 GLU B C 1
ATOM 10303 O O . GLU B 1 567 ? 12.672 -16.828 -22.984 1 89.69 567 GLU B O 1
ATOM 10308 N N . ARG B 1 568 ? 10.758 -16 -22.188 1 91.56 568 ARG B N 1
ATOM 10309 C CA . ARG B 1 568 ? 11.094 -14.648 -22.594 1 91.56 568 ARG B CA 1
ATOM 10310 C C . ARG B 1 568 ? 12.312 -14.133 -21.828 1 91.56 568 ARG B C 1
ATOM 10312 O O . ARG B 1 568 ? 13.164 -13.445 -22.391 1 91.56 568 ARG B O 1
ATOM 10319 N N . LEU B 1 569 ? 12.336 -14.375 -20.562 1 95.12 569 LEU B N 1
ATOM 10320 C CA . LEU B 1 569 ? 13.461 -13.953 -19.75 1 95.12 569 LEU B CA 1
ATOM 10321 C C . LEU B 1 569 ? 14.766 -14.562 -20.25 1 95.12 569 LEU B C 1
ATOM 10323 O O . LEU B 1 569 ? 15.773 -13.867 -20.391 1 95.12 569 LEU B O 1
ATOM 10327 N N . PHE B 1 570 ? 14.742 -15.852 -20.516 1 94.94 570 PHE B N 1
ATOM 10328 C CA . PHE B 1 570 ? 15.922 -16.547 -21.016 1 94.94 570 PHE B CA 1
ATOM 10329 C C . PHE B 1 570 ? 16.312 -16.031 -22.406 1 94.94 570 PHE B C 1
ATOM 10331 O O . PHE B 1 570 ? 17.453 -15.633 -22.625 1 94.94 570 PHE B O 1
ATOM 10338 N N . GLY B 1 571 ? 15.383 -16.031 -23.297 1 92 571 GLY B N 1
ATOM 10339 C CA . GLY B 1 571 ? 15.633 -15.609 -24.656 1 92 571 GLY B CA 1
ATOM 10340 C C . GLY B 1 571 ? 16.109 -14.172 -24.766 1 92 571 GLY B C 1
ATOM 10341 O O . GLY B 1 571 ? 17.078 -13.891 -25.484 1 92 571 GLY B O 1
ATOM 10342 N N . ASP B 1 572 ? 15.453 -13.258 -24.078 1 93.44 572 ASP B N 1
ATOM 10343 C CA . ASP B 1 572 ? 15.844 -11.852 -24.109 1 93.44 572 ASP B CA 1
ATOM 10344 C C . ASP B 1 572 ? 17.25 -11.664 -23.562 1 93.44 572 ASP B C 1
ATOM 10346 O O . ASP B 1 572 ? 18 -10.812 -24.031 1 93.44 572 ASP B O 1
ATOM 10350 N N . THR B 1 573 ? 17.578 -12.398 -22.516 1 95.81 573 THR B N 1
ATOM 10351 C CA . THR B 1 573 ? 18.922 -12.297 -21.938 1 95.81 573 THR B CA 1
ATOM 10352 C C . THR B 1 573 ? 19.984 -12.781 -22.922 1 95.81 573 THR B C 1
ATOM 10354 O O . THR B 1 573 ? 21.016 -12.125 -23.094 1 95.81 573 THR B O 1
ATOM 10357 N N . ILE B 1 574 ? 19.719 -13.891 -23.547 1 93.88 574 ILE B N 1
ATOM 10358 C CA . ILE B 1 574 ? 20.672 -14.438 -24.516 1 93.88 574 ILE B CA 1
ATOM 10359 C C . ILE B 1 574 ? 20.828 -13.477 -25.688 1 93.88 574 ILE B C 1
ATOM 10361 O O . ILE B 1 574 ? 21.938 -13.227 -26.156 1 93.88 574 ILE B O 1
ATOM 10365 N N . ASP B 1 575 ? 19.797 -12.922 -26.094 1 91.19 575 ASP B N 1
ATOM 10366 C CA . ASP B 1 575 ? 19.812 -12.023 -27.25 1 91.19 575 ASP B CA 1
ATOM 10367 C C . ASP B 1 575 ? 20.594 -10.75 -26.938 1 91.19 575 ASP B C 1
ATOM 10369 O O . ASP B 1 575 ? 21.344 -10.242 -27.781 1 91.19 575 ASP B O 1
ATOM 10373 N N . GLU B 1 576 ? 20.422 -10.32 -25.797 1 93.12 576 GLU B N 1
ATOM 10374 C CA . GLU B 1 576 ? 21.047 -9.062 -25.422 1 93.12 576 GLU B CA 1
ATOM 10375 C C . GLU B 1 576 ? 22.516 -9.266 -25.031 1 93.12 576 GLU B C 1
ATOM 10377 O O . GLU B 1 576 ? 23.375 -8.445 -25.359 1 93.12 576 GLU B O 1
ATOM 10382 N N . THR B 1 577 ? 22.812 -10.297 -24.281 1 93.19 577 THR B N 1
ATOM 10383 C CA . THR B 1 577 ? 24.125 -10.43 -23.688 1 93.19 577 THR B CA 1
ATOM 10384 C C . THR B 1 577 ? 24.953 -11.477 -24.406 1 93.19 577 THR B C 1
ATOM 10386 O O . THR B 1 577 ? 26.188 -11.422 -24.406 1 93.19 577 THR B O 1
ATOM 10389 N N . GLY B 1 578 ? 24.328 -12.516 -24.875 1 90.25 578 GLY B N 1
ATOM 10390 C CA . GLY B 1 578 ? 25.016 -13.664 -25.453 1 90.25 578 GLY B CA 1
ATOM 10391 C C . GLY B 1 578 ? 25.594 -14.586 -24.391 1 90.25 578 GLY B C 1
ATOM 10392 O O . GLY B 1 578 ? 26.281 -15.562 -24.719 1 90.25 578 GLY B O 1
ATOM 10393 N N . TYR B 1 579 ? 25.391 -14.305 -23.141 1 92.31 579 TYR B N 1
ATOM 10394 C CA . TYR B 1 579 ? 25.984 -15.047 -22.031 1 92.31 579 TYR B CA 1
ATOM 10395 C C . TYR B 1 579 ? 24.984 -16.031 -21.422 1 92.31 579 TYR B C 1
ATOM 10397 O O . TYR B 1 579 ? 24.016 -15.609 -20.781 1 92.31 579 TYR B O 1
ATOM 10405 N N . PRO B 1 580 ? 25.219 -17.375 -21.547 1 95.06 580 PRO B N 1
ATOM 10406 C CA . PRO B 1 580 ? 24.25 -18.359 -21.047 1 95.06 580 PRO B CA 1
ATOM 10407 C C . PRO B 1 580 ? 24.203 -18.422 -19.516 1 95.06 580 PRO B C 1
ATOM 10409 O O . PRO B 1 580 ? 23.172 -18.734 -18.938 1 95.06 580 PRO B O 1
ATOM 10412 N N . ALA B 1 581 ? 25.328 -18.156 -18.828 1 94.38 581 ALA B N 1
ATOM 10413 C CA . ALA B 1 581 ? 25.344 -18.203 -17.359 1 94.38 581 ALA B CA 1
ATOM 10414 C C . ALA B 1 581 ? 24.375 -17.188 -16.766 1 94.38 581 ALA B C 1
ATOM 10416 O O . ALA B 1 581 ? 23.656 -17.484 -15.82 1 94.38 581 ALA B O 1
ATOM 10417 N N . ARG B 1 582 ? 24.406 -16.016 -17.359 1 95.44 582 ARG B N 1
ATOM 10418 C CA . ARG B 1 582 ? 23.5 -14.969 -16.875 1 95.44 582 ARG B CA 1
ATOM 10419 C C . ARG B 1 582 ? 22.047 -15.344 -17.125 1 95.44 582 ARG B C 1
ATOM 10421 O O . ARG B 1 582 ? 21.172 -15.047 -16.297 1 95.44 582 ARG B O 1
ATOM 10428 N N . ALA B 1 583 ? 21.797 -15.906 -18.234 1 96.69 583 ALA B N 1
ATOM 10429 C CA . ALA B 1 583 ? 20.422 -16.328 -18.547 1 96.69 583 ALA B CA 1
ATOM 10430 C C . ALA B 1 583 ? 19.953 -17.406 -17.578 1 96.69 583 ALA B C 1
ATOM 10432 O O . ALA B 1 583 ? 18.828 -17.344 -17.078 1 96.69 583 ALA B O 1
ATOM 10433 N N . MET B 1 584 ? 20.859 -18.328 -17.312 1 95.25 584 MET B N 1
ATOM 10434 C CA . MET B 1 584 ? 20.516 -19.406 -16.375 1 95.25 584 MET B CA 1
ATOM 10435 C C . MET B 1 584 ? 20.312 -18.859 -14.969 1 95.25 584 MET B C 1
ATOM 10437 O O . MET B 1 584 ? 19.375 -19.25 -14.273 1 95.25 584 MET B O 1
ATOM 10441 N N . GLN B 1 585 ? 21.141 -17.984 -14.586 1 95.5 585 GLN B N 1
ATOM 10442 C CA . GLN B 1 585 ? 21.031 -17.375 -13.266 1 95.5 585 GLN B CA 1
ATOM 10443 C C . GLN B 1 585 ? 19.703 -16.641 -13.109 1 95.5 585 GLN B C 1
ATOM 10445 O O . GLN B 1 585 ? 19.031 -16.766 -12.086 1 95.5 585 GLN B O 1
ATOM 10450 N N . ALA B 1 586 ? 19.328 -15.875 -14.133 1 97.19 586 ALA B N 1
ATOM 10451 C CA . ALA B 1 586 ? 18.078 -15.102 -14.102 1 97.19 586 ALA B CA 1
ATOM 10452 C C . ALA B 1 586 ? 16.875 -16.016 -13.961 1 97.19 586 ALA B C 1
ATOM 10454 O O . ALA B 1 586 ? 15.992 -15.781 -13.133 1 97.19 586 ALA B O 1
ATOM 10455 N N . VAL B 1 587 ? 16.828 -17.047 -14.695 1 95.56 587 VAL B N 1
ATOM 10456 C CA . VAL B 1 587 ? 15.672 -17.938 -14.719 1 95.56 587 VAL B CA 1
ATOM 10457 C C . VAL B 1 587 ? 15.586 -18.719 -13.414 1 95.56 587 VAL B C 1
ATOM 10459 O O . VAL B 1 587 ? 14.531 -18.781 -12.781 1 95.56 587 VAL B O 1
ATOM 10462 N N . TYR B 1 588 ? 16.688 -19.297 -12.977 1 93 588 TYR B N 1
ATOM 10463 C CA . TYR B 1 588 ? 16.656 -20.141 -11.797 1 93 588 TYR B CA 1
ATOM 10464 C C . TYR B 1 588 ? 16.438 -19.312 -10.531 1 93 588 TYR B C 1
ATOM 10466 O O . TYR B 1 588 ? 15.797 -19.766 -9.586 1 93 588 TYR B O 1
ATOM 10474 N N . PHE B 1 589 ? 16.984 -18.156 -10.453 1 95.5 589 PHE B N 1
ATOM 10475 C CA . PHE B 1 589 ? 16.688 -17.312 -9.305 1 95.5 589 PHE B CA 1
ATOM 10476 C C . PHE B 1 589 ? 15.219 -16.922 -9.281 1 95.5 589 PHE B C 1
ATOM 10478 O O . PHE B 1 589 ? 14.609 -16.828 -8.219 1 95.5 589 PHE B O 1
ATOM 10485 N N . THR B 1 590 ? 14.648 -16.516 -10.5 1 96.75 590 THR B N 1
ATOM 10486 C CA . THR B 1 590 ? 13.227 -16.203 -10.578 1 96.75 590 THR B CA 1
ATOM 10487 C C . THR B 1 590 ? 12.383 -17.375 -10.078 1 96.75 590 THR B C 1
ATOM 10489 O O . THR B 1 590 ? 11.398 -17.172 -9.367 1 96.75 590 THR B O 1
ATOM 10492 N N . LEU B 1 591 ? 12.82 -18.547 -10.461 1 93.5 591 LEU B N 1
ATOM 10493 C CA . LEU B 1 591 ? 12.141 -19.75 -9.984 1 93.5 591 LEU B CA 1
ATOM 10494 C C . LEU B 1 591 ? 12.258 -19.875 -8.469 1 93.5 591 LEU B C 1
ATOM 10496 O O . LEU B 1 591 ? 11.258 -20.109 -7.785 1 93.5 591 LEU B O 1
ATOM 10500 N N . ALA B 1 592 ? 13.438 -19.703 -7.988 1 92.88 592 ALA B N 1
ATOM 10501 C CA . ALA B 1 592 ? 13.68 -19.797 -6.551 1 92.88 592 ALA B CA 1
ATOM 10502 C C . ALA B 1 592 ? 12.891 -18.734 -5.789 1 92.88 592 ALA B C 1
ATOM 10504 O O . ALA B 1 592 ? 12.359 -19 -4.711 1 92.88 592 ALA B O 1
ATOM 10505 N N . ARG B 1 593 ? 12.875 -17.562 -6.34 1 95.38 593 ARG B N 1
ATOM 10506 C CA . ARG B 1 593 ? 12.125 -16.469 -5.734 1 95.38 593 ARG B CA 1
ATOM 10507 C C . ARG B 1 593 ? 10.641 -16.797 -5.625 1 95.38 593 ARG B C 1
ATOM 10509 O O . ARG B 1 593 ? 10.023 -16.578 -4.586 1 95.38 593 ARG B O 1
ATOM 10516 N N . LEU B 1 594 ? 10.133 -17.344 -6.633 1 93.19 594 LEU B N 1
ATOM 10517 C CA . LEU B 1 594 ? 8.727 -17.75 -6.633 1 93.19 594 LEU B CA 1
ATOM 10518 C C . LEU B 1 594 ? 8.461 -18.797 -5.562 1 93.19 594 LEU B C 1
ATOM 10520 O O . LEU B 1 594 ? 7.469 -18.719 -4.836 1 93.19 594 LEU B O 1
ATOM 10524 N N . VAL B 1 595 ? 9.328 -19.766 -5.469 1 90.94 595 VAL B N 1
ATOM 10525 C CA . VAL B 1 595 ? 9.164 -20.859 -4.504 1 90.94 595 VAL B CA 1
ATOM 10526 C C . VAL B 1 595 ? 9.188 -20.297 -3.086 1 90.94 595 VAL B C 1
ATOM 10528 O O . VAL B 1 595 ? 8.32 -20.609 -2.268 1 90.94 595 VAL B O 1
ATOM 10531 N N . TYR B 1 596 ? 10.086 -19.469 -2.789 1 92.31 596 TYR B N 1
ATOM 10532 C CA . TYR B 1 596 ? 10.219 -18.953 -1.436 1 92.31 596 TYR B CA 1
ATOM 10533 C C . TYR B 1 596 ? 9 -18.109 -1.049 1 92.31 596 TYR B C 1
ATOM 10535 O O . TYR B 1 596 ? 8.414 -18.328 0.014 1 92.31 596 TYR B O 1
ATOM 10543 N N . TYR B 1 597 ? 8.641 -17.188 -1.859 1 92.38 597 TYR B N 1
ATOM 10544 C CA . TYR B 1 597 ? 7.609 -16.234 -1.484 1 92.38 597 TYR B CA 1
ATOM 10545 C C . TYR B 1 597 ? 6.227 -16.875 -1.55 1 92.38 597 TYR B C 1
ATOM 10547 O O . TYR B 1 597 ? 5.262 -16.344 -0.993 1 92.38 597 TYR B O 1
ATOM 10555 N N . ASP B 1 598 ? 6.184 -17.969 -2.189 1 89 598 ASP B N 1
ATOM 10556 C CA . ASP B 1 598 ? 4.926 -18.703 -2.193 1 89 598 ASP B CA 1
ATOM 10557 C C . ASP B 1 598 ? 4.547 -19.156 -0.785 1 89 598 ASP B C 1
ATOM 10559 O O . ASP B 1 598 ? 3.365 -19.359 -0.488 1 89 598 ASP B O 1
ATOM 10563 N N . PHE B 1 599 ? 5.523 -19.266 0.071 1 88.62 599 PHE B N 1
ATOM 10564 C CA . PHE B 1 599 ? 5.262 -19.828 1.392 1 88.62 599 PHE B CA 1
ATOM 10565 C C . PHE B 1 599 ? 5.383 -18.75 2.469 1 88.62 599 PHE B C 1
ATOM 10567 O O . PHE B 1 599 ? 5.363 -19.062 3.662 1 88.62 599 PHE B O 1
ATOM 10574 N N . LEU B 1 600 ? 5.516 -17.547 2.115 1 88.31 600 LEU B N 1
ATOM 10575 C CA . LEU B 1 600 ? 5.785 -16.469 3.064 1 88.31 600 LEU B CA 1
ATOM 10576 C C . LEU B 1 600 ? 4.684 -16.391 4.117 1 88.31 600 LEU B C 1
ATOM 10578 O O . LEU B 1 600 ? 4.961 -16.141 5.293 1 88.31 600 LEU B O 1
ATOM 10582 N N . SER B 1 601 ? 3.461 -16.609 3.738 1 83.5 601 SER B N 1
ATOM 10583 C CA . SER B 1 601 ? 2.338 -16.5 4.664 1 83.5 601 SER B CA 1
ATOM 10584 C C . SER B 1 601 ? 2.371 -17.609 5.707 1 83.5 601 SER B C 1
ATOM 10586 O O . SER B 1 601 ? 1.754 -17.484 6.77 1 83.5 601 SER B O 1
ATOM 10588 N N . ALA B 1 602 ? 3.109 -18.641 5.414 1 85.81 602 ALA B N 1
ATOM 10589 C CA . ALA B 1 602 ? 3.146 -19.797 6.316 1 85.81 602 ALA B CA 1
ATOM 10590 C C . ALA B 1 602 ? 4.383 -19.75 7.211 1 85.81 602 ALA B C 1
ATOM 10592 O O . ALA B 1 602 ? 4.551 -20.609 8.086 1 85.81 602 ALA B O 1
ATOM 10593 N N . PHE B 1 603 ? 5.184 -18.734 6.996 1 85.56 603 PHE B N 1
ATOM 10594 C CA . PHE B 1 603 ? 6.395 -18.625 7.801 1 85.56 603 PHE B CA 1
ATOM 10595 C C . PHE B 1 603 ? 6.082 -18.062 9.18 1 85.56 603 PHE B C 1
ATOM 10597 O O . PHE B 1 603 ? 5.086 -17.359 9.359 1 85.56 603 PHE B O 1
ATOM 10604 N N . SER B 1 604 ? 6.895 -18.516 10.086 1 82.5 604 SER B N 1
ATOM 10605 C CA . SER B 1 604 ? 6.797 -18.031 11.461 1 82.5 604 SER B CA 1
ATOM 10606 C C . SER B 1 604 ? 8.172 -17.703 12.023 1 82.5 604 SER B C 1
ATOM 10608 O O . SER B 1 604 ? 9.188 -18.188 11.531 1 82.5 604 SER B O 1
ATOM 10610 N N . PRO B 1 605 ? 8.094 -16.781 12.93 1 82.38 605 PRO B N 1
ATOM 10611 C CA . PRO B 1 605 ? 9.367 -16.547 13.602 1 82.38 605 PRO B CA 1
ATOM 10612 C C . PRO B 1 605 ? 9.875 -17.766 14.375 1 82.38 605 PRO B C 1
ATOM 10614 O O . PRO B 1 605 ? 9.07 -18.516 14.93 1 82.38 605 PRO B O 1
ATOM 10617 N N . ASN B 1 606 ? 11.125 -17.922 14.219 1 77.25 606 ASN B N 1
ATOM 10618 C CA . ASN B 1 606 ? 11.734 -19 14.977 1 77.25 606 ASN B CA 1
ATOM 10619 C C . ASN B 1 606 ? 11.992 -18.594 16.422 1 77.25 606 ASN B C 1
ATOM 10621 O O . ASN B 1 606 ? 13.039 -18.016 16.734 1 77.25 606 ASN B O 1
ATOM 10625 N N . TYR B 1 607 ? 11.133 -19.016 17.281 1 73.38 607 TYR B N 1
ATOM 10626 C CA . TYR B 1 607 ? 11.234 -18.625 18.672 1 73.38 607 TYR B CA 1
ATOM 10627 C C . TYR B 1 607 ? 12.219 -19.5 19.422 1 73.38 607 TYR B C 1
ATOM 10629 O O . TYR B 1 607 ? 12.641 -19.172 20.531 1 73.38 607 TYR B O 1
ATOM 10637 N N . ALA B 1 608 ? 12.594 -20.562 18.766 1 69.5 608 ALA B N 1
ATOM 10638 C CA . ALA B 1 608 ? 13.5 -21.5 19.406 1 69.5 608 ALA B CA 1
ATOM 10639 C C . ALA B 1 608 ? 14.938 -21 19.375 1 69.5 608 ALA B C 1
ATOM 10641 O O . ALA B 1 608 ? 15.766 -21.406 20.188 1 69.5 608 ALA B O 1
ATOM 10642 N N . ALA B 1 609 ? 15.227 -20.234 18.375 1 70.94 609 ALA B N 1
ATOM 10643 C CA . ALA B 1 609 ? 16.562 -19.641 18.281 1 70.94 609 ALA B CA 1
ATOM 10644 C C . ALA B 1 609 ? 16.547 -18.172 18.688 1 70.94 609 ALA B C 1
ATOM 10646 O O . ALA B 1 609 ? 16.016 -17.328 17.953 1 70.94 609 ALA B O 1
ATOM 10647 N N . PRO B 1 610 ? 17.047 -17.953 19.906 1 70.81 610 PRO B N 1
ATOM 10648 C CA . PRO B 1 610 ? 17 -16.578 20.422 1 70.81 610 PRO B CA 1
ATOM 10649 C C . PRO B 1 610 ? 17.656 -15.578 19.469 1 70.81 610 PRO B C 1
ATOM 10651 O O . PRO B 1 610 ? 18.719 -15.852 18.922 1 70.81 610 PRO B O 1
ATOM 10654 N N . GLY B 1 611 ? 17.031 -14.5 19.203 1 75.75 611 GLY B N 1
ATOM 10655 C CA . GLY B 1 611 ? 17.578 -13.398 18.422 1 75.75 611 GLY B CA 1
ATOM 10656 C C . GLY B 1 611 ? 17.219 -13.484 16.953 1 75.75 611 GLY B C 1
ATOM 10657 O O . GLY B 1 611 ? 17.484 -12.547 16.188 1 75.75 611 GLY B O 1
ATOM 10658 N N . THR B 1 612 ? 16.703 -14.641 16.625 1 82.75 612 THR B N 1
ATOM 10659 C CA . THR B 1 612 ? 16.406 -14.805 15.211 1 82.75 612 THR B CA 1
ATOM 10660 C C . THR B 1 612 ? 14.938 -14.484 14.938 1 82.75 612 THR B C 1
ATOM 10662 O O . THR B 1 612 ? 14.523 -14.422 13.773 1 82.75 612 THR B O 1
ATOM 10665 N N . ASP B 1 613 ? 14.211 -14.219 16.016 1 86.12 613 ASP B N 1
ATOM 10666 C CA . ASP B 1 613 ? 12.766 -14.023 15.891 1 86.12 613 ASP B CA 1
ATOM 10667 C C . ASP B 1 613 ? 12.445 -12.586 15.5 1 86.12 613 ASP B C 1
ATOM 10669 O O . ASP B 1 613 ? 11.305 -12.273 15.141 1 86.12 613 ASP B O 1
ATOM 10673 N N . THR B 1 614 ? 13.531 -11.789 15.555 1 92.12 614 THR B N 1
ATOM 10674 C CA . THR B 1 614 ? 13.305 -10.391 15.195 1 92.12 614 THR B CA 1
ATOM 10675 C C . THR B 1 614 ? 14.336 -9.922 14.164 1 92.12 614 THR B C 1
ATOM 10677 O O . THR B 1 614 ? 15.391 -10.539 14.016 1 92.12 614 THR B O 1
ATOM 10680 N N . ALA B 1 615 ? 13.93 -8.969 13.367 1 94.44 615 ALA B N 1
ATOM 10681 C CA . ALA B 1 615 ? 14.805 -8.289 12.414 1 94.44 615 ALA B CA 1
ATOM 10682 C C . ALA B 1 615 ? 14.75 -6.773 12.617 1 94.44 615 ALA B C 1
ATOM 10684 O O . ALA B 1 615 ? 13.719 -6.227 13 1 94.44 615 ALA B O 1
ATOM 10685 N N . ASP B 1 616 ? 15.883 -6.141 12.5 1 94.56 616 ASP B N 1
ATOM 10686 C CA . ASP B 1 616 ? 15.945 -4.684 12.547 1 94.56 616 ASP B CA 1
ATOM 10687 C C . ASP B 1 616 ? 15.773 -4.078 11.156 1 94.56 616 ASP B C 1
ATOM 10689 O O . ASP B 1 616 ? 16.516 -4.418 10.234 1 94.56 616 ASP B O 1
ATOM 10693 N N . VAL B 1 617 ? 14.805 -3.25 11.039 1 94.88 617 VAL B N 1
ATOM 10694 C CA . VAL B 1 617 ? 14.508 -2.67 9.734 1 94.88 617 VAL B CA 1
ATOM 10695 C C . VAL B 1 617 ? 14.523 -1.146 9.828 1 94.88 617 VAL B C 1
ATOM 10697 O O . VAL B 1 617 ? 14.133 -0.578 10.852 1 94.88 617 VAL B O 1
ATOM 10700 N N . VAL B 1 618 ? 15.125 -0.508 8.852 1 92.62 618 VAL B N 1
ATOM 10701 C CA . VAL B 1 618 ? 15.055 0.933 8.633 1 92.62 618 VAL B CA 1
ATOM 10702 C C . VAL B 1 618 ? 14.305 1.226 7.336 1 92.62 618 VAL B C 1
ATOM 10704 O O . VAL B 1 618 ? 14.656 0.701 6.277 1 92.62 618 VAL B O 1
ATOM 10707 N N . THR B 1 619 ? 13.203 1.97 7.363 1 91.5 619 THR B N 1
ATOM 10708 C CA . THR B 1 619 ? 12.375 2.238 6.191 1 91.5 619 THR B CA 1
ATOM 10709 C C . THR B 1 619 ? 12.25 3.74 5.953 1 91.5 619 THR B C 1
ATOM 10711 O O . THR B 1 619 ? 12.711 4.543 6.766 1 91.5 619 THR B O 1
ATOM 10714 N N . PHE B 1 620 ? 11.688 4.078 4.777 1 88.44 620 PHE B N 1
ATOM 10715 C CA . PHE B 1 620 ? 11.25 5.441 4.488 1 88.44 620 PHE B CA 1
ATOM 10716 C C . PHE B 1 620 ? 9.781 5.629 4.863 1 88.44 620 PHE B C 1
ATOM 10718 O O . PHE B 1 620 ? 8.945 4.773 4.566 1 88.44 620 PHE B O 1
ATOM 10725 N N . GLU B 1 621 ? 9.547 6.652 5.574 1 84.81 621 GLU B N 1
ATOM 10726 C CA . GLU B 1 621 ? 8.172 6.992 5.902 1 84.81 621 GLU B CA 1
ATOM 10727 C C . GLU B 1 621 ? 7.77 8.328 5.285 1 84.81 621 GLU B C 1
ATOM 10729 O O . GLU B 1 621 ? 8.57 9.266 5.258 1 84.81 621 GLU B O 1
ATOM 10734 N N . LEU B 1 622 ? 6.516 8.32 4.707 1 81.88 622 LEU B N 1
ATOM 10735 C CA . LEU B 1 622 ? 5.996 9.562 4.141 1 81.88 622 LEU B CA 1
ATOM 10736 C C . LEU B 1 622 ? 5.492 10.492 5.242 1 81.88 622 LEU B C 1
ATOM 10738 O O . LEU B 1 622 ? 4.574 10.141 5.984 1 81.88 622 LEU B O 1
ATOM 10742 N N . THR B 1 623 ? 6.152 11.57 5.406 1 83.88 623 THR B N 1
ATOM 10743 C CA . THR B 1 623 ? 5.762 12.547 6.418 1 83.88 623 THR B CA 1
ATOM 10744 C C . THR B 1 623 ? 5.855 13.961 5.867 1 83.88 623 THR B C 1
ATOM 10746 O O . THR B 1 623 ? 6.48 14.188 4.828 1 83.88 623 THR B O 1
ATOM 10749 N N . SER B 1 624 ? 5.102 14.859 6.543 1 84.94 624 SER B N 1
ATOM 10750 C CA . SER B 1 624 ? 5.141 16.266 6.152 1 84.94 624 SER B CA 1
ATOM 10751 C C . SER B 1 624 ? 6.398 16.938 6.672 1 84.94 624 SER B C 1
ATOM 10753 O O . SER B 1 624 ? 6.676 16.922 7.871 1 84.94 624 SER B O 1
ATOM 10755 N N . ILE B 1 625 ? 7.203 17.484 5.762 1 89.44 625 ILE B N 1
ATOM 10756 C CA . ILE B 1 625 ? 8.422 18.172 6.148 1 89.44 625 ILE B CA 1
ATOM 10757 C C . ILE B 1 625 ? 8.492 19.531 5.441 1 89.44 625 ILE B C 1
ATOM 10759 O O . ILE B 1 625 ? 7.84 19.734 4.414 1 89.44 625 ILE B O 1
ATOM 10763 N N . PRO B 1 626 ? 9.141 20.422 6.117 1 92.19 626 PRO B N 1
ATOM 10764 C CA . PRO B 1 626 ? 9.359 21.688 5.414 1 92.19 626 PRO B CA 1
ATOM 10765 C C . PRO B 1 626 ? 10.281 21.531 4.207 1 92.19 626 PRO B C 1
ATOM 10767 O O . PRO B 1 626 ? 11.477 21.266 4.363 1 92.19 626 PRO B O 1
ATOM 10770 N N . TRP B 1 627 ? 9.766 21.734 3.033 1 88.81 627 TRP B N 1
ATOM 10771 C CA . TRP B 1 627 ? 10.539 21.5 1.816 1 88.81 627 TRP B CA 1
ATOM 10772 C C . TRP B 1 627 ? 10.664 22.781 0.995 1 88.81 627 TRP B C 1
ATOM 10774 O O . TRP B 1 627 ? 11.719 23.047 0.412 1 88.81 627 TRP B O 1
ATOM 10784 N N . ARG B 1 628 ? 9.617 23.516 0.999 1 90.31 628 ARG B N 1
ATOM 10785 C CA . ARG B 1 628 ? 9.68 24.797 0.302 1 90.31 628 ARG B CA 1
ATOM 10786 C C . ARG B 1 628 ? 10.211 25.891 1.218 1 90.31 628 ARG B C 1
ATOM 10788 O O . ARG B 1 628 ? 10.109 25.781 2.441 1 90.31 628 ARG B O 1
ATOM 10795 N N . PHE B 1 629 ? 10.805 26.969 0.626 1 94.12 629 PHE B N 1
ATOM 10796 C CA . PHE B 1 629 ? 11.422 28.016 1.431 1 94.12 629 PHE B CA 1
ATOM 10797 C C . PHE B 1 629 ? 10.734 29.359 1.201 1 94.12 629 PHE B C 1
ATOM 10799 O O . PHE B 1 629 ? 11.109 30.375 1.806 1 94.12 629 PHE B O 1
ATOM 10806 N N . ARG B 1 630 ? 9.719 29.297 0.489 1 94.31 630 ARG B N 1
ATOM 10807 C CA . ARG B 1 630 ? 9.062 30.562 0.184 1 94.31 630 ARG B CA 1
ATOM 10808 C C . ARG B 1 630 ? 8.422 31.172 1.434 1 94.31 630 ARG B C 1
ATOM 10810 O O . ARG B 1 630 ? 8.555 32.375 1.688 1 94.31 630 ARG B O 1
ATOM 10817 N N . GLY B 1 631 ? 7.742 30.359 2.16 1 94.31 631 GLY B N 1
ATOM 10818 C CA . GLY B 1 631 ? 7.125 30.844 3.385 1 94.31 631 GLY B CA 1
ATOM 10819 C C . GLY B 1 631 ? 8.133 31.25 4.441 1 94.31 631 GLY B C 1
ATOM 10820 O O . GLY B 1 631 ? 7.988 32.281 5.07 1 94.31 631 GLY B O 1
ATOM 10821 N N . TYR B 1 632 ? 9.195 30.531 4.641 1 95.5 632 TYR B N 1
ATOM 10822 C CA . TYR B 1 632 ? 10.25 30.828 5.605 1 95.5 632 TYR B CA 1
ATOM 10823 C C . TYR B 1 632 ? 10.945 32.156 5.266 1 95.5 632 TYR B C 1
ATOM 10825 O O . TYR B 1 632 ? 11.148 33 6.137 1 95.5 632 TYR B O 1
ATOM 10833 N N . LEU B 1 633 ? 11.18 32.406 4.02 1 96.69 633 LEU B N 1
ATOM 10834 C CA . LEU B 1 633 ? 11.859 33.625 3.582 1 96.69 633 LEU B CA 1
ATOM 10835 C C . LEU B 1 633 ? 10.945 34.844 3.744 1 96.69 633 LEU B C 1
ATOM 10837 O O . LEU B 1 633 ? 11.414 35.938 4.074 1 96.69 633 LEU B O 1
ATOM 10841 N N . ALA B 1 634 ? 9.703 34.625 3.484 1 96.38 634 ALA B N 1
ATOM 10842 C CA . ALA B 1 634 ? 8.75 35.719 3.695 1 96.38 634 ALA B CA 1
ATOM 10843 C C . ALA B 1 634 ? 8.695 36.125 5.164 1 96.38 634 ALA B C 1
ATOM 10845 O O . ALA B 1 634 ? 8.703 37.312 5.484 1 96.38 634 ALA B O 1
ATOM 10846 N N . VAL B 1 635 ? 8.688 35.125 6.051 1 96.38 635 VAL B N 1
ATOM 10847 C CA . VAL B 1 635 ? 8.617 35.438 7.48 1 96.38 635 VAL B CA 1
ATOM 10848 C C . VAL B 1 635 ? 9.898 36.094 7.938 1 96.38 635 VAL B C 1
ATOM 10850 O O . VAL B 1 635 ? 9.859 37.094 8.656 1 96.38 635 VAL B O 1
ATOM 10853 N N . VAL B 1 636 ? 11.047 35.656 7.531 1 96.06 636 VAL B N 1
ATOM 10854 C CA . VAL B 1 636 ? 12.32 36.25 7.902 1 96.06 636 VAL B CA 1
ATOM 10855 C C . VAL B 1 636 ? 12.414 37.656 7.328 1 96.06 636 VAL B C 1
ATOM 10857 O O . VAL B 1 636 ? 12.898 38.594 7.996 1 96.06 636 VAL B O 1
ATOM 10860 N N . GLY B 1 637 ? 11.938 37.812 6.125 1 96.25 637 GLY B N 1
ATOM 10861 C CA . GLY B 1 637 ? 11.906 39.156 5.535 1 96.25 637 GLY B CA 1
ATOM 10862 C C . GLY B 1 637 ? 11.07 40.125 6.328 1 96.25 637 GLY B C 1
ATOM 10863 O O . GLY B 1 637 ? 11.484 41.281 6.559 1 96.25 637 GLY B O 1
ATOM 10864 N N . ILE B 1 638 ? 9.906 39.688 6.762 1 96.69 638 ILE B N 1
ATOM 10865 C CA . ILE B 1 638 ? 9.023 40.531 7.562 1 96.69 638 ILE B CA 1
ATOM 10866 C C . ILE B 1 638 ? 9.703 40.875 8.883 1 96.69 638 ILE B C 1
ATOM 10868 O O . ILE B 1 638 ? 9.656 42.031 9.32 1 96.69 638 ILE B O 1
ATOM 10872 N N . LEU B 1 639 ? 10.375 39.938 9.453 1 96.88 639 LEU B N 1
ATOM 10873 C CA . LEU B 1 639 ? 11.023 40.156 10.742 1 96.88 639 LEU B CA 1
ATOM 10874 C C . LEU B 1 639 ? 12.219 41.094 10.609 1 96.88 639 LEU B C 1
ATOM 10876 O O . LEU B 1 639 ? 12.445 41.938 11.477 1 96.88 639 LEU B O 1
ATOM 10880 N N . VAL B 1 640 ? 12.961 41.031 9.547 1 96.5 640 VAL B N 1
ATOM 10881 C CA . VAL B 1 640 ? 14.109 41.906 9.32 1 96.5 640 VAL B CA 1
ATOM 10882 C C . VAL B 1 640 ? 13.648 43.344 9.141 1 96.5 640 VAL B C 1
ATOM 10884 O O . VAL B 1 640 ? 14.227 44.25 9.711 1 96.5 640 VAL B O 1
ATOM 10887 N N . VAL B 1 641 ? 12.633 43.5 8.375 1 96.44 641 VAL B N 1
ATOM 10888 C CA . VAL B 1 641 ? 12.094 44.844 8.164 1 96.44 641 VAL B CA 1
ATOM 10889 C C . VAL B 1 641 ? 11.562 45.375 9.484 1 96.44 641 VAL B C 1
ATOM 10891 O O . VAL B 1 641 ? 11.758 46.562 9.797 1 96.44 641 VAL B O 1
ATOM 10894 N N . PHE B 1 642 ? 10.961 44.531 10.242 1 96.44 642 PHE B N 1
ATOM 10895 C CA . PHE B 1 642 ? 10.43 44.938 11.539 1 96.44 642 PHE B CA 1
ATOM 10896 C C . PHE B 1 642 ? 11.555 45.344 12.477 1 96.44 642 PHE B C 1
ATOM 10898 O O . PHE B 1 642 ? 11.484 46.375 13.125 1 96.44 642 PHE B O 1
ATOM 10905 N N . LEU B 1 643 ? 12.578 44.531 12.539 1 96.31 643 LEU B N 1
ATOM 10906 C CA . LEU B 1 643 ? 13.688 44.812 13.453 1 96.31 643 LEU B CA 1
ATOM 10907 C C . LEU B 1 643 ? 14.453 46.062 13.008 1 96.31 643 LEU B C 1
ATOM 10909 O O . LEU B 1 643 ? 14.922 46.844 13.852 1 96.31 643 LEU B O 1
ATOM 10913 N N . ALA B 1 644 ? 14.539 46.312 11.719 1 96.19 644 ALA B N 1
ATOM 10914 C CA . ALA B 1 644 ? 15.164 47.531 11.211 1 96.19 644 ALA B CA 1
ATOM 10915 C C . ALA B 1 644 ? 14.352 48.75 11.602 1 96.19 644 ALA B C 1
ATOM 10917 O O . ALA B 1 644 ? 14.914 49.781 12 1 96.19 644 ALA B O 1
ATOM 10918 N N . SER B 1 645 ? 13.07 48.625 11.492 1 94.56 645 SER B N 1
ATOM 10919 C CA . SER B 1 645 ? 12.195 49.719 11.875 1 94.56 645 SER B CA 1
ATOM 10920 C C . SER B 1 645 ? 12.234 49.969 13.375 1 94.56 645 SER B C 1
ATOM 10922 O O . SER B 1 645 ? 12.188 51.125 13.828 1 94.56 645 SER B O 1
ATOM 10924 N N . PHE B 1 646 ? 12.281 48.875 14.094 1 94.44 646 PHE B N 1
ATOM 10925 C CA . PHE B 1 646 ? 12.391 48.969 15.539 1 94.44 646 PHE B CA 1
ATOM 10926 C C . PHE B 1 646 ? 13.703 49.625 15.938 1 94.44 646 PHE B C 1
ATOM 10928 O O . PHE B 1 646 ? 13.719 50.5 16.812 1 94.44 646 PHE B O 1
ATOM 10935 N N . ALA B 1 647 ? 14.773 49.281 15.32 1 94.56 647 ALA B N 1
ATOM 10936 C CA . ALA B 1 647 ? 16.078 49.875 15.594 1 94.56 647 ALA B CA 1
ATOM 10937 C C . ALA B 1 647 ? 16.078 51.375 15.227 1 94.56 647 ALA B C 1
ATOM 10939 O O . ALA B 1 647 ? 16.656 52.188 15.953 1 94.56 647 ALA B O 1
ATOM 10940 N N . ALA B 1 648 ? 15.461 51.656 14.133 1 93.75 648 ALA B N 1
ATOM 10941 C CA . ALA B 1 648 ? 15.375 53.062 13.727 1 93.75 648 ALA B CA 1
ATOM 10942 C C . ALA B 1 648 ? 14.609 53.875 14.758 1 93.75 648 ALA B C 1
ATOM 10944 O O . ALA B 1 648 ? 15.016 55 15.086 1 93.75 648 ALA B O 1
ATOM 10945 N N . ALA B 1 649 ? 13.578 53.312 15.289 1 91.31 649 ALA B N 1
ATOM 10946 C CA . ALA B 1 649 ? 12.797 54 16.312 1 91.31 649 ALA B CA 1
ATOM 10947 C C . ALA B 1 649 ? 13.602 54.188 17.594 1 91.31 649 ALA B C 1
ATOM 10949 O O . ALA B 1 649 ? 13.555 55.219 18.234 1 91.31 649 ALA B O 1
ATOM 10950 N N . ALA B 1 650 ? 14.352 53.188 17.953 1 90.62 650 ALA B N 1
ATOM 10951 C CA . ALA B 1 650 ? 15.156 53.219 19.172 1 90.62 650 ALA B CA 1
ATOM 10952 C C . ALA B 1 650 ? 16.281 54.25 19.047 1 90.62 650 ALA B C 1
ATOM 10954 O O . ALA B 1 650 ? 16.578 55 19.984 1 90.62 650 ALA B O 1
ATOM 10955 N N . VAL B 1 651 ? 16.922 54.406 17.891 1 92.06 651 VAL B N 1
ATOM 10956 C CA . VAL B 1 651 ? 18.016 55.344 17.672 1 92.06 651 VAL B CA 1
ATOM 10957 C C . VAL B 1 651 ? 17.484 56.75 17.672 1 92.06 651 VAL B C 1
ATOM 10959 O O . VAL B 1 651 ? 18.094 57.656 18.266 1 92.06 651 VAL B O 1
ATOM 10962 N N . LEU B 1 652 ? 16.406 56.938 17.078 1 90.06 652 LEU B N 1
ATOM 10963 C CA . LEU B 1 652 ? 15.812 58.281 17.047 1 90.06 652 LEU B CA 1
ATOM 10964 C C . LEU B 1 652 ? 15.383 58.719 18.453 1 90.06 652 LEU B C 1
ATOM 10966 O O . LEU B 1 652 ? 15.438 59.906 18.781 1 90.06 652 LEU B O 1
ATOM 10970 N N . PHE B 1 653 ? 14.961 57.812 19.219 1 89.75 653 PHE B N 1
ATOM 10971 C CA . PHE B 1 653 ? 14.484 58.094 20.562 1 89.75 653 PHE B CA 1
ATOM 10972 C C . PHE B 1 653 ? 15.641 58.5 21.469 1 89.75 653 PHE B C 1
ATOM 10974 O O . PHE B 1 653 ? 15.453 59.219 22.438 1 89.75 653 PHE B O 1
ATOM 10981 N N . ARG B 1 654 ? 16.797 58.031 21.203 1 87.12 654 ARG B N 1
ATOM 10982 C CA . ARG B 1 654 ? 17.953 58.344 22.047 1 87.12 654 ARG B CA 1
ATOM 10983 C C . ARG B 1 654 ? 18.234 59.844 22.062 1 87.12 654 ARG B C 1
ATOM 10985 O O . ARG B 1 654 ? 18.766 60.344 23.047 1 87.12 654 ARG B O 1
ATOM 10992 N N . SER B 1 655 ? 17.734 60.531 21.078 1 82.81 655 SER B N 1
ATOM 10993 C CA . SER B 1 655 ? 18 61.969 20.969 1 82.81 655 SER B CA 1
ATOM 10994 C C . SER B 1 655 ? 16.953 62.781 21.719 1 82.81 655 SER B C 1
ATOM 10996 O O . SER B 1 655 ? 17.125 64 21.906 1 82.81 655 SER B O 1
ATOM 10998 N N . THR B 1 656 ? 15.992 62.062 22.266 1 84.69 656 THR B N 1
ATOM 10999 C CA . THR B 1 656 ? 14.945 62.781 22.984 1 84.69 656 THR B CA 1
ATOM 11000 C C . THR B 1 656 ? 15.328 62.969 24.453 1 84.69 656 THR B C 1
ATOM 11002 O O . THR B 1 656 ? 16 62.125 25.047 1 84.69 656 THR B O 1
ATOM 11005 N N . ARG B 1 657 ? 14.961 64.188 25.047 1 80.44 657 ARG B N 1
ATOM 11006 C CA . ARG B 1 657 ? 15.375 64.5 26.406 1 80.44 657 ARG B CA 1
ATOM 11007 C C . ARG B 1 657 ? 14.164 64.688 27.328 1 80.44 657 ARG B C 1
ATOM 11009 O O . ARG B 1 657 ? 14.273 64.562 28.547 1 80.44 657 ARG B O 1
ATOM 11016 N N . TYR B 1 658 ? 13.039 65 26.812 1 81.94 658 TYR B N 1
ATOM 11017 C CA . TYR B 1 658 ? 11.93 65.438 27.656 1 81.94 658 TYR B CA 1
ATOM 11018 C C . TYR B 1 658 ? 10.781 64.438 27.594 1 81.94 658 TYR B C 1
ATOM 11020 O O . TYR B 1 658 ? 9.656 64.75 27.984 1 81.94 658 TYR B O 1
ATOM 11028 N N . SER B 1 659 ? 11 63.281 27.047 1 83.31 659 SER B N 1
ATOM 11029 C CA . SER B 1 659 ? 9.922 62.281 26.938 1 83.31 659 SER B CA 1
ATOM 11030 C C . SER B 1 659 ? 10.242 61.031 27.719 1 83.31 659 SER B C 1
ATOM 11032 O O . SER B 1 659 ? 11.344 60.469 27.609 1 83.31 659 SER B O 1
ATOM 11034 N N . LEU B 1 660 ? 9.328 60.688 28.672 1 82.56 660 LEU B N 1
ATOM 11035 C CA . LEU B 1 660 ? 9.422 59.469 29.438 1 82.56 660 LEU B CA 1
ATOM 11036 C C . LEU B 1 660 ? 8.312 58.5 29.047 1 82.56 660 LEU B C 1
ATOM 11038 O O . LEU B 1 660 ? 7.23 58.5 29.641 1 82.56 660 LEU B O 1
ATOM 11042 N N . PRO B 1 661 ? 8.734 57.625 28.141 1 80.25 661 PRO B N 1
ATOM 11043 C CA . PRO B 1 661 ? 7.711 56.656 27.75 1 80.25 661 PRO B CA 1
ATOM 11044 C C . PRO B 1 661 ? 7.223 55.812 28.906 1 80.25 661 PRO B C 1
ATOM 11046 O O . PRO B 1 661 ? 7.996 55.5 29.812 1 80.25 661 PRO B O 1
ATOM 11049 N N . GLU B 1 662 ? 5.949 55.406 29.031 1 76.5 662 GLU B N 1
ATOM 11050 C CA . GLU B 1 662 ? 5.305 54.562 30.016 1 76.5 662 GLU B CA 1
ATOM 11051 C C . GLU B 1 662 ? 4.883 55.344 31.25 1 76.5 662 GLU B C 1
ATOM 11053 O O . GLU B 1 662 ? 4.473 54.75 32.25 1 76.5 662 GLU B O 1
ATOM 11058 N N . ASN B 1 663 ? 5.105 56.594 31.188 1 80.69 663 ASN B N 1
ATOM 11059 C CA . ASN B 1 663 ? 4.68 57.438 32.312 1 80.69 663 ASN B CA 1
ATOM 11060 C C . ASN B 1 663 ? 3.457 58.281 31.953 1 80.69 663 ASN B C 1
ATOM 11062 O O . ASN B 1 663 ? 3.535 59.156 31.094 1 80.69 663 ASN B O 1
ATOM 11066 N N . ALA B 1 664 ? 2.402 57.969 32.594 1 81.5 664 ALA B N 1
ATOM 11067 C CA . ALA B 1 664 ? 1.119 58.594 32.25 1 81.5 664 ALA B CA 1
ATOM 11068 C C . ALA B 1 664 ? 1.061 60.031 32.75 1 81.5 664 ALA B C 1
ATOM 11070 O O . ALA B 1 664 ? 0.598 60.938 32.062 1 81.5 664 ALA B O 1
ATOM 11071 N N . TRP B 1 665 ? 1.604 60.312 33.969 1 84.12 665 TRP B N 1
ATOM 11072 C CA . TRP B 1 665 ? 1.52 61.625 34.531 1 84.12 665 TRP B CA 1
ATOM 11073 C C . TRP B 1 665 ? 2.355 62.625 33.75 1 84.12 665 TRP B C 1
ATOM 11075 O O . TRP B 1 665 ?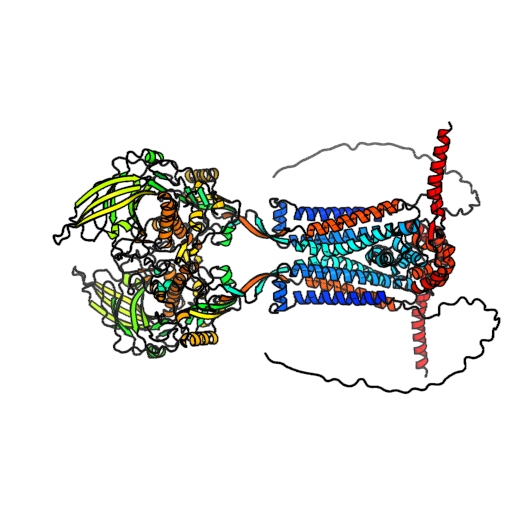 1.941 63.781 33.562 1 84.12 665 TRP B O 1
ATOM 11085 N N . HIS B 1 666 ? 3.404 62.156 33.375 1 82.69 666 HIS B N 1
ATOM 11086 C CA . HIS B 1 666 ? 4.289 63 32.594 1 82.69 666 HIS B CA 1
ATOM 11087 C C . HIS B 1 666 ? 3.615 63.438 31.297 1 82.69 666 HIS B C 1
ATOM 11089 O O . HIS B 1 666 ? 3.729 64.625 30.906 1 82.69 666 HIS B O 1
ATOM 11095 N N . THR B 1 667 ? 2.896 62.594 30.656 1 82.62 667 THR B N 1
ATOM 11096 C CA . THR B 1 667 ? 2.262 62.875 29.375 1 82.62 667 THR B CA 1
ATOM 11097 C C . THR B 1 667 ? 1.118 63.844 29.547 1 82.62 667 THR B C 1
ATOM 11099 O O . THR B 1 667 ? 0.934 64.75 28.703 1 82.62 667 THR B O 1
ATOM 11102 N N . VAL B 1 668 ? 0.446 63.75 30.578 1 83.94 668 VAL B N 1
ATOM 11103 C CA . VAL B 1 668 ? -0.69 64.625 30.812 1 83.94 668 VAL B CA 1
ATOM 11104 C C . VAL B 1 668 ? -0.196 66 31.344 1 83.94 668 VAL B C 1
ATOM 11106 O O . VAL B 1 668 ? -0.724 67.062 30.969 1 83.94 668 VAL B O 1
ATOM 11109 N N . ALA B 1 669 ? 0.784 66 32.125 1 85.81 669 ALA B N 1
ATOM 11110 C CA . ALA B 1 669 ? 1.296 67.188 32.75 1 85.81 669 ALA B CA 1
ATOM 11111 C C . ALA B 1 669 ? 1.902 68.125 31.719 1 85.81 669 ALA B C 1
ATOM 11113 O O . ALA B 1 669 ? 1.77 69.375 31.828 1 85.81 669 ALA B O 1
ATOM 11114 N N . GLN B 1 670 ? 2.475 67.625 30.797 1 86.5 670 GLN B N 1
ATOM 11115 C CA . GLN B 1 670 ? 3.115 68.438 29.766 1 86.5 670 GLN B CA 1
ATOM 11116 C C . GLN B 1 670 ? 2.08 69.188 28.953 1 86.5 670 GLN B C 1
ATOM 11118 O O . GLN B 1 670 ? 2.355 70.312 28.453 1 86.5 670 GLN B O 1
ATOM 11123 N N . ILE B 1 671 ? 0.958 68.625 28.797 1 86 671 ILE B N 1
ATOM 11124 C CA . ILE B 1 671 ? -0.113 69.25 28.062 1 86 671 ILE B CA 1
ATOM 11125 C C . ILE B 1 671 ? -0.778 70.312 28.969 1 86 671 ILE B C 1
ATOM 11127 O O . ILE B 1 671 ? -1.026 71.438 28.547 1 86 671 ILE B O 1
ATOM 11131 N N . SER B 1 672 ? -1.004 69.938 30.156 1 83.5 672 SER B N 1
ATOM 11132 C CA . SER B 1 672 ? -1.753 70.812 31.094 1 83.5 672 SER B CA 1
ATOM 11133 C C . SER B 1 672 ? -0.973 72.062 31.469 1 83.5 672 SER B C 1
ATOM 11135 O O . SER B 1 672 ? -1.564 73.125 31.719 1 83.5 672 SER B O 1
ATOM 11137 N N . GLU B 1 673 ? 0.261 71.938 31.5 1 82.44 673 GLU B N 1
ATOM 11138 C CA . GLU B 1 673 ? 1.072 73.062 31.969 1 82.44 673 GLU B CA 1
ATOM 11139 C C . GLU B 1 673 ? 1.511 73.938 30.797 1 82.44 673 GLU B C 1
ATOM 11141 O O . GLU B 1 673 ? 2.25 74.875 31 1 82.44 673 GLU B O 1
ATOM 11146 N N . SER B 1 674 ? 1.029 73.562 29.688 1 83.5 674 SER B N 1
ATOM 11147 C CA . SER B 1 674 ? 1.354 74.438 28.547 1 83.5 674 SER B CA 1
ATOM 11148 C C . SER B 1 674 ? 0.402 75.625 28.438 1 83.5 674 SER B C 1
ATOM 11150 O O . SER B 1 674 ? -0.797 75.438 28.219 1 83.5 674 SER B O 1
ATOM 11152 N N . PRO B 1 675 ? 0.905 76.812 28.609 1 80.81 675 PRO B N 1
ATOM 11153 C CA . PRO B 1 675 ? 0.036 78 28.656 1 80.81 675 PRO B CA 1
ATOM 11154 C C . PRO B 1 675 ? -0.708 78.25 27.344 1 80.81 675 PRO B C 1
ATOM 11156 O O . PRO B 1 675 ? -1.854 78.688 27.359 1 80.81 675 PRO B O 1
ATOM 11159 N N . GLU B 1 676 ? -0.121 77.875 26.312 1 79.31 676 GLU B N 1
ATOM 11160 C CA . GLU B 1 676 ? -0.735 78.125 25.016 1 79.31 676 GLU B CA 1
ATOM 11161 C C . GLU B 1 676 ? -1.952 77.25 24.781 1 79.31 676 GLU B C 1
ATOM 11163 O O . GLU B 1 676 ? -2.809 77.562 23.953 1 79.31 676 GLU B O 1
ATOM 11168 N N . LEU B 1 677 ? -1.997 76.188 25.547 1 84.38 677 LEU B N 1
ATOM 11169 C CA . LEU B 1 677 ? -3.068 75.188 25.328 1 84.38 677 LEU B CA 1
ATOM 11170 C C . LEU B 1 677 ? -4.141 75.312 26.406 1 84.38 677 LEU B C 1
ATOM 11172 O O . LEU B 1 677 ? -5.117 74.562 26.391 1 84.38 677 LEU B O 1
ATOM 11176 N N . ALA B 1 678 ? -4.047 76.188 27.281 1 81 678 ALA B N 1
ATOM 11177 C CA . ALA B 1 678 ? -4.922 76.312 28.453 1 81 678 ALA B CA 1
ATOM 11178 C C . ALA B 1 678 ? -6.359 76.625 28.031 1 81 678 ALA B C 1
ATOM 11180 O O . ALA B 1 678 ? -7.305 76.062 28.562 1 81 678 ALA B O 1
ATOM 11181 N N . ASN B 1 679 ? -6.473 77.5 27.062 1 78.12 679 ASN B N 1
ATOM 11182 C CA . ASN B 1 679 ? -7.812 77.875 26.609 1 78.12 679 ASN B CA 1
ATOM 11183 C C . ASN B 1 679 ? -8.508 76.688 25.922 1 78.12 679 ASN B C 1
ATOM 11185 O O . ASN B 1 679 ? -9.711 76.5 26.109 1 78.12 679 ASN B O 1
ATOM 11189 N N . LEU B 1 680 ? -7.715 76.062 25.203 1 82.81 680 LEU B N 1
ATOM 11190 C CA . LEU B 1 680 ? -8.266 74.938 24.5 1 82.81 680 LEU B CA 1
ATOM 11191 C C . LEU B 1 680 ? -8.664 73.812 25.469 1 82.81 680 LEU B C 1
ATOM 11193 O O . LEU B 1 680 ? -9.672 73.125 25.266 1 82.81 680 LEU B O 1
ATOM 11197 N N . LEU B 1 681 ? -7.922 73.562 26.469 1 86.56 681 LEU B N 1
ATOM 11198 C CA . LEU B 1 681 ? -8.18 72.562 27.469 1 86.56 681 LEU B CA 1
ATOM 11199 C C . LEU B 1 681 ? -9.477 72.875 28.234 1 86.56 681 LEU B C 1
ATOM 11201 O O . LEU B 1 681 ? -10.234 71.938 28.547 1 86.56 681 LEU B O 1
ATOM 11205 N N . HIS B 1 682 ? -9.719 74.062 28.453 1 80.75 682 HIS B N 1
ATOM 11206 C CA . HIS B 1 682 ? -10.93 74.438 29.156 1 80.75 682 HIS B CA 1
ATOM 11207 C C . HIS B 1 682 ? -12.18 74.125 28.344 1 80.75 682 HIS B C 1
ATOM 11209 O O . HIS B 1 682 ? -13.188 73.625 28.906 1 80.75 682 HIS B O 1
ATOM 11215 N N . ASP B 1 683 ? -12.086 74.188 27.078 1 78.69 683 ASP B N 1
ATOM 11216 C CA . ASP B 1 683 ? -13.234 73.938 26.203 1 78.69 683 ASP B CA 1
ATOM 11217 C C . ASP B 1 683 ? -13.367 72.438 25.891 1 78.69 683 ASP B C 1
ATOM 11219 O O . ASP B 1 683 ? -14.43 72 25.469 1 78.69 683 ASP B O 1
ATOM 11223 N N . ALA B 1 684 ? -12.312 71.75 26.109 1 79.81 684 ALA B N 1
ATOM 11224 C CA . ALA B 1 684 ? -12.258 70.312 25.672 1 79.81 684 ALA B CA 1
ATOM 11225 C C . ALA B 1 684 ? -12.805 69.375 26.734 1 79.81 684 ALA B C 1
ATOM 11227 O O . ALA B 1 684 ? -12.922 68.188 26.5 1 79.81 684 ALA B O 1
ATOM 11228 N N . ARG B 1 685 ? -13.289 69.812 27.828 1 77.94 685 ARG B N 1
ATOM 11229 C CA . ARG B 1 685 ? -13.727 69 28.953 1 77.94 685 ARG B CA 1
ATOM 11230 C C . ARG B 1 685 ? -14.891 68.125 28.547 1 77.94 685 ARG B C 1
ATOM 11232 O O . ARG B 1 685 ? -14.969 66.938 28.984 1 77.94 685 ARG B O 1
ATOM 11239 N N . VAL B 1 686 ? -15.758 68.562 27.766 1 77.56 686 VAL B N 1
ATOM 11240 C CA . VAL B 1 686 ? -16.922 67.75 27.391 1 77.56 686 VAL B CA 1
ATOM 11241 C C . VAL B 1 686 ? -17.094 67.75 25.875 1 77.56 686 VAL B C 1
ATOM 11243 O O . VAL B 1 686 ? -18.203 67.625 25.359 1 77.56 686 VAL B O 1
ATOM 11246 N N . ALA B 1 687 ? -15.914 68 25.172 1 77.25 687 ALA B N 1
ATOM 11247 C CA . ALA B 1 687 ? -15.977 68.125 23.719 1 77.25 687 ALA B CA 1
ATOM 11248 C C . ALA B 1 687 ? -15.25 66.938 23.078 1 77.25 687 ALA B C 1
ATOM 11250 O O . ALA B 1 687 ? -14.367 66.312 23.688 1 77.25 687 ALA B O 1
ATOM 11251 N N . THR B 1 688 ? -15.766 66.562 21.906 1 81.19 688 THR B N 1
ATOM 11252 C CA . THR B 1 688 ? -15.109 65.5 21.125 1 81.19 688 THR B CA 1
ATOM 11253 C C . THR B 1 688 ? -13.875 66.062 20.422 1 81.19 688 THR B C 1
ATOM 11255 O O . THR B 1 688 ? -13.711 67.25 20.297 1 81.19 688 THR B O 1
ATOM 11258 N N . ASP B 1 689 ? -12.977 65.188 20.109 1 80.44 689 ASP B N 1
ATOM 11259 C CA . ASP B 1 689 ? -11.766 65.562 19.406 1 80.44 689 ASP B CA 1
ATOM 11260 C C . ASP B 1 689 ? -12.102 66.312 18.094 1 80.44 689 ASP B C 1
ATOM 11262 O O . ASP B 1 689 ? -11.383 67.188 17.656 1 80.44 689 ASP B O 1
ATOM 11266 N N . ASP B 1 690 ? -13.156 65.875 17.422 1 76.75 690 ASP B N 1
ATOM 11267 C CA . ASP B 1 690 ? -13.57 66.562 16.188 1 76.75 690 ASP B CA 1
ATOM 11268 C C . ASP B 1 690 ? -13.992 68 16.438 1 76.75 690 ASP B C 1
ATOM 11270 O O . ASP B 1 690 ? -13.711 68.875 15.617 1 76.75 690 ASP B O 1
ATOM 11274 N N . ASP B 1 691 ? -14.602 68.25 17.531 1 78.5 691 ASP B N 1
ATOM 11275 C CA . ASP B 1 691 ? -15.023 69.562 17.922 1 78.5 691 ASP B CA 1
ATOM 11276 C C . ASP B 1 691 ? -13.82 70.438 18.25 1 78.5 691 ASP B C 1
ATOM 11278 O O . ASP B 1 691 ? -13.773 71.625 17.875 1 78.5 691 ASP B O 1
ATOM 11282 N N . VAL B 1 692 ? -12.93 69.812 18.875 1 80.88 692 VAL B N 1
ATOM 11283 C CA . VAL B 1 692 ? -11.719 70.5 19.234 1 80.88 692 VAL B CA 1
ATOM 11284 C C . VAL B 1 692 ? -10.922 70.875 17.969 1 80.88 692 VAL B C 1
ATOM 11286 O O . VAL B 1 692 ? -10.305 71.938 17.875 1 80.88 692 VAL B O 1
ATOM 11289 N N . GLY B 1 693 ? -10.891 69.938 17.078 1 77 693 GLY B N 1
ATOM 11290 C CA . GLY B 1 693 ? -10.211 70.188 15.812 1 77 693 GLY B CA 1
ATOM 11291 C C . GLY B 1 693 ? -10.789 71.312 15.039 1 77 693 GLY B C 1
ATOM 11292 O O . GLY B 1 693 ? -10.055 72.125 14.422 1 77 693 GLY B O 1
ATOM 11293 N N . ARG B 1 694 ? -12.008 71.5 15.156 1 76.81 694 ARG B N 1
ATOM 11294 C CA . ARG B 1 694 ? -12.672 72.625 14.492 1 76.81 694 ARG B CA 1
ATOM 11295 C C . ARG B 1 694 ? -12.328 73.938 15.172 1 76.81 694 ARG B C 1
ATOM 11297 O O . ARG B 1 694 ? -12.133 74.938 14.492 1 76.81 694 ARG B O 1
ATOM 11304 N N . LEU B 1 695 ? -12.188 73.812 16.438 1 74.12 695 LEU B N 1
ATOM 11305 C CA . LEU B 1 695 ? -11.836 75 17.203 1 74.12 695 LEU B CA 1
ATOM 11306 C C . LEU B 1 695 ? -10.375 75.375 16.969 1 74.12 695 LEU B C 1
ATOM 11308 O O . LEU B 1 695 ? -10.039 76.562 16.906 1 74.12 695 LEU B O 1
ATOM 11312 N N . ALA B 1 696 ? -9.633 74.375 16.812 1 70.56 696 ALA B N 1
ATOM 11313 C CA . ALA B 1 696 ? -8.203 74.562 16.609 1 70.56 696 ALA B CA 1
ATOM 11314 C C . ALA B 1 696 ? -7.902 75 15.18 1 70.56 696 ALA B C 1
ATOM 11316 O O . ALA B 1 696 ? -6.887 75.625 14.914 1 70.56 696 ALA B O 1
ATOM 11317 N N . LYS B 1 697 ? -8.547 74.438 14.211 1 61 697 LYS B N 1
ATOM 11318 C CA . LYS B 1 697 ? -8.352 74.812 12.812 1 61 697 LYS B CA 1
ATOM 11319 C C . LYS B 1 697 ? -8.391 76.312 12.656 1 61 697 LYS B C 1
ATOM 11321 O O . LYS B 1 697 ? -7.719 76.875 11.789 1 61 697 LYS B O 1
ATOM 11326 N N . ALA B 1 698 ? -9.094 77.062 13.469 1 51.94 698 ALA B N 1
ATOM 11327 C CA . ALA B 1 698 ? -9.133 78.562 13.414 1 51.94 698 ALA B CA 1
ATOM 11328 C C . ALA B 1 698 ? -7.777 79.125 13.766 1 51.94 698 ALA B C 1
ATOM 11330 O O . ALA B 1 698 ? -7.465 80.25 13.359 1 51.94 698 ALA B O 1
ATOM 11331 N N . SER B 1 699 ? -6.984 78.438 14.547 1 55.66 699 SER B N 1
ATOM 11332 C CA . SER B 1 699 ? -5.637 78.875 14.898 1 55.66 699 SER B CA 1
ATOM 11333 C C . SER B 1 699 ? -4.582 78.062 14.156 1 55.66 699 SER B C 1
ATOM 11335 O O . SER B 1 699 ? -3.842 77.25 14.766 1 55.66 699 SER B O 1
ATOM 11337 N N . LYS B 1 700 ? -4.816 77.625 13.008 1 55.75 700 LYS B N 1
ATOM 11338 C CA . LYS B 1 700 ? -4.473 76.562 12.047 1 55.75 700 LYS B CA 1
ATOM 11339 C C . LYS B 1 700 ? -2.979 76.25 12.086 1 55.75 700 LYS B C 1
ATOM 11341 O O . LYS B 1 700 ? -2.564 75.125 11.781 1 55.75 700 LYS B O 1
ATOM 11346 N N . SER B 1 701 ? -2.012 77.188 11.727 1 59.97 701 SER B N 1
ATOM 11347 C CA . SER B 1 701 ? -0.765 76.938 11.008 1 59.97 701 SER B CA 1
ATOM 11348 C C . SER B 1 701 ? 0.379 76.625 11.969 1 59.97 701 SER B C 1
ATOM 11350 O O . SER B 1 701 ? 1.515 76.375 11.547 1 59.97 701 SER B O 1
ATOM 11352 N N . ASP B 1 702 ? 0.149 76.375 13.297 1 72.75 702 ASP B N 1
ATOM 11353 C CA . ASP B 1 702 ? 1.377 76.375 14.086 1 72.75 702 ASP B CA 1
ATOM 11354 C C . ASP B 1 702 ? 1.706 75 14.648 1 72.75 702 ASP B C 1
ATOM 11356 O O . ASP B 1 702 ? 0.804 74.25 14.984 1 72.75 702 ASP B O 1
ATOM 11360 N N . ARG B 1 703 ? 2.906 74.5 14.57 1 82.75 703 ARG B N 1
ATOM 11361 C CA . ARG B 1 703 ? 3.438 73.312 15.156 1 82.75 703 ARG B CA 1
ATOM 11362 C C . ARG B 1 703 ? 3.912 73.562 16.594 1 82.75 703 ARG B C 1
ATOM 11364 O O . ARG B 1 703 ? 4.438 74.625 16.906 1 82.75 703 ARG B O 1
ATOM 11371 N N . PHE B 1 704 ? 3.553 72.562 17.406 1 86.19 704 PHE B N 1
ATOM 11372 C CA . PHE B 1 704 ? 3.961 72.688 18.812 1 86.19 704 PHE B CA 1
ATOM 11373 C C . PHE B 1 704 ? 4.922 71.562 19.172 1 86.19 704 PHE B C 1
ATOM 11375 O O . PHE B 1 704 ? 4.703 70.375 18.797 1 86.19 704 PHE B O 1
ATOM 11382 N N . ALA B 1 705 ? 6.02 71.875 19.703 1 85.69 705 ALA B N 1
ATOM 11383 C CA . ALA B 1 705 ? 7.02 70.875 20.141 1 85.69 705 ALA B CA 1
ATOM 11384 C C . ALA B 1 705 ? 7.266 71 21.641 1 85.69 705 ALA B C 1
ATOM 11386 O O . ALA B 1 705 ? 7.023 72 22.25 1 85.69 705 ALA B O 1
ATOM 11387 N N . VAL B 1 706 ? 7.594 69.875 22.203 1 86.06 706 VAL B N 1
ATOM 11388 C CA . VAL B 1 706 ? 7.883 69.875 23.641 1 86.06 706 VAL B CA 1
ATOM 11389 C C . VAL B 1 706 ? 9.312 70.375 23.875 1 86.06 706 VAL B C 1
ATOM 11391 O O . VAL B 1 706 ? 10.266 69.812 23.328 1 86.06 706 VAL B O 1
ATOM 11394 N N . ARG B 1 707 ? 9.344 71.5 24.531 1 81.06 707 ARG B N 1
ATOM 11395 C CA . ARG B 1 707 ? 10.617 72.062 24.969 1 81.06 707 ARG B CA 1
ATOM 11396 C C . ARG B 1 707 ? 10.586 72.438 26.469 1 81.06 707 ARG B C 1
ATOM 11398 O O . ARG B 1 707 ? 9.625 73 26.953 1 81.06 707 ARG B O 1
ATOM 11405 N N . ASP B 1 708 ? 11.492 72.062 27.234 1 78.12 708 ASP B N 1
ATOM 11406 C CA . ASP B 1 708 ? 11.617 72.312 28.672 1 78.12 708 ASP B CA 1
ATOM 11407 C C . ASP B 1 708 ? 10.391 71.812 29.422 1 78.12 708 ASP B C 1
ATOM 11409 O O . ASP B 1 708 ? 9.867 72.5 30.297 1 78.12 708 ASP B O 1
ATOM 11413 N N . GLY B 1 709 ? 9.789 70.688 28.938 1 78.12 709 GLY B N 1
ATOM 11414 C CA . GLY B 1 709 ? 8.719 70 29.641 1 78.12 709 GLY B CA 1
ATOM 11415 C C . GLY B 1 709 ? 7.34 70.562 29.297 1 78.12 709 GLY B C 1
ATOM 11416 O O . GLY B 1 709 ? 6.344 70.188 29.922 1 78.12 709 GLY B O 1
ATOM 11417 N N . VAL B 1 710 ? 7.203 71.5 28.391 1 82.69 710 VAL B N 1
ATOM 11418 C CA . VAL B 1 710 ? 5.906 72.062 28 1 82.69 710 VAL B CA 1
ATOM 11419 C C . VAL B 1 710 ? 5.828 72.188 26.484 1 82.69 710 VAL B C 1
ATOM 11421 O O . VAL B 1 710 ? 6.855 72.188 25.797 1 82.69 710 VAL B O 1
ATOM 11424 N N . PHE B 1 711 ? 4.602 72.125 25.984 1 86 711 PHE B N 1
ATOM 11425 C CA . PHE B 1 711 ? 4.406 72.312 24.562 1 86 711 PHE B CA 1
ATOM 11426 C C . PHE B 1 711 ? 4.527 73.75 24.172 1 86 711 PHE B C 1
ATOM 11428 O O . PHE B 1 711 ? 3.85 74.625 24.75 1 86 711 PHE B O 1
ATOM 11435 N N . THR B 1 712 ? 5.48 74.125 23.359 1 84.62 712 THR B N 1
ATOM 11436 C CA . THR B 1 712 ? 5.688 75.438 22.891 1 84.62 712 THR B CA 1
ATOM 11437 C C . THR B 1 712 ? 5.609 75.5 21.375 1 84.62 712 THR B C 1
ATOM 11439 O O . THR B 1 712 ? 5.801 74.5 20.688 1 84.62 712 THR B O 1
ATOM 11442 N N . ARG B 1 713 ? 5.188 76.75 20.766 1 80.88 713 ARG B N 1
ATOM 11443 C CA . ARG B 1 713 ? 5.082 76.938 19.328 1 80.88 713 ARG B CA 1
ATOM 11444 C C . ARG B 1 713 ? 6.438 76.812 18.656 1 80.88 713 ARG B C 1
ATOM 11446 O O . ARG B 1 713 ? 7.441 77.312 19.125 1 80.88 713 ARG B O 1
ATOM 11453 N N . ALA B 1 714 ? 6.547 75.75 17.844 1 69.94 714 ALA B N 1
ATOM 11454 C CA . ALA B 1 714 ? 7.793 75.5 17.141 1 69.94 714 ALA B CA 1
ATOM 11455 C C . ALA B 1 714 ? 8.109 76.625 16.156 1 69.94 714 ALA B C 1
ATOM 11457 O O . ALA B 1 714 ? 7.441 76.75 15.125 1 69.94 714 ALA B O 1
ATOM 11458 N N . SER B 1 715 ? 8.18 78 16.422 1 54.44 715 SER B N 1
ATOM 11459 C CA . SER B 1 715 ? 8.625 79 15.461 1 54.44 715 SER B CA 1
ATOM 11460 C C . SER B 1 715 ? 9.844 78.5 14.688 1 54.44 715 SER B C 1
ATOM 11462 O O . SER B 1 715 ? 10.555 77.562 15.141 1 54.44 715 SER B O 1
ATOM 11464 N N . GLY B 1 716 ? 10.148 79 13.438 1 44.22 716 GLY B N 1
ATOM 11465 C CA . GLY B 1 716 ? 11.289 78.938 12.539 1 44.22 716 GLY B CA 1
ATOM 11466 C C . GLY B 1 716 ? 12.617 78.875 13.266 1 44.22 716 GLY B C 1
ATOM 11467 O O . GLY B 1 716 ? 13.672 79.062 12.664 1 44.22 716 GLY B O 1
ATOM 11468 N N . VAL B 1 717 ? 12.703 79.125 14.422 1 38.59 717 VAL B N 1
ATOM 11469 C CA . VAL B 1 717 ? 14.023 79.375 14.961 1 38.59 717 VAL B CA 1
ATOM 11470 C C . VAL B 1 717 ? 14.883 78.125 14.906 1 38.59 717 VAL B C 1
ATOM 11472 O O . VAL B 1 717 ? 16.109 78.188 14.984 1 38.59 717 VAL B O 1
ATOM 11475 N N . GLY B 1 718 ? 14.422 76.938 14.977 1 38.06 718 GLY B N 1
ATOM 11476 C CA . GLY B 1 718 ? 15.461 75.938 14.969 1 38.06 718 GLY B CA 1
ATOM 11477 C C . GLY B 1 718 ? 16.156 75.75 13.633 1 38.06 718 GLY B C 1
ATOM 11478 O O . GLY B 1 718 ? 16.953 74.875 13.43 1 38.06 718 GLY B O 1
ATOM 11479 N N . LEU B 1 719 ? 15.648 76.312 12.57 1 36.62 719 LEU B N 1
ATOM 11480 C CA . LEU B 1 719 ? 16.625 76.375 11.492 1 36.62 719 LEU B CA 1
ATOM 11481 C C . LEU B 1 719 ? 17.844 77.188 11.922 1 36.62 719 LEU B C 1
ATOM 11483 O O . LEU B 1 719 ? 18.875 77.188 11.258 1 36.62 719 LEU B O 1
ATOM 11487 N N . ASP B 1 720 ? 17.703 78.062 12.898 1 34.56 720 ASP B N 1
ATOM 11488 C CA . ASP B 1 720 ? 18.844 78.875 13.273 1 34.56 720 ASP B CA 1
ATOM 11489 C C . ASP B 1 720 ? 19.812 78.125 14.164 1 34.56 720 ASP B C 1
ATOM 11491 O O . ASP B 1 720 ? 21 78.438 14.234 1 34.56 720 ASP B O 1
ATOM 11495 N N . MET B 1 721 ? 19.391 77.188 14.984 1 34.97 721 MET B N 1
ATOM 11496 C CA . MET B 1 721 ? 20.453 76.562 15.75 1 34.97 721 MET B CA 1
ATOM 11497 C C . MET B 1 721 ? 21.281 75.625 14.859 1 34.97 721 MET B C 1
ATOM 11499 O O . MET B 1 721 ? 22.484 75.438 15.102 1 34.97 721 MET B O 1
ATOM 11503 N N . GLU B 1 722 ? 20.703 74.875 13.945 1 36.94 722 GLU B N 1
ATOM 11504 C CA . GLU B 1 722 ? 21.641 74.188 13.047 1 36.94 722 GLU B CA 1
ATOM 11505 C C . GLU B 1 722 ? 22.406 75.188 12.188 1 36.94 722 GLU B C 1
ATOM 11507 O O . GLU B 1 722 ? 23.562 75 11.828 1 36.94 722 GLU B O 1
ATOM 11512 N N . LEU B 1 723 ? 21.766 76.312 11.852 1 34.69 723 LEU B N 1
ATOM 11513 C CA . LEU B 1 723 ? 22.547 77.312 11.133 1 34.69 723 LEU B CA 1
ATOM 11514 C C . LEU B 1 723 ? 23.547 78 12.062 1 34.69 723 LEU B C 1
ATOM 11516 O O . LEU B 1 723 ? 24.641 78.375 11.641 1 34.69 723 LEU B O 1
ATOM 11520 N N . GLU B 1 724 ? 23.141 78.25 13.336 1 35.69 724 GLU B N 1
ATOM 11521 C CA . GLU B 1 724 ? 24.172 78.812 14.188 1 35.69 724 GLU B CA 1
ATOM 11522 C C . GLU B 1 724 ? 25.234 77.75 14.547 1 35.69 724 GLU B C 1
ATOM 11524 O O . GLU B 1 724 ? 26.422 78.125 14.672 1 35.69 724 GLU B O 1
ATOM 11529 N N . SER B 1 725 ? 24.859 76.5 14.758 1 38.41 725 SER B N 1
ATOM 11530 C CA . SER B 1 725 ? 25.969 75.625 14.984 1 38.41 725 SER B CA 1
ATOM 11531 C C . SER B 1 725 ? 26.797 75.438 13.711 1 38.41 725 SER B C 1
ATOM 11533 O O . SER B 1 725 ? 28 75.188 13.781 1 38.41 725 SER B O 1
ATOM 11535 N N . ASN B 1 726 ? 26.172 75.438 12.602 1 35.59 726 ASN B N 1
ATOM 11536 C CA . ASN B 1 726 ? 27 75.5 11.406 1 35.59 726 ASN B CA 1
ATOM 11537 C C . ASN B 1 726 ? 27.688 76.875 11.273 1 35.59 726 ASN B C 1
ATOM 11539 O O . ASN B 1 726 ? 28.75 77 10.672 1 35.59 726 ASN B O 1
ATOM 11543 N N . GLN B 1 727 ? 26.953 77.938 11.75 1 34.06 727 GLN B N 1
ATOM 11544 C CA . GLN B 1 727 ? 27.656 79.25 11.688 1 34.06 727 GLN B CA 1
ATOM 11545 C C . GLN B 1 727 ? 28.734 79.312 12.766 1 34.06 727 GLN B C 1
ATOM 11547 O O . GLN B 1 727 ? 29.766 80 12.562 1 34.06 727 GLN B O 1
ATOM 11552 N N . SER B 1 728 ? 28.406 78.75 13.898 1 36.97 728 SER B N 1
ATOM 11553 C CA . SER B 1 728 ? 29.484 78.812 14.883 1 36.97 728 SER B CA 1
ATOM 11554 C C . SER B 1 728 ? 30.656 77.938 14.484 1 36.97 728 SER B C 1
ATOM 11556 O O . SER B 1 728 ? 31.781 78.125 14.945 1 36.97 728 SER B O 1
ATOM 11558 N N . ARG B 1 729 ? 30.375 76.812 13.82 1 37.84 729 ARG B N 1
ATOM 11559 C CA . ARG B 1 729 ? 31.547 76.062 13.328 1 37.84 729 ARG B CA 1
ATOM 11560 C C . ARG B 1 729 ? 32.281 76.875 12.266 1 37.84 729 ARG B C 1
ATOM 11562 O O . ARG B 1 729 ? 33.469 76.688 12.062 1 37.84 729 ARG B O 1
ATOM 11569 N N . HIS B 1 730 ? 31.422 77.688 11.516 1 37.56 730 HIS B N 1
ATOM 11570 C CA . HIS B 1 730 ? 32.188 78.438 10.523 1 37.56 730 HIS B CA 1
ATOM 11571 C C . HIS B 1 730 ? 33 79.562 11.18 1 37.56 730 HIS B C 1
ATOM 11573 O O . HIS B 1 730 ? 33.938 80.062 10.57 1 37.56 730 HIS B O 1
ATOM 11579 N N . ARG B 1 731 ? 32.469 80.062 12.312 1 35.62 731 ARG B N 1
ATOM 11580 C CA . ARG B 1 731 ? 33.312 81.125 12.859 1 35.62 731 ARG B CA 1
ATOM 11581 C C . ARG B 1 731 ? 34.594 80.562 13.445 1 35.62 731 ARG B C 1
ATOM 11583 O O . ARG B 1 731 ? 35.594 81.25 13.609 1 35.62 731 ARG B O 1
ATOM 11590 N N . LEU B 1 732 ? 34.438 79.312 13.984 1 35.34 732 LEU B N 1
ATOM 11591 C CA . LEU B 1 732 ? 35.688 78.812 14.586 1 35.34 732 LEU B CA 1
ATOM 11592 C C . LEU B 1 732 ? 36.719 78.562 13.516 1 35.34 732 LEU B C 1
ATOM 11594 O O . LEU B 1 732 ? 37.938 78.562 13.797 1 35.34 732 LEU B O 1
ATOM 11598 N N . THR B 1 733 ? 36.25 78.188 12.344 1 37.59 733 THR B N 1
ATOM 11599 C CA . THR B 1 733 ? 37.312 77.812 11.391 1 37.59 733 THR B CA 1
ATOM 11600 C C . THR B 1 733 ? 37.969 79.125 10.883 1 37.59 733 THR B C 1
ATOM 11602 O O . THR B 1 733 ? 39.031 79.062 10.25 1 37.59 733 THR B O 1
ATOM 11605 N N . THR B 1 734 ? 37.188 80.188 10.914 1 35.53 734 THR B N 1
ATOM 11606 C CA . THR B 1 734 ? 37.875 81.312 10.289 1 35.53 734 THR B CA 1
ATOM 11607 C C . THR B 1 734 ? 39 81.875 11.195 1 35.53 734 THR B C 1
ATOM 11609 O O . THR B 1 734 ? 39.812 82.688 10.758 1 35.53 734 THR B O 1
ATOM 11612 N N . HIS B 1 735 ? 38.75 81.75 12.539 1 34.38 735 HIS B N 1
ATOM 11613 C CA . HIS B 1 735 ? 39.781 82.375 13.281 1 34.38 735 HIS B CA 1
ATOM 11614 C C . HIS B 1 735 ? 41.125 81.625 13.195 1 34.38 735 HIS B C 1
ATOM 11616 O O . HIS B 1 735 ? 42.125 82.062 13.719 1 34.38 735 HIS B O 1
ATOM 11622 N N . GLU B 1 736 ? 41.062 80.312 12.961 1 34.03 736 GLU B N 1
ATOM 11623 C CA . GLU B 1 736 ? 42.375 79.688 13.094 1 34.03 736 GLU B CA 1
ATOM 11624 C C . GLU B 1 736 ? 43.281 80.125 11.961 1 34.03 736 GLU B C 1
ATOM 11626 O O . GLU B 1 736 ? 44.5 79.812 12 1 34.03 736 GLU B O 1
ATOM 11631 N N . GLN B 1 737 ? 42.688 80.562 10.836 1 33.72 737 GLN B N 1
ATOM 11632 C CA . GLN B 1 737 ? 43.719 80.812 9.82 1 33.72 737 GLN B CA 1
ATOM 11633 C C . GLN B 1 737 ? 44.562 82.062 10.141 1 33.72 737 GLN B C 1
ATOM 11635 O O . GLN B 1 737 ? 45.5 82.375 9.422 1 33.72 737 GLN B O 1
ATOM 11640 N N . VAL B 1 738 ? 44.031 83 10.922 1 33.12 738 VAL B N 1
ATOM 11641 C CA . VAL B 1 738 ? 44.875 84.188 10.984 1 33.12 738 VAL B CA 1
ATOM 11642 C C . VAL B 1 738 ? 46.031 83.938 11.922 1 33.12 738 VAL B C 1
ATOM 11644 O O . VAL B 1 738 ? 47.031 84.625 11.867 1 33.12 738 VAL B O 1
ATOM 11647 N N . LEU B 1 739 ? 45.969 83 12.914 1 25.75 739 LEU B N 1
ATOM 11648 C CA . LEU B 1 739 ? 47.281 82.938 13.539 1 25.75 739 LEU B CA 1
ATOM 11649 C C . LEU B 1 739 ? 48.25 82.125 12.711 1 25.75 739 LEU B C 1
ATOM 11651 O O . LEU B 1 739 ? 47.875 81.062 12.219 1 25.75 739 LEU B O 1
#

pLDDT: mean 75.14, std 20.43, range [15.3, 97.62]

Nearest PDB structures (foldseek):
  8u21-assembly1_A  TM=2.064E-01  e=3.585E-02  Corynactis californica
  6goy-assembly1_A  TM=1.985E-01  e=1.069E-01  Lobophyllia hemprichii
  8u20-assembly2_B  TM=1.785E-01  e=1.370E-01  Corynactis californica
  5oqa-assembly1_A  TM=1.777E-01  e=1.181E-01  Lobophyllia hemprichii
  8xc6-assembly1_B-2  TM=1.976E-01  e=2.747E-01  Montipora sp. 20